Protein AF-A0A2W4IX63-F1 (afdb_monomer_lite)

Foldseek 3Di:
DVLVVVLVCLLVVLLVLLLQLFLLAAQDLLLVLLVQLLCCCQPPVDQFGDDDPVQVLPQWFAFPVRTIGGLAFNVLSVVLNVVLNVCVVVPLVVVQVVLPHAAQQHCPDVCSLVCNLVVHGDPDRRVGSSRSSSLSRVLSNLLSLLLSLLLLLLVLQFPDSCLSVVLSVLLSQLACSRLSSNHSALLSNLLSLLSQLLSLLDREDDHDLVSLLVSLLSLLVSCSSPVLSCLLVVLSLQVSQDYPNDGHNVSSVSNPNSVCVSLVVCLVVCCNTHVGSPDSSDPPRFWDFAQLPQLLCLDDPALAAHCCQLRVLLVVLVVLLVVVCVVRVSLSVSLCSSLVSQSSVLSRTQCSSVPQDGHRSSCSSSVSSSSSSSSNVVNVCFQPPLPVVVVSVVSSVVSSLSSLLSSQFDLSSLLVVLVVVVVVVVHDCPVHPVLRRDNVNHSSVCSQPHQTSRPSCNVPGGSVVVSVVVVVVVVVVVLPCSVVRRHDDPPPDDDPCLSCLLVVLLVLLLVLQVLLLLADAAPVQDCCQAQVPPLLVVQQVSLVCLQVDDDPLDQQSLLSNVSSVQCNNPHNRSSSLLVVLSNLLSNLLSLQLLLCVLLVDHSVLSSLLSLLLSLFQLCLCCRNHSSNSLLSQLSSLQSQLSNCVSVVVNVSNLVSLLNSCSSPLLLLLCLVLQLLSVVLVDPNVVSCVSSVSSNVSNVVSNVVSCVSDVVCVVVPPFAFQVRDLVQLVLQLLLVLVVLLVCSPVSPQFAFADDDHRAGPPHVSSVVSVVVVVVLVVVLVPDDPSVSSSVVSLVSQLNRSSCSQCGNPGGPGNDGSSSCSRNCSSVSSVVSVVLVVVCVVPPPVVSVVVSVVSSVVSSVSNVVSSVCSNYQQSVLVVCCVVVVLDLVSLQSNLVRCLVVLVLVSSLVSLVVSCVSPPDLVSQLSNQLSVCSNLVQDPVCSVVLSNCSSVDPDNLVSLLVSLVVCVVVVVLVSSVVSLVPHDPLALSSLLSVLVSCVSVVNLVVSLVSLVVSCVSPVQPLVSLLVNLVSCVVVVVLVVLLPSDQRPHPALQSLQSSLQSNLVSCVVVVNLVSSLVSNPDDHDPLNNLSSLLSNLLSCVSVVVNVVSVVSLVPDPDPDPPPVVSVVSVVVVD

Structure (mmCIF, N/CA/C/O backbone):
data_AF-A0A2W4IX63-F1
#
_entry.id   AF-A0A2W4IX63-F1
#
loop_
_atom_site.group_PDB
_atom_site.id
_atom_site.type_symbol
_atom_site.label_atom_id
_atom_site.label_alt_id
_atom_site.label_comp_id
_atom_site.label_asym_id
_atom_site.label_entity_id
_atom_site.label_seq_id
_atom_site.pdbx_PDB_ins_code
_atom_site.Cartn_x
_atom_site.Cartn_y
_atom_site.Cartn_z
_atom_site.occupancy
_atom_site.B_iso_or_equiv
_atom_site.auth_seq_id
_atom_site.auth_comp_id
_atom_site.auth_asym_id
_atom_site.auth_atom_id
_atom_site.pdbx_PDB_model_num
ATOM 1 N N . MET A 1 1 ? -19.484 -26.956 31.403 1.00 45.75 1 MET A N 1
ATOM 2 C CA . MET A 1 1 ? -19.937 -27.132 29.999 1.00 45.75 1 MET A CA 1
ATOM 3 C C . MET A 1 1 ? -19.616 -25.932 29.104 1.00 45.75 1 MET A C 1
ATOM 5 O O . MET A 1 1 ? -19.000 -26.148 28.070 1.00 45.75 1 MET A O 1
ATOM 9 N N . VAL A 1 2 ? -19.978 -24.692 29.469 1.00 53.38 2 VAL A N 1
ATOM 10 C CA . VAL A 1 2 ? -19.727 -23.490 28.632 1.00 53.38 2 VAL A CA 1
ATOM 11 C C . VAL A 1 2 ? -18.233 -23.222 28.406 1.00 53.38 2 VAL A C 1
ATOM 13 O O . VAL A 1 2 ? -17.819 -23.045 27.265 1.00 53.38 2 VAL A O 1
ATOM 16 N N . GLU A 1 3 ? -17.414 -23.295 29.461 1.00 64.50 3 GLU A N 1
ATOM 17 C CA . GLU A 1 3 ? -15.950 -23.164 29.355 1.00 64.50 3 GLU A CA 1
ATOM 18 C C . GLU A 1 3 ? -15.350 -24.218 28.410 1.00 64.50 3 GLU A C 1
ATOM 20 O O . GLU A 1 3 ? -14.598 -23.877 27.505 1.00 64.50 3 GLU A O 1
ATOM 25 N N . GLY A 1 4 ? -15.779 -25.481 28.535 1.00 74.56 4 GLY A N 1
ATOM 26 C CA . GLY A 1 4 ? -15.344 -26.568 27.651 1.00 74.56 4 GLY A CA 1
ATOM 27 C C . GLY A 1 4 ? -15.703 -26.335 26.180 1.00 74.56 4 GLY A C 1
ATOM 28 O O . GLY A 1 4 ? -14.882 -26.602 25.308 1.00 74.56 4 GLY A O 1
ATOM 29 N N . ARG A 1 5 ? -16.883 -25.762 25.891 1.00 76.75 5 ARG A N 1
ATOM 30 C CA . ARG A 1 5 ? -17.242 -25.365 24.520 1.00 76.75 5 ARG A CA 1
ATOM 31 C C . ARG A 1 5 ? -16.311 -24.269 24.005 1.00 76.75 5 ARG A C 1
ATOM 33 O O . ARG A 1 5 ? -15.819 -24.386 22.894 1.00 76.75 5 ARG A O 1
ATOM 40 N N . ARG A 1 6 ? -16.041 -23.219 24.787 1.00 81.62 6 ARG A N 1
ATOM 41 C CA . ARG A 1 6 ? -15.161 -22.105 24.379 1.00 81.62 6 ARG A CA 1
ATOM 42 C C . ARG A 1 6 ? -13.723 -22.546 24.136 1.00 81.62 6 ARG A C 1
ATOM 44 O O . ARG A 1 6 ? -13.140 -22.138 23.141 1.00 81.62 6 ARG A O 1
ATOM 51 N N . THR A 1 7 ? -13.184 -23.410 24.992 1.00 86.88 7 THR A N 1
ATOM 52 C CA . THR A 1 7 ? -11.872 -24.032 24.779 1.00 86.88 7 THR A CA 1
ATOM 53 C C . THR A 1 7 ? -11.828 -24.793 23.454 1.00 86.88 7 THR A C 1
ATOM 55 O O . THR A 1 7 ? -10.864 -24.650 22.712 1.00 86.88 7 THR A O 1
ATOM 58 N N . LEU A 1 8 ? -12.886 -25.543 23.126 1.00 86.06 8 LEU A N 1
ATOM 59 C CA . LEU A 1 8 ? -12.991 -26.267 21.859 1.00 86.06 8 LEU A CA 1
ATOM 60 C C . LEU A 1 8 ? -13.084 -25.313 20.653 1.00 86.06 8 LEU A C 1
ATOM 62 O O . LEU A 1 8 ? -12.418 -25.537 19.649 1.00 86.06 8 LEU A O 1
ATOM 66 N N . TRP A 1 9 ? -13.855 -24.226 20.765 1.00 84.75 9 TRP A N 1
ATOM 67 C CA . TRP A 1 9 ? -13.930 -23.179 19.736 1.00 84.75 9 TRP A CA 1
ATOM 68 C C . TRP A 1 9 ? -12.586 -22.491 19.504 1.00 84.75 9 TRP A C 1
ATOM 70 O O . TRP A 1 9 ? -12.232 -22.235 18.361 1.00 84.75 9 TRP A O 1
ATOM 80 N N . LEU A 1 10 ? -11.840 -22.195 20.570 1.00 88.44 10 LEU A N 1
ATOM 81 C CA . LEU A 1 10 ? -10.508 -21.602 20.464 1.00 88.44 10 LEU A CA 1
ATOM 82 C C . LEU A 1 10 ? -9.518 -22.572 19.827 1.00 88.44 10 LEU A C 1
ATOM 84 O O . LEU A 1 10 ? -8.763 -22.158 18.960 1.00 88.44 10 LEU A O 1
ATOM 88 N N . PHE A 1 11 ? -9.566 -23.854 20.195 1.00 92.56 11 PHE A N 1
ATOM 89 C CA . PHE A 1 11 ? -8.754 -24.881 19.552 1.00 92.56 11 PHE A CA 1
ATOM 90 C C . PHE A 1 11 ? -9.029 -24.950 18.044 1.00 92.56 11 PHE A C 1
ATOM 92 O O . PHE A 1 11 ? -8.119 -24.726 17.256 1.00 92.56 11 PHE A O 1
ATOM 99 N N . TRP A 1 12 ? -10.278 -25.196 17.631 1.00 89.81 12 TRP A N 1
ATOM 100 C CA . TRP A 1 12 ? -10.607 -25.338 16.208 1.00 89.81 12 TRP A CA 1
ATOM 101 C C . TRP A 1 12 ? -10.450 -24.035 15.429 1.00 89.81 12 TRP A C 1
ATOM 103 O O . TRP A 1 12 ? -9.977 -24.056 14.299 1.00 89.81 12 TRP A O 1
ATOM 113 N N . GLY A 1 13 ? -10.811 -22.900 16.032 1.00 84.06 13 GLY A N 1
ATOM 114 C CA . GLY A 1 13 ? -10.660 -21.585 15.417 1.00 84.06 13 GLY A CA 1
ATOM 115 C C . GLY A 1 13 ? -9.194 -21.228 15.185 1.00 84.06 13 GLY A C 1
ATOM 116 O O . GLY A 1 13 ? -8.836 -20.828 14.081 1.00 84.06 13 GLY A O 1
ATOM 117 N N . SER A 1 14 ? -8.333 -21.416 16.190 1.00 91.56 14 SER A N 1
ATOM 118 C CA . SER A 1 14 ? -6.894 -21.189 16.035 1.00 91.56 14 SER A CA 1
ATOM 119 C C . SER A 1 14 ? -6.255 -22.205 15.098 1.00 91.56 14 SER A C 1
ATOM 121 O O . SER A 1 14 ? -5.458 -21.800 14.264 1.00 91.56 14 SER A O 1
ATOM 123 N N . LEU A 1 15 ? -6.636 -23.485 15.167 1.00 93.19 15 LEU A N 1
ATOM 124 C CA . LEU A 1 15 ? -6.131 -24.510 14.253 1.00 93.19 15 LEU A CA 1
ATOM 125 C C . LEU A 1 15 ? -6.457 -24.165 12.798 1.00 93.19 15 LEU A C 1
ATOM 127 O O . LEU A 1 15 ? -5.566 -24.192 11.959 1.00 93.19 15 LEU A O 1
ATOM 131 N N . ALA A 1 16 ? -7.702 -23.784 12.504 1.00 87.44 16 ALA A N 1
ATOM 132 C CA . ALA A 1 16 ? -8.096 -23.380 11.159 1.00 87.44 16 ALA A CA 1
ATOM 133 C C . ALA A 1 16 ? -7.263 -22.191 10.664 1.00 87.44 16 ALA A C 1
ATOM 135 O O . ALA A 1 16 ? -6.731 -22.243 9.562 1.00 87.44 16 ALA A O 1
ATOM 136 N N . VAL A 1 17 ? -7.093 -21.150 11.489 1.00 89.25 17 VAL A N 1
ATOM 137 C CA . VAL A 1 17 ? -6.258 -19.993 11.128 1.00 89.25 17 VAL A CA 1
ATOM 138 C C . VAL A 1 17 ? -4.807 -20.413 10.891 1.00 89.25 17 VAL A C 1
ATOM 140 O O . VAL A 1 17 ? -4.246 -20.057 9.863 1.00 89.25 17 VAL A O 1
ATOM 143 N N . PHE A 1 18 ? -4.211 -21.195 11.792 1.00 93.19 18 PHE A N 1
ATOM 144 C CA . PHE A 1 18 ? -2.816 -21.624 11.681 1.00 93.19 18 PHE A CA 1
ATOM 145 C C . PHE A 1 18 ? -2.568 -22.487 10.443 1.00 93.19 18 PHE A C 1
ATOM 147 O O . PHE A 1 18 ? -1.582 -22.262 9.751 1.00 93.19 18 PHE A O 1
ATOM 154 N N . LEU A 1 19 ? -3.472 -23.417 10.124 1.00 88.62 19 LEU A N 1
ATOM 155 C CA . LEU A 1 19 ? -3.365 -24.247 8.923 1.00 88.62 19 LEU A CA 1
ATOM 156 C C . LEU A 1 19 ? -3.579 -23.432 7.642 1.00 88.62 19 LEU A C 1
ATOM 158 O O . LEU A 1 19 ? -2.858 -23.638 6.671 1.00 88.62 19 LEU A O 1
ATOM 162 N N . LEU A 1 20 ? -4.526 -22.488 7.627 1.00 85.50 20 LEU A N 1
ATOM 163 C CA . LEU A 1 20 ? -4.767 -21.634 6.457 1.00 85.50 20 LEU A CA 1
ATOM 164 C C . LEU A 1 20 ? -3.564 -20.755 6.110 1.00 85.50 20 LEU A C 1
ATOM 166 O O . LEU A 1 20 ? -3.369 -20.404 4.949 1.00 85.50 20 LEU A O 1
ATOM 170 N N . THR A 1 21 ? -2.772 -20.397 7.117 1.00 87.62 21 THR A N 1
ATOM 171 C CA . THR A 1 21 ? -1.672 -19.452 6.972 1.00 87.62 21 THR A CA 1
ATOM 172 C C . THR A 1 21 ? -0.286 -20.087 7.124 1.00 87.62 21 THR A C 1
ATOM 174 O O . THR A 1 21 ? 0.683 -19.368 7.339 1.00 87.62 21 THR A O 1
ATOM 177 N N . ALA A 1 22 ? -0.168 -21.414 7.073 1.00 87.62 22 ALA A N 1
ATOM 178 C CA . ALA A 1 22 ? 1.118 -22.097 7.200 1.00 87.62 22 ALA A CA 1
ATOM 179 C C . ALA A 1 22 ? 1.898 -22.106 5.875 1.00 87.62 22 ALA A C 1
ATOM 181 O O . ALA A 1 22 ? 1.321 -22.281 4.799 1.00 87.62 22 ALA A O 1
ATOM 182 N N . HIS A 1 23 ? 3.227 -21.997 5.966 1.00 86.25 23 HIS A N 1
ATOM 183 C CA . HIS A 1 23 ? 4.146 -22.092 4.823 1.00 86.25 23 HIS A CA 1
ATOM 184 C C . HIS A 1 23 ? 4.197 -23.489 4.199 1.00 86.25 23 HIS A C 1
ATOM 186 O O . HIS A 1 23 ? 4.538 -23.606 3.031 1.00 86.25 23 HIS A O 1
ATOM 192 N N . ALA A 1 24 ? 3.854 -24.535 4.962 1.00 86.38 24 ALA A N 1
ATOM 193 C CA . ALA A 1 24 ? 3.829 -25.933 4.518 1.00 86.38 24 ALA A CA 1
ATOM 194 C C . ALA A 1 24 ? 5.127 -26.387 3.814 1.00 86.38 24 ALA A C 1
ATOM 196 O O . ALA A 1 24 ? 5.091 -26.949 2.725 1.00 86.38 24 ALA A O 1
ATOM 197 N N . ALA A 1 25 ? 6.282 -26.126 4.434 1.00 89.38 25 ALA A N 1
ATOM 198 C CA . ALA A 1 25 ? 7.596 -26.614 4.010 1.00 89.38 25 ALA A CA 1
ATOM 199 C C . ALA A 1 25 ? 8.588 -26.555 5.184 1.00 89.38 25 ALA A C 1
ATOM 201 O O . ALA A 1 25 ? 8.400 -25.776 6.124 1.00 89.38 25 ALA A O 1
ATOM 202 N N . VAL A 1 26 ? 9.663 -27.345 5.125 1.00 91.06 26 VAL A N 1
ATOM 203 C CA . VAL A 1 26 ? 10.771 -27.257 6.088 1.00 91.06 26 VAL A CA 1
ATOM 204 C C . VAL A 1 26 ? 11.798 -26.242 5.578 1.00 91.06 26 VAL A C 1
ATOM 206 O O . VAL A 1 26 ? 12.346 -26.373 4.484 1.00 91.06 26 VAL A O 1
ATOM 209 N N . ARG A 1 27 ? 12.022 -25.184 6.367 1.00 88.12 27 ARG A N 1
ATOM 210 C CA . ARG A 1 27 ? 12.777 -23.980 5.962 1.00 88.12 27 ARG A CA 1
ATOM 211 C C . ARG A 1 27 ? 14.037 -23.719 6.786 1.00 88.12 27 ARG A C 1
ATOM 213 O O . ARG A 1 27 ? 14.725 -22.731 6.551 1.00 88.12 27 ARG A O 1
ATOM 220 N N . SER A 1 28 ? 14.325 -24.557 7.778 1.00 87.38 28 SER A N 1
ATOM 221 C CA . SER A 1 28 ? 15.439 -24.366 8.708 1.00 87.38 28 SER A CA 1
ATOM 222 C C . SER A 1 28 ? 16.185 -25.681 8.949 1.00 87.38 28 SER A C 1
ATOM 224 O O . SER A 1 28 ? 15.563 -26.746 8.901 1.00 87.38 28 SER A O 1
ATOM 226 N N . PRO A 1 29 ? 17.494 -25.618 9.249 1.00 84.00 29 PRO A N 1
ATOM 227 C CA . PRO A 1 29 ? 18.301 -26.817 9.439 1.00 84.00 29 PRO A CA 1
ATOM 228 C C . PRO A 1 29 ? 17.867 -27.572 10.704 1.00 84.00 29 PRO A C 1
ATOM 230 O O . PRO A 1 29 ? 17.757 -28.792 10.690 1.00 84.00 29 PRO A O 1
ATOM 233 N N . ASP A 1 30 ? 17.511 -26.853 11.777 1.00 86.88 30 ASP A N 1
ATOM 234 C CA . ASP A 1 30 ? 16.996 -27.452 13.015 1.00 86.88 30 ASP A CA 1
ATOM 235 C C . ASP A 1 30 ? 15.725 -28.285 12.765 1.00 86.88 30 ASP A C 1
ATOM 237 O O . ASP A 1 30 ? 15.564 -29.369 13.321 1.00 86.88 30 ASP A O 1
ATOM 241 N N . ALA A 1 31 ? 14.805 -27.769 11.940 1.00 90.69 31 ALA A N 1
ATOM 242 C CA . ALA A 1 31 ? 13.567 -28.462 11.598 1.00 90.69 31 ALA A CA 1
ATOM 243 C C . ALA A 1 31 ? 13.825 -29.689 10.714 1.00 90.69 31 ALA A C 1
ATOM 245 O O . ALA A 1 31 ? 13.153 -30.703 10.881 1.00 90.69 31 ALA A O 1
ATOM 246 N N . GLU A 1 32 ? 14.805 -29.609 9.815 1.00 90.88 32 GLU A N 1
ATOM 247 C CA . GLU A 1 32 ? 15.204 -30.731 8.969 1.00 90.88 32 GLU A CA 1
ATOM 248 C C . GLU A 1 32 ? 15.750 -31.891 9.805 1.00 90.88 32 GLU A C 1
ATOM 250 O O . GLU A 1 32 ? 15.278 -33.015 9.687 1.00 90.88 32 GLU A O 1
ATOM 255 N N . ILE A 1 33 ? 16.657 -31.617 10.742 1.00 90.31 33 ILE A N 1
ATOM 256 C CA . ILE A 1 33 ? 17.242 -32.647 11.615 1.00 90.31 33 ILE A CA 1
ATOM 257 C C . ILE A 1 33 ? 16.171 -33.301 12.499 1.00 90.31 33 ILE A C 1
ATOM 259 O O . ILE A 1 33 ? 16.182 -34.514 12.714 1.00 90.31 33 ILE A O 1
ATOM 263 N N . LEU A 1 34 ? 15.212 -32.513 12.996 1.00 92.31 34 LEU A N 1
ATOM 264 C CA . LEU A 1 34 ? 14.066 -33.037 13.743 1.00 92.31 34 LEU A CA 1
ATOM 265 C C . LEU A 1 34 ? 13.161 -33.924 12.878 1.00 92.31 34 LEU A C 1
ATOM 267 O O . LEU A 1 34 ? 12.628 -34.915 13.392 1.00 92.31 34 LEU A O 1
ATOM 271 N N . PHE A 1 35 ? 12.976 -33.567 11.602 1.00 93.69 35 PHE A N 1
ATOM 272 C CA . PHE A 1 35 ? 12.222 -34.357 10.629 1.00 93.69 35 PHE A CA 1
ATOM 273 C C . PHE A 1 35 ? 12.948 -35.665 10.306 1.00 93.69 35 PHE A C 1
ATOM 275 O O . PHE A 1 35 ? 12.336 -36.720 10.410 1.00 93.69 35 PHE A O 1
ATOM 282 N N . GLU A 1 36 ? 14.250 -35.630 10.033 1.00 91.94 36 GLU A N 1
ATOM 283 C CA . GLU A 1 36 ? 15.058 -36.827 9.772 1.00 91.94 36 GLU A CA 1
ATOM 284 C C . GLU A 1 36 ? 15.081 -37.777 10.978 1.00 91.94 36 GLU A C 1
ATOM 286 O O . GLU A 1 36 ? 14.938 -38.990 10.834 1.00 91.94 36 GLU A O 1
ATOM 291 N N . ALA A 1 37 ? 15.150 -37.242 12.201 1.00 92.38 37 ALA A N 1
ATOM 292 C CA . ALA A 1 37 ? 15.000 -38.043 13.416 1.00 92.38 37 ALA A CA 1
ATOM 293 C C . ALA A 1 37 ? 13.582 -38.631 13.566 1.00 92.38 37 ALA A C 1
ATOM 295 O O . ALA A 1 37 ? 13.419 -39.739 14.079 1.00 92.38 37 ALA A O 1
ATOM 296 N N . CYS A 1 38 ? 12.547 -37.899 13.136 1.00 94.62 38 CYS A N 1
ATOM 297 C CA . CYS A 1 38 ? 11.169 -38.395 13.091 1.00 94.62 38 CYS A CA 1
ATOM 298 C C . CYS A 1 38 ? 11.029 -39.537 12.071 1.00 94.62 38 CYS A C 1
ATOM 300 O O . CYS A 1 38 ? 10.437 -40.568 12.395 1.00 94.62 38 CYS A O 1
ATOM 302 N N . ASP A 1 39 ? 11.622 -39.391 10.884 1.00 93.50 39 ASP A N 1
ATOM 303 C CA . ASP A 1 39 ? 11.599 -40.394 9.821 1.00 93.50 39 ASP A CA 1
ATOM 304 C C . ASP A 1 39 ? 12.390 -41.647 10.197 1.00 93.50 39 ASP A C 1
ATOM 306 O O . ASP A 1 39 ? 11.882 -42.758 10.064 1.00 93.50 39 ASP A O 1
ATOM 310 N N . ALA A 1 40 ? 13.583 -41.496 10.774 1.00 93.06 40 ALA A N 1
ATOM 311 C CA . ALA A 1 40 ? 14.377 -42.612 11.289 1.00 93.06 40 ALA A CA 1
ATOM 312 C C . ALA A 1 40 ? 13.602 -43.447 12.323 1.00 93.06 40 ALA A C 1
ATOM 314 O O . ALA A 1 40 ? 13.651 -44.683 12.306 1.00 93.06 40 ALA A O 1
ATOM 315 N N . LEU A 1 41 ? 12.844 -42.783 13.199 1.00 94.06 41 LEU A N 1
ATOM 316 C CA . LEU A 1 41 ? 12.029 -43.459 14.200 1.00 94.06 41 LEU A CA 1
ATOM 317 C C . LEU A 1 41 ? 10.809 -44.147 13.572 1.00 94.06 41 LEU A C 1
ATOM 319 O O . LEU A 1 41 ? 10.500 -45.276 13.948 1.00 94.06 41 LEU A O 1
ATOM 323 N N . ALA A 1 42 ? 10.136 -43.495 12.620 1.00 92.56 42 ALA A N 1
ATOM 324 C CA . ALA A 1 42 ? 8.951 -44.030 11.951 1.00 92.56 42 ALA A CA 1
ATOM 325 C C . ALA A 1 42 ? 9.272 -45.213 11.020 1.00 92.56 42 ALA A C 1
ATOM 327 O O . ALA A 1 42 ? 8.545 -46.204 11.017 1.00 92.56 42 ALA A O 1
ATOM 328 N N . SER A 1 43 ? 10.362 -45.124 10.255 1.00 90.62 43 SER A N 1
ATOM 329 C CA . SER A 1 43 ? 10.733 -46.106 9.227 1.00 90.62 43 SER A CA 1
ATOM 330 C C . SER A 1 43 ? 11.617 -47.239 9.755 1.00 90.62 43 SER A C 1
ATOM 332 O O . SER A 1 43 ? 11.453 -48.389 9.349 1.00 90.62 43 SER A O 1
ATOM 334 N N . ARG A 1 44 ? 12.551 -46.938 10.670 1.00 91.81 44 ARG A N 1
ATOM 335 C CA . ARG A 1 44 ? 13.586 -47.882 11.135 1.00 91.81 44 ARG A CA 1
ATOM 336 C C . ARG A 1 44 ? 13.543 -48.166 12.640 1.00 91.81 44 ARG A C 1
ATOM 338 O O . ARG A 1 44 ? 14.292 -49.020 13.109 1.00 91.81 44 ARG A O 1
ATOM 345 N N . GLY A 1 45 ? 12.708 -47.466 13.413 1.00 92.38 45 GLY A N 1
ATOM 346 C CA . GLY A 1 45 ? 12.618 -47.654 14.866 1.00 92.38 45 GLY A CA 1
ATOM 347 C C . GLY A 1 45 ? 13.892 -47.261 15.626 1.00 92.38 45 GLY A C 1
ATOM 348 O O . GLY A 1 45 ? 14.164 -47.815 16.690 1.00 92.38 45 GLY A O 1
ATOM 349 N N . THR A 1 46 ? 14.692 -46.336 15.086 1.00 92.19 46 THR A N 1
ATOM 350 C CA . THR A 1 46 ? 15.970 -45.893 15.668 1.00 92.19 46 THR A CA 1
ATOM 351 C C . THR A 1 46 ? 16.065 -44.370 15.723 1.00 92.19 46 THR A C 1
ATOM 353 O O . THR A 1 46 ? 15.453 -43.677 14.918 1.00 92.19 46 THR A O 1
ATOM 356 N N . PHE A 1 47 ? 16.862 -43.846 16.659 1.00 90.44 47 PHE A N 1
ATOM 357 C CA . PHE A 1 47 ? 17.206 -42.418 16.734 1.00 90.44 47 PHE A CA 1
ATOM 358 C C . PHE A 1 47 ? 18.420 -42.040 15.868 1.00 90.44 47 PHE A C 1
ATOM 360 O O . PHE A 1 47 ? 18.724 -40.856 15.741 1.00 90.44 47 PHE A O 1
ATOM 367 N N . ALA A 1 48 ? 19.125 -43.028 15.306 1.00 91.00 48 ALA A N 1
ATOM 368 C CA . ALA A 1 48 ? 20.293 -42.791 14.464 1.00 91.00 48 ALA A CA 1
ATOM 369 C C . ALA A 1 48 ? 19.890 -42.278 13.072 1.00 91.00 48 ALA A C 1
ATOM 371 O O . ALA A 1 48 ? 19.030 -42.861 12.399 1.00 91.00 48 ALA A O 1
ATOM 372 N N . LEU A 1 49 ? 20.559 -41.209 12.649 1.00 89.19 49 LEU A N 1
ATOM 373 C CA . LEU A 1 49 ? 20.409 -40.569 11.345 1.00 89.19 49 LEU A CA 1
ATOM 374 C C . LEU A 1 49 ? 21.309 -41.260 10.307 1.00 89.19 49 LEU A C 1
ATOM 376 O O . LEU A 1 49 ? 22.311 -41.884 10.664 1.00 89.19 49 LEU A O 1
ATOM 380 N N . GLU A 1 50 ? 20.957 -41.164 9.023 1.00 79.56 50 GLU A N 1
ATOM 381 C CA . GLU A 1 50 ? 21.843 -41.615 7.941 1.00 79.56 50 GLU A CA 1
ATOM 382 C C . GLU A 1 50 ? 23.001 -40.618 7.738 1.00 79.56 50 GLU A C 1
ATOM 384 O O . GLU A 1 50 ? 22.834 -39.427 8.008 1.00 79.56 50 GLU A O 1
ATOM 389 N N . PRO A 1 51 ? 24.197 -41.076 7.317 1.00 58.62 51 PRO A N 1
ATOM 390 C CA . PRO A 1 51 ? 25.348 -40.202 7.128 1.00 58.62 51 PRO A CA 1
ATOM 391 C C . PRO A 1 51 ? 25.100 -39.256 5.951 1.00 58.62 51 PRO A C 1
ATOM 393 O O . PRO A 1 51 ? 25.137 -39.669 4.795 1.00 58.62 51 PRO A O 1
ATOM 396 N N . VAL A 1 52 ? 24.875 -37.974 6.240 1.00 56.94 52 VAL A N 1
ATOM 397 C CA . VAL A 1 52 ? 24.751 -36.940 5.209 1.00 56.94 52 VAL A CA 1
ATOM 398 C C . VAL A 1 52 ? 25.964 -36.017 5.301 1.00 56.94 52 VAL A C 1
ATOM 400 O O . VAL A 1 52 ? 26.042 -35.150 6.168 1.00 56.94 52 VAL A O 1
ATOM 403 N N . SER A 1 53 ? 26.921 -36.197 4.389 1.00 46.12 53 SER A N 1
ATOM 404 C CA . SER A 1 53 ? 28.168 -35.415 4.315 1.00 46.12 53 SER A CA 1
ATOM 405 C C . SER A 1 53 ? 27.949 -33.907 4.120 1.00 46.12 53 SER A C 1
ATOM 407 O O . SER A 1 53 ? 28.863 -33.122 4.340 1.00 46.12 53 SER A O 1
ATOM 409 N N . ALA A 1 54 ? 26.741 -33.481 3.737 1.00 54.44 54 ALA A N 1
ATOM 410 C CA . ALA A 1 54 ? 26.373 -32.074 3.568 1.00 54.44 54 ALA A CA 1
ATOM 411 C C . ALA A 1 54 ? 26.108 -31.316 4.893 1.00 54.44 54 ALA A C 1
ATOM 413 O O . ALA A 1 54 ? 25.825 -30.121 4.850 1.00 54.44 54 ALA A O 1
ATOM 414 N N . TRP A 1 55 ? 26.179 -31.987 6.055 1.00 56.72 55 TRP A N 1
ATOM 415 C CA . TRP A 1 55 ? 25.699 -31.455 7.343 1.00 56.72 55 TRP A CA 1
ATOM 416 C C . TRP A 1 55 ? 26.714 -31.497 8.491 1.00 56.72 55 TRP A C 1
ATOM 418 O O . TRP A 1 55 ? 26.336 -31.273 9.645 1.00 56.72 55 TRP A O 1
ATOM 428 N N . GLU A 1 56 ? 27.994 -31.769 8.220 1.00 52.97 56 GLU A N 1
ATOM 429 C CA . GLU A 1 56 ? 29.032 -31.686 9.256 1.00 52.97 56 GLU A CA 1
ATOM 430 C C . GLU A 1 56 ? 28.999 -30.301 9.939 1.00 52.97 56 GLU A C 1
ATOM 432 O O . GLU A 1 56 ? 29.079 -29.264 9.285 1.00 52.97 56 GLU A O 1
ATOM 437 N N . GLY A 1 57 ? 28.809 -30.286 11.266 1.00 56.78 57 GLY A N 1
ATOM 438 C CA . GLY A 1 57 ? 28.684 -29.064 12.077 1.00 56.78 57 GLY A CA 1
ATOM 439 C C . GLY A 1 57 ? 27.262 -28.499 12.251 1.00 56.78 57 GLY A C 1
ATOM 440 O O . GLY A 1 57 ? 27.075 -27.546 13.008 1.00 56.78 57 GLY A O 1
ATOM 441 N N . HIS A 1 58 ? 26.232 -29.079 11.627 1.00 67.56 58 HIS A N 1
ATOM 442 C CA . HIS A 1 58 ? 24.847 -28.602 11.716 1.00 67.56 58 HIS A CA 1
ATOM 443 C C . HIS A 1 58 ? 23.988 -29.483 12.635 1.00 67.56 58 HIS A C 1
ATOM 445 O O . HIS A 1 58 ? 23.342 -30.413 12.178 1.00 67.56 58 HIS A O 1
ATOM 451 N N . GLY A 1 59 ? 23.936 -29.187 13.940 1.00 79.50 59 GLY A N 1
ATOM 452 C CA . GLY A 1 59 ? 22.889 -29.714 14.840 1.00 79.50 59 GLY A CA 1
ATOM 453 C C . GLY A 1 59 ? 22.895 -31.233 15.112 1.00 79.50 59 GLY A C 1
ATOM 454 O O . GLY A 1 59 ? 21.917 -31.764 15.648 1.00 79.50 59 GLY A O 1
ATOM 455 N N . VAL A 1 60 ? 23.980 -31.928 14.772 1.00 86.69 60 VAL A N 1
ATOM 456 C CA . VAL A 1 60 ? 24.164 -33.375 14.961 1.00 86.69 60 VAL A CA 1
ATOM 457 C C . VAL A 1 60 ? 25.454 -33.674 15.727 1.00 86.69 60 VAL A C 1
ATOM 459 O O . VAL A 1 60 ? 26.377 -32.862 15.732 1.00 86.69 60 VAL A O 1
ATOM 462 N N . GLU A 1 61 ? 25.513 -34.832 16.385 1.00 86.94 61 GLU A N 1
ATOM 463 C CA . GLU A 1 61 ? 26.705 -35.314 17.093 1.00 86.94 61 GLU A CA 1
ATOM 464 C C . GLU A 1 61 ? 26.828 -36.840 16.997 1.00 86.94 61 GLU A C 1
ATOM 466 O O . GLU A 1 61 ? 25.830 -37.560 16.899 1.00 86.94 61 GLU A O 1
ATOM 471 N N . THR A 1 62 ? 28.060 -37.338 17.034 1.00 88.00 62 THR A N 1
ATOM 472 C CA . THR A 1 62 ? 28.371 -38.766 16.989 1.00 88.00 62 THR A CA 1
ATOM 473 C C . THR A 1 62 ? 28.174 -39.397 18.367 1.00 88.00 62 THR A C 1
ATOM 475 O O . THR A 1 62 ? 28.690 -38.923 19.379 1.00 88.00 62 THR A O 1
ATOM 478 N N . GLY A 1 63 ? 27.398 -40.476 18.417 1.00 88.88 63 GLY A N 1
ATOM 479 C CA . GLY A 1 63 ? 27.205 -41.285 19.612 1.00 88.88 63 GLY A CA 1
ATOM 480 C C . GLY A 1 63 ? 28.364 -42.254 19.850 1.00 88.88 63 GLY A C 1
ATOM 481 O O . GLY A 1 63 ? 29.215 -42.490 18.993 1.00 88.88 63 GLY A O 1
ATOM 482 N N . ARG A 1 64 ? 28.368 -42.890 21.023 1.00 90.19 64 ARG A N 1
ATOM 483 C CA . ARG A 1 64 ? 29.388 -43.878 21.427 1.00 90.19 64 ARG A CA 1
ATOM 484 C C . ARG A 1 64 ? 29.446 -45.133 20.546 1.00 90.19 64 ARG A C 1
ATOM 486 O O . ARG A 1 64 ? 30.406 -45.889 20.625 1.00 90.19 64 ARG A O 1
ATOM 493 N N . ASP A 1 65 ? 28.402 -45.384 19.763 1.00 90.00 65 ASP A N 1
ATOM 494 C CA . ASP A 1 65 ? 28.295 -46.485 18.802 1.00 90.00 65 ASP A CA 1
ATOM 495 C C . ASP A 1 65 ? 28.789 -46.102 17.392 1.00 90.00 65 ASP A C 1
ATOM 497 O O . ASP A 1 65 ? 28.664 -46.898 16.462 1.00 90.00 65 ASP A O 1
ATOM 501 N N . GLY A 1 66 ? 29.335 -44.891 17.226 1.00 87.44 66 GLY A N 1
ATOM 502 C CA . GLY A 1 66 ? 29.846 -44.374 15.957 1.00 87.44 66 GLY A CA 1
ATOM 503 C C . GLY A 1 66 ? 28.765 -43.889 14.988 1.00 87.44 66 GLY A C 1
ATOM 504 O O . GLY A 1 66 ? 29.091 -43.541 13.856 1.00 87.44 66 GLY A O 1
ATOM 505 N N . ARG A 1 67 ? 27.488 -43.870 15.395 1.00 89.06 67 ARG A N 1
ATOM 506 C CA . ARG A 1 67 ? 26.376 -43.359 14.578 1.00 89.06 67 ARG A CA 1
ATOM 507 C C . ARG A 1 67 ? 26.078 -41.899 14.901 1.00 89.06 67 ARG A C 1
ATOM 509 O O . ARG A 1 67 ? 26.383 -41.420 15.989 1.00 89.06 67 ARG A O 1
ATOM 516 N N . THR A 1 68 ? 25.442 -41.198 13.971 1.00 88.62 68 THR A N 1
ATOM 517 C CA . THR A 1 68 ? 25.093 -39.780 14.117 1.00 88.62 68 THR A CA 1
ATOM 518 C C . THR A 1 68 ? 23.690 -39.613 14.701 1.00 88.62 68 THR A C 1
ATOM 520 O O . THR A 1 68 ? 22.745 -40.269 14.262 1.00 88.62 68 THR A O 1
ATOM 523 N N . TYR A 1 69 ? 23.541 -38.711 15.671 1.00 90.00 69 TYR A N 1
ATOM 524 C CA . TYR A 1 69 ? 22.284 -38.424 16.363 1.00 90.00 69 TYR A CA 1
ATOM 525 C C . TYR A 1 69 ? 21.973 -36.926 16.371 1.00 90.00 69 TYR A C 1
ATOM 527 O O . TYR A 1 69 ? 22.867 -36.080 16.373 1.00 90.00 69 TYR A O 1
ATOM 535 N N . SER A 1 70 ? 20.682 -36.596 16.435 1.00 89.44 70 SER A N 1
ATOM 536 C CA . SER A 1 70 ? 20.216 -35.226 16.668 1.00 89.44 70 SER A CA 1
ATOM 537 C C . SER A 1 70 ? 20.597 -34.750 18.074 1.00 89.44 70 SER A C 1
ATOM 539 O O . SER A 1 70 ? 20.312 -35.430 19.062 1.00 89.44 70 SER A O 1
ATOM 541 N N . ILE A 1 71 ? 21.142 -33.534 18.181 1.00 87.50 71 ILE A N 1
ATOM 542 C CA . ILE A 1 71 ? 21.396 -32.880 19.480 1.00 87.50 71 ILE A CA 1
ATOM 543 C C . ILE A 1 71 ? 20.128 -32.211 20.041 1.00 87.50 71 ILE A C 1
ATOM 545 O O . ILE A 1 71 ? 20.086 -31.754 21.192 1.00 87.50 71 ILE A O 1
ATOM 549 N N . PHE A 1 72 ? 19.081 -32.071 19.223 1.00 89.00 72 PHE A N 1
ATOM 550 C CA . PHE A 1 72 ? 17.786 -31.546 19.647 1.00 89.00 72 PHE A CA 1
ATOM 551 C C . PHE A 1 72 ? 17.025 -32.559 20.500 1.00 89.00 72 PHE A C 1
ATOM 553 O O . PHE A 1 72 ? 17.287 -33.759 20.476 1.00 89.00 72 PHE A O 1
ATOM 560 N N . GLY A 1 73 ? 16.080 -32.049 21.286 1.00 88.62 73 GLY A N 1
ATOM 561 C CA . GLY A 1 73 ? 15.313 -32.872 22.205 1.00 88.62 73 GLY A CA 1
ATOM 562 C C . GLY A 1 73 ? 14.464 -33.926 21.467 1.00 88.62 73 GLY A C 1
ATOM 563 O O . GLY A 1 73 ? 13.777 -33.580 20.502 1.00 88.62 73 GLY A O 1
ATOM 564 N N . PRO A 1 74 ? 14.457 -35.197 21.912 1.00 93.56 74 PRO A N 1
ATOM 565 C CA . PRO A 1 74 ? 13.866 -36.296 21.144 1.00 93.56 74 PRO A CA 1
ATOM 566 C C . PRO A 1 74 ? 12.332 -36.278 21.115 1.00 93.56 74 PRO A C 1
ATOM 568 O O . PRO A 1 74 ? 11.722 -36.968 20.300 1.00 93.56 74 PRO A O 1
ATOM 571 N N . LEU A 1 75 ? 11.668 -35.513 21.992 1.00 96.00 75 LEU A N 1
ATOM 572 C CA . LEU A 1 75 ? 10.211 -35.598 22.140 1.00 96.00 75 LEU A CA 1
ATOM 573 C C . LEU A 1 75 ? 9.445 -35.094 20.915 1.00 96.00 75 LEU A C 1
ATOM 575 O O . LEU A 1 75 ? 8.360 -35.601 20.642 1.00 96.00 75 LEU A O 1
ATOM 579 N N . VAL A 1 76 ? 9.992 -34.127 20.174 1.00 94.88 76 VAL A N 1
ATOM 580 C CA . VAL A 1 76 ? 9.367 -33.648 18.930 1.00 94.88 76 VAL A CA 1
ATOM 581 C C . VAL A 1 76 ? 9.322 -34.777 17.903 1.00 94.88 76 VAL A C 1
ATOM 583 O O . VAL A 1 76 ? 8.253 -35.071 17.375 1.00 94.88 76 VAL A O 1
ATOM 586 N N . SER A 1 77 ? 10.443 -35.470 17.691 1.00 94.12 77 SER A N 1
ATOM 587 C CA . SER A 1 77 ? 10.542 -36.594 16.756 1.00 94.12 77 SER A CA 1
ATOM 588 C C . SER A 1 77 ? 9.696 -37.791 17.199 1.00 94.12 77 SER A C 1
ATOM 590 O O . SER A 1 77 ? 8.976 -38.360 16.384 1.00 94.12 77 SER A O 1
ATOM 592 N N . ILE A 1 78 ? 9.673 -38.105 18.503 1.00 95.50 78 ILE A N 1
ATOM 593 C CA . ILE A 1 78 ? 8.795 -39.145 19.073 1.00 95.50 78 ILE A CA 1
ATOM 594 C C . ILE A 1 78 ? 7.316 -38.824 18.823 1.00 95.50 78 ILE A C 1
ATOM 596 O O . ILE A 1 78 ? 6.549 -39.700 18.430 1.00 95.50 78 ILE A O 1
ATOM 600 N N . ALA A 1 79 ? 6.900 -37.577 19.051 1.00 95.12 79 ALA A N 1
ATOM 601 C CA . ALA A 1 79 ? 5.516 -37.158 18.845 1.00 95.12 79 ALA A CA 1
ATOM 602 C C . ALA A 1 79 ? 5.142 -37.055 17.355 1.00 95.12 79 ALA A C 1
ATOM 604 O O . ALA A 1 79 ? 3.972 -37.210 17.009 1.00 95.12 79 ALA A O 1
ATOM 605 N N . CYS A 1 80 ? 6.119 -36.789 16.486 1.00 95.62 80 CYS A N 1
ATOM 606 C CA . CYS A 1 80 ? 5.948 -36.692 15.041 1.00 95.62 80 CYS A CA 1
ATOM 607 C C . CYS A 1 80 ? 5.857 -38.064 14.356 1.00 95.62 80 CYS A C 1
ATOM 609 O O . CYS A 1 80 ? 5.084 -38.199 13.413 1.00 95.62 80 CYS A O 1
ATOM 611 N N . ALA A 1 81 ? 6.583 -39.088 14.820 1.00 95.06 81 ALA A N 1
ATOM 612 C CA . ALA A 1 81 ? 6.677 -40.370 14.111 1.00 95.06 81 ALA A CA 1
ATOM 613 C C . ALA A 1 81 ? 5.310 -41.022 13.788 1.00 95.06 81 ALA A C 1
ATOM 615 O O . ALA A 1 81 ? 5.115 -41.443 12.647 1.00 95.06 81 ALA A O 1
ATOM 616 N N . PRO A 1 82 ? 4.309 -41.035 14.698 1.00 94.88 82 PRO A N 1
ATOM 617 C CA . PRO A 1 82 ? 2.968 -41.525 14.365 1.00 94.88 82 PRO A CA 1
ATOM 618 C C . PRO A 1 82 ? 2.247 -40.683 13.303 1.00 94.88 82 PRO A C 1
ATOM 620 O O . PRO A 1 82 ? 1.476 -41.221 12.511 1.00 94.88 82 PRO A O 1
ATOM 623 N N . LEU A 1 83 ? 2.475 -39.364 13.287 1.00 94.38 83 LEU A N 1
ATOM 624 C CA . LEU A 1 83 ? 1.910 -38.467 12.277 1.00 94.38 83 LEU A CA 1
ATOM 625 C C . LEU A 1 83 ? 2.541 -38.730 10.908 1.00 94.38 83 LEU A C 1
ATOM 627 O O . LEU A 1 83 ? 1.816 -38.783 9.921 1.00 94.38 83 LEU A O 1
ATOM 631 N N . LEU A 1 84 ? 3.859 -38.927 10.846 1.00 95.19 84 LEU A N 1
ATOM 632 C CA . LEU A 1 84 ? 4.550 -39.243 9.598 1.00 95.19 84 LEU A CA 1
ATOM 633 C C . LEU A 1 84 ? 4.099 -40.596 9.033 1.00 95.19 84 LEU A C 1
ATOM 635 O O . LEU A 1 84 ? 3.746 -40.671 7.862 1.00 95.19 84 LEU A O 1
ATOM 639 N N . ALA A 1 85 ? 3.975 -41.624 9.879 1.00 93.00 85 ALA A N 1
ATOM 640 C CA . ALA A 1 85 ? 3.428 -42.918 9.469 1.00 93.00 85 ALA A CA 1
ATOM 641 C C . ALA A 1 85 ? 1.992 -42.804 8.915 1.00 93.00 85 ALA A C 1
ATOM 643 O O . ALA A 1 85 ? 1.642 -43.471 7.943 1.00 93.00 85 ALA A O 1
ATOM 644 N N . LEU A 1 86 ? 1.159 -41.935 9.502 1.00 93.12 86 LEU A N 1
ATOM 645 C CA . LEU A 1 86 ? -0.181 -41.643 8.986 1.00 93.12 86 LEU A CA 1
ATOM 646 C C . LEU A 1 86 ? -0.136 -40.900 7.640 1.00 93.12 86 LEU A C 1
ATOM 648 O O . LEU A 1 86 ? -0.920 -41.219 6.750 1.00 93.12 86 LEU A O 1
ATOM 652 N N . ILE A 1 87 ? 0.762 -39.923 7.489 1.00 94.00 87 ILE A N 1
ATOM 653 C CA . ILE A 1 87 ? 0.970 -39.185 6.234 1.00 94.00 87 ILE A CA 1
ATOM 654 C C . ILE A 1 87 ? 1.371 -40.150 5.113 1.00 94.00 87 ILE A C 1
ATOM 656 O O . ILE A 1 87 ? 0.775 -40.113 4.036 1.00 94.00 87 ILE A O 1
ATOM 660 N N . ASP A 1 88 ? 2.320 -41.045 5.383 1.00 93.81 88 ASP A N 1
ATOM 661 C CA . ASP A 1 88 ? 2.783 -42.040 4.418 1.00 93.81 88 ASP A CA 1
ATOM 662 C C . ASP A 1 88 ? 1.663 -43.030 4.052 1.00 93.81 88 ASP A C 1
ATOM 664 O O . ASP A 1 88 ? 1.496 -43.363 2.880 1.00 93.81 88 ASP A O 1
ATOM 668 N N . ALA A 1 89 ? 0.825 -43.428 5.019 1.00 92.50 89 ALA A N 1
ATOM 669 C CA . ALA A 1 89 ? -0.320 -44.309 4.780 1.00 92.50 89 ALA A CA 1
ATOM 670 C C . ALA A 1 89 ? -1.430 -43.678 3.915 1.00 92.50 89 ALA A C 1
ATOM 672 O O . ALA A 1 89 ? -2.124 -44.393 3.195 1.00 92.50 89 ALA A O 1
ATOM 673 N N . ILE A 1 90 ? -1.621 -42.356 3.989 1.00 89.50 90 ILE A N 1
ATOM 674 C CA . ILE A 1 90 ? -2.624 -41.625 3.191 1.00 89.50 90 ILE A CA 1
ATOM 675 C C . ILE A 1 90 ? -2.104 -41.323 1.774 1.00 89.50 90 ILE A C 1
ATOM 677 O O . ILE A 1 90 ? -2.900 -41.118 0.860 1.00 89.50 90 ILE A O 1
ATOM 681 N N . GLY A 1 91 ? -0.783 -41.326 1.577 1.00 93.31 91 GLY A N 1
ATOM 682 C CA . GLY A 1 91 ? -0.146 -40.943 0.322 1.00 93.31 91 GLY A CA 1
ATOM 683 C C . GLY A 1 91 ? 0.049 -39.422 0.249 1.00 93.31 91 GLY A C 1
ATOM 684 O O . GLY A 1 91 ? -0.871 -38.703 -0.148 1.00 93.31 91 GLY A O 1
ATOM 685 N N . PRO A 1 92 ? 1.240 -38.892 0.585 1.00 93.31 92 PRO A N 1
ATOM 686 C CA . PRO A 1 92 ? 1.460 -37.447 0.699 1.00 93.31 92 PRO A CA 1
ATOM 687 C C . PRO A 1 92 ? 1.240 -36.696 -0.624 1.00 93.31 92 PRO A C 1
ATOM 689 O O . PRO A 1 92 ? 0.742 -35.573 -0.615 1.00 93.31 92 PRO A O 1
ATOM 692 N N . LEU A 1 93 ? 1.547 -37.320 -1.766 1.00 93.56 93 LEU A N 1
ATOM 693 C CA . LEU A 1 93 ? 1.344 -36.722 -3.091 1.00 93.56 93 LEU A CA 1
ATOM 694 C C . LEU A 1 93 ? -0.140 -36.558 -3.450 1.00 93.56 93 LEU A C 1
ATOM 696 O O . LEU A 1 93 ? -0.507 -35.533 -4.020 1.00 93.56 93 LEU A O 1
ATOM 700 N N . ALA A 1 94 ? -0.998 -37.501 -3.046 1.00 89.69 94 ALA A N 1
ATOM 701 C CA . ALA A 1 94 ? -2.436 -37.441 -3.315 1.00 89.69 94 ALA A CA 1
ATOM 702 C C . ALA A 1 94 ? -3.097 -36.222 -2.646 1.00 89.69 94 ALA A C 1
ATOM 704 O O . ALA A 1 94 ? -4.045 -35.645 -3.176 1.00 89.69 94 ALA A O 1
ATOM 705 N N . VAL A 1 95 ? -2.567 -35.783 -1.498 1.00 88.19 95 VAL A N 1
ATOM 706 C CA . VAL A 1 95 ? -3.035 -34.569 -0.814 1.00 88.19 95 VAL A CA 1
ATOM 707 C C . VAL A 1 95 ? -2.765 -33.325 -1.663 1.00 88.19 95 VAL A C 1
ATOM 709 O O . VAL A 1 95 ? -3.646 -32.483 -1.816 1.00 88.19 95 VAL A O 1
ATOM 712 N N . PHE A 1 96 ? -1.568 -33.205 -2.239 1.00 88.38 96 PHE A N 1
ATOM 713 C CA . PHE A 1 96 ? -1.195 -32.057 -3.071 1.00 88.38 96 PHE A CA 1
ATOM 714 C C . PHE A 1 96 ? -1.876 -32.075 -4.444 1.00 88.38 96 PHE A C 1
ATOM 716 O O . PHE A 1 96 ? -2.290 -31.025 -4.938 1.00 88.38 96 PHE A O 1
ATOM 723 N N . GLU A 1 97 ? -2.095 -33.262 -5.009 1.00 86.31 97 GLU A N 1
ATOM 724 C CA . GLU A 1 97 ? -2.921 -33.443 -6.204 1.00 86.31 97 GLU A CA 1
ATOM 725 C C . GLU A 1 97 ? -4.356 -32.941 -5.967 1.00 86.31 97 GLU A C 1
ATOM 727 O O . GLU A 1 97 ? -4.859 -32.119 -6.734 1.00 86.31 97 GLU A O 1
ATOM 732 N N . ALA A 1 98 ? -4.977 -33.318 -4.843 1.00 84.31 98 ALA A N 1
ATOM 733 C CA . ALA A 1 98 ? -6.308 -32.840 -4.460 1.00 84.31 98 ALA A CA 1
ATOM 734 C C . ALA A 1 98 ? -6.367 -31.321 -4.197 1.00 84.31 98 ALA A C 1
ATOM 736 O O . ALA A 1 98 ? -7.411 -30.697 -4.389 1.00 84.31 98 ALA A O 1
ATOM 737 N N . LEU A 1 99 ? -5.256 -30.712 -3.771 1.00 80.56 99 LEU A N 1
ATOM 738 C CA . LEU A 1 99 ? -5.125 -29.264 -3.566 1.00 80.56 99 LEU A CA 1
ATOM 739 C C . LEU A 1 99 ? -4.786 -28.492 -4.857 1.00 80.56 99 LEU A C 1
ATOM 741 O O . LEU A 1 99 ? -4.699 -27.261 -4.828 1.00 80.56 99 LEU A O 1
ATOM 745 N N . GLY A 1 100 ? -4.612 -29.185 -5.987 1.00 78.06 100 GLY A N 1
ATOM 746 C CA . GLY A 1 100 ? -4.452 -28.575 -7.307 1.00 78.06 100 GLY A CA 1
ATOM 747 C C . GLY A 1 100 ? -3.062 -27.998 -7.588 1.00 78.06 100 GLY A C 1
ATOM 748 O O . GLY A 1 100 ? -2.958 -27.007 -8.308 1.00 78.06 100 GLY A O 1
ATOM 749 N N . GLY A 1 101 ? -1.988 -28.553 -7.010 1.00 80.00 101 GLY A N 1
ATOM 750 C CA . GLY A 1 101 ? -0.616 -28.230 -7.434 1.00 80.00 101 GLY A CA 1
ATOM 751 C C . GLY A 1 101 ? 0.478 -28.858 -6.564 1.00 80.00 101 GLY A C 1
ATOM 752 O O . GLY A 1 101 ? 0.172 -29.388 -5.500 1.00 80.00 101 GLY A O 1
ATOM 753 N N . PRO A 1 102 ? 1.759 -28.775 -6.965 1.00 89.94 102 PRO A N 1
ATOM 754 C CA . PRO A 1 102 ? 2.860 -29.414 -6.240 1.00 89.94 102 PRO A CA 1
ATOM 755 C C . PRO A 1 102 ? 3.054 -28.811 -4.835 1.00 89.94 102 PRO A C 1
ATOM 757 O O . PRO A 1 102 ? 2.566 -27.701 -4.584 1.00 89.94 102 PRO A O 1
ATOM 760 N N . PRO A 1 103 ? 3.730 -29.515 -3.904 1.00 91.31 103 PRO A N 1
ATOM 761 C CA . PRO A 1 103 ? 4.181 -28.946 -2.631 1.00 91.31 103 PRO A CA 1
ATOM 762 C C . PRO A 1 103 ? 5.205 -27.821 -2.844 1.00 91.31 103 PRO A C 1
ATOM 764 O O . PRO A 1 103 ? 5.853 -27.744 -3.887 1.00 91.31 103 PRO A O 1
ATOM 767 N N . TRP A 1 104 ? 5.387 -26.960 -1.838 1.00 88.94 104 TRP A N 1
ATOM 768 C CA . TRP A 1 104 ? 6.475 -25.977 -1.861 1.00 88.94 104 TRP A CA 1
ATOM 769 C C . TRP A 1 104 ? 7.854 -26.645 -1.707 1.00 88.94 104 TRP A C 1
ATOM 771 O O . TRP A 1 104 ? 7.981 -27.619 -0.952 1.00 88.94 104 TRP A O 1
ATOM 781 N N . PRO A 1 105 ? 8.916 -26.096 -2.333 1.00 90.75 105 PRO A N 1
ATOM 782 C CA . PRO A 1 105 ? 10.272 -26.551 -2.086 1.00 90.75 105 PRO A CA 1
ATOM 783 C C . PRO A 1 105 ? 10.673 -26.367 -0.611 1.00 90.75 105 PRO A C 1
ATOM 785 O O . PRO A 1 105 ? 10.493 -25.291 -0.039 1.00 90.75 105 PRO A O 1
ATOM 788 N N . SER A 1 106 ? 11.198 -27.422 0.017 1.00 91.62 106 SER A N 1
ATOM 789 C CA . SER A 1 106 ? 11.816 -27.365 1.345 1.00 91.62 106 SER A CA 1
ATOM 790 C C . SER A 1 106 ? 13.306 -27.105 1.143 1.00 91.62 106 SER A C 1
ATOM 792 O O . SER A 1 106 ? 13.912 -27.708 0.266 1.00 91.62 106 SER A O 1
ATOM 794 N N . HIS A 1 107 ? 13.896 -26.202 1.926 1.00 88.81 107 HIS A N 1
ATOM 795 C CA . HIS A 1 107 ? 15.226 -25.642 1.627 1.00 88.81 107 HIS A CA 1
ATOM 796 C C . HIS A 1 107 ? 16.371 -26.649 1.730 1.00 88.81 107 HIS A C 1
ATOM 798 O O . HIS A 1 107 ? 17.434 -26.444 1.158 1.00 88.81 107 HIS A O 1
ATOM 804 N N . TYR A 1 108 ? 16.162 -27.704 2.503 1.00 85.38 108 TYR A N 1
ATOM 805 C CA . TYR A 1 108 ? 17.214 -28.614 2.931 1.00 85.38 108 TYR A CA 1
ATOM 806 C C . TYR A 1 108 ? 17.103 -30.008 2.304 1.00 85.38 108 TYR A C 1
ATOM 808 O O . TYR A 1 108 ? 17.706 -30.967 2.773 1.00 85.38 108 TYR A O 1
ATOM 816 N N . VAL A 1 109 ? 16.355 -30.086 1.207 1.00 84.00 109 VAL A N 1
ATOM 817 C CA . VAL A 1 109 ? 16.359 -31.196 0.252 1.00 84.00 109 VAL A CA 1
ATOM 818 C C . VAL A 1 109 ? 17.303 -30.805 -0.901 1.00 84.00 109 VAL A C 1
ATOM 820 O O . VAL A 1 109 ? 17.433 -29.601 -1.150 1.00 84.00 109 VAL A O 1
ATOM 823 N N . PRO A 1 110 ? 17.981 -31.746 -1.595 1.00 83.31 110 PRO A N 1
ATOM 824 C CA . PRO A 1 110 ? 18.804 -31.420 -2.766 1.00 83.31 110 PRO A CA 1
ATOM 825 C C . PRO A 1 110 ? 18.092 -30.464 -3.735 1.00 83.31 110 PRO A C 1
ATOM 827 O O . PRO A 1 110 ? 16.919 -30.658 -4.036 1.00 83.31 110 PRO A O 1
ATOM 830 N N . ASP A 1 111 ? 18.784 -29.394 -4.140 1.00 81.69 111 ASP A N 1
ATOM 831 C CA . ASP A 1 111 ? 18.297 -28.282 -4.982 1.00 81.69 111 ASP A CA 1
ATOM 832 C C . ASP A 1 111 ? 17.107 -27.462 -4.437 1.00 81.69 111 ASP A C 1
ATOM 834 O O . ASP A 1 111 ? 16.779 -26.405 -4.978 1.00 81.69 111 ASP A O 1
ATOM 838 N N . GLY A 1 112 ? 16.501 -27.863 -3.317 1.00 86.50 112 GLY A N 1
ATOM 839 C CA . GLY A 1 112 ? 15.257 -27.286 -2.808 1.00 86.50 112 GLY A CA 1
ATOM 840 C C . GLY A 1 112 ? 15.344 -25.818 -2.380 1.00 86.50 112 GLY A C 1
ATOM 841 O O . GLY A 1 112 ? 14.362 -25.085 -2.512 1.00 86.50 112 GLY A O 1
ATOM 842 N N . LEU A 1 113 ? 16.500 -25.350 -1.888 1.00 86.88 113 LEU A N 1
ATOM 843 C CA . LEU A 1 113 ? 16.715 -23.922 -1.605 1.00 86.88 113 LEU A CA 1
ATOM 844 C C . LEU A 1 113 ? 16.738 -23.090 -2.891 1.00 86.88 113 LEU A C 1
ATOM 846 O O . LEU A 1 113 ? 16.082 -22.054 -2.944 1.00 86.88 113 LEU A O 1
ATOM 850 N N . PHE A 1 114 ? 17.479 -23.532 -3.907 1.00 85.06 114 PHE A N 1
ATOM 851 C CA . PHE A 1 114 ? 17.595 -22.803 -5.171 1.00 85.06 114 PHE A CA 1
ATOM 852 C C . PHE A 1 114 ? 16.253 -22.789 -5.905 1.00 85.06 114 PHE A C 1
ATOM 854 O O . PHE A 1 114 ? 15.760 -21.716 -6.223 1.00 85.06 114 PHE A O 1
ATOM 861 N N . GLN A 1 115 ? 15.557 -23.929 -5.964 1.00 87.75 115 GLN A N 1
ATOM 862 C CA . GLN A 1 115 ? 14.178 -24.007 -6.465 1.00 87.75 115 GLN A CA 1
ATOM 863 C C . GLN A 1 115 ? 13.233 -23.039 -5.729 1.00 87.75 115 GLN A C 1
ATOM 865 O O . GLN A 1 115 ? 12.424 -22.354 -6.351 1.00 87.75 115 GLN A O 1
ATOM 870 N N . ALA A 1 116 ? 13.345 -22.921 -4.397 1.00 85.44 116 ALA A N 1
ATOM 871 C CA . ALA A 1 116 ? 12.548 -21.961 -3.628 1.00 85.44 116 ALA A CA 1
ATOM 872 C C . ALA A 1 116 ? 12.863 -20.493 -3.972 1.00 85.44 116 ALA A C 1
ATOM 874 O O . ALA A 1 116 ? 11.952 -19.658 -3.933 1.00 85.44 116 ALA A O 1
ATOM 875 N N . LEU A 1 117 ? 14.129 -20.171 -4.252 1.00 84.69 117 LEU A N 1
ATOM 876 C CA . LEU A 1 117 ? 14.588 -18.828 -4.618 1.00 84.69 117 LEU A CA 1
ATOM 877 C C . LEU A 1 117 ? 14.163 -18.467 -6.047 1.00 84.69 117 LEU A C 1
ATOM 879 O O . LEU A 1 117 ? 13.583 -17.400 -6.255 1.00 84.69 117 LEU A O 1
ATOM 883 N N . ASP A 1 118 ? 14.338 -19.397 -6.981 1.00 82.88 118 ASP A N 1
ATOM 884 C CA . ASP A 1 118 ? 13.997 -19.239 -8.398 1.00 82.88 118 ASP A CA 1
ATOM 885 C C . ASP A 1 118 ? 12.478 -19.314 -8.646 1.00 82.88 118 ASP A C 1
ATOM 887 O O . ASP A 1 118 ? 11.976 -18.875 -9.679 1.00 82.88 118 ASP A O 1
ATOM 891 N N . GLY A 1 119 ? 11.711 -19.801 -7.663 1.00 81.38 119 GLY A N 1
ATOM 892 C CA . GLY A 1 119 ? 10.260 -19.963 -7.773 1.00 81.38 119 GLY A CA 1
ATOM 893 C C . GLY A 1 119 ? 9.852 -21.179 -8.606 1.00 81.38 119 GLY A C 1
ATOM 894 O O . GLY A 1 119 ? 8.722 -21.240 -9.093 1.00 81.38 119 GLY A O 1
ATOM 895 N N . GLU A 1 120 ? 10.755 -22.144 -8.757 1.00 83.25 120 GLU A N 1
ATOM 896 C CA . GLU A 1 120 ? 10.536 -23.375 -9.503 1.00 83.25 120 GLU A CA 1
ATOM 897 C C . GLU A 1 120 ? 9.867 -24.453 -8.627 1.00 83.25 120 GLU A C 1
ATOM 899 O O . GLU A 1 120 ? 10.111 -24.534 -7.415 1.00 83.25 120 GLU A O 1
ATOM 904 N N . PRO A 1 121 ? 8.992 -25.299 -9.202 1.00 84.69 121 PRO A N 1
ATOM 905 C CA . PRO A 1 121 ? 8.445 -26.444 -8.484 1.00 84.69 121 PRO A CA 1
ATOM 906 C C . PRO A 1 121 ? 9.544 -27.485 -8.190 1.00 84.69 121 PRO A C 1
ATOM 908 O O . PRO A 1 121 ? 10.503 -27.591 -8.955 1.00 84.69 121 PRO A O 1
ATOM 911 N N . PRO A 1 122 ? 9.400 -28.301 -7.127 1.00 87.56 122 PRO A N 1
ATOM 912 C CA . PRO A 1 122 ? 10.364 -29.357 -6.837 1.00 87.56 122 PRO A CA 1
ATOM 913 C C . PRO A 1 122 ? 10.462 -30.376 -7.975 1.00 87.56 122 PRO A C 1
ATOM 915 O O . PRO A 1 122 ? 9.439 -30.808 -8.512 1.00 87.56 122 PRO A O 1
ATOM 918 N N . THR A 1 123 ? 11.682 -30.802 -8.295 1.00 84.94 123 THR A N 1
ATOM 919 C CA . THR A 1 123 ? 11.954 -31.861 -9.282 1.00 84.94 123 THR A CA 1
ATOM 920 C C . THR A 1 123 ? 11.556 -33.247 -8.768 1.00 84.94 123 THR A C 1
ATOM 922 O O . THR A 1 123 ? 10.944 -34.019 -9.504 1.00 84.94 123 THR A O 1
ATOM 925 N N . ASP A 1 124 ? 11.837 -33.546 -7.495 1.00 89.88 124 ASP A N 1
ATOM 926 C CA . ASP A 1 124 ? 11.323 -34.719 -6.781 1.00 89.88 124 ASP A CA 1
ATOM 927 C C . ASP A 1 124 ? 10.247 -34.292 -5.772 1.00 89.88 124 ASP A C 1
ATOM 929 O O . ASP A 1 124 ? 10.509 -33.588 -4.800 1.00 89.88 124 ASP A O 1
ATOM 933 N N . LEU A 1 125 ? 9.000 -34.703 -5.995 1.00 93.25 125 LEU A N 1
ATOM 934 C CA . LEU A 1 125 ? 7.863 -34.214 -5.213 1.00 93.25 125 LEU A CA 1
ATOM 935 C C . LEU A 1 125 ? 7.736 -34.892 -3.842 1.00 93.25 125 LEU A C 1
ATOM 937 O O . LEU A 1 125 ? 7.202 -34.289 -2.907 1.00 93.25 125 LEU A O 1
ATOM 941 N N . LEU A 1 126 ? 8.174 -36.147 -3.702 1.00 93.44 126 LEU A N 1
ATOM 942 C CA . LEU A 1 126 ? 7.854 -36.961 -2.525 1.00 93.44 126 LEU A CA 1
ATOM 943 C C . LEU A 1 126 ? 8.553 -36.468 -1.241 1.00 93.44 126 LEU A C 1
ATOM 945 O O . LEU A 1 126 ? 7.855 -36.273 -0.236 1.00 93.44 126 LEU A O 1
ATOM 949 N N . PRO A 1 127 ? 9.875 -36.195 -1.230 1.00 92.19 127 PRO A N 1
ATOM 950 C CA . PRO A 1 127 ? 10.564 -35.694 -0.038 1.00 92.19 127 PRO A CA 1
ATOM 951 C C . PRO A 1 127 ? 10.006 -34.349 0.438 1.00 92.19 127 PRO A C 1
ATOM 953 O O . PRO A 1 127 ? 9.905 -34.100 1.644 1.00 92.19 127 PRO A O 1
ATOM 956 N N . HIS A 1 128 ? 9.601 -33.507 -0.513 1.00 93.88 128 HIS A N 1
ATOM 957 C CA . HIS A 1 128 ? 8.997 -32.204 -0.271 1.00 93.88 128 HIS A CA 1
ATOM 958 C C . HIS A 1 128 ? 7.587 -32.328 0.303 1.00 93.88 128 HIS A C 1
ATOM 960 O O . HIS A 1 128 ? 7.267 -31.658 1.282 1.00 93.88 128 HIS A O 1
ATOM 966 N N . ALA A 1 129 ? 6.760 -33.223 -0.244 1.00 94.19 129 ALA A N 1
ATOM 967 C CA . ALA A 1 129 ? 5.398 -33.447 0.226 1.00 94.19 129 ALA A CA 1
ATOM 968 C C . ALA A 1 129 ? 5.352 -33.962 1.676 1.00 94.19 129 ALA A C 1
ATOM 970 O O . ALA A 1 129 ? 4.550 -33.473 2.477 1.00 94.19 129 ALA A O 1
ATOM 971 N N . ARG A 1 130 ? 6.238 -34.900 2.047 1.00 94.81 130 ARG A N 1
ATOM 972 C CA . ARG A 1 130 ? 6.331 -35.422 3.427 1.00 94.81 130 ARG A CA 1
ATOM 973 C C . ARG A 1 130 ? 6.679 -34.308 4.423 1.00 94.81 130 ARG A C 1
ATOM 975 O O . ARG A 1 130 ? 5.962 -34.109 5.406 1.00 94.81 130 ARG A O 1
ATOM 982 N N . ARG A 1 131 ? 7.728 -33.526 4.131 1.00 93.75 131 ARG A N 1
ATOM 983 C CA . ARG A 1 131 ? 8.170 -32.373 4.943 1.00 93.75 131 ARG A CA 1
ATOM 984 C C . ARG A 1 131 ? 7.097 -31.299 5.052 1.00 93.75 131 ARG A C 1
ATOM 986 O O . ARG A 1 131 ? 6.835 -30.791 6.142 1.00 93.75 131 ARG A O 1
ATOM 993 N N . ALA A 1 132 ? 6.450 -30.988 3.932 1.00 92.56 132 ALA A N 1
ATOM 994 C CA . ALA A 1 132 ? 5.380 -30.012 3.861 1.00 92.56 132 ALA A CA 1
ATOM 995 C C . ALA A 1 132 ? 4.228 -30.372 4.802 1.00 92.56 132 ALA A C 1
ATOM 997 O O . ALA A 1 132 ? 3.851 -29.548 5.630 1.00 92.56 132 ALA A O 1
ATOM 998 N N . LEU A 1 133 ? 3.713 -31.605 4.746 1.00 93.25 133 LEU A N 1
ATOM 999 C CA . LEU A 1 133 ? 2.583 -32.035 5.578 1.00 93.25 133 LEU A CA 1
ATOM 1000 C C . LEU A 1 133 ? 2.926 -32.091 7.071 1.00 93.25 133 LEU A C 1
ATOM 1002 O O . LEU A 1 133 ? 2.110 -31.680 7.899 1.00 93.25 133 LEU A O 1
ATOM 1006 N N . VAL A 1 134 ? 4.136 -32.530 7.429 1.00 93.56 134 VAL A N 1
ATOM 1007 C CA . VAL A 1 134 ? 4.593 -32.516 8.827 1.00 93.56 134 VAL A CA 1
ATOM 1008 C C . VAL A 1 134 ? 4.687 -31.083 9.360 1.00 93.56 134 VAL A C 1
ATOM 1010 O O . VAL A 1 134 ? 4.099 -30.782 10.404 1.00 93.56 134 VAL A O 1
ATOM 1013 N N . ALA A 1 135 ? 5.362 -30.187 8.631 1.00 90.44 135 ALA A N 1
ATOM 1014 C CA . ALA A 1 135 ? 5.499 -28.780 9.011 1.00 90.44 135 ALA A CA 1
ATOM 1015 C C . ALA A 1 135 ? 4.146 -28.053 9.058 1.00 90.44 135 ALA A C 1
ATOM 1017 O O . ALA A 1 135 ? 3.939 -27.171 9.890 1.00 90.44 135 ALA A O 1
ATOM 1018 N N . TRP A 1 136 ? 3.210 -28.450 8.196 1.00 88.00 136 TRP A N 1
ATOM 1019 C CA . TRP A 1 136 ? 1.875 -27.874 8.127 1.00 88.00 136 TRP A CA 1
ATOM 1020 C C . TRP A 1 136 ? 1.003 -28.282 9.321 1.00 88.00 136 TRP A C 1
ATOM 1022 O O . TRP A 1 136 ? 0.346 -27.435 9.923 1.00 88.00 136 TRP A O 1
ATOM 1032 N N . ILE A 1 137 ? 0.996 -29.565 9.693 1.00 92.44 137 ILE A N 1
ATOM 1033 C CA . ILE A 1 137 ? 0.023 -30.103 10.655 1.00 92.44 137 ILE A CA 1
ATOM 1034 C C . ILE A 1 137 ? 0.540 -30.043 12.096 1.00 92.44 137 ILE A C 1
ATOM 1036 O O . ILE A 1 137 ? -0.198 -29.629 12.995 1.00 92.44 137 ILE A O 1
ATOM 1040 N N . PHE A 1 138 ? 1.784 -30.465 12.340 1.00 95.88 138 PHE A N 1
ATOM 1041 C CA . PHE A 1 138 ? 2.256 -30.776 13.692 1.00 95.88 138 PHE A CA 1
ATOM 1042 C C . PHE A 1 138 ? 2.175 -29.567 14.632 1.00 95.88 138 PHE A C 1
ATOM 1044 O O . PHE A 1 138 ? 1.451 -29.593 15.634 1.00 95.88 138 PHE A O 1
ATOM 1051 N N . ASN A 1 139 ? 2.856 -28.471 14.288 1.00 95.12 139 ASN A N 1
ATOM 1052 C CA . ASN A 1 139 ? 2.855 -27.279 15.131 1.00 95.12 139 ASN A CA 1
ATOM 1053 C C . ASN A 1 139 ? 1.555 -26.473 15.038 1.00 95.12 139 ASN A C 1
ATOM 1055 O O . ASN A 1 139 ? 1.214 -25.790 16.003 1.00 95.12 139 ASN A O 1
ATOM 1059 N N . GLY A 1 140 ? 0.765 -26.630 13.970 1.00 94.75 140 GLY A N 1
ATOM 1060 C CA . GLY A 1 140 ? -0.604 -26.117 13.912 1.00 94.75 140 GLY A CA 1
ATOM 1061 C C . GLY A 1 140 ? -1.459 -26.679 15.053 1.00 94.75 140 GLY A C 1
ATOM 1062 O O . GLY A 1 140 ? -2.088 -25.924 15.801 1.00 94.75 140 GLY A O 1
ATOM 1063 N N . VAL A 1 141 ? -1.412 -28.000 15.257 1.00 96.44 141 VAL A N 1
ATOM 1064 C CA . VAL A 1 141 ? -2.124 -28.687 16.349 1.00 96.44 141 VAL A CA 1
ATOM 1065 C C . VAL A 1 141 ? -1.528 -28.345 17.714 1.00 96.44 141 VAL A C 1
ATOM 1067 O O . VAL A 1 141 ? -2.271 -27.995 18.635 1.00 96.44 141 VAL A O 1
ATOM 1070 N N . VAL A 1 142 ? -0.201 -28.401 17.859 1.00 97.44 142 VAL A N 1
ATOM 1071 C CA . VAL A 1 142 ? 0.489 -28.104 19.127 1.00 97.44 142 VAL A CA 1
ATOM 1072 C C . VAL A 1 142 ? 0.202 -26.674 19.595 1.00 97.44 142 VAL A C 1
ATOM 1074 O O . VAL A 1 142 ? -0.180 -26.470 20.751 1.00 97.44 142 VAL A O 1
ATOM 1077 N N . SER A 1 143 ? 0.313 -25.684 18.708 1.00 97.31 143 SER A N 1
ATOM 1078 C CA . SER A 1 143 ? 0.029 -24.284 19.030 1.00 97.31 143 SER A CA 1
ATOM 1079 C C . SER A 1 143 ? -1.455 -24.056 19.321 1.00 97.31 143 SER A C 1
ATOM 1081 O O . SER A 1 143 ? -1.783 -23.339 20.266 1.00 97.31 143 SER A O 1
ATOM 1083 N N . ALA A 1 144 ? -2.378 -24.698 18.594 1.00 96.88 144 ALA A N 1
ATOM 1084 C CA . ALA A 1 144 ? -3.811 -24.607 18.890 1.00 96.88 144 ALA A CA 1
ATOM 1085 C C . ALA A 1 144 ? -4.160 -25.196 20.271 1.00 96.88 144 ALA A C 1
ATOM 1087 O O . ALA A 1 144 ? -4.955 -24.616 21.021 1.00 96.88 144 ALA A O 1
ATOM 1088 N N . LEU A 1 145 ? -3.527 -26.311 20.659 1.00 97.62 145 LEU A N 1
ATOM 1089 C CA . LEU A 1 145 ? -3.627 -26.856 22.017 1.00 97.62 145 LEU A CA 1
ATOM 1090 C C . LEU A 1 145 ? -3.044 -25.888 23.052 1.00 97.62 145 LEU A C 1
ATOM 1092 O O . LEU A 1 145 ? -3.637 -25.706 24.119 1.00 97.62 145 LEU A O 1
ATOM 1096 N N . ALA A 1 146 ? -1.925 -25.227 22.743 1.00 97.88 146 ALA A N 1
ATOM 1097 C CA . ALA A 1 146 ? -1.313 -24.248 23.635 1.00 97.88 146 ALA A CA 1
ATOM 1098 C C . ALA A 1 146 ? -2.245 -23.049 23.860 1.00 97.88 146 ALA A C 1
ATOM 1100 O O . ALA A 1 146 ? -2.426 -22.630 25.001 1.00 97.88 146 ALA A O 1
ATOM 1101 N N . VAL A 1 147 ? -2.919 -22.555 22.815 1.00 97.62 147 VAL A N 1
ATOM 1102 C CA . VAL A 1 147 ? -3.946 -21.502 22.915 1.00 97.62 147 VAL A CA 1
ATOM 1103 C C . VAL A 1 147 ? -5.116 -21.949 23.797 1.00 97.62 147 VAL A C 1
ATOM 1105 O O . VAL A 1 147 ? -5.547 -21.217 24.693 1.00 97.62 147 VAL A O 1
ATOM 1108 N N . ALA A 1 148 ? -5.607 -23.173 23.597 1.00 95.81 148 ALA A N 1
ATOM 1109 C CA . ALA A 1 148 ? -6.691 -23.738 24.393 1.00 95.81 148 ALA A CA 1
ATOM 1110 C C . ALA A 1 148 ? -6.315 -23.876 25.884 1.00 95.81 148 ALA A C 1
ATOM 1112 O O . ALA A 1 148 ? -7.118 -23.542 26.762 1.00 95.81 148 ALA A O 1
ATOM 1113 N N . LEU A 1 149 ? -5.091 -24.324 26.190 1.00 95.38 149 LEU A N 1
ATOM 1114 C CA . LEU A 1 149 ? -4.580 -24.398 27.564 1.00 95.38 149 LEU A CA 1
ATOM 1115 C C . LEU A 1 149 ? -4.321 -23.015 28.164 1.00 95.38 149 LEU A C 1
ATOM 1117 O O . LEU A 1 149 ? -4.662 -22.791 29.328 1.00 95.38 149 LEU A O 1
ATOM 1121 N N . PHE A 1 150 ? -3.795 -22.074 27.377 1.00 96.69 150 PHE A N 1
ATOM 1122 C CA . PHE A 1 150 ? -3.599 -20.691 27.800 1.00 96.69 150 PHE A CA 1
ATOM 1123 C C . PHE A 1 150 ? -4.923 -20.068 28.245 1.00 96.69 150 PHE A C 1
ATOM 1125 O O . PHE A 1 150 ? -4.979 -19.491 29.328 1.00 96.69 150 PHE A O 1
ATOM 1132 N N . PHE A 1 151 ? -6.014 -20.265 27.493 1.00 95.12 151 PHE A N 1
ATOM 1133 C CA . PHE A 1 151 ? -7.345 -19.798 27.898 1.00 95.12 151 PHE A CA 1
ATOM 1134 C C . PHE A 1 151 ? -7.772 -20.362 29.251 1.00 95.12 151 PHE A C 1
ATOM 1136 O O . PHE A 1 151 ? -8.235 -19.617 30.113 1.00 95.12 151 PHE A O 1
ATOM 1143 N N . ARG A 1 152 ? -7.592 -21.670 29.468 1.00 92.75 152 ARG A N 1
ATOM 1144 C CA . ARG A 1 152 ? -7.958 -22.326 30.734 1.00 92.75 152 ARG A CA 1
ATOM 1145 C C . ARG A 1 152 ? -7.149 -21.796 31.915 1.00 92.75 152 ARG A C 1
ATOM 1147 O O . ARG A 1 152 ? -7.677 -21.692 33.020 1.00 92.75 152 ARG A O 1
ATOM 1154 N N . VAL A 1 153 ? -5.886 -21.437 31.694 1.00 92.44 153 VAL A N 1
ATOM 1155 C CA . VAL A 1 153 ? -5.050 -20.781 32.708 1.00 92.44 153 VAL A CA 1
ATOM 1156 C C . VAL A 1 153 ? -5.518 -19.336 32.920 1.00 92.44 153 VAL A C 1
ATOM 1158 O O . VAL A 1 153 ? -5.753 -18.934 34.057 1.00 92.44 153 VAL A O 1
ATOM 1161 N N . ALA A 1 154 ? -5.745 -18.576 31.847 1.00 93.12 154 ALA A N 1
ATOM 1162 C CA . ALA A 1 154 ? -6.206 -17.189 31.884 1.00 93.12 154 ALA A CA 1
ATOM 1163 C C . ALA A 1 154 ? -7.568 -17.034 32.582 1.00 93.12 154 ALA A C 1
ATOM 1165 O O . ALA A 1 154 ? -7.753 -16.113 33.376 1.00 93.12 154 ALA A O 1
ATOM 1166 N N . ARG A 1 155 ? -8.518 -17.957 32.369 1.00 90.56 155 ARG A N 1
ATOM 1167 C CA . ARG A 1 155 ? -9.836 -17.944 33.032 1.00 90.56 155 ARG A CA 1
ATOM 1168 C C . ARG A 1 155 ? -9.752 -17.932 34.555 1.00 90.56 155 ARG A C 1
ATOM 1170 O O . ARG A 1 155 ? -10.646 -17.388 35.191 1.00 90.56 155 ARG A O 1
ATOM 1177 N N . ARG A 1 156 ? -8.669 -18.452 35.134 1.00 87.62 156 ARG A N 1
ATOM 1178 C CA . ARG A 1 156 ? -8.447 -18.480 36.588 1.00 87.62 156 ARG A CA 1
ATOM 1179 C C . ARG A 1 156 ? -8.055 -17.117 37.164 1.00 87.62 156 ARG A C 1
ATOM 1181 O O . ARG A 1 156 ? -8.112 -16.938 38.375 1.00 87.62 156 ARG A O 1
ATOM 1188 N N . PHE A 1 157 ? -7.673 -16.163 36.314 1.00 88.62 157 PHE A N 1
ATOM 1189 C CA . PHE A 1 157 ? -7.242 -14.821 36.710 1.00 88.62 157 PHE A CA 1
ATOM 1190 C C . PHE A 1 157 ? -8.252 -13.712 36.387 1.00 88.62 157 PHE A C 1
ATOM 1192 O O . PHE A 1 157 ? -7.981 -12.558 36.720 1.00 88.62 157 PHE A O 1
ATOM 1199 N N . ALA A 1 158 ? -9.385 -14.037 35.755 1.00 88.06 158 ALA A N 1
ATOM 1200 C CA . ALA A 1 158 ? -10.390 -13.060 35.333 1.00 88.06 158 ALA A CA 1
ATOM 1201 C C . ALA A 1 158 ? -11.793 -13.403 35.838 1.00 88.06 158 ALA A C 1
ATOM 1203 O O . ALA A 1 158 ? -12.298 -14.503 35.585 1.00 88.06 158 ALA A O 1
ATOM 1204 N N . ALA A 1 159 ? -12.458 -12.426 36.455 1.00 85.31 159 ALA A N 1
ATOM 1205 C CA . ALA A 1 159 ? -13.880 -12.518 36.759 1.00 85.31 159 ALA A CA 1
ATOM 1206 C C . ALA A 1 159 ? -14.718 -12.448 35.469 1.00 85.31 159 ALA A C 1
ATOM 1208 O O . ALA A 1 159 ? -15.602 -13.281 35.259 1.00 85.31 159 ALA A O 1
ATOM 1209 N N . ASP A 1 160 ? -14.396 -11.513 34.571 1.00 84.31 160 ASP A N 1
ATOM 1210 C CA . ASP A 1 160 ? -15.010 -11.368 33.253 1.00 84.31 160 ASP A CA 1
ATOM 1211 C C . ASP A 1 160 ? -14.311 -12.272 32.222 1.00 84.31 160 ASP A C 1
ATOM 1213 O O . ASP A 1 160 ? -13.121 -12.151 31.920 1.00 84.31 160 ASP A O 1
ATOM 1217 N N . GLU A 1 161 ? -15.077 -13.182 31.620 1.00 85.75 161 GLU A N 1
ATOM 1218 C CA . GLU A 1 161 ? -14.600 -14.065 30.551 1.00 85.75 161 GLU A CA 1
ATOM 1219 C C . GLU A 1 161 ? -14.012 -13.294 29.366 1.00 85.75 161 GLU A C 1
ATOM 1221 O O . GLU A 1 161 ? -13.064 -13.767 28.734 1.00 85.75 161 GLU A O 1
ATOM 1226 N N . ARG A 1 162 ? -14.512 -12.083 29.094 1.00 84.94 162 ARG A N 1
ATOM 1227 C CA . ARG A 1 162 ? -14.034 -11.243 27.991 1.00 84.94 162 ARG A CA 1
ATOM 1228 C C . ARG A 1 162 ? -12.558 -10.893 28.142 1.00 84.94 162 ARG A C 1
ATOM 1230 O O . ARG A 1 162 ? -11.865 -10.834 27.129 1.00 84.94 162 ARG A O 1
ATOM 1237 N N . ALA A 1 163 ? -12.065 -10.690 29.366 1.00 89.50 163 ALA A N 1
ATOM 1238 C CA . ALA A 1 163 ? -10.658 -10.367 29.606 1.00 89.50 163 ALA A CA 1
ATOM 1239 C C . ALA A 1 163 ? -9.748 -11.544 29.233 1.00 89.50 163 ALA A C 1
ATOM 1241 O O . ALA A 1 163 ? -8.816 -11.391 28.445 1.00 89.50 163 ALA A O 1
ATOM 1242 N N . ALA A 1 164 ? -10.070 -12.736 29.739 1.00 91.56 164 ALA A N 1
ATOM 1243 C CA . ALA A 1 164 ? -9.330 -13.959 29.440 1.00 91.56 164 ALA A CA 1
ATOM 1244 C C . ALA A 1 164 ? -9.389 -14.317 27.948 1.00 91.56 164 ALA A C 1
ATOM 1246 O O . ALA A 1 164 ? -8.365 -14.668 27.363 1.00 91.56 164 ALA A O 1
ATOM 1247 N N . LEU A 1 165 ? -10.562 -14.184 27.319 1.00 90.88 165 LEU A N 1
ATOM 1248 C CA . LEU A 1 165 ? -10.728 -14.432 25.889 1.00 90.88 165 LEU A CA 1
ATOM 1249 C C . LEU A 1 165 ? -9.889 -13.456 25.054 1.00 90.88 165 LEU A C 1
ATOM 1251 O O . LEU A 1 165 ? -9.164 -13.889 24.165 1.00 90.88 165 LEU A O 1
ATOM 1255 N N . SER A 1 166 ? -9.929 -12.160 25.378 1.00 90.69 166 SER A N 1
ATOM 1256 C CA . SER A 1 166 ? -9.187 -11.127 24.641 1.00 90.69 166 SER A CA 1
ATOM 1257 C C . SER A 1 166 ? -7.678 -11.354 24.708 1.00 90.69 166 SER A C 1
ATOM 1259 O O . SER A 1 166 ? -7.012 -11.342 23.678 1.00 90.69 166 SER A O 1
ATOM 1261 N N . VAL A 1 167 ? -7.131 -11.623 25.899 1.00 95.50 167 VAL A N 1
ATOM 1262 C CA . VAL A 1 167 ? -5.691 -11.895 26.052 1.00 95.50 167 VAL A CA 1
ATOM 1263 C C . VAL A 1 167 ? -5.297 -13.226 25.403 1.00 95.50 167 VAL A C 1
ATOM 1265 O O . VAL A 1 167 ? -4.194 -13.344 24.882 1.00 95.50 167 VAL A O 1
ATOM 1268 N N . THR A 1 168 ? -6.195 -14.214 25.363 1.00 96.62 168 THR A N 1
ATOM 1269 C CA . THR A 1 168 ? -5.944 -15.473 24.642 1.00 96.62 168 THR A CA 1
ATOM 1270 C C . THR A 1 168 ? -5.867 -15.259 23.133 1.00 96.62 168 THR A C 1
ATOM 1272 O O . THR A 1 168 ? -4.975 -15.801 22.493 1.00 96.62 168 THR A O 1
ATOM 1275 N N . VAL A 1 169 ? -6.763 -14.452 22.557 1.00 93.69 169 VAL A N 1
ATOM 1276 C CA . VAL A 1 169 ? -6.699 -14.100 21.128 1.00 93.69 169 VAL A CA 1
ATOM 1277 C C . VAL A 1 169 ? -5.406 -13.341 20.821 1.00 93.69 169 VAL A C 1
ATOM 1279 O O . VAL A 1 169 ? -4.766 -13.614 19.811 1.00 93.69 169 VAL A O 1
ATOM 1282 N N . VAL A 1 170 ? -4.974 -12.451 21.720 1.00 95.06 170 VAL A N 1
ATOM 1283 C CA . VAL A 1 170 ? -3.668 -11.780 21.626 1.00 95.06 170 VAL A CA 1
ATOM 1284 C C . VAL A 1 170 ? -2.519 -12.786 21.664 1.00 95.06 170 VAL A C 1
ATOM 1286 O O . VAL A 1 170 ? -1.637 -12.719 20.817 1.00 95.06 170 VAL A O 1
ATOM 1289 N N . PHE A 1 171 ? -2.530 -13.743 22.594 1.00 97.06 171 PHE A N 1
ATOM 1290 C CA . PHE A 1 171 ? -1.530 -14.811 22.633 1.00 97.06 171 PHE A CA 1
ATOM 1291 C C . PHE A 1 171 ? -1.507 -15.601 21.317 1.00 97.06 171 PHE A C 1
ATOM 1293 O O . PHE A 1 171 ? -0.434 -15.826 20.766 1.00 97.06 171 PHE A O 1
ATOM 1300 N N . ALA A 1 172 ? -2.677 -15.949 20.778 1.00 95.56 172 ALA A N 1
ATOM 1301 C CA . ALA A 1 172 ? -2.797 -16.739 19.561 1.00 95.56 172 ALA A CA 1
ATOM 1302 C C . ALA A 1 172 ? -2.327 -16.002 18.298 1.00 95.56 172 ALA A C 1
ATOM 1304 O O . ALA A 1 172 ? -1.628 -16.610 17.503 1.00 95.56 172 ALA A O 1
ATOM 1305 N N . LEU A 1 173 ? -2.715 -14.733 18.107 1.00 94.31 173 LEU A N 1
ATOM 1306 C CA . LEU A 1 173 ? -2.598 -14.027 16.817 1.00 94.31 173 LEU A CA 1
ATOM 1307 C C . LEU A 1 173 ? -1.721 -12.769 16.852 1.00 94.31 173 LEU A C 1
ATOM 1309 O O . LEU A 1 173 ? -1.426 -12.189 15.815 1.00 94.31 173 LEU A O 1
ATOM 1313 N N . ALA A 1 174 ? -1.319 -12.301 18.030 1.00 94.06 174 ALA A N 1
ATOM 1314 C CA . ALA A 1 174 ? -0.511 -11.092 18.189 1.00 94.06 174 ALA A CA 1
ATOM 1315 C C . ALA A 1 174 ? 0.839 -11.377 18.867 1.00 94.06 174 ALA A C 1
ATOM 1317 O O . ALA A 1 174 ? 1.500 -10.449 19.336 1.00 94.06 174 ALA A O 1
ATOM 1318 N N . THR A 1 175 ? 1.258 -12.647 18.899 1.00 95.25 175 THR A N 1
ATOM 1319 C CA . THR A 1 175 ? 2.592 -13.087 19.330 1.00 95.25 175 THR A CA 1
ATOM 1320 C C . THR A 1 175 ? 3.178 -14.128 18.370 1.00 95.25 175 THR A C 1
ATOM 1322 O O . THR A 1 175 ? 2.432 -14.659 17.542 1.00 95.25 175 THR A O 1
ATOM 1325 N N . PRO A 1 176 ? 4.467 -14.499 18.520 1.00 94.50 176 PRO A N 1
ATOM 1326 C CA . PRO A 1 176 ? 5.117 -15.481 17.660 1.00 94.50 176 PRO A CA 1
ATOM 1327 C C . PRO A 1 176 ? 4.482 -16.876 17.710 1.00 94.50 176 PRO A C 1
ATOM 1329 O O . PRO A 1 176 ? 4.784 -17.698 16.860 1.00 94.50 176 PRO A O 1
ATOM 1332 N N . THR A 1 177 ? 3.551 -17.151 18.631 1.00 95.00 177 THR A N 1
ATOM 1333 C CA . THR A 1 177 ? 2.728 -18.375 18.598 1.00 95.00 177 THR A CA 1
ATOM 1334 C C . THR A 1 177 ? 2.127 -18.633 17.211 1.00 95.00 177 THR A C 1
ATOM 1336 O O . THR A 1 177 ? 2.060 -19.786 16.795 1.00 95.00 177 THR A O 1
ATOM 1339 N N . TRP A 1 178 ? 1.745 -17.577 16.480 1.00 93.94 178 TRP A N 1
ATOM 1340 C CA . TRP A 1 178 ? 1.173 -17.698 15.139 1.00 93.94 178 TRP A CA 1
ATOM 1341 C C . TRP A 1 178 ? 2.195 -18.086 14.059 1.00 93.94 178 TRP A C 1
ATOM 1343 O O . TRP A 1 178 ? 2.043 -19.177 13.511 1.00 93.94 178 TRP A O 1
ATOM 1353 N N . PRO A 1 179 ? 3.247 -17.295 13.754 1.00 92.31 179 PRO A N 1
ATOM 1354 C CA . PRO A 1 179 ? 4.222 -17.686 12.732 1.00 92.31 179 PRO A CA 1
ATOM 1355 C C . PRO A 1 179 ? 4.906 -19.017 13.049 1.00 92.31 179 PRO A C 1
ATOM 1357 O O . PRO A 1 179 ? 5.171 -19.798 12.143 1.00 92.31 179 PRO A O 1
ATOM 1360 N N . TYR A 1 180 ? 5.118 -19.342 14.327 1.00 93.25 180 TYR A N 1
ATOM 1361 C CA . TYR A 1 180 ? 5.727 -20.616 14.712 1.00 93.25 180 TYR A CA 1
ATOM 1362 C C . TYR A 1 180 ? 4.789 -21.817 14.567 1.00 93.25 180 TYR A C 1
ATOM 1364 O O . TYR A 1 180 ? 5.281 -22.941 14.462 1.00 93.25 180 TYR A O 1
ATOM 1372 N N . ALA A 1 181 ? 3.469 -21.612 14.502 1.00 93.19 181 ALA A N 1
ATOM 1373 C CA . ALA A 1 181 ? 2.524 -22.687 14.210 1.00 93.19 181 ALA A CA 1
ATOM 1374 C C . ALA A 1 181 ? 2.726 -23.283 12.803 1.00 93.19 181 ALA A C 1
ATOM 1376 O O . ALA A 1 181 ? 2.413 -24.451 12.611 1.00 93.19 181 ALA A O 1
ATOM 1377 N N . GLY A 1 182 ? 3.281 -22.512 11.856 1.00 87.94 182 GLY A N 1
ATOM 1378 C CA . GLY A 1 182 ? 3.618 -22.970 10.501 1.00 87.94 182 GLY A CA 1
ATOM 1379 C C . GLY A 1 182 ? 5.056 -23.475 10.324 1.00 87.94 182 GLY A C 1
ATOM 1380 O O . GLY A 1 182 ? 5.477 -23.713 9.197 1.00 87.94 182 GLY A O 1
ATOM 1381 N N . THR A 1 183 ? 5.824 -23.603 11.412 1.00 90.69 183 THR A N 1
ATOM 1382 C CA . THR A 1 183 ? 7.208 -24.121 11.400 1.00 90.69 183 THR A CA 1
ATOM 1383 C C . THR A 1 183 ? 7.263 -25.537 11.959 1.00 90.69 183 THR A C 1
ATOM 1385 O O . THR A 1 183 ? 6.318 -25.970 12.605 1.00 90.69 183 THR A O 1
ATOM 1388 N N . PHE A 1 184 ? 8.395 -26.233 11.841 1.00 92.94 184 PHE A N 1
ATOM 1389 C CA . PHE A 1 184 ? 8.628 -27.513 12.528 1.00 92.94 184 PHE A CA 1
ATOM 1390 C C . PHE A 1 184 ? 9.678 -27.407 13.653 1.00 92.94 184 PHE A C 1
ATOM 1392 O O . PHE A 1 184 ? 10.473 -28.304 13.908 1.00 92.94 184 PHE A O 1
ATOM 1399 N N . PHE A 1 185 ? 9.691 -26.261 14.337 1.00 92.56 185 PHE A N 1
ATOM 1400 C CA . PHE A 1 185 ? 10.558 -26.016 15.485 1.00 92.56 185 PHE A CA 1
ATOM 1401 C C . PHE A 1 185 ? 10.063 -26.688 16.778 1.00 92.56 185 PHE A C 1
ATOM 1403 O O . PHE A 1 185 ? 8.887 -27.028 16.912 1.00 92.56 185 PHE A O 1
ATOM 1410 N N . ALA A 1 186 ? 10.958 -26.836 17.760 1.00 93.94 186 ALA A N 1
ATOM 1411 C CA . ALA A 1 186 ? 10.690 -27.527 19.023 1.00 93.94 186 ALA A CA 1
ATOM 1412 C C . ALA A 1 186 ? 10.045 -26.644 20.111 1.00 93.94 186 ALA A C 1
ATOM 1414 O O . ALA A 1 186 ? 9.405 -27.134 21.049 1.00 93.94 186 ALA A O 1
ATOM 1415 N N . GLU A 1 187 ? 10.203 -25.326 20.010 1.00 95.12 187 GLU A N 1
ATOM 1416 C CA . GLU A 1 187 ? 9.731 -24.360 20.997 1.00 95.12 187 GLU A CA 1
ATOM 1417 C C . GLU A 1 187 ? 8.205 -24.361 21.200 1.00 95.12 187 GLU A C 1
ATOM 1419 O O . GLU A 1 187 ? 7.794 -24.228 22.359 1.00 95.12 187 GLU A O 1
ATOM 1424 N N . PRO A 1 188 ? 7.346 -24.537 20.172 1.00 96.31 188 PRO A N 1
ATOM 1425 C CA . PRO A 1 188 ? 5.901 -24.673 20.365 1.00 96.31 188 PRO A CA 1
ATOM 1426 C C . PRO A 1 188 ? 5.521 -25.837 21.288 1.00 96.31 188 PRO A C 1
ATOM 1428 O O . PRO A 1 188 ? 4.740 -25.641 22.223 1.00 96.31 188 PRO A O 1
ATOM 1431 N N . LEU A 1 189 ? 6.125 -27.020 21.109 1.00 97.50 189 LEU A N 1
ATOM 1432 C CA . LEU A 1 189 ? 5.847 -28.189 21.952 1.00 97.50 189 LEU A CA 1
ATOM 1433 C C . LEU A 1 189 ? 6.336 -27.979 23.388 1.00 97.50 189 LEU A C 1
ATOM 1435 O O . LEU A 1 189 ? 5.603 -28.257 24.339 1.00 97.50 189 LEU A O 1
ATOM 1439 N N . ALA A 1 190 ? 7.530 -27.410 23.564 1.00 97.00 190 ALA A N 1
ATOM 1440 C CA . ALA A 1 190 ? 8.023 -27.038 24.889 1.00 97.00 190 ALA A CA 1
ATOM 1441 C C . ALA A 1 190 ? 7.088 -26.023 25.579 1.00 97.00 190 ALA A C 1
ATOM 1443 O O . ALA A 1 190 ? 6.791 -26.154 26.767 1.00 97.00 190 ALA A O 1
ATOM 1444 N N . THR A 1 191 ? 6.564 -25.047 24.830 1.00 97.06 191 THR A N 1
ATOM 1445 C CA . THR A 1 191 ? 5.616 -24.038 25.335 1.00 97.06 191 THR A CA 1
ATOM 1446 C C . THR A 1 191 ? 4.282 -24.668 25.742 1.00 97.06 191 THR A C 1
ATOM 1448 O O . THR A 1 191 ? 3.754 -24.349 26.811 1.00 97.06 191 THR A O 1
ATOM 1451 N N . LEU A 1 192 ? 3.758 -25.603 24.941 1.00 97.88 192 LEU A N 1
ATOM 1452 C CA . LEU A 1 192 ? 2.563 -26.382 25.270 1.00 97.88 192 LEU A CA 1
ATOM 1453 C C . LEU A 1 192 ? 2.743 -27.146 26.589 1.00 97.88 192 LEU A C 1
ATOM 1455 O O . LEU A 1 192 ? 1.859 -27.107 27.445 1.00 97.88 192 LEU A O 1
ATOM 1459 N N . LEU A 1 193 ? 3.886 -27.811 26.773 1.00 97.69 193 LEU A N 1
ATOM 1460 C CA . LEU A 1 193 ? 4.184 -28.611 27.965 1.00 97.69 193 LEU A CA 1
ATOM 1461 C C . LEU A 1 193 ? 4.385 -27.743 29.215 1.00 97.69 193 LEU A C 1
ATOM 1463 O O . LEU A 1 193 ? 3.885 -28.087 30.287 1.00 97.69 193 LEU A O 1
ATOM 1467 N N . VAL A 1 194 ? 5.020 -26.575 29.076 1.00 95.88 194 VAL A N 1
ATOM 1468 C CA . VAL A 1 194 ? 5.095 -25.561 30.142 1.00 95.88 194 VAL A CA 1
ATOM 1469 C C . VAL A 1 194 ? 3.693 -25.098 30.556 1.00 95.88 194 VAL A C 1
ATOM 1471 O O . VAL A 1 194 ? 3.374 -25.071 31.748 1.00 95.88 194 VAL A O 1
ATOM 1474 N N . LEU A 1 195 ? 2.817 -24.794 29.594 1.00 95.44 195 LEU A N 1
ATOM 1475 C CA . LEU A 1 195 ? 1.426 -24.424 29.873 1.00 95.44 195 LEU A CA 1
ATOM 1476 C C . LEU A 1 195 ? 0.632 -25.571 30.505 1.00 95.44 195 LEU A C 1
ATOM 1478 O O . LEU A 1 195 ? -0.148 -25.333 31.429 1.00 95.44 195 LEU A O 1
ATOM 1482 N N . ALA A 1 196 ? 0.847 -26.808 30.056 1.00 95.50 196 ALA A N 1
ATOM 1483 C CA . ALA A 1 196 ? 0.229 -27.996 30.632 1.00 95.50 196 ALA A CA 1
ATOM 1484 C C . ALA A 1 196 ? 0.661 -28.203 32.090 1.00 95.50 196 ALA A C 1
ATOM 1486 O O . ALA A 1 196 ? -0.190 -28.467 32.939 1.00 95.50 196 ALA A O 1
ATOM 1487 N N . ALA A 1 197 ? 1.944 -28.010 32.412 1.00 94.50 197 ALA A N 1
ATOM 1488 C CA . ALA A 1 197 ? 2.426 -28.048 33.789 1.00 94.50 197 ALA A CA 1
ATOM 1489 C C . ALA A 1 197 ? 1.700 -27.005 34.662 1.00 94.50 197 ALA A C 1
ATOM 1491 O O . ALA A 1 197 ? 1.126 -27.358 35.695 1.00 94.50 197 ALA A O 1
ATOM 1492 N N . ILE A 1 198 ? 1.628 -25.746 34.213 1.00 92.06 198 ILE A N 1
ATOM 1493 C CA . ILE A 1 198 ? 0.954 -24.655 34.942 1.00 92.06 198 ILE A CA 1
ATOM 1494 C C . ILE A 1 198 ? -0.552 -24.928 35.109 1.00 92.06 198 ILE A C 1
ATOM 1496 O O . ILE A 1 198 ? -1.115 -24.732 36.190 1.00 92.06 198 ILE A O 1
ATOM 1500 N N . GLU A 1 199 ? -1.227 -25.413 34.063 1.00 90.69 199 GLU A N 1
ATOM 1501 C CA . GLU A 1 199 ? -2.655 -25.742 34.108 1.00 90.69 199 GLU A CA 1
ATOM 1502 C C . GLU A 1 199 ? -2.940 -26.829 35.154 1.00 90.69 199 GLU A C 1
ATOM 1504 O O . GLU A 1 199 ? -3.864 -26.683 35.971 1.00 90.69 199 GLU A O 1
ATOM 1509 N N . ARG A 1 200 ? -2.108 -27.879 35.188 1.00 89.44 200 ARG A N 1
ATOM 1510 C CA . ARG A 1 200 ? -2.270 -29.041 36.075 1.00 89.44 200 ARG A CA 1
ATOM 1511 C C . ARG A 1 200 ? -1.935 -28.760 37.534 1.00 89.44 200 ARG A C 1
ATOM 1513 O O . ARG A 1 200 ? -2.552 -29.383 38.398 1.00 89.44 200 ARG A O 1
ATOM 1520 N N . MET A 1 201 ? -1.071 -27.783 37.822 1.00 86.81 201 MET A N 1
ATOM 1521 C CA . MET A 1 201 ? -0.805 -27.320 39.193 1.00 86.81 201 MET A CA 1
ATOM 1522 C C . MET A 1 201 ? -2.041 -26.741 39.901 1.00 86.81 201 MET A C 1
ATOM 1524 O O . MET A 1 201 ? -2.059 -26.673 41.129 1.00 86.81 201 MET A O 1
ATOM 1528 N N . GLY A 1 202 ? -3.092 -26.366 39.161 1.00 68.50 202 GLY A N 1
ATOM 1529 C CA . GLY A 1 202 ? -4.377 -26.012 39.772 1.00 68.50 202 GLY A CA 1
ATOM 1530 C C . GLY A 1 202 ? -4.426 -24.626 40.426 1.00 68.50 202 GLY A C 1
ATOM 1531 O O . GLY A 1 202 ? -4.993 -24.489 41.501 1.00 68.50 202 GLY A O 1
ATOM 1532 N N . LEU A 1 203 ? -3.859 -23.590 39.798 1.00 65.00 203 LEU A N 1
ATOM 1533 C CA . LEU A 1 203 ? -4.091 -22.188 40.190 1.00 65.00 203 LEU A CA 1
ATOM 1534 C C . LEU A 1 203 ? -5.600 -21.913 40.438 1.00 65.00 203 LEU A C 1
ATOM 1536 O O . LEU A 1 203 ? -6.414 -22.373 39.639 1.00 65.00 203 LEU A O 1
ATOM 1540 N N . PRO A 1 204 ? -5.968 -21.034 41.384 1.00 53.22 204 PRO A N 1
ATOM 1541 C CA . PRO A 1 204 ? -6.296 -21.297 42.801 1.00 53.22 204 PRO A CA 1
ATOM 1542 C C . PRO A 1 204 ? -7.239 -22.497 43.095 1.00 53.22 204 PRO A C 1
ATOM 1544 O O . PRO A 1 204 ? -8.318 -22.603 42.516 1.00 53.22 204 PRO A O 1
ATOM 1547 N N . GLY A 1 205 ? -6.849 -23.340 44.067 1.00 51.78 205 GLY A N 1
ATOM 1548 C CA . GLY A 1 205 ? -7.579 -24.506 44.607 1.00 51.78 205 GLY A CA 1
ATOM 1549 C C . GLY A 1 205 ? -6.639 -25.687 44.938 1.00 51.78 205 GLY A C 1
ATOM 1550 O O . GLY A 1 205 ? -5.509 -25.746 44.448 1.00 51.78 205 GLY A O 1
ATOM 1551 N N . ALA A 1 206 ? -7.056 -26.642 45.779 1.00 55.16 206 ALA A N 1
ATOM 1552 C CA . ALA A 1 206 ? -6.244 -27.824 46.107 1.00 55.16 206 ALA A CA 1
ATOM 1553 C C . ALA A 1 206 ? -6.169 -28.809 44.918 1.00 55.16 206 ALA A C 1
ATOM 1555 O O . ALA A 1 206 ? -7.164 -29.428 44.531 1.00 55.16 206 ALA A O 1
ATOM 1556 N N . ALA A 1 207 ? -4.984 -28.983 44.323 1.00 63.62 207 ALA A N 1
ATOM 1557 C CA . ALA A 1 207 ? -4.756 -30.002 43.299 1.00 63.62 207 ALA A CA 1
ATOM 1558 C C . ALA A 1 207 ? -4.522 -31.378 43.953 1.00 63.62 207 ALA A C 1
ATOM 1560 O O . ALA A 1 207 ? -3.745 -31.498 44.897 1.00 63.62 207 ALA A O 1
ATOM 1561 N N . ARG A 1 208 ? -5.166 -32.439 43.439 1.00 72.19 208 ARG A N 1
ATOM 1562 C CA . ARG A 1 208 ? -4.895 -33.828 43.867 1.00 72.19 208 ARG A CA 1
ATOM 1563 C C . ARG A 1 208 ? -3.425 -34.185 43.601 1.00 72.19 208 ARG A C 1
ATOM 1565 O O . ARG A 1 208 ? -2.901 -33.792 42.561 1.00 72.19 208 ARG A O 1
ATOM 1572 N N . GLY A 1 209 ? -2.806 -34.997 44.464 1.00 80.94 209 GLY A N 1
ATOM 1573 C CA . GLY A 1 209 ? -1.388 -35.383 44.353 1.00 80.94 209 GLY A CA 1
ATOM 1574 C C . GLY A 1 209 ? -0.982 -35.888 42.961 1.00 80.94 209 GLY A C 1
ATOM 1575 O O . GLY A 1 209 ? -0.001 -35.414 42.399 1.00 80.94 209 GLY A O 1
ATOM 1576 N N . LEU A 1 210 ? -1.809 -36.729 42.328 1.00 85.75 210 LEU A N 1
ATOM 1577 C CA . LEU A 1 210 ? -1.559 -37.204 40.961 1.00 85.75 210 LEU A CA 1
ATOM 1578 C C . LEU A 1 210 ? -1.472 -36.067 39.925 1.00 85.75 210 LEU A C 1
ATOM 1580 O O . LEU A 1 210 ? -0.637 -36.119 39.031 1.00 85.75 210 LEU A O 1
ATOM 1584 N N . ARG A 1 211 ? -2.295 -35.012 40.037 1.00 88.06 211 ARG A N 1
ATOM 1585 C CA . ARG A 1 211 ? -2.239 -33.868 39.105 1.00 88.06 211 ARG A CA 1
ATOM 1586 C C . ARG A 1 211 ? -0.939 -33.081 39.250 1.00 88.06 211 ARG A C 1
ATOM 1588 O O . ARG A 1 211 ? -0.422 -32.608 38.246 1.00 88.06 211 ARG A O 1
ATOM 1595 N N . LEU A 1 212 ? -0.420 -32.959 40.473 1.00 89.44 212 LEU A N 1
ATOM 1596 C CA . LEU A 1 212 ? 0.857 -32.295 40.742 1.00 89.44 212 LEU A CA 1
ATOM 1597 C C . LEU A 1 212 ? 2.039 -33.118 40.222 1.00 89.44 212 LEU A C 1
ATOM 1599 O O . LEU A 1 212 ? 2.923 -32.548 39.592 1.00 89.44 212 LEU A O 1
ATOM 1603 N N . ALA A 1 213 ? 2.018 -34.441 40.399 1.00 92.62 213 ALA A N 1
ATOM 1604 C CA . ALA A 1 213 ? 3.030 -35.323 39.817 1.00 92.62 213 ALA A CA 1
ATOM 1605 C C . ALA A 1 213 ? 3.007 -35.265 38.279 1.00 92.62 213 ALA A C 1
ATOM 1607 O O . ALA A 1 213 ? 4.045 -35.099 37.647 1.00 92.62 213 ALA A O 1
ATOM 1608 N N . VAL A 1 214 ? 1.821 -35.288 37.660 1.00 94.44 214 VAL A N 1
ATOM 1609 C CA . VAL A 1 214 ? 1.671 -35.113 36.203 1.00 94.44 214 VAL A CA 1
ATOM 1610 C C . VAL A 1 214 ? 2.147 -33.729 35.742 1.00 94.44 214 VAL A C 1
ATOM 1612 O O . VAL A 1 214 ? 2.769 -33.619 34.689 1.00 94.44 214 VAL A O 1
ATOM 1615 N N . ALA A 1 215 ? 1.911 -32.671 36.525 1.00 94.19 215 ALA A N 1
ATOM 1616 C CA . ALA A 1 215 ? 2.458 -31.346 36.232 1.00 94.19 215 ALA A CA 1
ATOM 1617 C C . ALA A 1 215 ? 3.996 -31.348 36.244 1.00 94.19 215 ALA A C 1
ATOM 1619 O O . ALA A 1 215 ? 4.612 -30.740 35.371 1.00 94.19 215 ALA A O 1
ATOM 1620 N N . GLY A 1 216 ? 4.602 -32.052 37.207 1.00 95.81 216 GLY A N 1
ATOM 1621 C CA . GLY A 1 216 ? 6.046 -32.270 37.277 1.00 95.81 216 GLY A CA 1
ATOM 1622 C C . GLY A 1 216 ? 6.574 -32.994 36.049 1.00 95.81 216 GLY A C 1
ATOM 1623 O O . GLY A 1 216 ? 7.531 -32.539 35.429 1.00 95.81 216 GLY A O 1
ATOM 1624 N N . LEU A 1 217 ? 5.891 -34.067 35.645 1.00 96.69 217 LEU A N 1
ATOM 1625 C CA . LEU A 1 217 ? 6.237 -34.828 34.448 1.00 96.69 217 LEU A CA 1
ATOM 1626 C C . LEU A 1 217 ? 6.183 -33.958 33.187 1.00 96.69 217 LEU A C 1
ATOM 1628 O O . LEU A 1 217 ? 7.129 -33.983 32.409 1.00 96.69 217 LEU A O 1
ATOM 1632 N N . PHE A 1 218 ? 5.141 -33.137 33.001 1.00 96.81 218 PHE A N 1
ATOM 1633 C CA . PHE A 1 218 ? 5.081 -32.203 31.869 1.00 96.81 218 PHE A CA 1
ATOM 1634 C C . PHE A 1 218 ? 6.219 -31.177 31.886 1.00 96.81 218 PHE A C 1
ATOM 1636 O O . PHE A 1 218 ? 6.770 -30.877 30.831 1.00 96.81 218 PHE A O 1
ATOM 1643 N N . ALA A 1 219 ? 6.611 -30.672 33.060 1.00 96.00 219 ALA A N 1
ATOM 1644 C CA . ALA A 1 219 ? 7.757 -29.772 33.176 1.00 96.00 219 ALA A CA 1
ATOM 1645 C C . ALA A 1 219 ? 9.085 -30.464 32.807 1.00 96.00 219 ALA A C 1
ATOM 1647 O O . ALA A 1 219 ? 9.923 -29.854 32.149 1.00 96.00 219 ALA A O 1
ATOM 1648 N N . GLY A 1 220 ? 9.257 -31.741 33.167 1.00 96.50 220 GLY A N 1
ATOM 1649 C CA . GLY A 1 220 ? 10.408 -32.545 32.743 1.00 96.50 220 GLY A CA 1
ATOM 1650 C C . GLY A 1 220 ? 10.394 -32.858 31.242 1.00 96.50 220 GLY A C 1
ATOM 1651 O O . GLY A 1 220 ? 11.397 -32.661 30.564 1.00 96.50 220 GLY A O 1
ATOM 1652 N N . LEU A 1 221 ? 9.244 -33.258 30.691 1.00 97.25 221 LEU A N 1
ATOM 1653 C CA . LEU A 1 221 ? 9.060 -33.505 29.255 1.00 97.25 221 LEU A CA 1
ATOM 1654 C C . LEU A 1 221 ? 9.241 -32.236 28.411 1.00 97.25 221 LEU A C 1
ATOM 1656 O O . LEU A 1 221 ? 9.673 -32.323 27.266 1.00 97.25 221 LEU A O 1
ATOM 1660 N N . ALA A 1 222 ? 8.979 -31.045 28.956 1.00 97.00 222 ALA A N 1
ATOM 1661 C CA . ALA A 1 222 ? 9.290 -29.799 28.258 1.00 97.00 222 ALA A CA 1
ATOM 1662 C C . ALA A 1 222 ? 10.790 -29.697 27.920 1.00 97.00 222 ALA A C 1
ATOM 1664 O O . ALA A 1 222 ? 11.130 -29.214 26.841 1.00 97.00 222 ALA A O 1
ATOM 1665 N N . ALA A 1 223 ? 11.676 -30.209 28.788 1.00 95.25 223 ALA A N 1
ATOM 1666 C CA . ALA A 1 223 ? 13.114 -30.284 28.522 1.00 95.25 223 ALA A CA 1
ATOM 1667 C C . ALA A 1 223 ? 13.465 -31.323 27.443 1.00 95.25 223 ALA A C 1
ATOM 1669 O O . ALA A 1 223 ? 14.435 -31.129 26.716 1.00 95.25 223 ALA A O 1
ATOM 1670 N N . TRP A 1 224 ? 12.651 -32.374 27.281 1.00 95.12 224 TRP A N 1
ATOM 1671 C CA . TRP A 1 224 ? 12.790 -33.306 26.158 1.00 95.12 224 TRP A CA 1
ATOM 1672 C C . TRP A 1 224 ? 12.357 -32.705 24.827 1.00 95.12 224 TRP A C 1
ATOM 1674 O O . TRP A 1 224 ? 12.828 -33.156 23.793 1.00 95.12 224 TRP A O 1
ATOM 1684 N N . ALA A 1 225 ? 11.413 -31.762 24.819 1.00 95.12 225 ALA A N 1
ATOM 1685 C CA . ALA A 1 225 ? 11.081 -31.034 23.599 1.00 95.12 225 ALA A CA 1
ATOM 1686 C C . ALA A 1 225 ? 12.207 -30.047 23.277 1.00 95.12 225 ALA A C 1
ATOM 1688 O O . ALA A 1 225 ? 12.740 -30.042 22.175 1.00 95.12 225 ALA A O 1
ATOM 1689 N N . HIS A 1 226 ? 12.616 -29.244 24.261 1.00 93.25 226 HIS A N 1
ATOM 1690 C CA . HIS A 1 226 ? 13.710 -28.298 24.099 1.00 93.25 226 HIS A CA 1
ATOM 1691 C C . HIS A 1 226 ? 14.473 -28.117 25.415 1.00 93.25 226 HIS A C 1
ATOM 1693 O O . HIS A 1 226 ? 13.911 -27.621 26.392 1.00 93.25 226 HIS A O 1
ATOM 1699 N N . ILE A 1 227 ? 15.775 -28.425 25.426 1.00 90.56 227 ILE A N 1
ATOM 1700 C CA . ILE A 1 227 ? 16.588 -28.510 26.654 1.00 90.56 227 ILE A CA 1
ATOM 1701 C C . ILE A 1 227 ? 16.517 -27.253 27.535 1.00 90.56 227 ILE A C 1
ATOM 1703 O O . ILE A 1 227 ? 16.431 -27.349 28.756 1.00 90.56 227 ILE A O 1
ATOM 1707 N N . THR A 1 228 ? 16.448 -26.056 26.939 1.00 91.25 228 THR A N 1
ATOM 1708 C CA . THR A 1 228 ? 16.358 -24.786 27.693 1.00 91.25 228 THR A CA 1
ATOM 1709 C C . THR A 1 228 ? 15.061 -24.614 28.493 1.00 91.25 228 THR A C 1
ATOM 1711 O O . THR A 1 228 ? 14.977 -23.707 29.321 1.00 91.25 228 THR A O 1
ATOM 1714 N N . ALA A 1 229 ? 14.052 -25.472 28.316 1.00 93.94 229 ALA A N 1
ATOM 1715 C CA . ALA A 1 229 ? 12.883 -25.497 29.193 1.00 93.94 229 ALA A CA 1
ATOM 1716 C C . ALA A 1 229 ? 13.244 -25.903 30.636 1.00 93.94 229 ALA A C 1
ATOM 1718 O O . ALA A 1 229 ? 12.526 -25.537 31.567 1.00 93.94 229 ALA A O 1
ATOM 1719 N N . VAL A 1 230 ? 14.394 -26.562 30.851 1.00 92.94 230 VAL A N 1
ATOM 1720 C CA . VAL A 1 230 ? 14.916 -26.875 32.193 1.00 92.94 230 VAL A CA 1
ATOM 1721 C C . VAL A 1 230 ? 15.116 -25.622 33.055 1.00 92.94 230 VAL A C 1
ATOM 1723 O O . VAL A 1 230 ? 15.040 -25.698 34.277 1.00 92.94 230 VAL A O 1
ATOM 1726 N N . LEU A 1 231 ? 15.272 -24.439 32.446 1.00 94.31 231 LEU A N 1
ATOM 1727 C CA . LEU A 1 231 ? 15.401 -23.163 33.161 1.00 94.31 231 LEU A CA 1
ATOM 1728 C C . LEU A 1 231 ? 14.154 -22.804 33.992 1.00 94.31 231 LEU A C 1
ATOM 1730 O O . LEU A 1 231 ? 14.241 -21.987 34.905 1.00 94.31 231 LEU A O 1
ATOM 1734 N N . PHE A 1 232 ? 13.000 -23.424 33.719 1.00 92.88 232 PHE A N 1
ATOM 1735 C CA . PHE A 1 232 ? 11.790 -23.285 34.536 1.00 92.88 232 PHE A CA 1
ATOM 1736 C C . PHE A 1 232 ? 11.759 -24.230 35.748 1.00 92.88 232 PHE A C 1
ATOM 1738 O O . PHE A 1 232 ? 11.026 -23.975 36.710 1.00 92.88 232 PHE A O 1
ATOM 1745 N N . ALA A 1 233 ? 12.557 -25.302 35.732 1.00 89.88 233 ALA A N 1
ATOM 1746 C CA . ALA A 1 233 ? 12.548 -26.354 36.746 1.00 89.88 233 ALA A CA 1
ATOM 1747 C C . ALA A 1 233 ? 12.821 -25.853 38.177 1.00 89.88 233 ALA A C 1
ATOM 1749 O O . ALA A 1 233 ? 12.140 -26.332 39.080 1.00 89.88 233 ALA A O 1
ATOM 1750 N N . PRO A 1 234 ? 13.707 -24.864 38.430 1.00 91.44 234 PRO A N 1
ATOM 1751 C CA . PRO A 1 234 ? 13.902 -24.333 39.780 1.00 91.44 234 PRO A CA 1
ATOM 1752 C C . PRO A 1 234 ? 12.680 -23.587 40.326 1.00 91.44 234 PRO A C 1
ATOM 1754 O O . PRO A 1 234 ? 12.499 -23.511 41.533 1.00 91.44 234 PRO A O 1
ATOM 1757 N N . PHE A 1 235 ? 11.829 -23.037 39.458 1.00 93.12 235 PHE A N 1
ATOM 1758 C CA . PHE A 1 235 ? 10.738 -22.130 39.827 1.00 93.12 235 PHE A CA 1
ATOM 1759 C C . PHE A 1 235 ? 9.403 -22.851 40.030 1.00 93.12 235 PHE A C 1
ATOM 1761 O O . PHE A 1 235 ? 8.585 -22.466 40.868 1.00 93.12 235 PHE A O 1
ATOM 1768 N N . PHE A 1 236 ? 9.167 -23.915 39.267 1.00 91.31 236 PHE A N 1
ATOM 1769 C CA . PHE A 1 236 ? 7.884 -24.616 39.243 1.00 91.31 236 PHE A CA 1
ATOM 1770 C C . PHE A 1 236 ? 7.552 -25.407 40.522 1.00 91.31 236 PHE A C 1
ATOM 1772 O O . PHE A 1 236 ? 6.375 -25.432 40.879 1.00 91.31 236 PHE A O 1
ATOM 1779 N N . PRO A 1 237 ? 8.512 -25.965 41.286 1.00 90.44 237 PRO A N 1
ATOM 1780 C CA . PRO A 1 237 ? 8.240 -26.516 42.613 1.00 90.44 237 PRO A CA 1
ATOM 1781 C C . PRO A 1 237 ? 7.704 -25.463 43.592 1.00 90.44 237 PRO A C 1
ATOM 1783 O O . PRO A 1 237 ? 6.768 -25.750 44.341 1.00 90.44 237 PRO A O 1
ATOM 1786 N N . PHE A 1 238 ? 8.228 -24.229 43.547 1.00 89.81 238 PHE A N 1
ATOM 1787 C CA . PHE A 1 238 ? 7.702 -23.112 44.344 1.00 89.81 238 PHE A CA 1
ATOM 1788 C C . PHE A 1 238 ? 6.314 -22.680 43.869 1.00 89.81 238 PHE A C 1
ATOM 1790 O O . PHE A 1 238 ? 5.479 -22.302 44.681 1.00 89.81 238 PHE A O 1
ATOM 1797 N N . LEU A 1 239 ? 6.037 -22.756 42.566 1.00 87.81 239 LEU A N 1
ATOM 1798 C CA . LEU A 1 239 ? 4.692 -22.508 42.046 1.00 87.81 239 LEU A CA 1
ATOM 1799 C C . LEU A 1 239 ? 3.705 -23.586 42.511 1.00 87.81 239 LEU A C 1
ATOM 1801 O O . LEU A 1 239 ? 2.600 -23.274 42.949 1.00 87.81 239 LEU A O 1
ATOM 1805 N N . ALA A 1 240 ? 4.120 -24.851 42.462 1.00 87.44 240 ALA A N 1
ATOM 1806 C CA . ALA A 1 240 ? 3.316 -26.003 42.850 1.00 87.44 240 ALA A CA 1
ATOM 1807 C C . ALA A 1 240 ? 3.011 -26.041 44.356 1.00 87.44 240 ALA A C 1
ATOM 1809 O O . ALA A 1 240 ? 1.983 -26.603 44.752 1.00 87.44 240 ALA A O 1
ATOM 1810 N N . SER A 1 241 ? 3.874 -25.447 45.188 1.00 87.50 241 SER A N 1
ATOM 1811 C CA . SER A 1 241 ? 3.668 -25.331 46.633 1.00 87.50 241 SER A CA 1
ATOM 1812 C C . SER A 1 241 ? 2.688 -24.230 47.034 1.00 87.50 241 SER A C 1
ATOM 1814 O O . SER A 1 241 ? 2.257 -24.222 48.187 1.00 87.50 241 SER A O 1
ATOM 1816 N N . LEU A 1 242 ? 2.298 -23.329 46.124 1.00 83.38 242 LEU A N 1
ATOM 1817 C CA . LEU A 1 242 ? 1.289 -22.311 46.411 1.00 83.38 242 LEU A CA 1
ATOM 1818 C C . LEU A 1 242 ? -0.117 -22.928 46.431 1.00 83.38 242 LEU A C 1
ATOM 1820 O O . LEU A 1 242 ? -0.623 -23.426 45.426 1.00 83.38 242 LEU A O 1
ATOM 1824 N N . GLU A 1 243 ? -0.781 -22.841 47.581 1.00 79.69 243 GLU A N 1
ATOM 1825 C CA . GLU A 1 243 ? -2.179 -23.228 47.769 1.00 79.69 243 GLU A CA 1
ATOM 1826 C C . GLU A 1 243 ? -2.928 -22.118 48.498 1.00 79.69 243 GLU A C 1
ATOM 1828 O O . GLU A 1 243 ? -2.584 -21.791 49.630 1.00 79.69 243 GLU A O 1
ATOM 1833 N N . GLU A 1 244 ? -3.929 -21.515 47.847 1.00 70.88 244 GLU A N 1
ATOM 1834 C CA . GLU A 1 244 ? -4.724 -20.413 48.424 1.00 70.88 244 GLU A CA 1
ATOM 1835 C C . GLU A 1 244 ? -3.854 -19.268 48.991 1.00 70.88 244 GLU A C 1
ATOM 1837 O O . GLU A 1 244 ? -4.181 -18.633 49.989 1.00 70.88 244 GLU A O 1
ATOM 1842 N N . GLY A 1 245 ? -2.696 -19.017 48.367 1.00 66.44 245 GLY A N 1
ATOM 1843 C CA . GLY A 1 245 ? -1.736 -18.002 48.813 1.00 66.44 245 GLY A CA 1
ATOM 1844 C C . GLY A 1 245 ? -0.821 -18.428 49.970 1.00 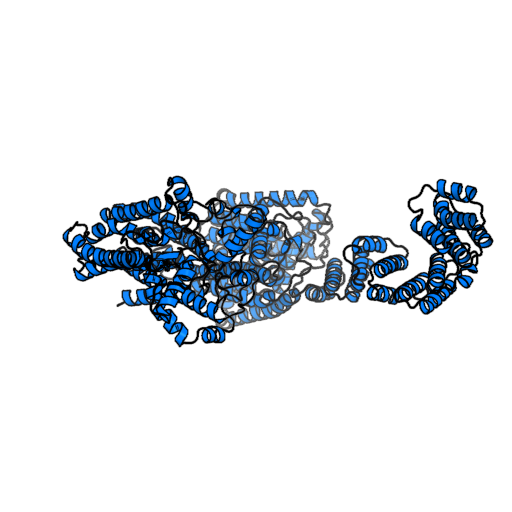66.44 245 GLY A C 1
ATOM 1845 O O . GLY A 1 245 ? 0.002 -17.625 50.403 1.00 66.44 245 GLY A O 1
ATOM 1846 N N . ARG A 1 246 ? -0.911 -19.674 50.451 1.00 72.06 246 ARG A N 1
ATOM 1847 C CA . ARG A 1 246 ? -0.024 -20.258 51.470 1.00 72.06 246 ARG A CA 1
ATOM 1848 C C . ARG A 1 246 ? 0.995 -21.205 50.837 1.00 72.06 246 ARG A C 1
ATOM 1850 O O . ARG A 1 246 ? 0.693 -21.897 49.870 1.00 72.06 246 ARG A O 1
ATOM 1857 N N . PHE A 1 247 ? 2.194 -21.257 51.407 1.00 81.00 247 PHE A N 1
ATOM 1858 C CA . PHE A 1 247 ? 3.268 -22.146 50.962 1.00 81.00 247 PHE A CA 1
ATOM 1859 C C . PHE A 1 247 ? 3.147 -23.526 51.627 1.00 81.00 247 PHE A C 1
ATOM 1861 O O . PHE A 1 247 ? 3.115 -23.619 52.853 1.00 81.00 247 PHE A O 1
ATOM 1868 N N . ARG A 1 248 ? 3.088 -24.603 50.834 1.00 84.81 248 ARG A N 1
ATOM 1869 C CA . ARG A 1 248 ? 3.007 -25.997 51.304 1.00 84.81 248 ARG A CA 1
ATOM 1870 C C . ARG A 1 248 ? 4.116 -26.863 50.684 1.00 84.81 248 ARG A C 1
ATOM 1872 O O . ARG A 1 248 ? 3.960 -27.323 49.551 1.00 84.81 248 ARG A O 1
ATOM 1879 N N . PRO A 1 249 ? 5.215 -27.149 51.407 1.00 84.44 249 PRO A N 1
ATOM 1880 C CA . PRO A 1 249 ? 6.389 -27.819 50.835 1.00 84.44 249 PRO A CA 1
ATOM 1881 C C . PRO A 1 249 ? 6.116 -29.258 50.369 1.00 84.44 249 PRO A C 1
ATOM 1883 O O . PRO A 1 249 ? 6.680 -29.692 49.370 1.00 84.44 249 PRO A O 1
ATOM 1886 N N . ALA A 1 250 ? 5.189 -29.983 51.004 1.00 86.44 250 ALA A N 1
ATOM 1887 C CA . ALA A 1 250 ? 4.833 -31.347 50.599 1.00 86.44 250 ALA A CA 1
ATOM 1888 C C . ALA A 1 250 ? 4.340 -31.440 49.138 1.00 86.44 250 ALA A C 1
ATOM 1890 O O . ALA A 1 250 ? 4.597 -32.426 48.452 1.00 86.44 250 ALA A O 1
ATOM 1891 N N . ARG A 1 251 ? 3.685 -30.392 48.621 1.00 88.75 251 ARG A N 1
ATOM 1892 C CA . ARG A 1 251 ? 3.248 -30.330 47.216 1.00 88.75 251 ARG A CA 1
ATOM 1893 C C . ARG A 1 251 ? 4.421 -30.185 46.248 1.00 88.75 251 ARG A C 1
ATOM 1895 O O . ARG A 1 251 ? 4.363 -30.745 45.156 1.00 88.75 251 ARG A O 1
ATOM 1902 N N . ALA A 1 252 ? 5.477 -29.478 46.654 1.00 89.44 252 ALA A N 1
ATOM 1903 C CA . ALA A 1 252 ? 6.703 -29.370 45.869 1.00 89.44 252 ALA A CA 1
ATOM 1904 C C . ALA A 1 252 ? 7.398 -30.729 45.734 1.00 89.44 252 ALA A C 1
ATOM 1906 O O . ALA A 1 252 ? 7.906 -31.026 44.662 1.00 89.44 252 ALA A O 1
ATOM 1907 N N . LEU A 1 253 ? 7.354 -31.578 46.770 1.00 90.25 253 LEU A N 1
ATOM 1908 C CA . LEU A 1 253 ? 7.889 -32.943 46.703 1.00 90.25 253 LEU A CA 1
ATOM 1909 C C . LEU A 1 253 ? 7.112 -33.805 45.699 1.00 90.25 253 LEU A C 1
ATOM 1911 O O . LEU A 1 253 ? 7.724 -34.445 44.853 1.00 90.25 253 LEU A O 1
ATOM 1915 N N . VAL A 1 254 ? 5.774 -33.769 45.730 1.00 91.50 254 VAL A N 1
ATOM 1916 C CA . VAL A 1 254 ? 4.929 -34.521 44.778 1.00 91.50 254 VAL A CA 1
ATOM 1917 C C . VAL A 1 254 ? 5.106 -34.030 43.339 1.00 91.50 254 VAL A C 1
ATOM 1919 O O . VAL A 1 254 ? 5.121 -34.824 42.407 1.00 91.50 254 VAL A O 1
ATOM 1922 N N . PHE A 1 255 ? 5.251 -32.721 43.138 1.00 93.38 255 PHE A N 1
ATOM 1923 C CA . PHE A 1 255 ? 5.635 -32.179 41.836 1.00 93.38 255 PHE A CA 1
ATOM 1924 C C . PHE A 1 255 ? 7.046 -32.642 41.436 1.00 93.38 255 PHE A C 1
ATOM 1926 O O . PHE A 1 255 ? 7.277 -33.062 40.303 1.00 93.38 255 PHE A O 1
ATOM 1933 N N . GLY A 1 256 ? 7.976 -32.606 42.390 1.00 94.06 256 GLY A N 1
ATOM 1934 C CA . GLY A 1 256 ? 9.368 -32.999 42.228 1.00 94.06 256 GLY A CA 1
ATOM 1935 C C . GLY A 1 256 ? 9.543 -34.449 41.789 1.00 94.06 256 GLY A C 1
ATOM 1936 O O . GLY A 1 256 ? 10.408 -34.702 40.961 1.00 94.06 256 GLY A O 1
ATOM 1937 N N . THR A 1 257 ? 8.706 -35.389 42.247 1.00 93.69 257 THR A N 1
ATOM 1938 C CA . THR A 1 257 ? 8.785 -36.791 41.792 1.00 93.69 257 THR A CA 1
ATOM 1939 C C . THR A 1 257 ? 8.485 -36.929 40.301 1.00 93.69 257 THR A C 1
ATOM 1941 O O . THR A 1 257 ? 9.211 -37.617 39.588 1.00 93.69 257 THR A O 1
ATOM 1944 N N . GLY A 1 258 ? 7.460 -36.233 39.801 1.00 95.62 258 GLY A N 1
ATOM 1945 C CA . GLY A 1 258 ? 7.151 -36.204 38.372 1.00 95.62 258 GLY A CA 1
ATOM 1946 C C . GLY A 1 258 ? 8.233 -35.508 37.548 1.00 95.62 258 GLY A C 1
ATOM 1947 O O . GLY A 1 258 ? 8.607 -35.996 36.483 1.00 95.62 258 GLY A O 1
ATOM 1948 N N . LEU A 1 259 ? 8.768 -34.393 38.055 1.00 96.62 259 LEU A N 1
ATOM 1949 C CA . LEU A 1 259 ? 9.871 -33.672 37.415 1.00 96.62 259 LEU A CA 1
ATOM 1950 C C . LEU A 1 259 ? 11.131 -34.541 37.326 1.00 96.62 259 LEU A C 1
ATOM 1952 O O . LEU A 1 259 ? 11.746 -34.608 36.265 1.00 96.62 259 LEU A O 1
ATOM 1956 N N . ALA A 1 260 ? 11.483 -35.232 38.411 1.00 95.88 260 ALA A N 1
ATOM 1957 C CA . ALA A 1 260 ? 12.616 -36.147 38.461 1.00 95.88 260 ALA A CA 1
ATOM 1958 C C . ALA A 1 260 ? 12.438 -37.327 37.499 1.00 95.88 260 ALA A C 1
ATOM 1960 O O . ALA A 1 260 ? 13.396 -37.701 36.835 1.00 95.88 260 ALA A O 1
ATOM 1961 N N . LEU A 1 261 ? 11.221 -37.869 37.360 1.00 96.19 261 LEU A N 1
ATOM 1962 C CA . LEU A 1 261 ? 10.930 -38.910 36.371 1.00 96.19 261 LEU A CA 1
ATOM 1963 C C . LEU A 1 261 ? 11.155 -38.406 34.938 1.00 96.19 261 LEU A C 1
ATOM 1965 O O . LEU A 1 261 ? 11.812 -39.074 34.143 1.00 96.19 261 LEU A O 1
ATOM 1969 N N . GLY A 1 262 ? 10.646 -37.212 34.619 1.00 95.50 262 GLY A N 1
ATOM 1970 C CA . GLY A 1 262 ? 10.842 -36.600 33.305 1.00 95.50 262 GLY A CA 1
ATOM 1971 C C . GLY A 1 262 ? 12.317 -36.319 33.008 1.00 95.50 262 GLY A C 1
ATOM 1972 O O . GLY A 1 262 ? 12.833 -36.772 31.992 1.00 95.50 262 GLY A O 1
ATOM 1973 N N . LEU A 1 263 ? 13.026 -35.618 33.897 1.00 95.56 263 LEU A N 1
ATOM 1974 C CA . LEU A 1 263 ? 14.448 -35.300 33.703 1.00 95.56 263 LEU A CA 1
ATOM 1975 C C . LEU A 1 263 ? 15.341 -36.546 33.740 1.00 95.56 263 LEU A C 1
ATOM 1977 O O . LEU A 1 263 ? 16.283 -36.639 32.962 1.00 95.56 263 LEU A O 1
ATOM 1981 N N . GLY A 1 264 ? 15.026 -37.520 34.594 1.00 95.94 264 GLY A N 1
ATOM 1982 C CA . GLY A 1 264 ? 15.754 -38.783 34.694 1.00 95.94 264 GLY A CA 1
ATOM 1983 C C . GLY A 1 264 ? 15.672 -39.606 33.412 1.00 95.94 264 GLY A C 1
ATOM 1984 O O . GLY A 1 264 ? 16.669 -40.184 32.994 1.00 95.94 264 GLY A O 1
ATOM 1985 N N . GLY A 1 265 ? 14.523 -39.606 32.732 1.00 95.56 265 GLY A N 1
ATOM 1986 C CA . GLY A 1 265 ? 14.416 -40.252 31.428 1.00 95.56 265 GLY A CA 1
ATOM 1987 C C . GLY A 1 265 ? 15.228 -39.543 30.330 1.00 95.56 265 GLY A C 1
ATOM 1988 O O . GLY A 1 265 ? 15.802 -40.220 29.482 1.00 95.56 265 GLY A O 1
ATOM 1989 N N . LEU A 1 266 ? 15.345 -38.207 30.372 1.00 94.75 266 LEU A N 1
ATOM 1990 C CA . LEU A 1 266 ? 16.213 -37.465 29.443 1.00 94.75 266 LEU A CA 1
ATOM 1991 C C . LEU A 1 266 ? 17.691 -37.765 29.709 1.00 94.75 266 LEU A C 1
ATOM 1993 O O . LEU A 1 266 ? 18.449 -38.018 28.781 1.00 94.75 266 LEU A O 1
ATOM 1997 N N . ALA A 1 267 ? 18.079 -37.783 30.984 1.00 95.06 267 ALA A N 1
ATOM 1998 C CA . ALA A 1 267 ? 19.421 -38.150 31.417 1.00 95.06 267 ALA A CA 1
ATOM 1999 C C . ALA A 1 267 ? 19.779 -39.584 30.995 1.00 95.06 267 ALA A C 1
ATOM 2001 O O . ALA A 1 267 ? 20.888 -39.833 30.532 1.00 95.06 267 ALA A O 1
ATOM 2002 N N . LEU A 1 268 ? 18.830 -40.522 31.090 1.00 95.44 268 LEU A N 1
ATOM 2003 C CA . LEU A 1 268 ? 19.013 -41.880 30.584 1.00 95.44 268 LEU A CA 1
ATOM 2004 C C . LEU A 1 268 ? 19.203 -41.889 29.062 1.00 95.44 268 LEU A C 1
ATOM 2006 O O . LEU A 1 268 ? 20.109 -42.560 28.579 1.00 95.44 268 LEU A O 1
ATOM 2010 N N . TYR A 1 269 ? 18.394 -41.135 28.314 1.00 93.88 269 TYR A N 1
ATOM 2011 C CA . TYR A 1 269 ? 18.549 -40.998 26.863 1.00 93.88 269 TYR A CA 1
ATOM 2012 C C . TYR A 1 269 ? 19.948 -40.476 26.489 1.00 93.88 269 TYR A C 1
ATOM 2014 O O . TYR A 1 269 ? 20.635 -41.103 25.686 1.00 93.88 269 TYR A O 1
ATOM 2022 N N . HIS A 1 270 ? 20.422 -39.408 27.136 1.00 93.44 270 HIS A N 1
ATOM 2023 C CA . HIS A 1 270 ? 21.770 -38.871 26.917 1.00 93.44 270 HIS A CA 1
ATOM 2024 C C . HIS A 1 270 ? 22.876 -39.870 27.277 1.00 93.44 270 HIS A C 1
ATOM 2026 O O . HIS A 1 270 ? 23.798 -40.081 26.492 1.00 93.44 270 HIS A O 1
ATOM 2032 N N . TYR A 1 271 ? 22.749 -40.554 28.416 1.00 94.31 271 TYR A N 1
ATOM 2033 C CA . TYR A 1 271 ? 23.707 -41.576 28.831 1.00 94.31 271 TYR A CA 1
ATOM 2034 C C . TYR A 1 271 ? 23.798 -42.729 27.822 1.00 94.31 271 TYR A C 1
ATOM 2036 O O . TYR A 1 271 ? 24.886 -43.232 27.540 1.00 94.31 271 TYR A O 1
ATOM 2044 N N . LEU A 1 272 ? 22.667 -43.146 27.246 1.00 92.75 272 LEU A N 1
ATOM 2045 C CA . LEU A 1 272 ? 22.641 -44.211 26.244 1.00 92.75 272 LEU A CA 1
ATOM 2046 C C . LEU A 1 272 ? 23.340 -43.815 24.937 1.00 92.75 272 LEU A C 1
ATOM 2048 O O . LEU A 1 272 ? 23.927 -44.695 24.301 1.00 92.75 272 LEU A O 1
ATOM 2052 N N . LEU A 1 273 ? 23.300 -42.535 24.559 1.00 91.50 273 LEU A N 1
ATOM 2053 C CA . LEU A 1 273 ? 23.917 -42.029 23.331 1.00 91.50 273 LEU A CA 1
ATOM 2054 C C . LEU A 1 273 ? 25.393 -41.659 23.511 1.00 91.50 273 LEU A C 1
ATOM 2056 O O . LEU A 1 273 ? 26.228 -42.101 22.726 1.00 91.50 273 LEU A O 1
ATOM 2060 N N . TRP A 1 274 ? 25.727 -40.897 24.554 1.00 91.19 274 TRP A N 1
ATOM 2061 C CA . TRP A 1 274 ? 27.056 -40.294 24.733 1.00 91.19 274 TRP A CA 1
ATOM 2062 C C . TRP A 1 274 ? 27.829 -40.817 25.948 1.00 91.19 274 TRP A C 1
ATOM 2064 O O . TRP A 1 274 ? 28.990 -40.473 26.133 1.00 91.19 274 TRP A O 1
ATOM 2074 N N . GLY A 1 275 ? 27.228 -41.674 26.778 1.00 90.56 275 GLY A N 1
ATOM 2075 C CA . GLY A 1 275 ? 27.888 -42.239 27.962 1.00 90.56 275 GLY A CA 1
ATOM 2076 C C . GLY A 1 275 ? 27.923 -41.319 29.188 1.00 90.56 275 GLY A C 1
ATOM 2077 O O . GLY A 1 275 ? 28.369 -41.760 30.245 1.00 90.56 275 GLY A O 1
ATOM 2078 N N . ASP A 1 276 ? 27.399 -40.095 29.086 1.00 90.25 276 ASP A N 1
ATOM 2079 C CA . ASP A 1 276 ? 27.245 -39.142 30.192 1.00 90.25 276 ASP A CA 1
ATOM 2080 C C . ASP A 1 276 ? 25.788 -38.627 30.237 1.00 90.25 276 ASP A C 1
ATOM 2082 O O . ASP A 1 276 ? 25.284 -38.144 29.220 1.00 90.25 276 ASP A O 1
ATOM 2086 N N . PRO A 1 277 ? 25.074 -38.721 31.380 1.00 91.25 277 PRO A N 1
ATOM 2087 C CA . PRO A 1 277 ? 23.711 -38.196 31.512 1.00 91.25 277 PRO A CA 1
ATOM 2088 C C . PRO A 1 277 ? 23.583 -36.670 31.339 1.00 91.25 277 PRO A C 1
ATOM 2090 O O . PRO A 1 277 ? 22.471 -36.171 31.136 1.00 91.25 277 PRO A O 1
ATOM 2093 N N . PHE A 1 278 ? 24.683 -35.923 31.449 1.00 89.31 278 PHE A N 1
ATOM 2094 C CA . PHE A 1 278 ? 24.731 -34.467 31.315 1.00 89.31 278 PHE A CA 1
ATOM 2095 C C . PHE A 1 278 ? 25.297 -33.991 29.973 1.00 89.31 278 PHE A C 1
ATOM 2097 O O . PHE A 1 278 ? 25.160 -32.805 29.663 1.00 89.31 278 PHE A O 1
ATOM 2104 N N . GLU A 1 279 ? 25.874 -34.881 29.162 1.00 87.69 279 GLU A N 1
ATOM 2105 C CA . GLU A 1 279 ? 26.263 -34.546 27.792 1.00 87.69 279 GLU A CA 1
ATOM 2106 C C . GLU A 1 279 ? 25.007 -34.400 26.924 1.00 87.69 279 GLU A C 1
ATOM 2108 O O . GLU A 1 279 ? 24.084 -35.207 26.982 1.00 87.69 279 GLU A O 1
ATOM 2113 N N . THR A 1 280 ? 24.943 -33.332 26.133 1.00 83.38 280 THR A N 1
ATOM 2114 C CA . THR A 1 280 ? 23.768 -32.984 25.314 1.00 83.38 280 THR A CA 1
ATOM 2115 C C . THR A 1 280 ? 24.071 -32.985 23.814 1.00 83.38 280 THR A C 1
ATOM 2117 O O . THR A 1 280 ? 23.244 -32.510 23.032 1.00 83.38 280 THR A O 1
ATOM 2120 N N . GLY A 1 281 ? 25.270 -33.431 23.427 1.00 79.19 281 GLY A N 1
ATOM 2121 C CA . GLY A 1 281 ? 25.808 -33.377 22.069 1.00 79.19 281 GLY A CA 1
ATOM 2122 C C . GLY A 1 281 ? 26.179 -31.962 21.607 1.00 79.19 281 GLY A C 1
ATOM 2123 O O . GLY A 1 281 ? 26.425 -31.735 20.431 1.00 79.19 281 GLY A O 1
ATOM 2124 N N . ARG A 1 282 ? 26.169 -30.969 22.509 1.00 77.38 282 ARG A N 1
ATOM 2125 C CA . ARG A 1 282 ? 26.358 -29.541 22.173 1.00 77.38 282 ARG A CA 1
ATOM 2126 C C . ARG A 1 282 ? 27.773 -29.020 22.431 1.00 77.38 282 ARG A C 1
ATOM 2128 O O . ARG A 1 282 ? 28.030 -27.859 22.125 1.00 77.38 282 ARG A O 1
ATOM 2135 N N . TYR A 1 283 ? 28.656 -29.830 23.016 1.00 65.75 283 TYR A N 1
ATOM 2136 C CA . TYR A 1 283 ? 29.958 -29.388 23.533 1.00 65.75 283 TYR A CA 1
ATOM 2137 C C . TYR A 1 283 ? 30.935 -28.921 22.438 1.00 65.75 283 TYR A C 1
ATOM 2139 O O . TYR A 1 283 ? 31.717 -27.999 22.652 1.00 65.75 283 TYR A O 1
ATOM 2147 N N . SER A 1 284 ? 30.863 -29.538 21.261 1.00 58.53 284 SER A N 1
ATOM 2148 C CA . SER A 1 284 ? 31.734 -29.325 20.095 1.00 58.53 284 SER A CA 1
ATOM 2149 C C . SER A 1 284 ? 31.210 -28.262 19.113 1.00 58.53 284 SER A C 1
ATOM 2151 O O . SER A 1 284 ? 32.007 -27.628 18.428 1.00 58.53 284 SER A O 1
ATOM 2153 N N . ASN A 1 285 ? 29.886 -28.042 19.062 1.00 57.06 285 ASN A N 1
ATOM 2154 C CA . ASN A 1 285 ? 29.212 -27.458 17.889 1.00 57.06 285 ASN A CA 1
ATOM 2155 C C . ASN A 1 285 ? 28.232 -26.296 18.184 1.00 57.06 285 ASN A C 1
ATOM 2157 O O . ASN A 1 285 ? 27.546 -25.843 17.271 1.00 57.06 285 ASN A O 1
ATOM 2161 N N . TYR A 1 286 ? 28.110 -25.795 19.426 1.00 66.06 286 TYR A N 1
ATOM 2162 C CA . TYR A 1 286 ? 27.128 -24.746 19.777 1.00 66.06 286 TYR A CA 1
ATOM 2163 C C . TYR A 1 286 ? 27.678 -23.650 20.711 1.00 66.06 286 TYR A C 1
ATOM 2165 O O . TYR A 1 286 ? 28.640 -23.850 21.445 1.00 66.06 286 TYR A O 1
ATOM 2173 N N . GLY A 1 287 ? 27.049 -22.467 20.672 1.00 71.19 287 GLY A N 1
ATOM 2174 C CA . GLY A 1 287 ? 27.578 -21.206 21.210 1.00 71.19 287 GLY A CA 1
ATOM 2175 C C . GLY A 1 287 ? 28.145 -21.230 22.642 1.00 71.19 287 GLY A C 1
ATOM 2176 O O . GLY A 1 287 ? 27.594 -21.838 23.558 1.00 71.19 287 GLY A O 1
ATOM 2177 N N . ARG A 1 288 ? 29.224 -20.466 22.850 1.00 83.81 288 ARG A N 1
ATOM 2178 C CA . ARG A 1 288 ? 29.867 -20.185 24.149 1.00 83.81 288 ARG A CA 1
ATOM 2179 C C . ARG A 1 288 ? 29.158 -19.089 24.950 1.00 83.81 288 ARG A C 1
ATOM 2181 O O . ARG A 1 288 ? 28.448 -18.262 24.369 1.00 83.81 288 ARG A O 1
ATOM 2188 N N . PHE A 1 289 ? 29.414 -19.032 26.259 1.00 89.31 289 PHE A N 1
ATOM 2189 C CA . PHE A 1 289 ? 28.934 -17.946 27.117 1.00 89.31 289 PHE A CA 1
ATOM 2190 C C . PHE A 1 289 ? 29.711 -16.639 26.896 1.00 89.31 289 PHE A C 1
ATOM 2192 O O . PHE A 1 289 ? 30.932 -16.639 26.754 1.00 89.31 289 PHE A O 1
ATOM 2199 N N . VAL A 1 290 ? 28.987 -15.521 26.891 1.00 90.50 290 VAL A N 1
ATOM 2200 C CA . VAL A 1 290 ? 29.472 -14.150 26.692 1.00 90.50 290 VAL A CA 1
ATOM 2201 C C . VAL A 1 290 ? 28.768 -13.187 27.666 1.00 90.50 290 VAL A C 1
ATOM 2203 O O . VAL A 1 290 ? 27.714 -13.526 28.218 1.00 90.50 290 VAL A O 1
ATOM 2206 N N . PRO A 1 291 ? 29.307 -11.976 27.907 1.00 93.31 291 PRO A N 1
ATOM 2207 C CA . PRO A 1 291 ? 28.612 -10.961 28.695 1.00 93.31 291 PRO A CA 1
ATOM 2208 C C . PRO A 1 291 ? 27.208 -10.647 28.135 1.00 93.31 291 PRO A C 1
ATOM 2210 O O . PRO A 1 291 ? 27.058 -10.479 26.924 1.00 93.31 291 PRO A O 1
ATOM 2213 N N . PRO A 1 292 ? 26.175 -10.504 28.988 1.00 94.88 292 PRO A N 1
ATOM 2214 C CA . PRO A 1 292 ? 24.775 -10.483 28.549 1.00 94.88 292 PRO A CA 1
ATOM 2215 C C . PRO A 1 292 ? 24.344 -9.201 27.828 1.00 94.88 292 PRO A C 1
ATOM 2217 O O . PRO A 1 292 ? 23.262 -9.165 27.253 1.00 94.88 292 PRO A O 1
ATOM 2220 N N . TRP A 1 293 ? 25.128 -8.121 27.872 1.00 93.81 293 TRP A N 1
ATOM 2221 C CA . TRP A 1 293 ? 24.684 -6.789 27.436 1.00 93.81 293 TRP A CA 1
ATOM 2222 C C . TRP A 1 293 ? 24.274 -6.743 25.962 1.00 93.81 293 TRP A C 1
ATOM 2224 O O . TRP A 1 293 ? 23.221 -6.197 25.630 1.00 93.81 293 TRP A O 1
ATOM 2234 N N . ARG A 1 294 ? 25.076 -7.369 25.092 1.00 91.38 294 ARG A N 1
ATOM 2235 C CA . ARG A 1 294 ? 24.806 -7.431 23.651 1.00 91.38 294 ARG A CA 1
ATOM 2236 C C . ARG A 1 294 ? 23.567 -8.275 23.355 1.00 91.38 294 ARG A C 1
ATOM 2238 O O . ARG A 1 294 ? 22.679 -7.812 22.646 1.00 91.38 294 ARG A O 1
ATOM 2245 N N . GLY A 1 295 ? 23.444 -9.441 23.992 1.00 93.06 295 GLY A N 1
ATOM 2246 C CA . GLY A 1 295 ? 22.262 -10.294 23.871 1.00 93.06 295 GLY A CA 1
ATOM 2247 C C . GLY A 1 295 ? 20.991 -9.674 24.464 1.00 93.06 295 GLY A C 1
ATOM 2248 O O . GLY A 1 295 ? 19.910 -9.884 23.927 1.00 93.06 295 GLY A O 1
ATOM 2249 N N . LEU A 1 296 ? 21.082 -8.860 25.522 1.00 95.56 296 LEU A N 1
ATOM 2250 C CA . LEU A 1 296 ? 19.934 -8.143 26.093 1.00 95.56 296 LEU A CA 1
ATOM 2251 C C . LEU A 1 296 ? 19.399 -7.087 25.125 1.00 95.56 296 LEU A C 1
ATOM 2253 O O . LEU A 1 296 ? 18.191 -7.027 24.894 1.00 95.56 296 LEU A O 1
ATOM 2257 N N . TYR A 1 297 ? 20.286 -6.284 24.533 1.00 94.19 297 TYR A N 1
ATOM 2258 C CA . TYR A 1 297 ? 19.904 -5.354 23.470 1.00 94.19 297 TYR A CA 1
ATOM 2259 C C . TYR A 1 297 ? 19.309 -6.111 22.274 1.00 94.19 297 TYR A C 1
ATOM 2261 O O . TYR A 1 297 ? 18.205 -5.797 21.821 1.00 94.19 297 TYR A O 1
ATOM 2269 N N . GLY A 1 298 ? 19.994 -7.174 21.849 1.00 92.50 298 GLY A N 1
ATOM 2270 C CA . GLY A 1 298 ? 19.570 -8.102 20.810 1.00 92.50 298 GLY A CA 1
ATOM 2271 C C . GLY A 1 298 ? 18.141 -8.620 20.991 1.00 92.50 298 GLY A C 1
ATOM 2272 O O . GLY A 1 298 ? 17.283 -8.448 20.128 1.00 92.50 298 GLY A O 1
ATOM 2273 N N . LEU A 1 299 ? 17.854 -9.217 22.143 1.00 94.38 299 LEU A N 1
ATOM 2274 C CA . LEU A 1 299 ? 16.580 -9.872 22.433 1.00 94.38 299 LEU A CA 1
ATOM 2275 C C . LEU A 1 299 ? 15.441 -8.908 22.758 1.00 94.38 299 LEU A C 1
ATOM 2277 O O . LEU A 1 299 ? 14.285 -9.293 22.605 1.00 94.38 299 LEU A O 1
ATOM 2281 N N . LEU A 1 300 ? 15.716 -7.688 23.227 1.00 94.81 300 LEU A N 1
ATOM 2282 C CA . LEU A 1 300 ? 14.666 -6.745 23.631 1.00 94.81 300 LEU A CA 1
ATOM 2283 C C . LEU A 1 300 ? 14.357 -5.698 22.558 1.00 94.81 300 LEU A C 1
ATOM 2285 O O . LEU A 1 300 ? 13.182 -5.391 22.344 1.00 94.81 300 LEU A O 1
ATOM 2289 N N . LEU A 1 301 ? 15.386 -5.163 21.894 1.00 93.31 301 LEU A N 1
ATOM 2290 C CA . LEU A 1 301 ? 15.292 -3.925 21.113 1.00 93.31 301 LEU A CA 1
ATOM 2291 C C . LEU A 1 301 ? 15.815 -4.025 19.675 1.00 93.31 301 LEU A C 1
ATOM 2293 O O . LEU A 1 301 ? 15.535 -3.116 18.900 1.00 93.31 301 LEU A O 1
ATOM 2297 N N . SER A 1 302 ? 16.548 -5.081 19.304 1.00 91.50 302 SER A N 1
ATOM 2298 C CA . SER A 1 302 ? 17.128 -5.162 17.955 1.00 91.50 302 SER A CA 1
ATOM 2299 C C . SER A 1 302 ? 16.073 -5.175 16.841 1.00 91.50 302 SER A C 1
ATOM 2301 O O . SER A 1 302 ? 14.977 -5.723 17.020 1.00 91.50 302 SER A O 1
ATOM 2303 N N . PRO A 1 303 ? 16.408 -4.633 15.661 1.00 88.56 303 PRO A N 1
ATOM 2304 C CA . PRO A 1 303 ? 15.495 -4.616 14.529 1.00 88.56 303 PRO A CA 1
ATOM 2305 C C . PRO A 1 303 ? 15.236 -6.001 13.927 1.00 88.56 303 PRO A C 1
ATOM 2307 O O . PRO A 1 303 ? 14.137 -6.240 13.434 1.00 88.56 303 PRO A O 1
ATOM 2310 N N . GLY A 1 304 ? 16.195 -6.933 14.008 1.00 85.38 304 GLY A N 1
ATOM 2311 C CA . GLY A 1 304 ? 16.055 -8.282 13.454 1.00 85.38 304 GLY A CA 1
ATOM 2312 C C . GLY A 1 304 ? 15.456 -9.321 14.408 1.00 85.38 304 GLY A C 1
ATOM 2313 O O . GLY A 1 304 ? 14.908 -10.321 13.947 1.00 85.38 304 GLY A O 1
ATOM 2314 N N . LYS A 1 305 ? 15.567 -9.128 15.735 1.00 90.31 305 LYS A N 1
ATOM 2315 C CA . LYS A 1 305 ? 15.159 -10.132 16.746 1.00 90.31 305 LYS A CA 1
ATOM 2316 C C . LYS A 1 305 ? 14.471 -9.563 17.993 1.00 90.31 305 LYS A C 1
ATOM 2318 O O . LYS A 1 305 ? 14.034 -10.339 18.838 1.00 90.31 305 LYS A O 1
ATOM 2323 N N . GLY A 1 306 ? 14.368 -8.245 18.152 1.00 92.75 306 GLY A N 1
ATOM 2324 C CA . GLY A 1 306 ? 13.936 -7.610 19.399 1.00 92.75 306 GLY A CA 1
ATOM 2325 C C . GLY A 1 306 ? 12.473 -7.873 19.765 1.00 92.75 306 GLY A C 1
ATOM 2326 O O . GLY A 1 306 ? 11.563 -7.626 18.970 1.00 92.75 306 GLY A O 1
ATOM 2327 N N . LEU A 1 307 ? 12.233 -8.308 21.004 1.00 94.88 307 LEU A N 1
ATOM 2328 C CA . LEU A 1 307 ? 10.919 -8.654 21.545 1.00 94.88 307 LEU A CA 1
ATOM 2329 C C . LEU A 1 307 ? 9.898 -7.529 21.402 1.00 94.88 307 LEU A C 1
ATOM 2331 O O . LEU A 1 307 ? 8.769 -7.804 21.014 1.00 94.88 307 LEU A O 1
ATOM 2335 N N . PHE A 1 308 ? 10.256 -6.279 21.698 1.00 93.69 308 PHE A N 1
ATOM 2336 C CA . PHE A 1 308 ? 9.273 -5.192 21.695 1.00 93.69 308 PHE A CA 1
ATOM 2337 C C . PHE A 1 308 ? 8.929 -4.678 20.297 1.00 93.69 308 PHE A C 1
ATOM 2339 O O . PHE A 1 308 ? 7.830 -4.164 20.104 1.00 93.69 308 PHE A O 1
ATOM 2346 N N . LEU A 1 309 ? 9.823 -4.856 19.322 1.00 90.88 309 LEU A N 1
ATOM 2347 C CA . LEU A 1 309 ? 9.536 -4.530 17.925 1.00 90.88 309 LEU A CA 1
ATOM 2348 C C . LEU A 1 309 ? 8.700 -5.632 17.263 1.00 90.88 309 LEU A C 1
ATOM 2350 O O . LEU A 1 309 ? 7.740 -5.348 16.554 1.00 90.88 309 LEU A O 1
ATOM 2354 N N . HIS A 1 310 ? 9.037 -6.891 17.547 1.00 92.88 310 HIS A N 1
ATOM 2355 C CA . HIS A 1 310 ? 8.371 -8.052 16.961 1.00 92.88 310 HIS A CA 1
ATOM 2356 C C . HIS A 1 310 ? 7.051 -8.376 17.662 1.00 92.88 310 HIS A C 1
ATOM 2358 O O . HIS A 1 310 ? 6.127 -8.888 17.043 1.00 92.88 310 HIS A O 1
ATOM 2364 N N . VAL A 1 311 ? 6.945 -8.080 18.956 1.00 94.88 311 VAL A N 1
ATOM 2365 C CA . VAL A 1 311 ? 5.773 -8.358 19.793 1.00 94.88 311 VAL A CA 1
ATOM 2366 C C . VAL A 1 311 ? 5.419 -7.106 20.607 1.00 94.88 311 VAL A C 1
ATOM 2368 O O . VAL A 1 311 ? 5.555 -7.114 21.830 1.00 94.88 311 VAL A O 1
ATOM 2371 N N . PRO A 1 312 ? 4.949 -6.006 19.984 1.00 95.06 312 PRO A N 1
ATOM 2372 C CA . PRO A 1 312 ? 4.611 -4.763 20.688 1.00 95.06 312 PRO A CA 1
ATOM 2373 C C . PRO A 1 312 ? 3.719 -4.942 21.924 1.00 95.06 312 PRO A C 1
ATOM 2375 O O . PRO A 1 312 ? 3.875 -4.233 22.920 1.00 95.06 312 PRO A O 1
ATOM 2378 N N . VAL A 1 313 ? 2.815 -5.930 21.921 1.00 94.44 313 VAL A N 1
ATOM 2379 C CA . VAL A 1 313 ? 1.945 -6.219 23.075 1.00 94.44 313 VAL A CA 1
ATOM 2380 C C . VAL A 1 313 ? 2.705 -6.721 24.314 1.00 94.44 313 VAL A C 1
ATOM 2382 O O . VAL A 1 313 ? 2.207 -6.590 25.435 1.00 94.44 313 VAL A O 1
ATOM 2385 N N . ALA A 1 314 ? 3.940 -7.204 24.157 1.00 94.81 314 ALA A N 1
ATOM 2386 C CA . ALA A 1 314 ? 4.835 -7.555 25.258 1.00 94.81 314 ALA A CA 1
ATOM 2387 C C . ALA A 1 314 ? 5.136 -6.355 26.177 1.00 94.81 314 ALA A C 1
ATOM 2389 O O . ALA A 1 314 ? 5.283 -6.545 27.385 1.00 94.81 314 ALA A O 1
ATOM 2390 N N . LEU A 1 315 ? 5.147 -5.121 25.647 1.00 94.88 315 LEU A N 1
ATOM 2391 C CA . LEU A 1 315 ? 5.281 -3.898 26.454 1.00 94.88 315 LEU A CA 1
ATOM 2392 C C . LEU A 1 315 ? 4.115 -3.747 27.435 1.00 94.88 315 LEU A C 1
ATOM 2394 O O . LEU A 1 315 ? 4.318 -3.409 28.602 1.00 94.88 315 LEU A O 1
ATOM 2398 N N . LEU A 1 316 ? 2.890 -4.039 26.984 1.00 93.12 316 LEU A N 1
ATOM 2399 C CA . LEU A 1 316 ? 1.725 -4.026 27.864 1.00 93.12 316 LEU A CA 1
ATOM 2400 C C . LEU A 1 316 ? 1.789 -5.160 28.889 1.00 93.12 316 LEU A C 1
ATOM 2402 O O . LEU A 1 316 ? 1.378 -4.951 30.028 1.00 93.12 316 LEU A O 1
ATOM 2406 N N . GLY A 1 317 ? 2.311 -6.333 28.516 1.00 93.12 317 GLY A N 1
ATOM 2407 C CA . GLY A 1 317 ? 2.558 -7.440 29.447 1.00 93.12 317 GLY A CA 1
ATOM 2408 C C . GLY A 1 317 ? 3.501 -7.043 30.582 1.00 93.12 317 GLY A C 1
ATOM 2409 O O . GLY A 1 317 ? 3.153 -7.178 31.757 1.00 93.12 317 GLY A O 1
ATOM 2410 N N . ALA A 1 318 ? 4.646 -6.447 30.235 1.00 93.69 318 ALA A N 1
ATOM 2411 C CA . ALA A 1 318 ? 5.605 -5.912 31.199 1.00 93.69 318 ALA A CA 1
ATOM 2412 C C . ALA A 1 318 ? 4.989 -4.807 32.077 1.00 93.69 318 ALA A C 1
ATOM 2414 O O . ALA A 1 318 ? 5.170 -4.803 33.293 1.00 93.69 318 ALA A O 1
ATOM 2415 N N . TRP A 1 319 ? 4.192 -3.908 31.491 1.00 93.44 319 TRP A N 1
ATOM 2416 C CA . TRP A 1 319 ? 3.491 -2.856 32.232 1.00 93.44 319 TRP A CA 1
ATOM 2417 C C . TRP A 1 319 ? 2.449 -3.414 33.214 1.00 93.44 319 TRP A C 1
ATOM 2419 O O . TRP A 1 319 ? 2.365 -2.992 34.370 1.00 93.44 319 TRP A O 1
ATOM 2429 N N . ALA A 1 320 ? 1.647 -4.385 32.772 1.00 94.31 320 ALA A N 1
ATOM 2430 C CA . ALA A 1 320 ? 0.630 -5.034 33.595 1.00 94.31 320 ALA A CA 1
ATOM 2431 C C . ALA A 1 320 ? 1.235 -5.851 34.748 1.00 94.31 320 ALA A C 1
ATOM 2433 O O . ALA A 1 320 ? 0.563 -6.092 35.756 1.00 94.31 320 ALA A O 1
ATOM 2434 N N . PHE A 1 321 ? 2.517 -6.212 34.645 1.00 92.75 321 PHE A N 1
ATOM 2435 C CA . PHE A 1 321 ? 3.240 -6.967 35.661 1.00 92.75 321 PHE A CA 1
ATOM 2436 C C . PHE A 1 321 ? 3.256 -6.278 37.031 1.00 92.75 321 PHE A C 1
ATOM 2438 O O . PHE A 1 321 ? 3.137 -6.955 38.050 1.00 92.75 321 PHE A O 1
ATOM 2445 N N . GLY A 1 322 ? 3.324 -4.942 37.089 1.00 90.62 322 GLY A N 1
ATOM 2446 C CA . GLY A 1 322 ? 3.301 -4.210 38.363 1.00 90.62 322 GLY A CA 1
ATOM 2447 C C . GLY A 1 322 ? 1.997 -4.407 39.147 1.00 90.62 322 GLY A C 1
ATOM 2448 O O . GLY A 1 322 ? 2.002 -4.578 40.368 1.00 90.62 322 GLY A O 1
ATOM 2449 N N . GLU A 1 323 ? 0.862 -4.452 38.448 1.00 90.31 323 GLU A N 1
ATOM 2450 C CA . GLU A 1 323 ? -0.440 -4.716 39.065 1.00 90.31 323 GLU A CA 1
ATOM 2451 C C . GLU A 1 323 ? -0.605 -6.196 39.428 1.00 90.31 323 GLU A C 1
ATOM 2453 O O . GLU A 1 323 ? -1.094 -6.518 40.515 1.00 90.31 323 GLU A O 1
ATOM 2458 N N . PHE A 1 324 ? -0.123 -7.091 38.564 1.00 93.19 324 PHE A N 1
ATOM 2459 C CA . PHE A 1 324 ? -0.086 -8.524 38.838 1.00 93.19 324 PHE A CA 1
ATOM 2460 C C . PHE A 1 324 ? 0.749 -8.850 40.082 1.00 93.19 324 PHE A C 1
ATOM 2462 O O . PHE A 1 324 ? 0.290 -9.597 40.942 1.00 93.19 324 PHE A O 1
ATOM 2469 N N . TRP A 1 325 ? 1.920 -8.228 40.239 1.00 92.69 325 TRP A N 1
ATOM 2470 C CA . TRP A 1 325 ? 2.772 -8.360 41.423 1.00 92.69 325 TRP A CA 1
ATOM 2471 C C . TRP A 1 325 ? 2.051 -7.940 42.703 1.00 92.69 325 TRP A C 1
ATOM 2473 O O . TRP A 1 325 ? 2.167 -8.591 43.740 1.00 92.69 325 TRP A O 1
ATOM 2483 N N . ARG A 1 326 ? 1.270 -6.858 42.645 1.00 91.38 326 ARG A N 1
ATOM 2484 C CA . ARG A 1 326 ? 0.502 -6.378 43.797 1.00 91.38 326 ARG A CA 1
ATOM 2485 C C . ARG A 1 326 ? -0.631 -7.338 44.177 1.00 91.38 326 ARG A C 1
ATOM 2487 O O . ARG A 1 326 ? -0.888 -7.509 45.364 1.00 91.38 326 ARG A O 1
ATOM 2494 N N . LYS A 1 327 ? -1.294 -7.961 43.194 1.00 89.31 327 LYS A N 1
ATOM 2495 C CA . LYS A 1 327 ? -2.437 -8.875 43.404 1.00 89.31 327 LYS A CA 1
ATOM 2496 C C . LYS A 1 327 ? -2.005 -10.309 43.744 1.00 89.31 327 LYS A C 1
ATOM 2498 O O . LYS A 1 327 ? -2.649 -10.962 44.556 1.00 89.31 327 LYS A O 1
ATOM 2503 N N . TYR A 1 328 ? -0.902 -10.782 43.165 1.00 89.31 328 TYR A N 1
ATOM 2504 C CA . TYR A 1 328 ? -0.424 -12.166 43.245 1.00 89.31 328 TYR A CA 1
ATOM 2505 C C . TYR A 1 328 ? 1.078 -12.235 43.561 1.00 89.31 328 TYR A C 1
ATOM 2507 O O . TYR A 1 328 ? 1.838 -12.885 42.850 1.00 89.31 328 TYR A O 1
ATOM 2515 N N . ARG A 1 329 ? 1.524 -11.575 44.636 1.00 89.81 329 ARG A N 1
ATOM 2516 C CA . ARG A 1 329 ? 2.949 -11.329 44.945 1.00 89.81 329 ARG A CA 1
ATOM 2517 C C . ARG A 1 329 ? 3.876 -12.544 44.822 1.00 89.81 329 ARG A C 1
ATOM 2519 O O . ARG A 1 329 ? 4.891 -12.449 44.140 1.00 89.81 329 ARG A O 1
ATOM 2526 N N . ALA A 1 330 ? 3.539 -13.677 45.442 1.00 87.94 330 ALA A N 1
ATOM 2527 C CA . ALA A 1 330 ? 4.379 -14.880 45.389 1.00 87.94 330 ALA A CA 1
ATOM 2528 C C . ALA A 1 330 ? 4.509 -15.438 43.960 1.00 87.94 330 ALA A C 1
ATOM 2530 O O . ALA A 1 330 ? 5.603 -15.759 43.506 1.00 87.94 330 ALA A O 1
ATOM 2531 N N . MET A 1 331 ? 3.399 -15.490 43.222 1.00 89.19 331 MET A N 1
ATOM 2532 C CA . MET A 1 331 ? 3.393 -15.956 41.837 1.00 89.19 331 MET A CA 1
ATOM 2533 C C . MET A 1 331 ? 4.060 -14.956 40.887 1.00 89.19 331 MET A C 1
ATOM 2535 O O . MET A 1 331 ? 4.788 -15.368 39.992 1.00 89.19 331 MET A O 1
ATOM 2539 N N . GLY A 1 332 ? 3.887 -13.653 41.121 1.00 91.50 332 GLY A N 1
ATOM 2540 C CA . GLY A 1 332 ? 4.612 -12.594 40.423 1.00 91.50 332 GLY A CA 1
ATOM 2541 C C . GLY A 1 332 ? 6.127 -12.719 40.596 1.00 91.50 332 GLY A C 1
ATOM 2542 O O . GLY A 1 332 ? 6.848 -12.615 39.610 1.00 91.50 332 GLY A O 1
ATOM 2543 N N . ALA A 1 333 ? 6.607 -13.026 41.807 1.00 92.19 333 ALA A N 1
ATOM 2544 C CA . ALA A 1 333 ? 8.026 -13.281 42.072 1.00 92.19 333 ALA A CA 1
ATOM 2545 C C . ALA A 1 333 ? 8.557 -14.497 41.306 1.00 92.19 333 ALA A C 1
ATOM 2547 O O . ALA A 1 333 ? 9.608 -14.413 40.676 1.00 92.19 333 ALA A O 1
ATOM 2548 N N . ILE A 1 334 ? 7.802 -15.597 41.299 1.00 92.00 334 ILE A N 1
ATOM 2549 C CA . ILE A 1 334 ? 8.167 -16.811 40.562 1.00 92.00 334 ILE A CA 1
ATOM 2550 C C . ILE A 1 334 ? 8.197 -16.550 39.049 1.00 92.00 334 ILE A C 1
ATOM 2552 O O . ILE A 1 334 ? 9.158 -16.930 38.385 1.00 92.00 334 ILE A O 1
ATOM 2556 N N . PHE A 1 335 ? 7.180 -15.878 38.498 1.00 94.00 335 PHE A N 1
ATOM 2557 C CA . PHE A 1 335 ? 7.112 -15.570 37.065 1.00 94.00 335 PHE A CA 1
ATOM 2558 C C . PHE A 1 335 ? 8.228 -14.613 36.643 1.00 94.00 335 PHE A C 1
ATOM 2560 O O . PHE A 1 335 ? 8.877 -14.852 35.628 1.00 94.00 335 PHE A O 1
ATOM 2567 N N . ALA A 1 336 ? 8.489 -13.566 37.432 1.00 94.69 336 ALA A N 1
ATOM 2568 C CA . ALA A 1 336 ? 9.577 -12.628 37.170 1.00 94.69 336 ALA A CA 1
ATOM 2569 C C . ALA A 1 336 ? 10.937 -13.325 37.226 1.00 94.69 336 ALA A C 1
ATOM 2571 O O . ALA A 1 336 ? 11.747 -13.133 36.327 1.00 94.69 336 ALA A O 1
ATOM 2572 N N . GLY A 1 337 ? 11.167 -14.164 38.242 1.00 95.69 337 GLY A N 1
ATOM 2573 C CA . GLY A 1 337 ? 12.399 -14.938 38.378 1.00 95.69 337 GLY A CA 1
ATOM 2574 C C . GLY A 1 337 ? 12.622 -15.876 37.194 1.00 95.69 337 GLY A C 1
ATOM 2575 O O . GLY A 1 337 ? 13.696 -15.862 36.601 1.00 95.69 337 GLY A O 1
ATOM 2576 N N . ALA A 1 338 ? 11.587 -16.617 36.791 1.00 95.25 338 ALA A N 1
ATOM 2577 C CA . ALA A 1 338 ? 11.646 -17.513 35.641 1.00 95.25 338 ALA A CA 1
ATOM 2578 C C . ALA A 1 338 ? 11.938 -16.771 34.324 1.00 95.25 338 ALA A C 1
ATOM 2580 O O . ALA A 1 338 ? 12.787 -17.202 33.543 1.00 95.25 338 ALA A O 1
ATOM 2581 N N . LEU A 1 339 ? 11.266 -15.639 34.083 1.00 95.75 339 LEU A N 1
ATOM 2582 C CA . LEU A 1 339 ? 11.490 -14.807 32.897 1.00 95.75 339 LEU A CA 1
ATOM 2583 C C . LEU A 1 339 ? 12.886 -14.176 32.895 1.00 95.75 339 LEU A C 1
ATOM 2585 O O . LEU A 1 339 ? 13.543 -14.178 31.858 1.00 95.75 339 LEU A O 1
ATOM 2589 N N . LEU A 1 340 ? 13.347 -13.669 34.042 1.00 95.88 340 LEU A N 1
ATOM 2590 C CA . LEU A 1 340 ? 14.648 -13.018 34.174 1.00 95.88 340 LEU A CA 1
ATOM 2591 C C . LEU A 1 340 ? 15.793 -14.015 34.001 1.00 95.88 340 LEU A C 1
ATOM 2593 O O . LEU A 1 340 ? 16.705 -13.745 33.226 1.00 95.88 340 LEU A O 1
ATOM 2597 N N . VAL A 1 341 ? 15.732 -15.175 34.665 1.00 96.19 341 VAL A N 1
ATOM 2598 C CA . VAL A 1 341 ? 16.749 -16.226 34.505 1.00 96.19 341 VAL A CA 1
ATOM 2599 C C . VAL A 1 341 ? 16.809 -16.685 33.060 1.00 96.19 341 VAL A C 1
ATOM 2601 O O . VAL A 1 341 ? 17.900 -16.781 32.508 1.00 96.19 341 VAL A O 1
ATOM 2604 N N . ARG A 1 342 ? 15.658 -16.896 32.411 1.00 95.06 342 ARG A N 1
ATOM 2605 C CA . ARG A 1 342 ? 15.638 -17.251 30.993 1.00 95.06 342 ARG A CA 1
ATOM 2606 C C . ARG A 1 342 ? 16.249 -16.155 30.123 1.00 95.06 342 ARG A C 1
ATOM 2608 O O . ARG A 1 342 ? 17.098 -16.457 29.293 1.00 95.06 342 ARG A O 1
ATOM 2615 N N . LEU A 1 343 ? 15.831 -14.903 30.301 1.00 96.19 343 LEU A N 1
ATOM 2616 C CA . LEU A 1 343 ? 16.317 -13.781 29.501 1.00 96.19 343 LEU A CA 1
ATOM 2617 C C . LEU A 1 343 ? 17.832 -13.613 29.643 1.00 96.19 343 LEU A C 1
ATOM 2619 O O . LEU A 1 343 ? 18.520 -13.537 28.632 1.00 96.19 343 LEU A O 1
ATOM 2623 N N . VAL A 1 344 ? 18.346 -13.601 30.875 1.00 96.50 344 VAL A N 1
ATOM 2624 C CA . VAL A 1 344 ? 19.782 -13.448 31.147 1.00 96.50 344 VAL A CA 1
ATOM 2625 C C . VAL A 1 344 ? 20.560 -14.649 30.623 1.00 96.50 344 VAL A C 1
ATOM 2627 O O . VAL A 1 344 ? 21.564 -14.457 29.951 1.00 96.50 344 VAL A O 1
ATOM 2630 N N . PHE A 1 345 ? 20.078 -15.875 30.848 1.00 95.38 345 PHE A N 1
ATOM 2631 C CA . PHE A 1 345 ? 20.746 -17.077 30.352 1.00 95.38 345 PHE A CA 1
ATOM 2632 C C . PHE A 1 345 ? 20.879 -17.068 28.826 1.00 95.38 345 PHE A C 1
ATOM 2634 O O . PHE A 1 345 ? 21.962 -17.326 28.314 1.00 95.38 345 PHE A O 1
ATOM 2641 N N . ILE A 1 346 ? 19.803 -16.747 28.097 1.00 94.44 346 ILE A N 1
ATOM 2642 C CA . ILE A 1 346 ? 19.839 -16.696 26.629 1.00 94.44 346 ILE A CA 1
ATOM 2643 C C . ILE A 1 346 ? 20.675 -15.507 26.140 1.00 94.44 346 ILE A C 1
ATOM 2645 O O . ILE A 1 346 ? 21.461 -15.670 25.214 1.00 94.44 346 ILE A O 1
ATOM 2649 N N . ALA A 1 347 ? 20.565 -14.338 26.780 1.00 95.56 347 ALA A N 1
ATOM 2650 C CA . ALA A 1 347 ? 21.371 -13.163 26.446 1.00 95.56 347 ALA A CA 1
ATOM 2651 C C . ALA A 1 347 ? 22.875 -13.378 26.678 1.00 95.56 347 ALA A C 1
ATOM 2653 O O . ALA A 1 347 ? 23.694 -12.751 26.013 1.00 95.56 347 ALA A O 1
ATOM 2654 N N . SER A 1 348 ? 23.237 -14.258 27.613 1.00 94.50 348 SER A N 1
ATOM 2655 C CA . SER A 1 348 ? 24.616 -14.647 27.896 1.00 94.50 348 SER A CA 1
ATOM 2656 C C . SER A 1 348 ? 25.179 -15.677 26.921 1.00 94.50 348 SER A C 1
ATOM 2658 O O . SER A 1 348 ? 26.295 -16.134 27.133 1.00 94.50 348 SER A O 1
ATOM 2660 N N . ARG A 1 349 ? 24.465 -16.075 25.866 1.00 90.19 349 ARG A N 1
ATOM 2661 C CA . ARG A 1 349 ? 25.005 -16.979 24.845 1.00 90.19 349 ARG A CA 1
ATOM 2662 C C . ARG A 1 349 ? 25.455 -16.208 23.607 1.00 90.19 349 ARG A C 1
ATOM 2664 O O . ARG A 1 349 ? 24.810 -15.247 23.203 1.00 90.19 349 ARG A O 1
ATOM 2671 N N . SER A 1 350 ? 26.543 -16.647 22.981 1.00 86.94 350 SER A N 1
ATOM 2672 C CA . SER A 1 350 ? 27.015 -16.089 21.699 1.00 86.94 350 SER A CA 1
ATOM 2673 C C . SER A 1 350 ? 26.001 -16.267 20.565 1.00 86.94 350 SER A C 1
ATOM 2675 O O . SER A 1 350 ? 25.906 -15.410 19.699 1.00 86.94 350 SER A O 1
ATOM 2677 N N . ASP A 1 351 ? 25.175 -17.311 20.625 1.00 86.44 351 ASP A N 1
ATOM 2678 C CA . ASP A 1 351 ? 24.096 -17.611 19.681 1.00 86.44 351 ASP A CA 1
ATOM 2679 C C . ASP A 1 351 ? 22.715 -17.119 20.170 1.00 86.44 351 ASP A C 1
ATOM 2681 O O . ASP A 1 351 ? 21.679 -17.702 19.837 1.00 86.44 351 ASP A O 1
ATOM 2685 N N . TRP A 1 352 ? 22.667 -16.037 20.964 1.00 90.25 352 TRP A N 1
ATOM 2686 C CA . TRP A 1 352 ? 21.427 -15.477 21.537 1.00 90.25 352 TRP A CA 1
ATOM 2687 C C . TRP A 1 352 ? 20.328 -15.209 20.492 1.00 90.25 352 TRP A C 1
ATOM 2689 O O . TRP A 1 352 ? 19.139 -15.277 20.807 1.00 90.25 352 TRP A O 1
ATOM 2699 N N . HIS A 1 353 ? 20.714 -14.916 19.246 1.00 87.88 353 HIS A N 1
ATOM 2700 C CA . HIS A 1 353 ? 19.819 -14.620 18.123 1.00 87.88 353 HIS A CA 1
ATOM 2701 C C . HIS A 1 353 ? 19.043 -15.851 17.618 1.00 87.88 353 HIS A C 1
ATOM 2703 O O . HIS A 1 353 ? 18.070 -15.706 16.872 1.00 87.88 353 HIS A O 1
ATOM 2709 N N . GLY A 1 354 ? 19.449 -17.062 18.020 1.00 84.94 354 GLY A N 1
ATOM 2710 C CA . GLY A 1 354 ? 18.730 -18.304 17.743 1.00 84.94 354 GLY A CA 1
ATOM 2711 C C . GLY A 1 354 ? 18.714 -18.732 16.272 1.00 84.94 354 GLY A C 1
ATOM 2712 O O . GLY A 1 354 ? 17.812 -19.474 15.893 1.00 84.94 354 GLY A O 1
ATOM 2713 N N . GLY A 1 355 ? 19.667 -18.273 15.453 1.00 81.88 355 GLY A N 1
ATOM 2714 C CA . GLY A 1 355 ? 19.829 -18.673 14.043 1.00 81.88 355 GLY A CA 1
ATOM 2715 C C . GLY A 1 355 ? 18.755 -18.150 13.074 1.00 81.88 355 GLY A C 1
ATOM 2716 O O . GLY A 1 355 ? 18.151 -17.098 13.312 1.00 81.88 355 GLY A O 1
ATOM 2717 N N . PHE A 1 356 ? 18.519 -18.888 11.979 1.00 80.38 356 PHE A N 1
ATOM 2718 C CA . PHE A 1 356 ? 17.493 -18.609 10.961 1.00 80.38 356 PHE A CA 1
ATOM 2719 C C . PHE A 1 356 ? 16.093 -18.794 11.551 1.00 80.38 356 PHE A C 1
ATOM 2721 O O . PHE A 1 356 ? 15.549 -19.894 11.568 1.00 80.38 356 PHE A O 1
ATOM 2728 N N . CYS A 1 357 ? 15.517 -17.727 12.097 1.00 86.31 357 CYS A N 1
ATOM 2729 C CA . CYS A 1 357 ? 14.177 -17.750 12.674 1.00 86.31 357 CYS A CA 1
ATOM 2730 C C . CYS A 1 357 ? 13.585 -16.343 12.784 1.00 86.31 357 CYS A C 1
ATOM 2732 O O . CYS A 1 357 ? 14.302 -15.340 12.757 1.00 86.31 357 CYS A O 1
ATOM 2734 N N . VAL A 1 358 ? 12.269 -16.283 12.963 1.00 83.94 358 VAL A N 1
ATOM 2735 C CA . VAL A 1 358 ? 11.509 -15.040 13.108 1.00 83.94 358 VAL A CA 1
ATOM 2736 C C . VAL A 1 358 ? 11.528 -14.546 14.555 1.00 83.94 358 VAL A C 1
ATOM 2738 O O . VAL A 1 358 ? 11.092 -15.263 15.459 1.00 83.94 358 VAL A O 1
ATOM 2741 N N . GLY A 1 359 ? 11.955 -13.302 14.783 1.00 87.75 359 GLY A N 1
ATOM 2742 C CA . GLY A 1 359 ? 11.941 -12.681 16.111 1.00 87.75 359 GLY A CA 1
ATOM 2743 C C . GLY A 1 359 ? 12.745 -13.456 17.172 1.00 87.75 359 GLY A C 1
ATOM 2744 O O . GLY A 1 359 ? 13.600 -14.280 16.836 1.00 87.75 359 GLY A O 1
ATOM 2745 N N . PRO A 1 360 ? 12.490 -13.225 18.473 1.00 90.31 360 PRO A N 1
ATOM 2746 C CA . PRO A 1 360 ? 13.256 -13.850 19.550 1.00 90.31 360 PRO A CA 1
ATOM 2747 C C . PRO A 1 360 ? 12.726 -15.257 19.872 1.00 90.31 360 PRO A C 1
ATOM 2749 O O . PRO A 1 360 ? 12.133 -15.478 20.932 1.00 90.31 360 PRO A O 1
ATOM 2752 N N . ARG A 1 361 ? 12.949 -16.223 18.966 1.00 91.00 361 ARG A N 1
ATOM 2753 C CA . ARG A 1 361 ? 12.528 -17.640 19.075 1.00 91.00 361 ARG A CA 1
ATOM 2754 C C . ARG A 1 361 ? 12.661 -18.215 20.483 1.00 91.00 361 ARG A C 1
ATOM 2756 O O . ARG A 1 361 ? 11.723 -18.775 21.050 1.00 91.00 361 ARG A O 1
ATOM 2763 N N . LEU A 1 362 ? 13.839 -18.023 21.070 1.00 90.50 362 LEU A N 1
ATOM 2764 C CA . LEU A 1 362 ? 14.224 -18.605 22.350 1.00 90.50 362 LEU A CA 1
ATOM 2765 C C . LEU A 1 362 ? 13.442 -18.019 23.538 1.00 90.50 362 LEU A C 1
ATOM 2767 O O . LEU A 1 362 ? 13.489 -18.583 24.630 1.00 90.50 362 LEU A O 1
ATOM 2771 N N . LEU A 1 363 ? 12.677 -16.939 23.363 1.00 93.75 363 LEU A N 1
ATOM 2772 C CA . LEU A 1 363 ? 11.786 -16.388 24.388 1.00 93.75 363 LEU A CA 1
ATOM 2773 C C . LEU A 1 363 ? 10.340 -16.903 24.289 1.00 93.75 363 LEU A C 1
ATOM 2775 O O . LEU A 1 363 ? 9.558 -16.640 25.204 1.00 93.75 363 LEU A O 1
ATOM 2779 N N . LEU A 1 364 ? 9.984 -17.682 23.257 1.00 93.50 364 LEU A N 1
ATOM 2780 C CA . LEU A 1 364 ? 8.612 -18.162 23.026 1.00 93.50 364 LEU A CA 1
ATOM 2781 C C . LEU A 1 364 ? 8.018 -18.884 24.248 1.00 93.50 364 LEU A C 1
ATOM 2783 O O . LEU A 1 364 ? 6.901 -18.584 24.662 1.00 93.50 364 LEU A O 1
ATOM 2787 N N . GLN A 1 365 ? 8.801 -19.749 24.899 1.00 93.38 365 GLN A N 1
ATOM 2788 C CA . GLN A 1 365 ? 8.368 -20.510 26.083 1.00 93.38 365 GLN A CA 1
ATOM 2789 C C . GLN A 1 365 ? 8.042 -19.614 27.294 1.00 93.38 365 GLN A C 1
ATOM 2791 O O . GLN A 1 365 ? 7.282 -20.010 28.175 1.00 93.38 365 GLN A O 1
ATOM 2796 N N . GLY A 1 366 ? 8.611 -18.404 27.354 1.00 94.25 366 GLY A N 1
ATOM 2797 C CA . GLY A 1 366 ? 8.310 -17.405 28.383 1.00 94.25 366 GLY A CA 1
ATOM 2798 C C . GLY A 1 366 ? 7.102 -16.524 28.048 1.00 94.25 366 GLY A C 1
ATOM 2799 O O . GLY A 1 366 ? 6.540 -15.896 28.946 1.00 94.25 366 GLY A O 1
ATOM 2800 N N . MET A 1 367 ? 6.660 -16.495 26.787 1.00 95.25 367 MET A N 1
ATOM 2801 C CA . MET A 1 367 ? 5.576 -15.622 26.325 1.00 95.25 367 MET A CA 1
ATOM 2802 C C . MET A 1 367 ? 4.279 -15.775 27.140 1.00 95.25 367 MET A C 1
ATOM 2804 O O . MET A 1 367 ? 3.696 -14.751 27.511 1.00 95.25 367 MET A O 1
ATOM 2808 N N . PRO A 1 368 ? 3.837 -16.994 27.523 1.00 95.38 368 PRO A N 1
ATOM 2809 C CA . PRO A 1 368 ? 2.655 -17.133 28.366 1.00 95.38 368 PRO A CA 1
ATOM 2810 C C . PRO A 1 368 ? 2.784 -16.427 29.724 1.00 95.38 368 PRO A C 1
ATOM 2812 O O . PRO A 1 368 ? 1.849 -15.757 30.159 1.00 95.38 368 PRO A O 1
ATOM 2815 N N . LEU A 1 369 ? 3.945 -16.524 30.381 1.00 94.88 369 LEU A N 1
ATOM 2816 C CA . LEU A 1 369 ? 4.192 -15.903 31.690 1.00 94.88 369 LEU A CA 1
ATOM 2817 C C . LEU A 1 369 ? 4.233 -14.371 31.592 1.00 94.88 369 LEU A C 1
ATOM 2819 O O . LEU A 1 369 ? 3.848 -13.693 32.543 1.00 94.88 369 LEU A O 1
ATOM 2823 N N . LEU A 1 370 ? 4.665 -13.834 30.447 1.00 95.75 370 LEU A N 1
ATOM 2824 C CA . LEU A 1 370 ? 4.682 -12.396 30.178 1.00 95.75 370 LEU A CA 1
ATOM 2825 C C . LEU A 1 370 ? 3.279 -11.830 29.905 1.00 95.75 370 LEU A C 1
ATOM 2827 O O . LEU A 1 370 ? 2.991 -10.698 30.293 1.00 95.75 370 LEU A O 1
ATOM 2831 N N . LEU A 1 371 ? 2.398 -12.604 29.259 1.00 96.19 371 LEU A N 1
ATOM 2832 C CA . LEU A 1 371 ? 1.054 -12.148 28.885 1.00 96.19 371 LEU A CA 1
ATOM 2833 C C . LEU A 1 371 ? -0.030 -12.421 29.930 1.00 96.19 371 LEU A C 1
ATOM 2835 O O . LEU A 1 371 ? -0.986 -11.654 30.005 1.00 96.19 371 LEU A O 1
ATOM 2839 N N . LEU A 1 372 ? 0.089 -13.462 30.760 1.00 94.94 372 LEU A N 1
ATOM 2840 C CA . LEU A 1 372 ? -0.890 -13.744 31.823 1.00 94.94 372 LEU A CA 1
ATOM 2841 C C . LEU A 1 372 ? -1.190 -12.536 32.744 1.00 94.94 372 LEU A C 1
ATOM 2843 O O . LEU A 1 372 ? -2.363 -12.331 33.061 1.00 94.94 372 LEU A O 1
ATOM 2847 N N . PRO A 1 373 ? -0.212 -11.687 33.123 1.00 95.94 373 PRO A N 1
ATOM 2848 C CA . PRO A 1 373 ? -0.451 -10.435 33.849 1.00 95.94 373 PRO A CA 1
ATOM 2849 C C . PRO A 1 373 ? -1.463 -9.473 33.208 1.00 95.94 373 PRO A C 1
ATOM 2851 O O . PRO A 1 373 ? -2.138 -8.735 33.930 1.00 95.94 373 PRO A O 1
ATOM 2854 N N . LEU A 1 374 ? -1.625 -9.494 31.879 1.00 95.38 374 LEU A N 1
ATOM 2855 C CA . LEU A 1 374 ? -2.616 -8.667 31.178 1.00 95.38 374 LEU A CA 1
ATOM 2856 C C . LEU A 1 374 ? -4.049 -9.046 31.528 1.00 95.38 374 LEU A C 1
ATOM 2858 O O . LEU A 1 374 ? -4.933 -8.197 31.454 1.00 95.38 374 LEU A O 1
ATOM 2862 N N . VAL A 1 375 ? -4.290 -10.303 31.899 1.00 94.69 375 VAL A N 1
ATOM 2863 C CA . VAL A 1 375 ? -5.633 -10.823 32.157 1.00 94.69 375 VAL A CA 1
ATOM 2864 C C . VAL A 1 375 ? -6.312 -10.068 33.305 1.00 94.69 375 VAL A C 1
ATOM 2866 O O . VAL A 1 375 ? -7.326 -9.421 33.042 1.00 94.69 375 VAL A O 1
ATOM 2869 N N . PRO A 1 376 ? -5.773 -10.049 34.543 1.00 94.00 376 PRO A N 1
ATOM 2870 C CA . PRO A 1 376 ? -6.379 -9.279 35.627 1.00 94.00 376 PRO A CA 1
ATOM 2871 C C . PRO A 1 376 ? -6.311 -7.766 35.381 1.00 94.00 376 PRO A C 1
ATOM 2873 O O . PRO A 1 376 ? -7.223 -7.045 35.777 1.00 94.00 376 PRO A O 1
ATOM 2876 N N . TRP A 1 377 ? -5.274 -7.270 34.694 1.00 94.94 377 TRP A N 1
ATOM 2877 C CA . TRP A 1 377 ? -5.169 -5.848 34.348 1.00 94.94 377 TRP A CA 1
ATOM 2878 C C . TRP A 1 377 ? -6.323 -5.391 33.446 1.00 94.94 377 TRP A C 1
ATOM 2880 O O . TRP A 1 377 ? -6.895 -4.315 33.658 1.00 94.94 377 TRP A O 1
ATOM 2890 N N . LEU A 1 378 ? -6.678 -6.203 32.448 1.00 92.19 378 LEU A N 1
ATOM 2891 C CA . LEU A 1 378 ? -7.777 -5.931 31.531 1.00 92.19 378 LEU A CA 1
ATOM 2892 C C . LEU A 1 378 ? -9.132 -6.159 32.215 1.00 92.19 378 LEU A C 1
ATOM 2894 O O . LEU A 1 378 ? -10.022 -5.324 32.063 1.00 92.19 378 LEU A O 1
ATOM 2898 N N . ASP A 1 379 ? -9.259 -7.220 33.017 1.00 91.38 379 ASP A N 1
ATOM 2899 C CA . ASP A 1 379 ? -10.448 -7.547 33.821 1.00 91.38 379 ASP A CA 1
ATOM 2900 C C . ASP A 1 379 ? -10.892 -6.361 34.693 1.00 91.38 379 ASP A C 1
ATOM 2902 O O . ASP A 1 379 ? -12.046 -5.935 34.648 1.00 91.38 379 ASP A O 1
ATOM 2906 N N . ASP A 1 380 ? -9.948 -5.715 35.385 1.00 90.19 380 ASP A N 1
ATOM 2907 C CA . ASP A 1 380 ? -10.234 -4.565 36.250 1.00 90.19 380 ASP A CA 1
ATOM 2908 C C . ASP A 1 380 ? -10.629 -3.284 35.474 1.00 90.19 380 ASP A C 1
ATOM 2910 O O . ASP A 1 380 ? -11.135 -2.318 36.065 1.00 90.19 380 ASP A O 1
ATOM 2914 N N . ARG A 1 381 ? -10.429 -3.253 34.146 1.00 90.06 381 ARG A N 1
ATOM 2915 C CA . ARG A 1 381 ? -10.631 -2.075 33.276 1.00 90.06 381 ARG A CA 1
ATOM 2916 C C . ARG A 1 381 ? -11.794 -2.213 32.300 1.00 90.06 381 ARG A C 1
ATOM 2918 O O . ARG A 1 381 ? -12.359 -1.176 31.924 1.00 90.06 381 ARG A O 1
ATOM 2925 N N . ILE A 1 382 ? -12.173 -3.428 31.908 1.00 80.25 382 ILE A N 1
ATOM 2926 C CA . ILE A 1 382 ? -13.321 -3.669 31.026 1.00 80.25 382 ILE A CA 1
ATOM 2927 C C . ILE A 1 382 ? -14.576 -3.019 31.629 1.00 80.25 382 ILE A C 1
ATOM 2929 O O . ILE A 1 382 ? -14.883 -3.141 32.813 1.00 80.25 382 ILE A O 1
ATOM 2933 N N . GLY A 1 383 ? -15.265 -2.205 30.821 1.00 72.75 383 GLY A N 1
ATOM 2934 C CA . GLY A 1 383 ? -16.457 -1.451 31.230 1.00 72.75 383 GLY A CA 1
ATOM 2935 C C . GLY A 1 383 ? -16.222 -0.294 32.216 1.00 72.75 383 GLY A C 1
ATOM 2936 O O . GLY A 1 383 ? -17.161 0.448 32.502 1.00 72.75 383 GLY A O 1
ATOM 2937 N N . ARG A 1 384 ? -15.002 -0.099 32.738 1.00 77.75 384 ARG A N 1
ATOM 2938 C CA . ARG A 1 384 ? -14.672 0.956 33.719 1.00 77.75 384 ARG A CA 1
ATOM 2939 C C . ARG A 1 384 ? -13.734 2.029 33.164 1.00 77.75 384 ARG A C 1
ATOM 2941 O O . ARG A 1 384 ? -13.882 3.197 33.509 1.00 77.75 384 ARG A O 1
ATOM 2948 N N . ARG A 1 385 ? -12.770 1.657 32.315 1.00 81.38 385 ARG A N 1
ATOM 2949 C CA . ARG A 1 385 ? -11.752 2.564 31.751 1.00 81.38 385 ARG A CA 1
ATOM 2950 C C . ARG A 1 385 ? -11.627 2.382 30.229 1.00 81.38 385 ARG A C 1
ATOM 2952 O O . ARG A 1 385 ? -10.653 1.786 29.769 1.00 81.38 385 ARG A O 1
ATOM 2959 N N . PRO A 1 386 ? -12.559 2.932 29.427 1.00 72.62 386 PRO A N 1
ATOM 2960 C CA . PRO A 1 386 ? -12.628 2.671 27.984 1.00 72.62 386 PRO A CA 1
ATOM 2961 C C . PRO A 1 386 ? -11.374 3.120 27.221 1.00 72.62 386 PRO A C 1
ATOM 2963 O O . PRO A 1 386 ? -10.963 2.454 26.280 1.00 72.62 386 PRO A O 1
ATOM 2966 N N . ARG A 1 387 ? -10.701 4.194 27.661 1.00 73.81 387 ARG A N 1
ATOM 2967 C CA . ARG A 1 387 ? -9.432 4.640 27.054 1.00 73.81 387 ARG A CA 1
ATOM 2968 C C . ARG A 1 387 ? -8.304 3.616 27.206 1.00 73.81 387 ARG A C 1
ATOM 2970 O O . ARG A 1 387 ? -7.538 3.424 26.274 1.00 73.81 387 ARG A O 1
ATOM 2977 N N . ALA A 1 388 ? -8.210 2.954 28.361 1.00 76.69 388 ALA A N 1
ATOM 2978 C CA . ALA A 1 388 ? -7.181 1.941 28.601 1.00 76.69 388 ALA A CA 1
ATOM 2979 C C . ALA A 1 388 ? -7.455 0.662 27.796 1.00 76.69 388 ALA A C 1
ATOM 2981 O O . ALA A 1 388 ? -6.531 0.057 27.266 1.00 76.69 388 ALA A O 1
ATOM 2982 N N . VAL A 1 389 ? -8.732 0.295 27.656 1.00 79.69 389 VAL A N 1
ATOM 2983 C CA . VAL A 1 389 ? -9.166 -0.822 26.804 1.00 79.69 389 VAL A CA 1
ATOM 2984 C C . VAL A 1 389 ? -8.898 -0.521 25.326 1.00 79.69 389 VAL A C 1
ATOM 2986 O O . VAL A 1 389 ? -8.411 -1.389 24.609 1.00 79.69 389 VAL A O 1
ATOM 2989 N N . LEU A 1 390 ? -9.145 0.714 24.878 1.00 74.81 390 LEU A N 1
ATOM 2990 C CA . LEU A 1 390 ? -8.824 1.142 23.516 1.00 74.81 390 LEU A CA 1
ATOM 2991 C C . LEU A 1 390 ? -7.311 1.130 23.259 1.00 74.81 390 LEU A C 1
ATOM 2993 O O . LEU A 1 390 ? -6.889 0.681 22.201 1.00 74.81 390 LEU A O 1
ATOM 2997 N N . ALA A 1 391 ? -6.497 1.561 24.228 1.00 76.62 391 ALA A N 1
ATOM 2998 C CA . ALA A 1 391 ? -5.040 1.477 24.129 1.00 76.62 391 ALA A CA 1
ATOM 2999 C C . ALA A 1 391 ? -4.559 0.018 24.038 1.00 76.62 391 ALA A C 1
ATOM 3001 O O . ALA A 1 391 ? -3.736 -0.298 23.185 1.00 76.62 391 ALA A O 1
ATOM 3002 N N . PHE A 1 392 ? -5.119 -0.883 24.853 1.00 87.75 392 PHE A N 1
ATOM 3003 C CA . PHE A 1 392 ? -4.859 -2.321 24.747 1.00 87.75 392 PHE A CA 1
ATOM 3004 C C . PHE A 1 392 ? -5.223 -2.867 23.363 1.00 87.75 392 PHE A C 1
ATOM 3006 O O . PHE A 1 392 ? -4.411 -3.557 22.750 1.00 87.75 392 PHE A O 1
ATOM 3013 N N . ALA A 1 393 ? -6.411 -2.528 22.852 1.00 81.50 393 ALA A N 1
ATOM 3014 C CA . ALA A 1 393 ? -6.859 -2.957 21.531 1.00 81.50 393 ALA A CA 1
ATOM 3015 C C . ALA A 1 393 ? -5.944 -2.423 20.418 1.00 81.50 393 ALA A C 1
ATOM 3017 O O . ALA A 1 393 ? -5.568 -3.180 19.532 1.00 81.50 393 ALA A O 1
ATOM 3018 N N . PHE A 1 394 ? -5.537 -1.153 20.495 1.00 82.38 394 PHE A N 1
ATOM 3019 C CA . PHE A 1 394 ? -4.632 -0.534 19.528 1.00 82.38 394 PHE A CA 1
ATOM 3020 C C . PHE A 1 394 ? -3.263 -1.221 19.500 1.00 82.38 394 PHE A C 1
ATOM 3022 O O . PHE A 1 394 ? -2.827 -1.659 18.442 1.00 82.38 394 PHE A O 1
ATOM 3029 N N . VAL A 1 395 ? -2.607 -1.392 20.652 1.00 84.19 395 VAL A N 1
ATOM 3030 C CA . VAL A 1 395 ? -1.291 -2.056 20.709 1.00 84.19 395 VAL A CA 1
ATOM 3031 C C . VAL A 1 395 ? -1.391 -3.523 20.284 1.00 84.19 395 VAL A C 1
ATOM 3033 O O . VAL A 1 395 ? -0.508 -4.027 19.594 1.00 84.19 395 VAL A O 1
ATOM 3036 N N . SER A 1 396 ? -2.484 -4.204 20.644 1.00 88.12 396 SER A N 1
ATOM 3037 C CA . SER A 1 396 ? -2.747 -5.575 20.190 1.00 88.12 396 SER A CA 1
ATOM 3038 C C . SER A 1 396 ? -2.910 -5.649 18.673 1.00 88.12 396 SER A C 1
ATOM 3040 O O . SER A 1 396 ? -2.397 -6.581 18.064 1.00 88.12 396 SER A O 1
ATOM 3042 N N . LEU A 1 397 ? -3.572 -4.663 18.058 1.00 83.62 397 LEU A N 1
ATOM 3043 C CA . LEU A 1 397 ? -3.740 -4.576 16.607 1.00 83.62 397 LEU A CA 1
ATOM 3044 C C . LEU A 1 397 ? -2.410 -4.301 15.892 1.00 83.62 397 LEU A C 1
ATOM 3046 O O . LEU A 1 397 ? -2.136 -4.925 14.873 1.00 83.62 397 LEU A O 1
ATOM 3050 N N . VAL A 1 398 ? -1.561 -3.427 16.442 1.00 83.62 398 VAL A N 1
ATOM 3051 C CA . VAL A 1 398 ? -0.200 -3.209 15.917 1.00 83.62 398 VAL A CA 1
ATOM 3052 C C . VAL A 1 398 ? 0.605 -4.509 15.985 1.00 83.62 398 VAL A C 1
ATOM 3054 O O . VAL A 1 398 ? 1.201 -4.920 14.995 1.00 83.62 398 VAL A O 1
ATOM 3057 N N . SER A 1 399 ? 0.564 -5.203 17.126 1.00 91.25 399 SER A N 1
ATOM 3058 C CA . SER A 1 399 ? 1.261 -6.480 17.315 1.00 91.25 399 SER A CA 1
ATOM 3059 C C . SER A 1 399 ? 0.729 -7.578 16.386 1.00 91.25 399 SER A C 1
ATOM 3061 O O . SER A 1 399 ? 1.517 -8.318 15.808 1.00 91.25 399 SER A O 1
ATOM 3063 N N . PHE A 1 400 ? -0.588 -7.644 16.172 1.00 90.81 400 PHE A N 1
ATOM 3064 C CA . PHE A 1 400 ? -1.214 -8.501 15.160 1.00 90.81 400 PHE A CA 1
ATOM 3065 C C . PHE A 1 400 ? -0.700 -8.183 13.753 1.00 90.81 400 PHE A C 1
ATOM 3067 O O . PHE A 1 400 ? -0.335 -9.097 13.025 1.00 90.81 400 PHE A O 1
ATOM 3074 N N . GLY A 1 401 ? -0.620 -6.900 13.382 1.00 83.81 401 GLY A N 1
ATOM 3075 C CA . GLY A 1 401 ? -0.109 -6.480 12.077 1.00 83.81 401 GLY A CA 1
ATOM 3076 C C . GLY A 1 401 ? 1.325 -6.952 11.829 1.00 83.81 401 GLY A C 1
ATOM 3077 O O . GLY A 1 401 ? 1.622 -7.415 10.733 1.00 83.81 401 GLY A O 1
ATOM 3078 N N . VAL A 1 402 ? 2.176 -6.909 12.858 1.00 89.31 402 VAL A N 1
ATOM 3079 C CA . VAL A 1 402 ? 3.548 -7.440 12.807 1.00 89.31 402 VAL A CA 1
ATOM 3080 C C . VAL A 1 402 ? 3.554 -8.963 12.629 1.00 89.31 402 VAL A C 1
ATOM 3082 O O . VAL A 1 402 ? 4.265 -9.471 11.766 1.00 89.31 402 VAL A O 1
ATOM 3085 N N . GLN A 1 403 ? 2.739 -9.705 13.390 1.00 91.62 403 GLN A N 1
ATOM 3086 C CA . GLN A 1 403 ? 2.646 -11.165 13.231 1.00 91.62 403 GLN A CA 1
ATOM 3087 C C . GLN A 1 403 ? 2.084 -11.576 11.870 1.00 91.62 403 GLN A C 1
ATOM 3089 O O . GLN A 1 403 ? 2.559 -12.547 11.290 1.00 91.62 403 GLN A O 1
ATOM 3094 N N . TRP A 1 404 ? 1.118 -10.823 11.336 1.00 87.81 404 TRP A N 1
ATOM 3095 C CA . TRP A 1 404 ? 0.579 -11.074 10.004 1.00 87.81 404 TRP A CA 1
ATOM 3096 C C . TRP A 1 404 ? 1.661 -10.984 8.937 1.00 87.81 404 TRP A C 1
ATOM 3098 O O . TRP A 1 404 ? 1.694 -11.841 8.068 1.00 87.81 404 TRP A O 1
ATOM 3108 N N . LEU A 1 405 ? 2.564 -10.000 8.998 1.00 86.81 405 LEU A N 1
ATOM 3109 C CA . LEU A 1 405 ? 3.659 -9.896 8.026 1.00 86.81 405 LEU A CA 1
ATOM 3110 C C . LEU A 1 405 ? 4.558 -11.138 8.044 1.00 86.81 405 LEU A C 1
ATOM 3112 O O . LEU A 1 405 ? 4.896 -11.658 6.987 1.00 86.81 405 LEU A O 1
ATOM 3116 N N . PHE A 1 406 ? 4.885 -11.656 9.231 1.00 88.88 406 PHE A N 1
ATOM 3117 C CA . PHE A 1 406 ? 5.688 -12.878 9.364 1.00 88.88 406 PHE A CA 1
ATOM 3118 C C . PHE A 1 406 ? 5.003 -14.138 8.843 1.00 88.88 406 PHE A C 1
ATOM 3120 O O . PHE A 1 406 ? 5.676 -15.081 8.439 1.00 88.88 406 PHE A O 1
ATOM 3127 N N . VAL A 1 407 ? 3.678 -14.167 8.904 1.00 89.31 407 VAL A N 1
ATOM 3128 C CA . VAL A 1 407 ? 2.869 -15.300 8.467 1.00 89.31 407 VAL A CA 1
ATOM 3129 C C . VAL A 1 407 ? 2.558 -15.208 6.972 1.00 89.31 407 VAL A C 1
ATOM 3131 O O . VAL A 1 407 ? 2.615 -16.211 6.276 1.00 89.31 407 VAL A O 1
ATOM 3134 N N . ALA A 1 408 ? 2.229 -14.017 6.474 1.00 85.75 408 ALA A N 1
ATOM 3135 C CA . ALA A 1 408 ? 1.841 -13.781 5.089 1.00 85.75 408 ALA A CA 1
ATOM 3136 C C . ALA A 1 408 ? 3.039 -13.764 4.132 1.00 85.75 408 ALA A C 1
ATOM 3138 O O . ALA A 1 408 ? 2.879 -14.153 2.978 1.00 85.75 408 ALA A O 1
ATOM 3139 N N . GLY A 1 409 ? 4.213 -13.312 4.584 1.00 87.31 409 GLY A N 1
ATOM 3140 C CA . GLY A 1 409 ? 5.457 -13.369 3.813 1.00 87.31 409 GLY A CA 1
ATOM 3141 C C . GLY A 1 409 ? 6.229 -14.672 4.022 1.00 87.31 409 GLY A C 1
ATOM 3142 O O . GLY A 1 409 ? 5.890 -15.469 4.896 1.00 87.31 409 GLY A O 1
ATOM 3143 N N . GLU A 1 410 ? 7.285 -14.883 3.238 1.00 87.19 410 GLU A N 1
ATOM 3144 C CA . GLU A 1 410 ? 8.251 -15.979 3.407 1.00 87.19 410 GLU A CA 1
ATOM 3145 C C . GLU A 1 410 ? 9.536 -15.442 4.091 1.00 87.19 410 GLU A C 1
ATOM 3147 O O . GLU A 1 410 ? 10.453 -14.951 3.424 1.00 87.19 410 GLU A O 1
ATOM 3152 N N . PRO A 1 411 ? 9.618 -15.461 5.438 1.00 87.75 411 PRO A N 1
ATOM 3153 C CA . PRO A 1 411 ? 10.737 -14.858 6.162 1.00 87.75 411 PRO A CA 1
ATOM 3154 C C . PRO A 1 411 ? 12.063 -15.598 5.982 1.00 87.75 411 PRO A C 1
ATOM 3156 O O . PRO A 1 411 ? 13.115 -14.981 6.124 1.00 87.75 411 PRO A O 1
ATOM 3159 N N . PHE A 1 412 ? 12.047 -16.904 5.715 1.00 87.44 412 PHE A N 1
ATOM 3160 C CA . PHE A 1 412 ? 13.268 -17.702 5.612 1.00 87.44 412 PHE A CA 1
ATOM 3161 C C . PHE A 1 412 ? 13.951 -17.485 4.266 1.00 87.44 412 PHE A C 1
ATOM 3163 O O . PHE A 1 412 ? 15.167 -17.331 4.219 1.00 87.44 412 PHE A O 1
ATOM 3170 N N . ARG A 1 413 ? 13.174 -17.402 3.188 1.00 86.38 413 ARG A N 1
ATOM 3171 C CA . ARG A 1 413 ? 13.627 -17.041 1.852 1.00 86.38 413 ARG A CA 1
ATOM 3172 C C . ARG A 1 413 ? 14.248 -15.649 1.849 1.00 86.38 413 ARG A C 1
ATOM 3174 O O . ARG A 1 413 ? 15.377 -15.519 1.401 1.00 86.38 413 ARG A O 1
ATOM 3181 N N . ILE A 1 414 ? 13.591 -14.655 2.447 1.00 85.62 414 ILE A N 1
ATOM 3182 C CA . ILE A 1 414 ? 14.156 -13.300 2.568 1.00 85.62 414 ILE A CA 1
ATOM 3183 C C . ILE A 1 414 ? 15.483 -13.321 3.336 1.00 85.62 414 ILE A C 1
ATOM 3185 O O . ILE A 1 414 ? 16.444 -12.666 2.947 1.00 85.62 414 ILE A O 1
ATOM 3189 N N . LEU A 1 415 ? 15.569 -14.090 4.428 1.00 85.19 415 LEU A N 1
ATOM 3190 C CA . LEU A 1 415 ? 16.826 -14.249 5.164 1.00 85.19 415 LEU A CA 1
ATOM 3191 C C . LEU A 1 415 ? 17.932 -14.890 4.304 1.00 85.19 415 LEU A C 1
ATOM 3193 O O . LEU A 1 415 ? 19.101 -14.558 4.492 1.00 85.19 415 LEU A O 1
ATOM 3197 N N . HIS A 1 416 ? 17.586 -15.790 3.378 1.00 84.38 416 HIS A N 1
ATOM 3198 C CA . HIS A 1 416 ? 18.531 -16.356 2.413 1.00 84.38 416 HIS A CA 1
ATOM 3199 C C . HIS A 1 416 ? 18.935 -15.354 1.324 1.00 84.38 416 HIS A C 1
ATOM 3201 O O . HIS A 1 416 ? 20.125 -15.252 1.047 1.00 84.38 416 HIS A O 1
ATOM 3207 N N . GLU A 1 417 ? 18.000 -14.588 0.763 1.00 83.75 417 GLU A N 1
ATOM 3208 C CA . GLU A 1 417 ? 18.281 -13.538 -0.231 1.00 83.75 417 GLU A CA 1
ATOM 3209 C C . GLU A 1 417 ? 19.233 -12.483 0.352 1.00 83.75 417 GLU A C 1
ATOM 3211 O O . GLU A 1 417 ? 20.333 -12.287 -0.158 1.00 83.75 417 GLU A O 1
ATOM 3216 N N . LEU A 1 418 ? 18.902 -11.931 1.525 1.00 80.12 418 LEU A N 1
ATOM 3217 C CA . LEU A 1 418 ? 19.755 -10.963 2.227 1.00 80.12 418 LEU A CA 1
ATOM 3218 C C . LEU A 1 418 ? 21.139 -11.529 2.570 1.00 80.12 418 LEU A C 1
ATOM 3220 O O . LEU A 1 418 ? 22.132 -10.799 2.591 1.00 80.12 418 LEU A O 1
ATOM 3224 N N . ARG A 1 419 ? 21.221 -12.834 2.860 1.00 75.81 419 ARG A N 1
ATOM 3225 C CA . ARG A 1 419 ? 22.498 -13.526 3.060 1.00 75.81 419 ARG A CA 1
ATOM 3226 C C . ARG A 1 419 ? 23.309 -13.565 1.773 1.00 75.81 419 ARG A C 1
ATOM 3228 O O . ARG A 1 419 ? 24.506 -13.302 1.835 1.00 75.81 419 ARG A O 1
ATOM 3235 N N . LEU A 1 420 ? 22.698 -13.969 0.663 1.00 75.62 420 LEU A N 1
ATOM 3236 C CA . LEU A 1 420 ? 23.377 -14.105 -0.623 1.00 75.62 420 LEU A CA 1
ATOM 3237 C C . LEU A 1 420 ? 23.890 -12.746 -1.102 1.00 75.62 420 LEU A C 1
ATOM 3239 O O . LEU A 1 420 ? 25.056 -12.652 -1.474 1.00 75.62 420 LEU A O 1
ATOM 3243 N N . ASP A 1 421 ? 23.090 -11.690 -0.958 1.00 72.62 421 ASP A N 1
ATOM 3244 C CA . ASP A 1 421 ? 23.491 -10.316 -1.277 1.00 72.62 421 ASP A CA 1
ATOM 3245 C C . ASP A 1 421 ? 24.691 -9.860 -0.442 1.00 72.62 421 ASP A C 1
ATOM 3247 O O . ASP A 1 421 ? 25.665 -9.300 -0.949 1.00 72.62 421 ASP A O 1
ATOM 3251 N N . ALA A 1 422 ? 24.662 -10.129 0.863 1.00 65.56 422 ALA A N 1
ATOM 3252 C CA . ALA A 1 422 ? 25.753 -9.742 1.743 1.00 65.56 422 ALA A CA 1
ATOM 3253 C C . ALA A 1 422 ? 27.021 -10.597 1.534 1.00 65.56 422 ALA A C 1
ATOM 3255 O O . ALA A 1 422 ? 28.125 -10.065 1.664 1.00 65.56 422 ALA A O 1
ATOM 3256 N N . LEU A 1 423 ? 26.890 -11.870 1.135 1.00 63.78 423 LEU A N 1
ATOM 3257 C CA . LEU A 1 423 ? 28.014 -12.700 0.682 1.00 63.78 423 LEU A CA 1
ATOM 3258 C C . LEU A 1 423 ? 28.600 -12.193 -0.644 1.00 63.78 423 LEU A C 1
ATOM 3260 O O . LEU A 1 423 ? 29.821 -12.113 -0.762 1.00 63.78 423 LEU A O 1
ATOM 3264 N N . ALA A 1 424 ? 27.760 -11.791 -1.604 1.00 65.50 424 ALA A N 1
ATOM 3265 C CA . ALA A 1 424 ? 28.191 -11.166 -2.858 1.00 65.50 424 ALA A CA 1
ATOM 3266 C C . ALA A 1 424 ? 28.937 -9.840 -2.614 1.00 65.50 424 ALA A C 1
ATOM 3268 O O . ALA A 1 424 ? 29.855 -9.488 -3.351 1.00 65.50 424 ALA A O 1
ATOM 3269 N N . ALA A 1 425 ? 28.601 -9.140 -1.528 1.00 60.53 425 ALA A N 1
ATOM 3270 C CA . ALA A 1 425 ? 29.308 -7.958 -1.041 1.00 60.53 425 ALA A CA 1
ATOM 3271 C C . ALA A 1 425 ? 30.515 -8.270 -0.122 1.00 60.53 425 ALA A C 1
ATOM 3273 O O . ALA A 1 425 ? 31.019 -7.362 0.543 1.00 60.53 425 ALA A O 1
ATOM 3274 N N . PHE A 1 426 ? 30.967 -9.530 -0.050 1.00 60.53 426 PHE A N 1
ATOM 3275 C CA . PHE A 1 426 ? 32.085 -10.012 0.779 1.00 60.53 426 PHE A CA 1
ATOM 3276 C C . PHE A 1 426 ? 31.962 -9.709 2.286 1.00 60.53 426 PHE A C 1
ATOM 3278 O O . PHE A 1 426 ? 32.965 -9.543 2.983 1.00 60.53 426 PHE A O 1
ATOM 3285 N N . ARG A 1 427 ? 30.738 -9.647 2.827 1.00 57.91 427 ARG A N 1
ATOM 3286 C CA . ARG A 1 427 ? 30.494 -9.524 4.274 1.00 57.91 427 ARG A CA 1
ATOM 3287 C C . ARG A 1 427 ? 30.299 -10.909 4.890 1.00 57.91 427 ARG A C 1
ATOM 3289 O O . ARG A 1 427 ? 29.595 -11.747 4.336 1.00 57.91 427 ARG A O 1
ATOM 3296 N N . ALA A 1 428 ? 30.887 -11.156 6.060 1.00 53.31 428 ALA A N 1
ATOM 3297 C CA . ALA A 1 428 ? 30.634 -12.378 6.824 1.00 53.31 428 ALA A CA 1
ATOM 3298 C C . ALA A 1 428 ? 29.300 -12.245 7.584 1.00 53.31 428 ALA A C 1
ATOM 3300 O O . ALA A 1 428 ? 29.187 -11.443 8.507 1.00 53.31 428 ALA A O 1
ATOM 3301 N N . VAL A 1 429 ? 28.271 -12.996 7.176 1.00 54.88 429 VAL A N 1
ATOM 3302 C CA . VAL A 1 429 ? 26.874 -12.762 7.616 1.00 54.88 429 VAL A CA 1
ATOM 3303 C C . VAL A 1 429 ? 26.440 -13.640 8.800 1.00 54.88 429 VAL A C 1
ATOM 3305 O O . VAL A 1 429 ? 25.455 -13.325 9.461 1.00 54.88 429 VAL A O 1
ATOM 3308 N N . PHE A 1 430 ? 27.166 -14.723 9.109 1.00 54.06 430 PHE A N 1
ATOM 3309 C CA . PHE A 1 430 ? 26.759 -15.688 10.151 1.00 54.06 430 PHE A CA 1
ATOM 3310 C C . PHE A 1 430 ? 27.786 -15.949 11.247 1.00 54.06 430 PHE A C 1
ATOM 3312 O O . PHE A 1 430 ? 27.427 -16.558 12.252 1.00 54.06 430 PHE A O 1
ATOM 3319 N N . ASP A 1 431 ? 29.006 -15.433 11.110 1.00 52.19 431 ASP A N 1
ATOM 3320 C CA . ASP A 1 431 ? 30.006 -15.539 12.176 1.00 52.19 431 ASP A CA 1
ATOM 3321 C C . ASP A 1 431 ? 29.785 -14.496 13.284 1.00 52.19 431 ASP A C 1
ATOM 3323 O O . ASP A 1 431 ? 30.294 -14.662 14.390 1.00 52.19 431 ASP A O 1
ATOM 3327 N N . ASN A 1 432 ? 28.979 -13.453 13.020 1.00 63.03 432 ASN A N 1
ATOM 3328 C CA . ASN A 1 432 ? 28.666 -12.380 13.962 1.00 63.03 432 ASN A CA 1
ATOM 3329 C C . ASN A 1 432 ? 27.165 -12.039 13.971 1.00 63.03 432 ASN A C 1
ATOM 3331 O O . ASN A 1 432 ? 26.488 -12.013 12.947 1.00 63.03 432 ASN A O 1
ATOM 3335 N N . ASP A 1 433 ? 26.647 -11.692 15.147 1.00 76.94 433 ASP A N 1
ATOM 3336 C CA . ASP A 1 433 ? 25.257 -11.288 15.395 1.00 76.94 433 ASP A CA 1
ATOM 3337 C C . ASP A 1 433 ? 24.881 -9.900 14.823 1.00 76.94 433 ASP A C 1
ATOM 3339 O O . ASP A 1 433 ? 23.733 -9.470 14.953 1.00 76.94 433 ASP A O 1
ATOM 3343 N N . GLU A 1 434 ? 25.822 -9.213 14.164 1.00 78.50 434 GLU A N 1
ATOM 3344 C CA . GLU A 1 434 ? 25.660 -7.880 13.562 1.00 78.50 434 GLU A CA 1
ATOM 3345 C C . GLU A 1 434 ? 24.523 -7.815 12.541 1.00 78.50 434 GLU A C 1
ATOM 3347 O O . GLU A 1 434 ? 23.770 -6.842 12.534 1.00 78.50 434 GLU A O 1
ATOM 3352 N N . PHE A 1 435 ? 24.323 -8.884 11.764 1.00 80.75 435 PHE A N 1
ATOM 3353 C CA . PHE A 1 435 ? 23.231 -8.988 10.794 1.00 80.75 435 PHE A CA 1
ATOM 3354 C C . PHE A 1 435 ? 21.845 -8.746 11.419 1.00 80.75 435 PHE A C 1
ATOM 3356 O O . PHE A 1 435 ? 20.951 -8.210 10.771 1.00 80.75 435 PHE A O 1
ATOM 3363 N N . TYR A 1 436 ? 21.650 -9.113 12.689 1.00 85.12 436 TYR A N 1
ATOM 3364 C CA . TYR A 1 436 ? 20.367 -8.946 13.382 1.00 85.12 436 TYR A CA 1
ATOM 3365 C C . TYR A 1 436 ? 20.226 -7.597 14.094 1.00 85.12 436 TYR A C 1
ATOM 3367 O O . TYR A 1 436 ? 19.132 -7.255 14.559 1.00 85.12 436 TYR A O 1
ATOM 3375 N N . LEU A 1 437 ? 21.327 -6.855 14.225 1.00 85.94 437 LEU A N 1
ATOM 3376 C CA . LEU A 1 437 ? 21.366 -5.550 14.880 1.00 85.94 437 LEU A CA 1
ATOM 3377 C C . LEU A 1 437 ? 21.149 -4.395 13.891 1.00 85.94 437 LEU A C 1
ATOM 3379 O O . LEU A 1 437 ? 20.795 -3.302 14.330 1.00 85.94 437 LEU A O 1
ATOM 3383 N N . ASP A 1 438 ? 21.310 -4.635 12.589 1.00 82.19 438 ASP A N 1
ATOM 3384 C CA . ASP A 1 438 ? 21.109 -3.647 11.527 1.00 82.19 438 ASP A CA 1
ATOM 3385 C C . ASP A 1 438 ? 19.641 -3.601 11.048 1.00 82.19 438 ASP A C 1
ATOM 3387 O O . ASP A 1 438 ? 18.969 -4.618 10.868 1.00 82.19 438 ASP A O 1
ATOM 3391 N N . PHE A 1 439 ? 19.116 -2.386 10.869 1.00 80.62 439 PHE A N 1
ATOM 3392 C CA . PHE A 1 439 ? 17.773 -2.148 10.340 1.00 80.62 439 PHE A CA 1
ATOM 3393 C C . PHE A 1 439 ? 17.682 -2.433 8.838 1.00 80.62 439 PHE A C 1
ATOM 3395 O O . PHE A 1 439 ? 16.610 -2.817 8.373 1.00 80.62 439 PHE A O 1
ATOM 3402 N N . ALA A 1 440 ? 18.773 -2.260 8.084 1.00 75.19 440 ALA A N 1
ATOM 3403 C CA . ALA A 1 440 ? 18.792 -2.492 6.640 1.00 75.19 440 ALA A CA 1
ATOM 3404 C C . ALA A 1 440 ? 18.578 -3.972 6.286 1.00 75.19 440 ALA A C 1
ATOM 3406 O O . ALA A 1 440 ? 18.000 -4.289 5.251 1.00 75.19 440 ALA A O 1
ATOM 3407 N N . THR A 1 441 ? 18.984 -4.878 7.173 1.00 75.88 441 THR A N 1
ATOM 3408 C CA . THR A 1 441 ? 18.866 -6.337 7.028 1.00 75.88 441 THR A CA 1
ATOM 3409 C C . THR A 1 441 ? 17.710 -6.924 7.843 1.00 75.88 441 THR A C 1
ATOM 3411 O O . THR A 1 441 ? 17.555 -8.143 7.930 1.00 75.88 441 THR A O 1
ATOM 3414 N N . ALA A 1 442 ? 16.873 -6.083 8.458 1.00 82.94 442 ALA A N 1
ATOM 3415 C CA . ALA A 1 442 ? 15.773 -6.538 9.296 1.00 82.94 442 ALA A CA 1
ATOM 3416 C C . ALA A 1 442 ? 14.648 -7.159 8.448 1.00 82.94 442 ALA A C 1
ATOM 3418 O O . ALA A 1 442 ? 14.072 -6.457 7.614 1.00 82.94 442 ALA A O 1
ATOM 3419 N N . PRO A 1 443 ? 14.224 -8.416 8.698 1.00 81.00 443 PRO A N 1
ATOM 3420 C CA . PRO A 1 443 ? 13.182 -9.065 7.897 1.00 81.00 443 PRO A CA 1
ATOM 3421 C C . PRO A 1 443 ? 11.875 -8.271 7.816 1.00 81.00 443 PRO A C 1
ATOM 3423 O O . PRO A 1 443 ? 11.206 -8.291 6.790 1.00 81.00 443 PRO A O 1
ATOM 3426 N N . LEU A 1 444 ? 11.518 -7.520 8.866 1.00 83.06 444 LEU A N 1
ATOM 3427 C CA . LEU A 1 444 ? 10.320 -6.671 8.881 1.00 83.06 444 LEU A CA 1
ATOM 3428 C C . LEU A 1 444 ? 10.321 -5.563 7.820 1.00 83.06 444 LEU A C 1
ATOM 3430 O O . LEU A 1 444 ? 9.242 -5.133 7.420 1.00 83.06 444 LEU A O 1
ATOM 3434 N N . ALA A 1 445 ? 11.493 -5.109 7.369 1.00 82.06 445 ALA A N 1
ATOM 3435 C CA . ALA A 1 445 ? 11.605 -4.114 6.306 1.00 82.06 445 ALA A CA 1
ATOM 3436 C C . ALA A 1 445 ? 11.331 -4.711 4.913 1.00 82.06 445 ALA A C 1
ATOM 3438 O O . ALA A 1 445 ? 10.888 -3.995 4.019 1.00 82.06 445 ALA A O 1
ATOM 3439 N N . HIS A 1 446 ? 11.546 -6.021 4.757 1.00 82.62 446 HIS A N 1
ATOM 3440 C CA . HIS A 1 446 ? 11.531 -6.730 3.473 1.00 82.62 446 HIS A CA 1
ATOM 3441 C C . HIS A 1 446 ? 10.283 -7.606 3.283 1.00 82.62 446 HIS A C 1
ATOM 3443 O O . HIS A 1 446 ? 9.767 -7.731 2.178 1.00 82.62 446 HIS A O 1
ATOM 3449 N N . LEU A 1 447 ? 9.729 -8.157 4.368 1.00 81.81 447 LEU A N 1
ATOM 3450 C CA . LEU A 1 447 ? 8.545 -9.033 4.370 1.00 81.81 447 LEU A CA 1
ATOM 3451 C C . LEU A 1 447 ? 7.298 -8.494 3.659 1.00 81.81 447 LEU A C 1
ATOM 3453 O O . LEU A 1 447 ? 6.612 -9.295 3.026 1.00 81.81 447 LEU A O 1
ATOM 3457 N N . PRO A 1 448 ? 6.963 -7.190 3.727 1.00 77.31 448 PRO A N 1
ATOM 3458 C CA . PRO A 1 448 ? 5.836 -6.653 2.966 1.00 77.31 448 PRO A CA 1
ATOM 3459 C C . PRO A 1 448 ? 5.989 -6.828 1.445 1.00 77.31 448 PRO A C 1
ATOM 3461 O O . PRO A 1 448 ? 4.991 -6.868 0.731 1.00 77.31 448 PRO A O 1
ATOM 3464 N N . PHE A 1 449 ? 7.226 -6.934 0.962 1.00 72.75 449 PHE A N 1
ATOM 3465 C CA . PHE A 1 449 ? 7.583 -6.902 -0.457 1.00 72.75 449 PHE A CA 1
ATOM 3466 C C . PHE A 1 449 ? 8.093 -8.236 -0.992 1.00 72.75 449 PHE A C 1
ATOM 3468 O O . PHE A 1 449 ? 8.196 -8.411 -2.201 1.00 72.75 449 PHE A O 1
ATOM 3475 N N . GLY A 1 450 ? 8.417 -9.164 -0.094 1.00 74.38 450 GLY A N 1
ATOM 3476 C CA . GLY A 1 450 ? 8.860 -10.499 -0.452 1.00 74.38 450 GLY A CA 1
ATOM 3477 C C . GLY A 1 450 ? 7.722 -11.415 -0.920 1.00 74.38 450 GLY A C 1
ATOM 3478 O O . GLY A 1 450 ? 6.556 -11.015 -0.989 1.00 74.38 450 GLY A O 1
ATOM 3479 N N . PRO A 1 451 ? 8.044 -12.677 -1.223 1.00 81.31 451 PRO A N 1
ATOM 3480 C CA . PRO A 1 451 ? 7.074 -13.652 -1.704 1.00 81.31 451 PRO A CA 1
ATOM 3481 C C . PRO A 1 451 ? 6.041 -14.020 -0.634 1.00 81.31 451 PRO A C 1
ATOM 3483 O O . PRO A 1 451 ? 6.308 -13.976 0.572 1.00 81.31 451 PRO A O 1
ATOM 3486 N N . VAL A 1 452 ? 4.849 -14.418 -1.090 1.00 84.38 452 VAL A N 1
ATOM 3487 C CA . VAL A 1 452 ? 3.789 -14.935 -0.218 1.00 84.38 452 VAL A CA 1
ATOM 3488 C C . VAL A 1 452 ? 4.197 -16.289 0.347 1.00 84.38 452 VAL A C 1
ATOM 3490 O O . VAL A 1 452 ? 4.498 -17.222 -0.390 1.00 84.38 452 VAL A O 1
ATOM 3493 N N . GLY A 1 453 ? 4.192 -16.384 1.674 1.00 82.81 453 GLY A N 1
ATOM 3494 C CA . GLY A 1 453 ? 4.599 -17.581 2.402 1.00 82.81 453 GLY A CA 1
ATOM 3495 C C . GLY A 1 453 ? 3.557 -18.706 2.407 1.00 82.81 453 GLY A C 1
ATOM 3496 O O . GLY A 1 453 ? 3.915 -19.848 2.114 1.00 82.81 453 GLY A O 1
ATOM 3497 N N . PRO A 1 454 ? 2.278 -18.441 2.745 1.00 86.56 454 PRO A N 1
ATOM 3498 C CA . PRO A 1 454 ? 1.301 -19.506 2.941 1.00 86.56 454 PRO A CA 1
ATOM 3499 C C . PRO A 1 454 ? 0.965 -20.285 1.668 1.00 86.56 454 PRO A C 1
ATOM 3501 O O . PRO A 1 454 ? 0.590 -19.700 0.652 1.00 86.56 454 PRO A O 1
ATOM 3504 N N . TYR A 1 455 ? 0.986 -21.618 1.753 1.00 84.56 455 TYR A N 1
ATOM 3505 C CA . TYR A 1 455 ? 0.713 -22.501 0.611 1.00 84.56 455 TYR A CA 1
ATOM 3506 C C . TYR A 1 455 ? -0.671 -22.287 -0.005 1.00 84.56 455 TYR A C 1
ATOM 3508 O O . TYR A 1 455 ? -0.800 -22.115 -1.215 1.00 84.56 455 TYR A O 1
ATOM 3516 N N . LEU A 1 456 ? -1.716 -22.220 0.824 1.00 81.81 456 LEU A N 1
ATOM 3517 C CA . LEU A 1 456 ? -3.091 -22.030 0.346 1.00 81.81 456 LEU A CA 1
ATOM 3518 C C . LEU A 1 456 ? -3.349 -20.635 -0.238 1.00 81.81 456 LEU A C 1
ATOM 3520 O O . LEU A 1 456 ? -4.378 -20.420 -0.874 1.00 81.81 456 LEU A O 1
ATOM 3524 N N . LEU A 1 457 ? -2.422 -19.696 -0.038 1.00 77.38 457 LEU A N 1
ATOM 3525 C CA . LEU A 1 457 ? -2.497 -18.332 -0.555 1.00 77.38 457 LEU A CA 1
ATOM 3526 C C . LEU A 1 457 ? -1.422 -18.059 -1.617 1.00 77.38 457 LEU A C 1
ATOM 3528 O O . LEU A 1 457 ? -1.236 -16.906 -1.993 1.00 77.38 457 LEU A O 1
ATOM 3532 N N . ARG A 1 458 ? -0.762 -19.099 -2.149 1.00 74.31 458 ARG A N 1
ATOM 3533 C CA . ARG A 1 458 ? 0.324 -18.993 -3.145 1.00 74.31 458 ARG A CA 1
ATOM 3534 C C . ARG A 1 458 ? -0.029 -18.216 -4.414 1.00 74.31 458 ARG A C 1
ATOM 3536 O O . ARG A 1 458 ? 0.852 -17.687 -5.073 1.00 74.31 458 ARG A O 1
ATOM 3543 N N . ASN A 1 459 ? -1.318 -18.134 -4.747 1.00 70.94 459 ASN A N 1
ATOM 3544 C CA . ASN A 1 459 ? -1.808 -17.403 -5.919 1.00 70.94 459 ASN A CA 1
ATOM 3545 C C . ASN A 1 459 ? -1.951 -15.892 -5.669 1.00 70.94 459 ASN A C 1
ATOM 3547 O O . ASN A 1 459 ? -2.323 -15.146 -6.575 1.00 70.94 459 ASN A O 1
ATOM 3551 N N . VAL A 1 460 ? -1.711 -15.423 -4.442 1.00 68.00 460 VAL A N 1
ATOM 3552 C CA . VAL A 1 460 ? -1.761 -13.999 -4.118 1.00 68.00 460 VAL A CA 1
ATOM 3553 C C . VAL A 1 460 ? -0.417 -13.357 -4.441 1.00 68.00 460 VAL A C 1
ATOM 3555 O O . VAL A 1 460 ? 0.632 -13.878 -4.085 1.00 68.00 460 VAL A O 1
ATOM 3558 N N . ARG A 1 461 ? -0.451 -12.206 -5.123 1.00 63.84 461 ARG A N 1
ATOM 3559 C CA . ARG A 1 461 ? 0.755 -11.556 -5.661 1.00 63.84 461 ARG A CA 1
ATOM 3560 C C . ARG A 1 461 ? 1.658 -10.911 -4.603 1.00 63.84 461 ARG A C 1
ATOM 3562 O O . ARG A 1 461 ? 2.833 -10.727 -4.881 1.00 63.84 461 ARG A O 1
ATOM 3569 N N . SER A 1 462 ? 1.140 -10.546 -3.423 1.00 64.25 462 SER A N 1
ATOM 3570 C CA . SER A 1 462 ? 1.967 -9.979 -2.346 1.00 64.25 462 SER A CA 1
ATOM 3571 C C . SER A 1 462 ? 1.421 -10.255 -0.929 1.00 64.25 462 SER A C 1
ATOM 3573 O O . SER A 1 462 ? 0.201 -10.278 -0.721 1.00 64.25 462 SER A O 1
ATOM 3575 N N . PRO A 1 463 ? 2.292 -10.408 0.091 1.00 66.44 463 PRO A N 1
ATOM 3576 C CA . PRO A 1 463 ? 1.904 -10.508 1.509 1.00 66.44 463 PRO A CA 1
ATOM 3577 C C . PRO A 1 463 ? 1.124 -9.289 2.007 1.00 66.44 463 PRO A C 1
ATOM 3579 O O . PRO A 1 463 ? 0.330 -9.339 2.948 1.00 66.44 463 PRO A O 1
ATOM 3582 N N . LEU A 1 464 ? 1.364 -8.169 1.347 1.00 62.38 464 LEU A N 1
ATOM 3583 C CA . LEU A 1 464 ? 0.850 -6.857 1.659 1.00 62.38 464 LEU A CA 1
ATOM 3584 C C . LEU A 1 464 ? -0.574 -6.643 1.114 1.00 62.38 464 LEU A C 1
ATOM 3586 O O . LEU A 1 464 ? -1.387 -6.025 1.798 1.00 62.38 464 LEU A O 1
ATOM 3590 N N . LEU A 1 465 ? -0.933 -7.271 -0.016 1.00 61.81 465 LEU A N 1
ATOM 3591 C CA . LEU A 1 465 ? -2.324 -7.474 -0.460 1.00 61.81 465 LEU A CA 1
ATOM 3592 C C . LEU A 1 465 ? -3.137 -8.249 0.581 1.00 61.81 465 LEU A C 1
ATOM 3594 O O . LEU A 1 465 ? -4.242 -7.843 0.949 1.00 61.81 465 LEU A O 1
ATOM 3598 N N . LEU A 1 466 ? -2.564 -9.337 1.098 1.00 63.12 466 LEU A N 1
ATOM 3599 C CA . LEU A 1 466 ? -3.161 -10.129 2.172 1.00 63.12 466 LEU A CA 1
ATOM 3600 C C . LEU A 1 466 ? -3.312 -9.308 3.458 1.00 63.12 466 LEU A C 1
ATOM 3602 O O . LEU A 1 466 ? -4.345 -9.394 4.121 1.00 63.12 466 LEU A O 1
ATOM 3606 N N . TRP A 1 467 ? -2.317 -8.480 3.794 1.00 61.47 467 TRP A N 1
ATOM 3607 C CA . TRP A 1 467 ? -2.363 -7.584 4.955 1.00 61.47 467 TRP A CA 1
ATOM 3608 C C . TRP A 1 467 ? -3.415 -6.491 4.788 1.00 61.47 467 TRP A C 1
ATOM 3610 O O . TRP A 1 467 ? -4.206 -6.278 5.699 1.00 61.47 467 TRP A O 1
ATOM 3620 N N . ALA A 1 468 ? -3.499 -5.844 3.624 1.00 54.97 468 ALA A N 1
ATOM 3621 C CA . ALA A 1 468 ? -4.502 -4.824 3.337 1.00 54.97 468 ALA A CA 1
ATOM 3622 C C . ALA A 1 468 ? -5.921 -5.409 3.379 1.00 54.97 468 ALA A C 1
ATOM 3624 O O . ALA A 1 468 ? -6.800 -4.819 4.004 1.00 54.97 468 ALA A O 1
ATOM 3625 N N . PHE A 1 469 ? -6.139 -6.600 2.811 1.00 53.12 469 PHE A N 1
ATOM 3626 C CA . PHE A 1 469 ? -7.418 -7.309 2.897 1.00 53.12 469 PHE A CA 1
ATOM 3627 C C . PHE A 1 469 ? -7.742 -7.737 4.334 1.00 53.12 469 PHE A C 1
ATOM 3629 O O . PHE A 1 469 ? -8.875 -7.573 4.787 1.00 53.12 469 PHE A O 1
ATOM 3636 N N . GLY A 1 470 ? -6.752 -8.234 5.078 1.00 49.28 470 GLY A N 1
ATOM 3637 C CA . GLY A 1 470 ? -6.876 -8.623 6.481 1.00 49.28 470 GLY A CA 1
ATOM 3638 C C . GLY A 1 470 ? -7.179 -7.436 7.394 1.00 49.28 470 GLY A C 1
ATOM 3639 O O . GLY A 1 470 ? -8.107 -7.505 8.188 1.00 49.28 470 GLY A O 1
ATOM 3640 N N . VAL A 1 471 ? -6.471 -6.316 7.246 1.00 49.22 471 VAL A N 1
ATOM 3641 C CA . VAL A 1 471 ? -6.701 -5.067 7.984 1.00 49.22 471 VAL A CA 1
ATOM 3642 C C . VAL A 1 471 ? -8.024 -4.439 7.582 1.00 49.22 471 VAL A C 1
ATOM 3644 O O . VAL A 1 471 ? -8.765 -4.024 8.461 1.00 49.22 471 VAL A O 1
ATOM 3647 N N . PHE A 1 472 ? -8.383 -4.419 6.299 1.00 44.84 472 PHE A N 1
ATOM 3648 C CA . PHE A 1 472 ? -9.695 -3.960 5.847 1.00 44.84 472 PHE A CA 1
ATOM 3649 C C . PHE A 1 472 ? -10.816 -4.818 6.442 1.00 44.84 472 PHE A C 1
ATOM 3651 O O . PHE A 1 472 ? -11.763 -4.277 7.007 1.00 44.84 472 PHE A O 1
ATOM 3658 N N . SER A 1 473 ? -10.664 -6.145 6.426 1.00 40.97 473 SER A N 1
ATOM 3659 C CA . SER A 1 473 ? -11.597 -7.098 7.038 1.00 40.97 473 SER A CA 1
ATOM 3660 C C . SER A 1 473 ? -11.660 -6.941 8.555 1.00 40.97 473 SER A C 1
ATOM 3662 O O . SER A 1 473 ? -12.742 -6.942 9.129 1.00 40.97 473 SER A O 1
ATOM 3664 N N . VAL A 1 474 ? -10.525 -6.739 9.224 1.00 43.31 474 VAL A N 1
ATOM 3665 C CA . VAL A 1 474 ? -10.442 -6.511 10.670 1.00 43.31 474 VAL A CA 1
ATOM 3666 C C . VAL A 1 474 ? -10.998 -5.140 11.037 1.00 43.31 474 VAL A C 1
ATOM 3668 O O . VAL A 1 474 ? -11.686 -5.050 12.037 1.00 43.31 474 VAL A O 1
ATOM 3671 N N . LEU A 1 475 ? -10.806 -4.086 10.246 1.00 45.66 475 LEU A N 1
ATOM 3672 C CA . LEU A 1 475 ? -11.418 -2.768 10.452 1.00 45.66 475 LEU A CA 1
ATOM 3673 C C . LEU A 1 475 ? -12.932 -2.805 10.197 1.00 45.66 475 LEU A C 1
ATOM 3675 O O . LEU A 1 475 ? -13.688 -2.213 10.966 1.00 45.66 475 LEU A O 1
ATOM 3679 N N . LEU A 1 476 ? -13.388 -3.565 9.196 1.00 40.88 476 LEU A N 1
ATOM 3680 C CA . LEU A 1 476 ? -14.800 -3.902 8.970 1.00 40.88 476 LEU A CA 1
ATOM 3681 C C . LEU A 1 476 ? -15.390 -4.648 10.173 1.00 40.88 476 LEU A C 1
ATOM 3683 O O . LEU A 1 476 ? -16.453 -4.282 10.678 1.00 40.88 476 LEU A O 1
ATOM 3687 N N . LEU A 1 477 ? -14.669 -5.649 10.681 1.00 36.78 477 LEU A N 1
ATOM 3688 C CA . LEU A 1 477 ? -15.064 -6.455 11.834 1.00 36.78 477 LEU A CA 1
ATOM 3689 C C . LEU A 1 477 ? -14.945 -5.692 13.158 1.00 36.78 477 LEU A C 1
ATOM 3691 O O . LEU A 1 477 ? -15.743 -5.960 14.046 1.00 36.78 477 LEU A O 1
ATOM 3695 N N . LEU A 1 478 ? -14.015 -4.735 13.289 1.00 39.62 478 LEU A N 1
ATOM 3696 C CA . LEU A 1 478 ? -13.808 -3.821 14.426 1.00 39.62 478 LEU A CA 1
ATOM 3697 C C . LEU A 1 478 ? -14.764 -2.615 14.386 1.00 39.62 478 LEU A C 1
ATOM 3699 O O . LEU A 1 478 ? -15.024 -1.995 15.421 1.00 39.62 478 LEU A O 1
ATOM 3703 N N . GLY A 1 479 ? -15.381 -2.319 13.241 1.00 39.50 479 GLY A N 1
ATOM 3704 C CA . GLY A 1 479 ? -16.545 -1.434 13.165 1.00 39.50 479 GLY A CA 1
ATOM 3705 C C . GLY A 1 479 ? -17.712 -1.937 14.027 1.00 39.50 479 GLY A C 1
ATOM 3706 O O . GLY A 1 479 ? -18.530 -1.147 14.505 1.00 39.50 479 GLY A O 1
ATOM 3707 N N . PHE A 1 480 ? -17.745 -3.243 14.312 1.00 39.59 480 PHE A N 1
ATOM 3708 C CA . PHE A 1 480 ? -18.766 -3.905 15.120 1.00 39.59 480 PHE A CA 1
ATOM 3709 C C . PHE A 1 480 ? -18.577 -3.800 16.661 1.00 39.59 480 PHE A C 1
ATOM 3711 O O . PHE A 1 480 ? -19.577 -3.574 17.348 1.00 39.59 480 PHE A O 1
ATOM 3718 N N . PRO A 1 481 ? -17.366 -3.886 17.272 1.00 36.88 481 PRO A N 1
ATOM 3719 C CA . PRO A 1 481 ? -17.183 -3.968 18.716 1.00 36.88 481 PRO A CA 1
ATOM 3720 C C . PRO A 1 481 ? -16.600 -2.689 19.335 1.00 36.88 481 PRO A C 1
ATOM 3722 O O . PRO A 1 481 ? -16.654 -2.561 20.555 1.00 36.88 481 PRO A O 1
ATOM 3725 N N . VAL A 1 482 ? -16.107 -1.704 18.568 1.00 37.78 482 VAL A N 1
ATOM 3726 C CA . VAL A 1 482 ? -15.594 -0.437 19.143 1.00 37.78 482 VAL A CA 1
ATOM 3727 C C . VAL A 1 482 ? -16.682 0.282 19.955 1.00 37.78 482 VAL A C 1
ATOM 3729 O O . VAL A 1 482 ? -16.403 0.873 20.995 1.00 37.78 482 VAL A O 1
ATOM 3732 N N . LYS A 1 483 ? -17.958 0.128 19.582 1.00 38.94 483 LYS A N 1
ATOM 3733 C CA . LYS A 1 483 ? -19.098 0.641 20.360 1.00 38.94 483 LYS A CA 1
ATOM 3734 C C . LYS A 1 483 ? -19.438 -0.210 21.596 1.00 38.94 483 LYS A C 1
ATOM 3736 O O . LYS A 1 483 ? -19.958 0.331 22.565 1.00 38.94 483 LYS A O 1
ATOM 3741 N N . ALA A 1 484 ? -19.123 -1.508 21.581 1.00 35.22 484 ALA A N 1
ATOM 3742 C CA . ALA A 1 484 ? -19.303 -2.426 22.711 1.00 35.22 484 ALA A CA 1
ATOM 3743 C C . ALA A 1 484 ? -18.163 -2.327 23.748 1.00 35.22 484 ALA A C 1
ATOM 3745 O O . ALA A 1 484 ? -18.375 -2.594 24.929 1.00 35.22 484 ALA A O 1
ATOM 3746 N N . LEU A 1 485 ? -16.966 -1.911 23.317 1.00 34.00 485 LEU A N 1
ATOM 3747 C CA . LEU A 1 485 ? -15.777 -1.726 24.158 1.00 34.00 485 LEU A CA 1
ATOM 3748 C C . LEU A 1 485 ? -15.693 -0.326 24.800 1.00 34.00 485 LEU A C 1
ATOM 3750 O O . LEU A 1 485 ? -15.051 -0.177 25.839 1.00 34.00 485 LEU A O 1
ATOM 3754 N N . LEU A 1 486 ? -16.350 0.695 24.229 1.00 38.53 486 LEU A N 1
ATOM 3755 C CA . LEU A 1 486 ? -16.214 2.093 24.668 1.00 38.53 486 LEU A CA 1
ATOM 3756 C C . LEU A 1 486 ? -17.227 2.597 25.711 1.00 38.53 486 LEU A C 1
ATOM 3758 O O . LEU A 1 486 ? -17.090 3.739 26.152 1.00 38.53 486 LEU A O 1
ATOM 3762 N N . GLY A 1 487 ? -18.183 1.801 26.196 1.00 31.48 487 GLY A N 1
ATOM 3763 C CA . GLY A 1 487 ? -18.988 2.269 27.327 1.00 31.48 487 GLY A CA 1
ATOM 3764 C C . GLY A 1 487 ? -20.124 1.366 27.775 1.00 31.48 487 GLY A C 1
ATOM 3765 O O . GLY A 1 487 ? -20.841 0.786 26.968 1.00 31.48 487 GLY A O 1
ATOM 3766 N N . LYS A 1 488 ? -20.301 1.318 29.101 1.00 34.81 488 LYS A N 1
ATOM 3767 C CA . LYS A 1 488 ? -21.544 0.928 29.768 1.00 34.81 488 LYS A CA 1
ATOM 3768 C C . LYS A 1 488 ? -22.717 1.670 29.130 1.00 34.81 488 LYS A C 1
ATOM 3770 O O . LYS A 1 488 ? -22.707 2.897 29.064 1.00 34.81 488 LYS A O 1
ATOM 3775 N N . GLY A 1 489 ? -23.711 0.906 28.712 1.00 33.38 489 GLY A N 1
ATOM 3776 C CA . GLY A 1 489 ? -24.923 1.411 28.100 1.00 33.38 489 GLY A CA 1
ATOM 3777 C C . GLY A 1 489 ? -25.213 0.644 26.825 1.00 33.38 489 GLY A C 1
ATOM 3778 O O . GLY A 1 489 ? -24.752 1.004 25.743 1.00 33.38 489 GLY A O 1
ATOM 3779 N N . GLU A 1 490 ? -26.097 -0.347 26.924 1.00 31.81 490 GLU A N 1
ATOM 3780 C CA . GLU A 1 490 ? -27.202 -0.331 25.973 1.00 31.81 490 GLU A CA 1
ATOM 3781 C C . GLU A 1 490 ? -27.672 1.124 25.920 1.00 31.81 490 GLU A C 1
ATOM 3783 O O . GLU A 1 490 ? -28.114 1.647 26.934 1.00 31.81 490 GLU A O 1
ATOM 3788 N N . VAL A 1 491 ? -27.459 1.831 24.809 1.00 36.25 491 VAL A N 1
ATOM 3789 C CA . VAL A 1 491 ? -28.243 3.039 24.562 1.00 36.25 491 VAL A CA 1
ATOM 3790 C C . VAL A 1 491 ? -29.639 2.490 24.306 1.00 36.25 491 VAL A C 1
ATOM 3792 O O . VAL A 1 491 ? -29.839 1.899 23.235 1.00 36.25 491 VAL A O 1
ATOM 3795 N N . PRO A 1 492 ? -30.578 2.581 25.262 1.00 33.22 492 PRO A N 1
ATOM 3796 C CA . PRO A 1 492 ? -31.927 2.122 25.013 1.00 33.22 492 PRO A CA 1
ATOM 3797 C C . PRO A 1 492 ? -32.459 3.031 23.902 1.00 33.22 492 PRO A C 1
ATOM 3799 O O . PRO A 1 492 ? -32.418 4.255 24.023 1.00 33.22 492 PRO A O 1
ATOM 3802 N N . GLY A 1 493 ? -32.875 2.444 22.779 1.00 42.31 493 GLY A N 1
ATOM 3803 C CA . GLY A 1 493 ? -33.608 3.178 21.745 1.00 42.31 493 GLY A CA 1
ATOM 3804 C C . GLY A 1 493 ? -32.861 3.607 20.478 1.00 42.31 493 GLY A C 1
ATOM 3805 O O . GLY A 1 493 ? -33.448 4.364 19.717 1.00 42.31 493 GLY A O 1
ATOM 3806 N N . VAL A 1 494 ? -31.642 3.127 20.174 1.00 43.53 494 VAL A N 1
ATOM 3807 C CA . VAL A 1 494 ? -31.099 3.237 18.794 1.00 43.53 494 VAL A CA 1
ATOM 3808 C C . VAL A 1 494 ? -31.359 1.924 18.042 1.00 43.53 494 VAL A C 1
ATOM 3810 O O . VAL A 1 494 ? -30.675 0.934 18.336 1.00 43.53 494 VAL A O 1
ATOM 3813 N N . PRO A 1 495 ? -32.314 1.877 17.091 1.00 54.03 495 PRO A N 1
ATOM 3814 C CA . PRO A 1 495 ? -32.680 0.657 16.374 1.00 54.03 495 PRO A CA 1
ATOM 3815 C C . PRO A 1 495 ? -31.476 0.026 15.663 1.00 54.03 495 PRO A C 1
ATOM 3817 O O . PRO A 1 495 ? -30.631 0.733 15.115 1.00 54.03 495 PRO A O 1
ATOM 3820 N N . TRP A 1 496 ? -31.414 -1.308 15.596 1.00 50.09 496 TRP A N 1
ATOM 3821 C CA . TRP A 1 496 ? -30.372 -2.047 14.859 1.00 50.09 496 TRP A CA 1
ATOM 3822 C C . TRP A 1 496 ? -30.229 -1.577 13.398 1.00 50.09 496 TRP A C 1
ATOM 3824 O O . TRP A 1 496 ? -29.124 -1.531 12.862 1.00 50.09 496 TRP A O 1
ATOM 3834 N N . ARG A 1 497 ? -31.334 -1.116 12.799 1.00 53.47 497 ARG A N 1
ATOM 3835 C CA . ARG A 1 497 ? -31.398 -0.521 11.456 1.00 53.47 497 ARG A CA 1
ATOM 3836 C C . ARG A 1 497 ? -30.486 0.702 11.293 1.00 53.47 497 ARG A C 1
ATOM 3838 O O . ARG A 1 497 ? -29.872 0.862 10.247 1.00 53.47 497 ARG A O 1
ATOM 3845 N N . GLU A 1 498 ? -30.324 1.527 12.330 1.00 58.50 498 GLU A N 1
ATOM 3846 C CA . GLU A 1 498 ? -29.417 2.686 12.294 1.00 58.50 498 GLU A CA 1
ATOM 3847 C C . GLU A 1 498 ? -27.935 2.295 12.381 1.00 58.50 498 GLU A C 1
ATOM 3849 O O . GLU A 1 498 ? -27.069 3.087 12.017 1.00 58.50 498 GLU A O 1
ATOM 3854 N N . ARG A 1 499 ? -27.626 1.080 12.854 1.00 61.16 499 ARG A N 1
ATOM 3855 C CA . ARG A 1 499 ? -26.252 0.555 12.902 1.00 61.16 499 ARG A CA 1
ATOM 3856 C C . ARG A 1 499 ? -25.829 -0.070 11.572 1.00 61.16 499 ARG A C 1
ATOM 3858 O O . ARG A 1 499 ? -24.653 -0.007 11.242 1.00 61.16 499 ARG A O 1
ATOM 3865 N N . LEU A 1 500 ? -26.777 -0.623 10.810 1.00 70.88 500 LEU A N 1
ATOM 3866 C CA . LEU A 1 500 ? -26.531 -1.177 9.473 1.00 70.88 500 LEU A CA 1
ATOM 3867 C C . LEU A 1 500 ? -26.528 -0.129 8.358 1.00 70.88 500 LEU A C 1
ATOM 3869 O O . LEU A 1 500 ? -25.939 -0.376 7.314 1.00 70.88 500 LEU A O 1
ATOM 3873 N N . ALA A 1 501 ? -27.151 1.035 8.557 1.00 74.12 501 ALA A N 1
ATOM 3874 C CA . ALA A 1 501 ? -27.289 2.045 7.508 1.00 74.12 501 ALA A CA 1
ATOM 3875 C C . ALA A 1 501 ? -25.955 2.483 6.850 1.00 74.12 501 ALA A C 1
ATOM 3877 O O . ALA A 1 501 ? -25.915 2.509 5.622 1.00 74.12 501 ALA A O 1
ATOM 3878 N N . PRO A 1 502 ? -24.853 2.755 7.586 1.00 77.38 502 PRO A N 1
ATOM 3879 C CA . PRO A 1 502 ? -23.564 3.069 6.960 1.00 77.38 502 PRO A CA 1
ATOM 3880 C C . PRO A 1 502 ? -23.006 1.904 6.135 1.00 77.38 502 PRO A C 1
ATOM 3882 O O . PRO A 1 502 ? -22.483 2.117 5.050 1.00 77.38 502 PRO A O 1
ATOM 3885 N N . PHE A 1 503 ? -23.162 0.668 6.618 1.00 75.25 503 PHE A N 1
ATOM 3886 C CA . PHE A 1 503 ? -22.711 -0.525 5.900 1.00 75.25 503 PHE A CA 1
ATOM 3887 C C . PHE A 1 503 ? -23.495 -0.728 4.599 1.00 75.25 503 PHE A C 1
ATOM 3889 O O . PHE A 1 503 ? -22.902 -0.965 3.553 1.00 75.25 503 PHE A O 1
ATOM 3896 N N . LEU A 1 504 ? -24.820 -0.562 4.645 1.00 79.81 504 LEU A N 1
ATOM 3897 C CA . LEU A 1 504 ? -25.667 -0.638 3.456 1.00 79.81 504 LEU A CA 1
ATOM 3898 C C . LEU A 1 504 ? -25.334 0.465 2.445 1.00 79.81 504 LEU A C 1
ATOM 3900 O O . LEU A 1 504 ? -25.331 0.190 1.253 1.00 79.81 504 LEU A O 1
ATOM 3904 N N . LEU A 1 505 ? -25.018 1.684 2.899 1.00 85.31 505 LEU A N 1
ATOM 3905 C CA . LEU A 1 505 ? -24.558 2.760 2.014 1.00 85.31 505 LEU A CA 1
ATOM 3906 C C . LEU A 1 505 ? -23.205 2.441 1.392 1.00 85.31 505 LEU A C 1
ATOM 3908 O O . LEU A 1 505 ? -23.056 2.633 0.191 1.00 85.31 505 LEU A O 1
ATOM 3912 N N . ALA A 1 506 ? -22.249 1.935 2.175 1.00 82.31 506 ALA A N 1
ATOM 3913 C CA . ALA A 1 506 ? -20.943 1.540 1.659 1.00 82.31 506 ALA A CA 1
ATOM 3914 C C . ALA A 1 506 ? -21.099 0.457 0.586 1.00 82.31 506 ALA A C 1
ATOM 3916 O O . ALA A 1 506 ? -20.559 0.603 -0.503 1.00 82.31 506 ALA A O 1
ATOM 3917 N N . LEU A 1 507 ? -21.902 -0.577 0.863 1.00 81.06 507 LEU A N 1
ATOM 3918 C CA . LEU A 1 507 ? -22.157 -1.668 -0.073 1.00 81.06 507 LEU A CA 1
ATOM 3919 C C . LEU A 1 507 ? -22.907 -1.193 -1.322 1.00 81.06 507 LEU A C 1
ATOM 3921 O O . LEU A 1 507 ? -22.518 -1.551 -2.424 1.00 81.06 507 LEU A O 1
ATOM 3925 N N . ALA A 1 508 ? -23.947 -0.370 -1.167 1.00 85.50 508 ALA A N 1
ATOM 3926 C CA . ALA A 1 508 ? -24.692 0.183 -2.296 1.00 85.50 508 ALA A CA 1
ATOM 3927 C C . ALA A 1 508 ? -23.815 1.099 -3.158 1.00 85.50 508 ALA A C 1
ATOM 3929 O O . ALA A 1 508 ? -23.870 1.024 -4.378 1.00 85.50 508 ALA A O 1
ATOM 3930 N N . THR A 1 509 ? -22.973 1.926 -2.536 1.00 90.44 509 THR A N 1
ATOM 3931 C CA . THR A 1 509 ? -22.027 2.787 -3.261 1.00 90.44 509 THR A CA 1
ATOM 3932 C C . THR A 1 509 ? -20.983 1.955 -3.983 1.00 90.44 509 THR A C 1
ATOM 3934 O O . THR A 1 509 ? -20.761 2.166 -5.165 1.00 90.44 509 THR A O 1
ATOM 3937 N N . ALA A 1 510 ? -20.384 0.973 -3.308 1.00 83.50 510 ALA A N 1
ATOM 3938 C CA . ALA A 1 510 ? -19.429 0.074 -3.939 1.00 83.50 510 ALA A CA 1
ATOM 3939 C C . ALA A 1 510 ? -20.069 -0.668 -5.120 1.00 83.50 510 ALA A C 1
ATOM 3941 O O . ALA A 1 510 ? -19.474 -0.701 -6.186 1.00 83.50 510 ALA A O 1
ATOM 3942 N N . ALA A 1 511 ? -21.302 -1.168 -4.961 1.00 86.00 511 ALA A N 1
ATOM 3943 C CA . ALA A 1 511 ? -22.067 -1.826 -6.020 1.00 86.00 511 ALA A CA 1
ATOM 3944 C C . ALA A 1 511 ? -22.341 -0.903 -7.220 1.00 86.00 511 ALA A C 1
ATOM 3946 O O . ALA A 1 511 ? -22.242 -1.349 -8.359 1.00 86.00 511 ALA A O 1
ATOM 3947 N N . LEU A 1 512 ? -22.656 0.376 -6.974 1.00 90.25 512 LEU A N 1
ATOM 3948 C CA . LEU A 1 512 ? -22.863 1.368 -8.033 1.00 90.25 512 LEU A CA 1
ATOM 3949 C C . LEU A 1 512 ? -21.599 1.588 -8.872 1.00 90.25 512 LEU A C 1
ATOM 3951 O O . LEU A 1 512 ? -21.735 1.789 -10.071 1.00 90.25 512 LEU A O 1
ATOM 3955 N N . TYR A 1 513 ? -20.409 1.518 -8.265 1.00 92.56 513 TYR A N 1
ATOM 3956 C CA . TYR A 1 513 ? -19.116 1.781 -8.915 1.00 92.56 513 TYR A CA 1
ATOM 3957 C C . TYR A 1 513 ? -18.279 0.519 -9.187 1.00 92.56 513 TYR A C 1
ATOM 3959 O O . TYR A 1 513 ? -17.067 0.600 -9.366 1.00 92.56 513 TYR A O 1
ATOM 3967 N N . VAL A 1 514 ? -18.898 -0.668 -9.216 1.00 88.12 514 VAL A N 1
ATOM 3968 C CA . VAL A 1 514 ? -18.198 -1.906 -9.611 1.00 88.12 514 VAL A CA 1
ATOM 3969 C C . VAL A 1 514 ? -17.606 -1.817 -11.023 1.00 88.12 514 VAL A C 1
ATOM 3971 O O . VAL A 1 514 ? -16.466 -2.254 -11.174 1.00 88.12 514 VAL A O 1
ATOM 3974 N N . PRO A 1 515 ? -18.298 -1.264 -12.045 1.00 91.75 515 PRO A N 1
ATOM 3975 C CA . PRO A 1 515 ? -17.732 -1.156 -13.391 1.00 91.75 515 PRO A CA 1
ATOM 3976 C C . PRO A 1 515 ? -16.395 -0.414 -13.431 1.00 91.75 515 PRO A C 1
ATOM 3978 O O . PRO A 1 515 ? -15.486 -0.873 -14.111 1.00 91.75 515 PRO A O 1
ATOM 3981 N N . THR A 1 516 ? -16.238 0.647 -12.629 1.00 92.12 516 THR A N 1
ATOM 3982 C CA . THR A 1 516 ? -14.978 1.394 -12.488 1.00 92.12 516 THR A CA 1
ATOM 3983 C C . THR A 1 516 ? -13.777 0.508 -12.145 1.00 92.12 516 THR A C 1
ATOM 3985 O O . THR A 1 516 ? -12.657 0.827 -12.520 1.00 92.12 516 THR A O 1
ATOM 3988 N N . LEU A 1 517 ? -13.971 -0.614 -11.445 1.00 88.25 517 LEU A N 1
ATOM 3989 C CA . LEU A 1 517 ? -12.869 -1.515 -11.090 1.00 88.25 517 LEU A CA 1
ATOM 3990 C C . LEU A 1 517 ? -12.246 -2.207 -12.312 1.00 88.25 517 LEU A C 1
ATOM 3992 O O . LEU A 1 517 ? -11.104 -2.649 -12.232 1.00 88.25 517 LEU A O 1
ATOM 3996 N N . GLY A 1 518 ? -12.994 -2.330 -13.412 1.00 85.06 518 GLY A N 1
ATOM 3997 C CA . GLY A 1 518 ? -12.519 -2.911 -14.668 1.00 85.06 518 GLY A CA 1
ATOM 3998 C C . GLY A 1 518 ? -11.880 -1.904 -15.625 1.00 85.06 518 GLY A C 1
ATOM 3999 O O . GLY A 1 518 ? -11.503 -2.306 -16.722 1.00 85.06 518 GLY A O 1
ATOM 4000 N N . ASN A 1 519 ? -11.794 -0.629 -15.241 1.00 92.56 519 ASN A N 1
ATOM 4001 C CA . ASN A 1 519 ? -11.213 0.419 -16.069 1.00 92.56 519 ASN A CA 1
ATOM 4002 C C . ASN A 1 519 ? -9.676 0.387 -16.016 1.00 92.56 519 ASN A C 1
ATOM 4004 O O . ASN A 1 519 ? -9.085 -0.017 -15.009 1.00 92.56 519 ASN A O 1
ATOM 4008 N N . ASP A 1 520 ? -9.046 0.815 -17.108 1.00 91.88 520 ASP A N 1
ATOM 4009 C CA . ASP A 1 520 ? -7.609 1.068 -17.193 1.00 91.88 520 ASP A CA 1
ATOM 4010 C C . ASP A 1 520 ? -7.299 2.551 -16.917 1.00 91.88 520 ASP A C 1
ATOM 4012 O O . ASP A 1 520 ? -8.200 3.391 -16.832 1.00 91.88 520 ASP A O 1
ATOM 4016 N N . PHE A 1 521 ? -6.017 2.894 -16.793 1.00 91.69 521 PHE A N 1
ATOM 4017 C CA . PHE A 1 521 ? -5.609 4.294 -16.742 1.00 91.69 521 PHE A CA 1
ATOM 4018 C C . PHE A 1 521 ? -5.962 5.013 -18.045 1.00 91.69 521 PHE A C 1
ATOM 4020 O O . PHE A 1 521 ? -5.791 4.495 -19.152 1.00 91.69 521 PHE A O 1
ATOM 4027 N N . ILE A 1 522 ? -6.407 6.257 -17.909 1.00 92.75 522 ILE A N 1
ATOM 4028 C CA . ILE A 1 522 ? -6.649 7.143 -19.044 1.00 92.75 522 ILE A CA 1
ATOM 4029 C C . ILE A 1 522 ? -5.496 8.134 -19.193 1.00 92.75 522 ILE A C 1
ATOM 4031 O O . ILE A 1 522 ? -4.766 8.402 -18.253 1.00 92.75 522 ILE A O 1
ATOM 4035 N N . ASN A 1 523 ? -5.339 8.761 -20.351 1.00 89.25 523 ASN A N 1
ATOM 4036 C CA . ASN A 1 523 ? -4.286 9.749 -20.611 1.00 89.25 523 ASN A CA 1
ATOM 4037 C C . ASN A 1 523 ? -4.463 11.096 -19.867 1.00 89.25 523 ASN A C 1
ATOM 4039 O O . ASN A 1 523 ? -3.682 12.016 -20.093 1.00 89.25 523 ASN A O 1
ATOM 4043 N N . LEU A 1 524 ? -5.453 11.211 -18.967 1.00 86.06 524 LEU A N 1
ATOM 4044 C CA . LEU A 1 524 ? -5.487 12.227 -17.899 1.00 86.06 524 LEU A CA 1
ATOM 4045 C C . LEU A 1 524 ? -4.735 11.788 -16.632 1.00 86.06 524 LEU A C 1
ATOM 4047 O O . LEU A 1 524 ? -4.442 12.615 -15.767 1.00 86.06 524 LEU A O 1
ATOM 4051 N N . ASP A 1 525 ? -4.480 10.491 -16.476 1.00 86.31 525 ASP A N 1
ATOM 4052 C CA . ASP A 1 525 ? -3.665 9.916 -15.413 1.00 86.31 525 ASP A CA 1
ATOM 4053 C C . ASP A 1 525 ? -2.198 10.083 -15.790 1.00 86.31 525 ASP A C 1
ATOM 4055 O O . ASP A 1 525 ? -1.580 9.186 -16.361 1.00 86.31 525 ASP A O 1
ATOM 4059 N N . ASP A 1 526 ? -1.650 11.261 -15.488 1.00 78.00 526 ASP A N 1
ATOM 4060 C CA . ASP A 1 526 ? -0.230 11.533 -15.694 1.00 78.00 526 ASP A CA 1
ATOM 4061 C C . ASP A 1 526 ? 0.598 10.424 -15.013 1.00 78.00 526 ASP A C 1
ATOM 4063 O O . ASP A 1 526 ? 0.476 10.240 -13.791 1.00 78.00 526 ASP A O 1
ATOM 4067 N N . PRO A 1 527 ? 1.422 9.676 -15.776 1.00 70.00 527 PRO A N 1
ATOM 4068 C CA . PRO A 1 527 ? 2.237 8.601 -15.237 1.00 70.00 527 PRO A CA 1
ATOM 4069 C C . PRO A 1 527 ? 3.051 9.056 -14.032 1.00 70.00 527 PRO A C 1
ATOM 4071 O O . PRO A 1 527 ? 3.024 8.393 -13.004 1.00 70.00 527 PRO A O 1
ATOM 4074 N N . TRP A 1 528 ? 3.663 10.237 -14.077 1.00 71.06 528 TRP A N 1
ATOM 4075 C CA . TRP A 1 528 ? 4.519 10.756 -13.004 1.00 71.06 528 TRP A CA 1
ATOM 4076 C C . TRP A 1 528 ? 3.723 11.272 -11.798 1.00 71.06 528 TRP A C 1
ATOM 4078 O O . TRP A 1 528 ? 4.238 11.379 -10.685 1.00 71.06 528 TRP A O 1
ATOM 4088 N N . TYR A 1 529 ? 2.430 11.536 -11.979 1.00 76.62 529 TYR A N 1
ATOM 4089 C CA . TYR A 1 529 ? 1.528 11.925 -10.899 1.00 76.62 529 TYR A CA 1
ATOM 4090 C C . TYR A 1 529 ? 0.856 10.716 -10.225 1.00 76.62 529 TYR A C 1
ATOM 4092 O O . TYR A 1 529 ? 0.668 10.730 -9.004 1.00 76.62 529 TYR A O 1
ATOM 4100 N N . VAL A 1 530 ? 0.496 9.681 -11.000 1.00 80.56 530 VAL A N 1
ATOM 4101 C CA . VAL A 1 530 ? -0.398 8.588 -10.570 1.00 80.56 530 VAL A CA 1
ATOM 4102 C C . VAL A 1 530 ? 0.290 7.242 -10.377 1.00 80.56 530 VAL A C 1
ATOM 4104 O O . VAL A 1 530 ? 0.057 6.637 -9.338 1.00 80.56 530 VAL A O 1
ATOM 4107 N N . HIS A 1 531 ? 1.079 6.741 -11.334 1.00 71.69 531 HIS A N 1
ATOM 4108 C CA . HIS A 1 531 ? 1.599 5.357 -11.321 1.00 71.69 531 HIS A CA 1
ATOM 4109 C C . HIS A 1 531 ? 3.121 5.242 -11.559 1.00 71.69 531 HIS A C 1
ATOM 4111 O O . HIS A 1 531 ? 3.654 4.154 -11.718 1.00 71.69 531 HIS A O 1
ATOM 4117 N N . GLY A 1 532 ? 3.829 6.362 -11.536 1.00 67.88 532 GLY A N 1
ATOM 4118 C CA . GLY A 1 532 ? 5.278 6.519 -11.673 1.00 67.88 532 GLY A CA 1
ATOM 4119 C C . GLY A 1 532 ? 5.763 7.689 -10.818 1.00 67.88 532 GLY A C 1
ATOM 4120 O O . GLY A 1 532 ? 6.644 8.447 -11.214 1.00 67.88 532 GLY A O 1
ATOM 4121 N N . SER A 1 533 ? 5.125 7.881 -9.660 1.00 74.38 533 SER A N 1
ATOM 4122 C CA . SER A 1 533 ? 5.421 9.010 -8.782 1.00 74.38 533 SER A CA 1
ATOM 4123 C C . SER A 1 533 ? 6.824 8.883 -8.187 1.00 74.38 533 SER A C 1
ATOM 4125 O O . SER A 1 533 ? 7.143 7.815 -7.660 1.00 74.38 533 SER A O 1
ATOM 4127 N N . PRO A 1 534 ? 7.634 9.961 -8.159 1.00 77.75 534 PRO A N 1
ATOM 4128 C CA . PRO A 1 534 ? 8.959 9.929 -7.532 1.00 77.75 534 PRO A CA 1
ATOM 4129 C C . PRO A 1 534 ? 8.890 9.622 -6.029 1.00 77.75 534 PRO A C 1
ATOM 4131 O O . PRO A 1 534 ? 9.851 9.155 -5.433 1.00 77.75 534 PRO A O 1
ATOM 4134 N N . PHE A 1 535 ? 7.734 9.830 -5.393 1.00 83.19 535 PHE A N 1
ATOM 4135 C CA . PHE A 1 535 ? 7.530 9.395 -4.015 1.00 83.19 535 PHE A CA 1
ATOM 4136 C C . PHE A 1 535 ? 7.379 7.874 -3.924 1.00 83.19 535 PHE A C 1
ATOM 4138 O O . PHE A 1 535 ? 7.895 7.259 -2.999 1.00 83.19 535 PHE A O 1
ATOM 4145 N N . ALA A 1 536 ? 6.689 7.248 -4.878 1.00 76.94 536 ALA A N 1
ATOM 4146 C CA . ALA A 1 536 ? 6.478 5.804 -4.885 1.00 76.94 536 ALA A CA 1
ATOM 4147 C C . ALA A 1 536 ? 7.774 5.020 -5.138 1.00 76.94 536 ALA A C 1
ATOM 4149 O O . ALA A 1 536 ? 7.955 3.955 -4.549 1.00 76.94 536 ALA A O 1
ATOM 4150 N N . THR A 1 537 ? 8.704 5.564 -5.930 1.00 78.19 537 THR A N 1
ATOM 4151 C CA . THR A 1 537 ? 10.030 4.958 -6.151 1.00 78.19 537 THR A CA 1
ATOM 4152 C C . THR A 1 537 ? 10.875 4.891 -4.874 1.00 78.19 537 THR A C 1
ATOM 4154 O O . THR A 1 537 ? 11.713 4.007 -4.741 1.00 78.19 537 THR A O 1
ATOM 4157 N N . GLU A 1 538 ? 10.600 5.755 -3.893 1.00 78.25 538 GLU A N 1
ATOM 4158 C CA . GLU A 1 538 ? 11.240 5.771 -2.567 1.00 78.25 538 GLU A CA 1
ATOM 4159 C C . GLU A 1 538 ? 10.544 4.838 -1.545 1.00 78.25 538 GLU A C 1
ATOM 4161 O O . GLU A 1 538 ? 10.846 4.846 -0.342 1.00 78.25 538 GLU A O 1
ATOM 4166 N N . GLY A 1 539 ? 9.563 4.044 -1.993 1.00 76.50 539 GLY A N 1
ATOM 4167 C CA . GLY A 1 539 ? 8.790 3.114 -1.171 1.00 76.50 539 GLY A CA 1
ATOM 4168 C C . GLY A 1 539 ? 8.102 3.797 0.016 1.00 76.50 539 GLY A C 1
ATOM 4169 O O . GLY A 1 539 ? 7.526 4.879 -0.092 1.00 76.50 539 GLY A O 1
ATOM 4170 N N . TRP A 1 540 ? 8.178 3.193 1.208 1.00 76.00 540 TRP A N 1
ATOM 4171 C CA . TRP A 1 540 ? 7.532 3.744 2.410 1.00 76.00 540 TRP A CA 1
ATOM 4172 C C . TRP A 1 540 ? 8.077 5.111 2.847 1.00 76.00 540 TRP A C 1
ATOM 4174 O O . TRP A 1 540 ? 7.336 5.889 3.453 1.00 76.00 540 TRP A O 1
ATOM 4184 N N . ARG A 1 541 ? 9.346 5.433 2.540 1.00 77.62 541 ARG A N 1
ATOM 4185 C CA . ARG A 1 541 ? 9.911 6.770 2.812 1.00 77.62 541 ARG A CA 1
ATOM 4186 C C . ARG A 1 541 ? 9.201 7.839 1.990 1.00 77.62 541 ARG A C 1
ATOM 4188 O O . ARG A 1 541 ? 8.975 8.937 2.498 1.00 77.62 541 ARG A O 1
ATOM 4195 N N . GLY A 1 542 ? 8.743 7.465 0.798 1.00 79.00 542 GLY A N 1
ATOM 4196 C CA . GLY A 1 542 ? 7.880 8.254 -0.068 1.00 79.00 542 GLY A CA 1
ATOM 4197 C C . GLY A 1 542 ? 6.659 8.855 0.616 1.00 79.00 542 GLY A C 1
ATOM 4198 O O . GLY A 1 542 ? 6.243 9.952 0.263 1.00 79.00 542 GLY A O 1
ATOM 4199 N N . ILE A 1 543 ? 6.094 8.185 1.632 1.00 82.31 543 ILE A N 1
ATOM 4200 C CA . ILE A 1 543 ? 4.958 8.727 2.392 1.00 82.31 543 ILE A CA 1
ATOM 4201 C C . ILE A 1 543 ? 5.374 9.997 3.120 1.00 82.31 543 ILE A C 1
ATOM 4203 O O . ILE A 1 543 ? 4.631 10.967 3.098 1.00 82.31 543 ILE A O 1
ATOM 4207 N N . LEU A 1 544 ? 6.534 9.994 3.781 1.00 81.25 544 LEU A N 1
ATOM 4208 C CA . LEU A 1 544 ? 7.028 11.172 4.489 1.00 81.25 544 LEU A CA 1
ATOM 4209 C C . LEU A 1 544 ? 7.473 12.244 3.495 1.00 81.25 544 LEU A C 1
ATOM 4211 O O . LEU A 1 544 ? 7.105 13.401 3.679 1.00 81.25 544 LEU A O 1
ATOM 4215 N N . LEU A 1 545 ? 8.189 11.860 2.432 1.00 82.31 545 LEU A N 1
ATOM 4216 C CA . LEU A 1 545 ? 8.639 12.784 1.384 1.00 82.31 545 LEU A CA 1
ATOM 4217 C C . LEU A 1 545 ? 7.469 13.531 0.743 1.00 82.31 545 LEU A C 1
ATOM 4219 O O . LEU A 1 545 ? 7.549 14.745 0.593 1.00 82.31 545 LEU A O 1
ATOM 4223 N N . ALA A 1 546 ? 6.338 12.856 0.513 1.00 85.44 546 ALA A N 1
ATOM 4224 C CA . ALA A 1 546 ? 5.133 13.493 -0.005 1.00 85.44 546 ALA A CA 1
ATOM 4225 C C . ALA A 1 546 ? 4.677 14.699 0.836 1.00 85.44 546 ALA A C 1
ATOM 4227 O O . ALA A 1 546 ? 4.105 15.621 0.271 1.00 85.44 546 ALA A O 1
ATOM 4228 N N . PHE A 1 547 ? 4.927 14.728 2.158 1.00 85.31 547 PHE A N 1
ATOM 4229 C CA . PHE A 1 547 ? 4.594 15.865 3.033 1.00 85.31 547 PHE A CA 1
ATOM 4230 C C . PHE A 1 547 ? 5.641 16.985 3.042 1.00 85.31 547 PHE A C 1
ATOM 4232 O O . PHE A 1 547 ? 5.299 18.100 3.442 1.00 85.31 547 PHE A O 1
ATOM 4239 N N . PHE A 1 548 ? 6.880 16.726 2.629 1.00 82.69 548 PHE A N 1
ATOM 4240 C CA . PHE A 1 548 ? 7.975 17.703 2.683 1.00 82.69 548 PHE A CA 1
ATOM 4241 C C . PHE A 1 548 ? 8.395 18.235 1.310 1.00 82.69 548 PHE A C 1
ATOM 4243 O O . PHE A 1 548 ? 8.994 19.306 1.244 1.00 82.69 548 PHE A O 1
ATOM 4250 N N . GLU A 1 549 ? 8.041 17.539 0.234 1.00 78.94 549 GLU A N 1
ATOM 4251 C CA . GLU A 1 549 ? 8.379 17.891 -1.142 1.00 78.94 549 GLU A CA 1
ATOM 4252 C C . GLU A 1 549 ? 7.117 18.156 -1.978 1.00 78.94 549 GLU A C 1
ATOM 4254 O O . GLU A 1 549 ? 6.012 17.718 -1.653 1.00 78.94 549 GLU A O 1
ATOM 4259 N N . SER A 1 550 ? 7.276 18.903 -3.070 1.00 73.25 550 SER A N 1
ATOM 4260 C CA . SER A 1 550 ? 6.232 19.157 -4.067 1.00 73.25 550 SER A CA 1
ATOM 4261 C C . SER A 1 550 ? 6.650 18.575 -5.411 1.00 73.25 550 SER A C 1
ATOM 4263 O O . SER A 1 550 ? 7.824 18.647 -5.766 1.00 73.25 550 SER A O 1
ATOM 4265 N N . HIS A 1 551 ? 5.696 18.057 -6.184 1.00 69.25 551 HIS A N 1
ATOM 4266 C CA . HIS A 1 551 ? 5.948 17.516 -7.519 1.00 69.25 551 HIS A CA 1
ATOM 4267 C C . HIS A 1 551 ? 4.997 18.158 -8.536 1.00 69.25 551 HIS A C 1
ATOM 4269 O O . HIS A 1 551 ? 3.813 18.315 -8.239 1.00 69.25 551 HIS A O 1
ATOM 4275 N N . LEU A 1 552 ? 5.520 18.540 -9.709 1.00 64.94 552 LEU A N 1
ATOM 4276 C CA . LEU A 1 552 ? 4.763 19.159 -10.813 1.00 64.94 552 LEU A CA 1
ATOM 4277 C C . LEU A 1 552 ? 3.884 20.345 -10.361 1.00 64.94 552 LEU A C 1
ATOM 4279 O O . LEU A 1 552 ? 2.692 20.396 -10.653 1.00 64.94 552 LEU A O 1
ATOM 4283 N N . ASP A 1 553 ? 4.459 21.251 -9.560 1.00 60.41 553 ASP A N 1
ATOM 4284 C CA . ASP A 1 553 ? 3.809 22.476 -9.054 1.00 60.41 553 ASP A CA 1
ATOM 4285 C C . ASP A 1 553 ? 2.476 22.253 -8.304 1.00 60.41 553 ASP A C 1
ATOM 4287 O O . ASP A 1 553 ? 1.655 23.162 -8.126 1.00 60.41 553 ASP A O 1
ATOM 4291 N N . ALA A 1 554 ? 2.276 21.031 -7.799 1.00 66.00 554 ALA A N 1
ATOM 4292 C CA . ALA A 1 554 ? 1.102 20.589 -7.068 1.00 66.00 554 ALA A CA 1
ATOM 4293 C C . ALA A 1 554 ? 1.490 20.017 -5.692 1.00 66.00 554 ALA A C 1
ATOM 4295 O O . ALA A 1 554 ? 2.234 19.045 -5.578 1.00 66.00 554 ALA A O 1
ATOM 4296 N N . TYR A 1 555 ? 0.942 20.594 -4.616 1.00 82.81 555 TYR A N 1
ATOM 4297 C CA . TYR A 1 555 ? 1.151 20.104 -3.248 1.00 82.81 555 TYR A CA 1
ATOM 4298 C C . TYR A 1 555 ? -0.117 19.454 -2.693 1.00 82.81 555 TYR A C 1
ATOM 4300 O O . TYR A 1 555 ? -0.979 20.109 -2.101 1.00 82.81 555 TYR A O 1
ATOM 4308 N N . TYR A 1 556 ? -0.218 18.140 -2.905 1.00 87.50 556 TYR A N 1
ATOM 4309 C CA . TYR A 1 556 ? -1.305 17.285 -2.416 1.00 87.50 556 TYR A CA 1
ATOM 4310 C C . TYR A 1 556 ? -0.748 16.096 -1.615 1.00 87.50 556 TYR A C 1
ATOM 4312 O O . TYR A 1 556 ? -0.920 14.942 -2.017 1.00 87.50 556 TYR A O 1
ATOM 4320 N N . PRO A 1 557 ? -0.054 16.349 -0.492 1.00 89.62 557 PRO A N 1
ATOM 4321 C CA . PRO A 1 557 ? 0.738 15.345 0.219 1.00 89.62 557 PRO A CA 1
ATOM 4322 C C . PRO A 1 557 ? -0.073 14.132 0.680 1.00 89.62 557 PRO A C 1
ATOM 4324 O O . PRO A 1 557 ? 0.424 13.014 0.647 1.00 89.62 557 PRO A O 1
ATOM 4327 N N . VAL A 1 558 ? -1.343 14.312 1.065 1.00 90.81 558 VAL A N 1
ATOM 4328 C CA . VAL A 1 558 ? -2.202 13.178 1.455 1.00 90.81 558 VAL A CA 1
ATOM 4329 C C . VAL A 1 558 ? -2.562 12.324 0.242 1.00 90.81 558 VAL A C 1
ATOM 4331 O O . VAL A 1 558 ? -2.567 11.102 0.340 1.00 90.81 558 VAL A O 1
ATOM 4334 N N . THR A 1 559 ? -2.834 12.949 -0.902 1.00 91.25 559 THR A N 1
ATOM 4335 C CA . THR A 1 559 ? -3.146 12.240 -2.150 1.00 91.25 559 THR A CA 1
ATOM 4336 C C . THR A 1 559 ? -1.931 11.458 -2.636 1.00 91.25 559 THR A C 1
ATOM 4338 O O . THR A 1 559 ? -2.048 10.264 -2.895 1.00 91.25 559 THR A O 1
ATOM 4341 N N . HIS A 1 560 ? -0.754 12.090 -2.661 1.00 89.81 560 HIS A N 1
ATOM 4342 C CA . HIS A 1 560 ? 0.495 11.413 -3.006 1.00 89.81 560 HIS A CA 1
ATOM 4343 C C . HIS A 1 560 ? 0.859 10.331 -2.001 1.00 89.81 560 HIS A C 1
ATOM 4345 O O . HIS A 1 560 ? 1.230 9.251 -2.423 1.00 89.81 560 HIS A O 1
ATOM 4351 N N . ALA A 1 561 ? 0.664 10.539 -0.698 1.00 89.88 561 ALA A N 1
ATOM 4352 C CA . ALA A 1 561 ? 0.855 9.478 0.284 1.00 89.88 561 ALA A CA 1
ATOM 4353 C C . ALA A 1 561 ? -0.055 8.271 0.006 1.00 89.88 561 ALA A C 1
ATOM 4355 O O . ALA A 1 561 ? 0.398 7.138 0.134 1.00 89.88 561 ALA A O 1
ATOM 4356 N N . ILE A 1 562 ? -1.312 8.484 -0.404 1.00 89.81 562 ILE A N 1
ATOM 4357 C CA . ILE A 1 562 ? -2.199 7.376 -0.786 1.00 89.81 562 ILE A CA 1
ATOM 4358 C C . ILE A 1 562 ? -1.708 6.710 -2.077 1.00 89.81 562 ILE A C 1
ATOM 4360 O O . ILE A 1 562 ? -1.652 5.486 -2.103 1.00 89.81 562 ILE A O 1
ATOM 4364 N N . TYR A 1 563 ? -1.305 7.459 -3.109 1.00 87.75 563 TYR A N 1
ATOM 4365 C CA . TYR A 1 563 ? -0.721 6.865 -4.319 1.00 87.75 563 TYR A CA 1
ATOM 4366 C C . TYR A 1 563 ? 0.557 6.085 -4.020 1.00 87.75 563 TYR A C 1
ATOM 4368 O O . TYR A 1 563 ? 0.663 4.943 -4.443 1.00 87.75 563 TYR A O 1
ATOM 4376 N N . THR A 1 564 ? 1.476 6.640 -3.229 1.00 87.50 564 THR A N 1
ATOM 4377 C CA . THR A 1 564 ? 2.684 5.962 -2.753 1.00 87.50 564 THR A CA 1
ATOM 4378 C C . THR A 1 564 ? 2.311 4.668 -2.060 1.00 87.50 564 THR A C 1
ATOM 4380 O O . THR A 1 564 ? 2.892 3.642 -2.377 1.00 87.50 564 THR A O 1
ATOM 4383 N N . VAL A 1 565 ? 1.317 4.678 -1.165 1.00 81.75 565 VAL A N 1
ATOM 4384 C CA . VAL A 1 565 ? 0.817 3.454 -0.531 1.00 81.75 565 VAL A CA 1
ATOM 4385 C C . VAL A 1 565 ? 0.317 2.482 -1.603 1.00 81.75 565 VAL A C 1
ATOM 4387 O O . VAL A 1 565 ? 0.829 1.378 -1.681 1.00 81.75 565 VAL A O 1
ATOM 4390 N N . VAL A 1 566 ? -0.618 2.871 -2.471 1.00 81.31 566 VAL A N 1
ATOM 4391 C CA . VAL A 1 566 ? -1.191 1.986 -3.505 1.00 81.31 566 VAL A CA 1
ATOM 4392 C C . VAL A 1 566 ? -0.112 1.407 -4.425 1.00 81.31 566 VAL A C 1
ATOM 4394 O O . VAL A 1 566 ? -0.090 0.197 -4.621 1.00 81.31 566 VAL A O 1
ATOM 4397 N N . GLN A 1 567 ? 0.815 2.224 -4.919 1.00 81.50 567 GLN A N 1
ATOM 4398 C CA . GLN A 1 567 ? 1.920 1.797 -5.779 1.00 81.50 567 GLN A CA 1
ATOM 4399 C C . GLN A 1 567 ? 2.924 0.909 -5.034 1.00 81.50 567 GLN A C 1
ATOM 4401 O O . GLN A 1 567 ? 3.367 -0.101 -5.568 1.00 81.50 567 GLN A O 1
ATOM 4406 N N . THR A 1 568 ? 3.223 1.219 -3.772 1.00 76.19 568 THR A N 1
ATOM 4407 C CA . THR A 1 568 ? 4.099 0.399 -2.917 1.00 76.19 568 THR A CA 1
ATOM 4408 C C . THR A 1 568 ? 3.459 -0.962 -2.600 1.00 76.19 568 THR A C 1
ATOM 4410 O O . THR A 1 568 ? 4.161 -1.964 -2.503 1.00 76.19 568 THR A O 1
ATOM 4413 N N . LEU A 1 569 ? 2.127 -1.025 -2.448 1.00 62.66 569 LEU A N 1
ATOM 4414 C CA . LEU A 1 569 ? 1.386 -2.263 -2.160 1.00 62.66 569 LEU A CA 1
ATOM 4415 C C . LEU A 1 569 ? 1.114 -3.110 -3.427 1.00 62.66 569 LEU A C 1
ATOM 4417 O O . LEU A 1 569 ? 1.110 -4.343 -3.350 1.00 62.66 569 LEU A O 1
ATOM 4421 N N . PHE A 1 570 ? 0.801 -2.461 -4.556 1.00 74.44 570 PHE A N 1
ATOM 4422 C CA . PHE A 1 570 ? 0.150 -3.073 -5.727 1.00 74.44 570 PHE A CA 1
ATOM 4423 C C . PHE A 1 570 ? 0.811 -2.742 -7.075 1.00 74.44 570 PHE A C 1
ATOM 4425 O O . PHE A 1 570 ? 0.293 -3.151 -8.118 1.00 74.44 570 PHE A O 1
ATOM 4432 N N . GLY A 1 571 ? 1.922 -2.002 -7.073 1.00 79.12 571 GLY A N 1
ATOM 4433 C CA . GLY A 1 571 ? 2.575 -1.506 -8.281 1.00 79.12 571 GLY A CA 1
ATOM 4434 C C . GLY A 1 571 ? 1.672 -0.574 -9.090 1.00 79.12 571 GLY A C 1
ATOM 4435 O O . GLY A 1 571 ? 0.801 0.120 -8.562 1.00 79.12 571 GLY A O 1
ATOM 4436 N N . THR A 1 572 ? 1.828 -0.603 -10.407 1.00 81.94 572 THR A N 1
ATOM 4437 C CA . THR A 1 572 ? 1.054 0.203 -11.362 1.00 81.94 572 THR A CA 1
ATOM 4438 C C . THR A 1 572 ? -0.293 -0.434 -11.721 1.00 81.94 572 THR A C 1
ATOM 4440 O O . THR A 1 572 ? -0.756 -0.354 -12.849 1.00 81.94 572 THR A O 1
ATOM 4443 N N . SER A 1 573 ? -0.953 -1.112 -10.779 1.00 84.56 573 SER A N 1
ATOM 4444 C CA . SER A 1 573 ? -2.241 -1.768 -11.037 1.00 84.56 573 SER A CA 1
ATOM 4445 C C . SER A 1 573 ? -3.392 -0.755 -11.095 1.00 84.56 573 SER A C 1
ATOM 4447 O O . SER A 1 573 ? -3.757 -0.190 -10.059 1.00 84.56 573 SER A O 1
ATOM 4449 N N . ALA A 1 574 ? -4.008 -0.559 -12.268 1.00 86.94 574 ALA A N 1
ATOM 4450 C CA . ALA A 1 574 ? -5.191 0.298 -12.438 1.00 86.94 574 ALA A CA 1
ATOM 4451 C C . ALA A 1 574 ? -6.355 -0.142 -11.529 1.00 86.94 574 ALA A C 1
ATOM 4453 O O . ALA A 1 574 ? -6.896 0.664 -10.768 1.00 86.94 574 ALA A O 1
ATOM 4454 N N . LEU A 1 575 ? -6.640 -1.452 -11.484 1.00 87.94 575 LEU A N 1
ATOM 4455 C CA . LEU A 1 575 ? -7.636 -2.053 -10.586 1.00 87.94 575 LEU A CA 1
ATOM 4456 C C . LEU A 1 575 ? -7.428 -1.626 -9.127 1.00 87.94 575 LEU A C 1
ATOM 4458 O O . LEU A 1 575 ? -8.387 -1.302 -8.429 1.00 87.94 575 LEU A O 1
ATOM 4462 N N . ALA A 1 576 ? -6.182 -1.636 -8.645 1.00 82.81 576 ALA A N 1
ATOM 4463 C CA . ALA A 1 576 ? -5.889 -1.288 -7.260 1.00 82.81 576 ALA A CA 1
ATOM 4464 C C . ALA A 1 576 ? -6.152 0.196 -6.972 1.00 82.81 576 ALA A C 1
ATOM 4466 O O . ALA A 1 576 ? -6.731 0.532 -5.936 1.00 82.81 576 ALA A O 1
ATOM 4467 N N . HIS A 1 577 ? -5.778 1.073 -7.903 1.00 87.69 577 HIS A N 1
ATOM 4468 C CA . HIS A 1 577 ? -6.035 2.503 -7.792 1.00 87.69 577 HIS A CA 1
ATOM 4469 C C . HIS A 1 577 ? -7.540 2.801 -7.778 1.00 87.69 577 HIS A C 1
ATOM 4471 O O . HIS A 1 577 ? -8.020 3.482 -6.865 1.00 87.69 577 HIS A O 1
ATOM 4477 N N . HIS A 1 578 ? -8.302 2.205 -8.700 1.00 88.88 578 HIS A N 1
ATOM 4478 C CA . HIS A 1 578 ? -9.761 2.311 -8.721 1.00 88.88 578 HIS A CA 1
ATOM 4479 C C . HIS A 1 578 ? -10.402 1.742 -7.450 1.00 88.88 578 HIS A C 1
ATOM 4481 O O . HIS A 1 578 ? -11.263 2.388 -6.854 1.00 88.88 578 HIS A O 1
ATOM 4487 N N . ALA A 1 579 ? -9.963 0.575 -6.969 1.00 85.06 579 ALA A N 1
ATOM 4488 C CA . ALA A 1 579 ? -10.509 -0.040 -5.760 1.00 85.06 579 ALA A CA 1
ATOM 4489 C C . ALA A 1 579 ? -10.312 0.836 -4.515 1.00 85.06 579 ALA A C 1
ATOM 4491 O O . ALA A 1 579 ? -11.242 0.998 -3.719 1.00 85.06 579 ALA A O 1
ATOM 4492 N N . VAL A 1 580 ? -9.128 1.440 -4.349 1.00 86.88 580 VAL A N 1
ATOM 4493 C CA . VAL A 1 580 ? -8.865 2.371 -3.243 1.00 86.88 580 VAL A CA 1
ATOM 4494 C C . VAL A 1 580 ? -9.707 3.636 -3.375 1.00 86.88 580 VAL A C 1
ATOM 4496 O O . VAL A 1 580 ? -10.311 4.067 -2.390 1.00 86.88 580 VAL A O 1
ATOM 4499 N N . GLN A 1 581 ? -9.813 4.204 -4.576 1.00 92.25 581 GLN A N 1
ATOM 4500 C CA . GLN A 1 581 ? -10.620 5.397 -4.824 1.00 92.25 581 GLN A CA 1
ATOM 4501 C C . GLN A 1 581 ? -12.112 5.156 -4.538 1.00 92.25 581 GLN A C 1
ATOM 4503 O O . GLN A 1 581 ? -12.723 5.912 -3.775 1.00 92.25 581 GLN A O 1
ATOM 4508 N N . VAL A 1 582 ? -12.679 4.064 -5.064 1.00 91.88 582 VAL A N 1
ATOM 4509 C CA . VAL A 1 582 ? -14.063 3.632 -4.808 1.00 91.88 582 VAL A CA 1
ATOM 4510 C C . VAL A 1 582 ? -14.275 3.352 -3.320 1.00 91.88 582 VAL A C 1
ATOM 4512 O O . VAL A 1 582 ? -15.276 3.785 -2.750 1.00 91.88 582 VAL A O 1
ATOM 4515 N N . GLY A 1 583 ? -13.325 2.688 -2.655 1.00 86.25 583 GLY A N 1
ATOM 4516 C CA . GLY A 1 583 ? -13.391 2.399 -1.221 1.00 86.25 583 GLY A CA 1
ATOM 4517 C C . GLY A 1 583 ? -13.408 3.660 -0.351 1.00 86.25 583 GLY A C 1
ATOM 45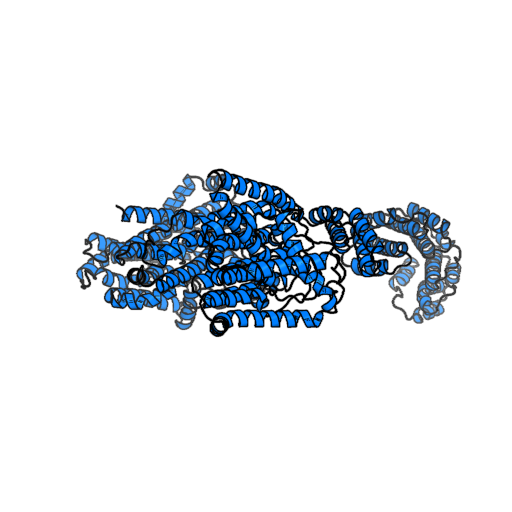18 O O . GLY A 1 583 ? -14.242 3.780 0.551 1.00 86.25 583 GLY A O 1
ATOM 4519 N N . ILE A 1 584 ? -12.536 4.630 -0.644 1.00 89.88 584 ILE A N 1
ATOM 4520 C CA . ILE A 1 584 ? -12.492 5.930 0.042 1.00 89.88 584 ILE A CA 1
ATOM 4521 C C . ILE A 1 584 ? -13.798 6.698 -0.184 1.00 89.88 584 ILE A C 1
ATOM 4523 O O . ILE A 1 584 ? -14.380 7.225 0.771 1.00 89.88 584 ILE A O 1
ATOM 4527 N N . PHE A 1 585 ? -14.297 6.722 -1.422 1.00 94.62 585 PHE A N 1
ATOM 4528 C CA . PHE A 1 585 ? -15.562 7.370 -1.752 1.00 94.62 585 PHE A CA 1
ATOM 4529 C C . PHE A 1 585 ? -16.743 6.721 -1.014 1.00 94.62 585 PHE A C 1
ATOM 4531 O O . PHE A 1 585 ? -17.507 7.415 -0.338 1.00 94.62 585 PHE A O 1
ATOM 4538 N N . ALA A 1 586 ? -16.854 5.389 -1.052 1.00 90.69 586 ALA A N 1
ATOM 4539 C CA . ALA A 1 586 ? -17.894 4.627 -0.366 1.00 90.69 586 ALA A CA 1
ATOM 4540 C C . ALA A 1 586 ? -17.857 4.826 1.158 1.00 90.69 586 ALA A C 1
ATOM 4542 O O . ALA A 1 586 ? -18.910 4.971 1.785 1.00 90.69 586 ALA A O 1
ATOM 4543 N N . ALA A 1 587 ? -16.666 4.909 1.761 1.00 86.00 587 ALA A N 1
ATOM 4544 C CA . ALA A 1 587 ? -16.511 5.245 3.175 1.00 86.00 587 ALA A CA 1
ATOM 4545 C C . ALA A 1 587 ? -17.013 6.667 3.483 1.00 86.00 587 ALA A C 1
ATOM 4547 O O . ALA A 1 587 ? -17.717 6.878 4.476 1.00 86.00 587 ALA A O 1
ATOM 4548 N N . GLY A 1 588 ? -16.709 7.636 2.613 1.00 91.06 588 GLY A N 1
ATOM 4549 C CA . GLY A 1 588 ? -17.218 9.003 2.721 1.00 91.06 588 GLY A CA 1
ATOM 4550 C C . GLY A 1 588 ? -18.747 9.053 2.650 1.00 91.06 588 GLY A C 1
ATOM 4551 O O . GLY A 1 588 ? -19.385 9.647 3.521 1.00 91.06 588 GLY A O 1
ATOM 4552 N N . VAL A 1 589 ? -19.353 8.361 1.679 1.00 94.88 589 VAL A N 1
ATOM 4553 C CA . VAL A 1 589 ? -20.816 8.274 1.510 1.00 94.88 589 VAL A CA 1
ATOM 4554 C C . VAL A 1 589 ? -21.475 7.599 2.714 1.00 94.88 589 VAL A C 1
ATOM 4556 O O . VAL A 1 589 ? -22.471 8.100 3.239 1.00 94.88 589 VAL A O 1
ATOM 4559 N N . ALA A 1 590 ? -20.896 6.506 3.214 1.00 90.06 590 ALA A N 1
ATOM 4560 C CA . ALA A 1 590 ? -21.396 5.788 4.384 1.00 90.06 590 ALA A CA 1
ATOM 4561 C C . ALA A 1 590 ? -21.434 6.650 5.655 1.00 90.06 590 ALA A C 1
ATOM 4563 O O . ALA A 1 590 ? -22.339 6.511 6.484 1.00 90.06 590 ALA A O 1
ATOM 4564 N N . LEU A 1 591 ? -20.461 7.553 5.809 1.00 89.81 591 LEU A N 1
ATOM 4565 C CA . LEU A 1 591 ? -20.329 8.439 6.966 1.00 89.81 591 LEU A CA 1
ATOM 4566 C C . LEU A 1 591 ? -20.998 9.807 6.768 1.00 89.81 591 LEU A C 1
ATOM 4568 O O . LEU A 1 591 ? -21.223 10.523 7.750 1.00 89.81 591 LEU A O 1
ATOM 4572 N N . LEU A 1 592 ? -21.393 10.165 5.545 1.00 95.00 592 LEU A N 1
ATOM 4573 C CA . LEU A 1 592 ? -22.051 11.435 5.242 1.00 95.00 592 LEU A CA 1
ATOM 4574 C C . LEU A 1 592 ? -23.307 11.696 6.103 1.00 95.00 592 LEU A C 1
ATOM 4576 O O . LEU A 1 592 ? -23.425 12.804 6.635 1.00 95.00 592 LEU A O 1
ATOM 4580 N N . PRO A 1 593 ? -24.208 10.724 6.379 1.00 93.50 593 PRO A N 1
ATOM 4581 C CA . PRO A 1 593 ? -25.341 10.948 7.283 1.00 93.50 593 PRO A CA 1
ATOM 4582 C C . PRO A 1 593 ? -24.930 11.361 8.705 1.00 93.50 593 PRO A C 1
ATOM 4584 O O . PRO A 1 593 ? -25.669 12.079 9.383 1.00 93.50 593 PRO A O 1
ATOM 4587 N N . TRP A 1 594 ? -23.763 10.912 9.180 1.00 91.88 594 TRP A N 1
ATOM 4588 C CA . TRP A 1 594 ? -23.219 11.318 10.476 1.00 91.88 594 TRP A CA 1
ATOM 4589 C C . TRP A 1 594 ? -22.682 12.753 10.444 1.00 91.88 594 TRP A C 1
ATOM 4591 O O . TRP A 1 594 ? -22.946 13.504 11.383 1.00 91.88 594 TRP A O 1
ATOM 4601 N N . ALA A 1 595 ? -22.026 13.164 9.358 1.00 92.94 595 ALA A N 1
ATOM 4602 C CA . ALA A 1 595 ? -21.596 14.549 9.161 1.00 92.94 595 ALA A CA 1
ATOM 4603 C C . ALA A 1 595 ? -22.783 15.519 9.035 1.00 92.94 595 ALA A C 1
ATOM 4605 O O . ALA A 1 595 ? -22.817 16.550 9.707 1.00 92.94 595 ALA A O 1
ATOM 4606 N N . LEU A 1 596 ? -23.806 15.162 8.252 1.00 95.50 596 LEU A N 1
ATOM 4607 C CA . LEU A 1 596 ? -25.014 15.976 8.058 1.00 95.50 596 LEU A CA 1
ATOM 4608 C C . LEU A 1 596 ? -25.796 16.204 9.364 1.00 95.50 596 LEU A C 1
ATOM 4610 O O . LEU A 1 596 ? -26.452 17.238 9.528 1.00 95.50 596 LEU A O 1
ATOM 4614 N N . ALA A 1 597 ? -25.672 15.304 10.344 1.00 90.94 597 ALA A N 1
ATOM 4615 C CA . ALA A 1 597 ? -26.256 15.499 11.669 1.00 90.94 597 ALA A CA 1
ATOM 4616 C C . ALA A 1 597 ? -25.692 16.737 12.394 1.00 90.94 597 ALA A C 1
ATOM 4618 O O . ALA A 1 597 ? -26.423 17.370 13.157 1.00 90.94 597 ALA A O 1
ATOM 4619 N N . ALA A 1 598 ? -24.447 17.148 12.114 1.00 90.50 598 ALA A N 1
ATOM 4620 C CA . ALA A 1 598 ? -23.875 18.388 12.652 1.00 90.50 598 ALA A CA 1
ATOM 4621 C C . ALA A 1 598 ? -24.638 19.641 12.180 1.00 90.50 598 ALA A C 1
ATOM 4623 O O . ALA A 1 598 ? -24.698 20.642 12.895 1.00 90.50 598 ALA A O 1
ATOM 4624 N N . PHE A 1 599 ? -25.282 19.560 11.013 1.00 92.94 599 PHE A N 1
ATOM 4625 C CA . PHE A 1 599 ? -26.108 20.616 10.430 1.00 92.94 599 PHE A CA 1
ATOM 4626 C C . PHE A 1 599 ? -27.581 20.534 10.871 1.00 92.94 599 PHE A C 1
ATOM 4628 O O . PHE A 1 599 ? -28.387 21.396 10.511 1.00 92.94 599 PHE A O 1
ATOM 4635 N N . GLY A 1 600 ? -27.940 19.553 11.705 1.00 90.25 600 GLY A N 1
ATOM 4636 C CA . GLY A 1 600 ? -29.307 19.328 12.179 1.00 90.25 600 GLY A CA 1
ATOM 4637 C C . GLY A 1 600 ? -30.165 18.478 11.239 1.00 90.25 600 GLY A C 1
ATOM 4638 O O . GLY A 1 600 ? -31.384 18.451 11.393 1.00 90.25 600 GLY A O 1
ATOM 4639 N N . ILE A 1 601 ? -29.556 17.784 10.272 1.00 91.69 601 ILE A N 1
ATOM 4640 C CA . ILE A 1 601 ? -30.262 16.868 9.370 1.00 91.69 601 ILE A CA 1
ATOM 4641 C C . ILE A 1 601 ? -30.364 15.486 10.040 1.00 91.69 601 ILE A C 1
ATOM 4643 O O . ILE A 1 601 ? -29.343 14.924 10.440 1.00 91.69 601 ILE A O 1
ATOM 4647 N N . PRO A 1 602 ? -31.568 14.894 10.175 1.00 89.75 602 PRO A N 1
ATOM 4648 C CA . PRO A 1 602 ? -31.716 13.562 10.758 1.00 89.75 602 PRO A CA 1
ATOM 4649 C C . PRO A 1 602 ? -30.991 12.489 9.936 1.00 89.75 602 PRO A C 1
ATOM 4651 O O . PRO A 1 602 ? -31.083 12.490 8.710 1.00 89.75 602 PRO A O 1
ATOM 4654 N N . ARG A 1 603 ? -30.354 11.512 10.595 1.00 86.00 603 ARG A N 1
ATOM 4655 C CA . ARG A 1 603 ? -29.553 10.466 9.923 1.00 86.00 603 ARG A CA 1
ATOM 4656 C C . ARG A 1 603 ? -30.322 9.666 8.869 1.00 86.00 603 ARG A C 1
ATOM 4658 O O . ARG A 1 603 ? -29.760 9.355 7.830 1.00 86.00 603 ARG A O 1
ATOM 4665 N N . ALA A 1 604 ? -31.606 9.384 9.094 1.00 85.12 604 ALA A N 1
ATOM 4666 C CA . ALA A 1 604 ? -32.450 8.696 8.111 1.00 85.12 604 ALA A CA 1
ATOM 4667 C C . ALA A 1 604 ? -32.676 9.522 6.830 1.00 85.12 604 ALA A C 1
ATOM 4669 O O . ALA A 1 604 ? -32.782 8.964 5.746 1.00 85.12 604 ALA A O 1
ATOM 4670 N N . VAL A 1 605 ? -32.725 10.853 6.944 1.00 89.31 605 VAL A N 1
ATOM 4671 C CA . VAL A 1 605 ? -32.774 11.754 5.782 1.00 89.31 605 VAL A CA 1
ATOM 4672 C C . VAL A 1 605 ? -31.393 11.839 5.142 1.00 89.31 605 VAL A C 1
ATOM 4674 O O . VAL A 1 605 ? -31.278 11.743 3.927 1.00 89.31 605 VAL A O 1
ATOM 4677 N N . GLY A 1 606 ? -30.347 11.937 5.968 1.00 92.62 606 GLY A N 1
ATOM 4678 C CA . GLY A 1 606 ? -28.956 11.888 5.525 1.00 92.62 606 GLY A CA 1
ATOM 4679 C C . GLY A 1 606 ? -28.634 10.641 4.700 1.00 92.62 606 GLY A C 1
ATOM 4680 O O . GLY A 1 606 ? -27.894 10.754 3.735 1.00 92.62 606 GLY A O 1
ATOM 4681 N N . PHE A 1 607 ? -29.228 9.486 5.025 1.00 92.00 607 PHE A N 1
ATOM 4682 C CA . PHE A 1 607 ? -29.095 8.252 4.244 1.00 92.00 607 PHE A CA 1
ATOM 4683 C C . PHE A 1 607 ? -29.562 8.434 2.795 1.00 92.00 607 PHE A C 1
ATOM 4685 O O . PHE A 1 607 ? -28.823 8.114 1.873 1.00 92.00 607 PHE A O 1
ATOM 4692 N N . TRP A 1 608 ? -30.759 8.991 2.588 1.00 91.19 608 TRP A N 1
ATOM 4693 C CA . TRP A 1 608 ? -31.298 9.217 1.244 1.00 91.19 608 TRP A CA 1
ATOM 4694 C C . TRP A 1 608 ? -30.550 10.312 0.486 1.00 91.19 608 TRP A C 1
ATOM 4696 O O . TRP A 1 608 ? -30.345 10.172 -0.715 1.00 91.19 608 TRP A O 1
ATOM 4706 N N . ILE A 1 609 ? -30.104 11.363 1.185 1.00 95.19 609 ILE A N 1
ATOM 4707 C CA . ILE A 1 609 ? -29.229 12.389 0.599 1.00 95.19 609 ILE A CA 1
ATOM 4708 C C . ILE A 1 609 ? -27.947 11.734 0.087 1.00 95.19 609 ILE A C 1
ATOM 4710 O O . ILE A 1 609 ? -27.594 11.934 -1.066 1.00 95.19 609 ILE A O 1
ATOM 4714 N N . ALA A 1 610 ? -27.289 10.925 0.920 1.00 96.19 610 ALA A N 1
ATOM 4715 C CA . ALA A 1 610 ? -26.043 10.256 0.573 1.00 96.19 610 ALA A CA 1
ATOM 4716 C C . ALA A 1 610 ? -26.217 9.275 -0.597 1.00 96.19 610 ALA A C 1
ATOM 4718 O O . ALA A 1 610 ? -25.416 9.305 -1.523 1.00 96.19 610 ALA A O 1
ATOM 4719 N N . LEU A 1 611 ? -27.278 8.460 -0.586 1.00 94.88 611 LEU A N 1
ATOM 4720 C CA . LEU A 1 611 ? -27.541 7.472 -1.634 1.00 94.88 611 LEU A CA 1
ATOM 4721 C C . LEU A 1 611 ? -27.831 8.117 -2.998 1.00 94.88 611 LEU A C 1
ATOM 4723 O O . LEU A 1 611 ? -27.217 7.736 -3.989 1.00 94.88 611 LEU A O 1
ATOM 4727 N N . LEU A 1 612 ? -28.740 9.098 -3.054 1.00 93.62 612 LEU A N 1
ATOM 4728 C CA . LEU A 1 612 ? -29.096 9.768 -4.313 1.00 93.62 612 LEU A CA 1
ATOM 4729 C C . LEU A 1 612 ? -27.943 10.631 -4.838 1.00 93.62 612 LEU A C 1
ATOM 4731 O O . LEU A 1 612 ? -27.667 10.624 -6.033 1.00 93.62 612 LEU A O 1
ATOM 4735 N N . TRP A 1 613 ? -27.227 11.321 -3.946 1.00 96.19 613 TRP A N 1
ATOM 4736 C CA . TRP A 1 613 ? -26.045 12.092 -4.325 1.00 96.19 613 TRP A CA 1
ATOM 4737 C C . TRP A 1 613 ? -24.929 11.196 -4.877 1.00 96.19 613 TRP A C 1
ATOM 4739 O O . TRP A 1 613 ? -24.331 11.537 -5.892 1.00 96.19 613 TRP A O 1
ATOM 4749 N N . ALA A 1 614 ? -24.676 10.036 -4.260 1.00 96.12 614 ALA A N 1
ATOM 4750 C CA . ALA A 1 614 ? -23.653 9.096 -4.723 1.00 96.12 614 ALA A CA 1
ATOM 4751 C C . ALA A 1 614 ? -24.003 8.443 -6.070 1.00 96.12 614 ALA A C 1
ATOM 4753 O O . ALA A 1 614 ? -23.105 8.183 -6.870 1.00 96.12 614 ALA A O 1
ATOM 4754 N N . ALA A 1 615 ? -25.292 8.198 -6.327 1.00 95.38 615 ALA A N 1
ATOM 4755 C CA . ALA A 1 615 ? -25.775 7.638 -7.587 1.00 95.38 615 ALA A CA 1
ATOM 4756 C C . ALA A 1 615 ? -25.779 8.645 -8.747 1.00 95.38 615 ALA A C 1
ATOM 4758 O O . ALA A 1 615 ? -25.832 8.245 -9.909 1.00 95.38 615 ALA A O 1
ATOM 4759 N N . HIS A 1 616 ? -25.720 9.947 -8.459 1.00 94.94 616 HIS A N 1
ATOM 4760 C CA . HIS A 1 616 ? -25.789 10.981 -9.483 1.00 94.94 616 HIS A CA 1
ATOM 4761 C C . HIS A 1 616 ? -24.640 10.856 -10.510 1.00 94.94 616 HIS A C 1
ATOM 4763 O O . HIS A 1 616 ? -23.481 10.731 -10.111 1.00 94.94 616 HIS A O 1
ATOM 4769 N N . PRO A 1 617 ? -24.904 10.927 -11.831 1.00 94.62 617 PRO A N 1
ATOM 4770 C CA . PRO A 1 617 ? -23.896 10.661 -12.867 1.00 94.62 617 PRO A CA 1
ATOM 4771 C C . PRO A 1 617 ? -22.715 11.649 -12.872 1.00 94.62 617 PRO A C 1
ATOM 4773 O O . PRO A 1 617 ? -21.604 11.277 -13.230 1.00 94.62 617 PRO A O 1
ATOM 4776 N N . MET A 1 618 ? -22.891 12.877 -12.370 1.00 93.56 618 MET A N 1
ATOM 4777 C CA . MET A 1 618 ? -21.787 13.848 -12.222 1.00 93.56 618 MET A CA 1
ATOM 4778 C C . MET A 1 618 ? -20.761 13.469 -11.137 1.00 93.56 618 MET A C 1
ATOM 4780 O O . MET A 1 618 ? -19.887 14.264 -10.803 1.00 93.56 618 MET A O 1
ATOM 4784 N N . ARG A 1 619 ? -20.904 12.321 -10.466 1.00 94.94 619 ARG A N 1
ATOM 4785 C CA . ARG A 1 619 ? -19.894 11.789 -9.532 1.00 94.94 619 ARG A CA 1
ATOM 4786 C C . ARG A 1 619 ? -18.881 10.895 -10.225 1.00 94.94 619 ARG A C 1
ATOM 4788 O O . ARG A 1 619 ? -17.806 10.686 -9.674 1.00 94.94 619 ARG A O 1
ATOM 4795 N N . VAL A 1 620 ? -19.208 10.412 -11.423 1.00 95.56 620 VAL A N 1
ATOM 4796 C CA . VAL A 1 620 ? -18.398 9.422 -12.127 1.00 95.56 620 VAL A CA 1
ATOM 4797 C C . VAL A 1 620 ? -16.992 9.936 -12.391 1.00 95.56 620 VAL A C 1
ATOM 4799 O O . VAL A 1 620 ? -16.057 9.210 -12.092 1.00 95.56 620 VAL A O 1
ATOM 4802 N N . GLU A 1 621 ? -16.816 11.189 -12.818 1.00 93.94 621 GLU A N 1
ATOM 4803 C CA . GLU A 1 621 ? -15.477 11.762 -13.017 1.00 93.94 621 GLU A CA 1
ATOM 4804 C C . GLU A 1 621 ? -14.629 11.709 -11.731 1.00 93.94 621 GLU A C 1
ATOM 4806 O O . GLU A 1 621 ? -13.494 11.250 -11.758 1.00 93.94 621 GLU A O 1
ATOM 4811 N N . SER A 1 622 ? -15.166 12.112 -10.575 1.00 94.12 622 SER A N 1
ATOM 4812 C CA . SER A 1 622 ? -14.410 12.093 -9.310 1.00 94.12 622 SER A CA 1
ATOM 4813 C C . SER A 1 622 ? -14.084 10.688 -8.789 1.00 94.12 622 SER A C 1
ATOM 4815 O O . SER A 1 622 ? -13.204 10.560 -7.936 1.00 94.12 622 SER A O 1
ATOM 4817 N N . VAL A 1 623 ? -14.797 9.655 -9.249 1.00 94.88 623 VAL A N 1
ATOM 4818 C CA . VAL A 1 623 ? -14.659 8.274 -8.754 1.00 94.88 623 VAL A CA 1
ATOM 4819 C C . VAL A 1 623 ? -13.956 7.354 -9.756 1.00 94.88 623 VAL A C 1
ATOM 4821 O O . VAL A 1 623 ? -13.265 6.439 -9.328 1.00 94.88 623 VAL A O 1
ATOM 4824 N N . SER A 1 624 ? -14.128 7.587 -11.059 1.00 94.69 624 SER A N 1
ATOM 4825 C CA . SER A 1 624 ? -13.606 6.736 -12.138 1.00 94.69 624 SER A CA 1
ATOM 4826 C C . SER A 1 624 ? -12.344 7.268 -12.793 1.00 94.69 624 SER A C 1
ATOM 4828 O O . SER A 1 624 ? -11.656 6.493 -13.435 1.00 94.69 624 SER A O 1
ATOM 4830 N N . TRP A 1 625 ? -12.005 8.546 -12.624 1.00 94.69 625 TRP A N 1
ATOM 4831 C CA . TRP A 1 625 ? -10.699 9.058 -13.027 1.00 94.69 625 TRP A CA 1
ATOM 4832 C C . TRP A 1 625 ? -9.708 8.911 -11.870 1.00 94.69 625 TRP A C 1
ATOM 4834 O O . TRP A 1 625 ? -9.846 9.608 -10.854 1.00 94.69 625 TRP A O 1
ATOM 4844 N N . VAL A 1 626 ? -8.705 8.037 -12.021 1.00 92.31 626 VAL A N 1
ATOM 4845 C CA . VAL A 1 626 ? -7.744 7.736 -10.948 1.00 92.31 626 VAL A CA 1
ATOM 4846 C C . VAL A 1 626 ? -7.055 8.997 -10.447 1.00 92.31 626 VAL A C 1
ATOM 4848 O O . VAL A 1 626 ? -7.056 9.249 -9.242 1.00 92.31 626 VAL A O 1
ATOM 4851 N N . GLY A 1 627 ? -6.546 9.825 -11.360 1.00 89.81 627 GLY A N 1
ATOM 4852 C CA . GLY A 1 627 ? -5.811 11.061 -11.100 1.00 89.81 627 GLY A CA 1
ATOM 4853 C C . GLY A 1 627 ? -6.566 12.063 -10.227 1.00 89.81 627 GLY A C 1
ATOM 4854 O O . GLY A 1 627 ? -5.959 12.947 -9.608 1.00 89.81 627 GLY A O 1
ATOM 4855 N N . ASN A 1 628 ? -7.885 11.907 -10.098 1.00 90.88 628 ASN A N 1
ATOM 4856 C CA . ASN A 1 628 ? -8.717 12.730 -9.236 1.00 90.88 628 ASN A CA 1
ATOM 4857 C C . ASN A 1 628 ? -8.941 12.162 -7.823 1.00 90.88 628 ASN A C 1
ATOM 4859 O O . ASN A 1 628 ? -9.822 12.648 -7.116 1.00 90.88 628 ASN A O 1
ATOM 4863 N N . LEU A 1 629 ? -8.131 11.210 -7.344 1.00 91.88 629 LEU A N 1
ATOM 4864 C CA . LEU A 1 629 ? -8.194 10.668 -5.973 1.00 91.88 629 LEU A CA 1
ATOM 4865 C C . LEU A 1 629 ? -8.260 11.743 -4.868 1.00 91.88 629 LEU A C 1
ATOM 4867 O O . LEU A 1 629 ? -8.883 11.540 -3.820 1.00 91.88 629 LEU A O 1
ATOM 4871 N N . LYS A 1 630 ? -7.653 12.909 -5.118 1.00 91.69 630 LYS A N 1
ATOM 4872 C CA . LYS A 1 630 ? -7.719 14.104 -4.263 1.00 91.69 630 LYS A CA 1
ATOM 4873 C C . LYS A 1 630 ? -9.145 14.485 -3.858 1.00 91.69 630 LYS A C 1
ATOM 4875 O O . LYS A 1 630 ? -9.357 14.936 -2.734 1.00 91.69 630 LYS A O 1
ATOM 4880 N N . ASP A 1 631 ? -10.122 14.271 -4.737 1.00 93.81 631 ASP A N 1
ATOM 4881 C CA . ASP A 1 631 ? -11.531 14.568 -4.491 1.00 93.81 631 ASP A CA 1
ATOM 4882 C C . ASP A 1 631 ? -12.169 13.611 -3.470 1.00 93.81 631 ASP A C 1
ATOM 4884 O O . ASP A 1 631 ? -12.592 14.090 -2.410 1.00 93.81 631 ASP A O 1
ATOM 4888 N N . PRO A 1 632 ? -12.213 12.280 -3.699 1.00 95.69 632 PRO A N 1
ATOM 4889 C CA . PRO A 1 632 ? -12.699 11.330 -2.698 1.00 95.69 632 PRO A CA 1
ATOM 4890 C C . PRO A 1 632 ? -11.968 11.418 -1.354 1.00 95.69 632 PRO A C 1
ATOM 4892 O O . PRO A 1 632 ? -12.616 11.373 -0.304 1.00 95.69 632 PRO A O 1
ATOM 4895 N N . ALA A 1 633 ? -10.641 11.587 -1.364 1.00 94.44 633 ALA A N 1
ATOM 4896 C CA . ALA A 1 633 ? -9.841 11.690 -0.144 1.00 94.44 633 ALA A CA 1
ATOM 4897 C C . ALA A 1 633 ? -10.202 12.942 0.672 1.00 94.44 633 ALA A C 1
ATOM 4899 O O . ALA A 1 633 ? -10.464 12.852 1.878 1.00 94.44 633 ALA A O 1
ATOM 4900 N N . ALA A 1 634 ? -10.294 14.105 0.019 1.00 96.25 634 ALA A N 1
ATOM 4901 C CA . ALA A 1 634 ? -10.702 15.335 0.684 1.00 96.25 634 ALA A CA 1
ATOM 4902 C C . ALA A 1 634 ? -12.167 15.281 1.149 1.00 96.25 634 ALA A C 1
ATOM 4904 O O . ALA A 1 634 ? -12.473 15.718 2.260 1.00 96.25 634 ALA A O 1
ATOM 4905 N N . PHE A 1 635 ? -13.068 14.689 0.358 1.00 97.25 635 PHE A N 1
ATOM 4906 C CA . PHE A 1 635 ? -14.462 14.468 0.747 1.00 97.25 635 PHE A CA 1
ATOM 4907 C C . PHE A 1 635 ? -14.576 13.627 2.026 1.00 97.25 635 PHE A C 1
ATOM 4909 O O . PHE A 1 635 ? -15.244 14.054 2.973 1.00 97.25 635 PHE A O 1
ATOM 4916 N N . LEU A 1 636 ? -13.888 12.480 2.107 1.00 95.62 636 LEU A N 1
ATOM 4917 C CA . LEU A 1 636 ? -13.868 11.650 3.315 1.00 95.62 636 LEU A CA 1
ATOM 4918 C C . LEU A 1 636 ? -13.318 12.431 4.518 1.00 95.62 636 LEU A C 1
ATOM 4920 O O . LEU A 1 636 ? -13.932 12.428 5.588 1.00 95.62 636 LEU A O 1
ATOM 4924 N N . GLY A 1 637 ? -12.206 13.151 4.342 1.00 92.69 637 GLY A N 1
ATOM 4925 C CA . GLY A 1 637 ? -11.631 13.997 5.388 1.00 92.69 637 GLY A CA 1
ATOM 4926 C C . GLY A 1 637 ? -12.610 15.065 5.897 1.00 92.69 637 GLY A C 1
ATOM 4927 O O . GLY A 1 637 ? -12.758 15.240 7.108 1.00 92.69 637 GLY A O 1
ATOM 4928 N N . LEU A 1 638 ? -13.357 15.725 5.005 1.00 97.62 638 LEU A N 1
ATOM 4929 C CA . LEU A 1 638 ? -14.384 16.710 5.370 1.00 97.62 638 LEU A CA 1
ATOM 4930 C C . LEU A 1 638 ? -15.575 16.075 6.094 1.00 97.62 638 LEU A C 1
ATOM 4932 O O . LEU A 1 638 ? -16.038 16.615 7.101 1.00 97.62 638 LEU A O 1
ATOM 4936 N N . VAL A 1 639 ? -16.057 14.917 5.632 1.00 95.44 639 VAL A N 1
ATOM 4937 C CA . VAL A 1 639 ? -17.112 14.150 6.314 1.00 95.44 639 VAL A CA 1
ATOM 4938 C C . VAL A 1 639 ? -16.678 13.810 7.741 1.00 95.44 639 VAL A C 1
ATOM 4940 O O . VAL A 1 639 ? -17.426 14.049 8.695 1.00 95.44 639 VAL A O 1
ATOM 4943 N N . LEU A 1 640 ? -15.441 13.337 7.916 1.00 92.06 640 LEU A N 1
ATOM 4944 C CA . LEU A 1 640 ? -14.865 13.062 9.230 1.00 92.06 640 LEU A CA 1
ATOM 4945 C C . LEU A 1 640 ? -14.724 14.333 10.076 1.00 92.06 640 LEU A C 1
ATOM 4947 O O . LEU A 1 640 ? -15.057 14.320 11.264 1.00 92.06 640 LEU A O 1
ATOM 4951 N N . ALA A 1 641 ? -14.301 15.447 9.476 1.00 94.81 641 ALA A N 1
ATOM 4952 C CA . ALA A 1 641 ? -14.144 16.726 10.156 1.00 94.81 641 ALA A CA 1
ATOM 4953 C C . ALA A 1 641 ? -15.478 17.263 10.697 1.00 94.81 641 ALA A C 1
ATOM 4955 O O . ALA A 1 641 ? -15.561 17.621 11.878 1.00 94.81 641 ALA A O 1
ATOM 4956 N N . PHE A 1 642 ? -16.532 17.290 9.876 1.00 96.19 642 PHE A N 1
ATOM 4957 C CA . PHE A 1 642 ? -17.859 17.764 10.282 1.00 96.19 642 PHE A CA 1
ATOM 4958 C C . PHE A 1 642 ? -18.561 16.804 11.239 1.00 96.19 642 PHE A C 1
ATOM 4960 O O . PHE A 1 642 ? -19.175 17.248 12.212 1.00 96.19 642 PHE A O 1
ATOM 4967 N N . GLY A 1 643 ? -18.434 15.495 11.029 1.00 89.94 643 GLY A N 1
ATOM 4968 C CA . GLY A 1 643 ? -18.977 14.508 11.954 1.00 89.94 643 GLY A CA 1
ATOM 4969 C C . GLY A 1 643 ? -18.324 14.593 13.336 1.00 89.94 643 GLY A C 1
ATOM 4970 O O . GLY A 1 643 ? -19.023 14.670 14.352 1.00 89.94 643 GLY A O 1
ATOM 4971 N N . ALA A 1 644 ? -16.988 14.672 13.392 1.00 85.06 644 ALA A N 1
ATOM 4972 C CA . ALA A 1 644 ? -16.244 14.827 14.641 1.00 85.06 644 ALA A CA 1
ATOM 4973 C C . ALA A 1 644 ? -16.608 16.144 15.337 1.00 85.06 644 ALA A C 1
ATOM 4975 O O . ALA A 1 644 ? -16.792 16.181 16.555 1.00 85.06 644 ALA A O 1
ATOM 4976 N N . TYR A 1 645 ? -16.788 17.218 14.563 1.00 91.56 645 TYR A N 1
ATOM 4977 C CA . TYR A 1 645 ? -17.271 18.498 15.072 1.00 91.56 645 TYR A CA 1
ATOM 4978 C C . TYR A 1 645 ? -18.660 18.364 15.712 1.00 91.56 645 TYR A C 1
ATOM 4980 O O . TYR A 1 645 ? -18.858 18.824 16.839 1.00 91.56 645 TYR A O 1
ATOM 4988 N N . GLY A 1 646 ? -19.604 17.704 15.033 1.00 86.62 646 GLY A N 1
ATOM 4989 C CA . GLY A 1 646 ? -20.952 17.441 15.541 1.00 86.62 646 GLY A CA 1
ATOM 4990 C C . GLY A 1 646 ? -20.960 16.592 16.815 1.00 86.62 646 GLY A C 1
ATOM 4991 O O . GLY A 1 646 ? -21.760 16.847 17.713 1.00 86.62 646 GLY A O 1
ATOM 4992 N N . ALA A 1 647 ? -20.025 15.645 16.928 1.00 81.81 647 ALA A N 1
ATOM 4993 C CA . ALA A 1 647 ? -19.814 14.804 18.108 1.00 81.81 647 ALA A CA 1
ATOM 4994 C C . ALA A 1 647 ? -19.072 15.508 19.266 1.00 81.81 647 ALA A C 1
ATOM 4996 O O . ALA A 1 647 ? -18.932 14.936 20.346 1.00 81.81 647 ALA A O 1
ATOM 4997 N N . GLY A 1 648 ? -18.585 16.738 19.063 1.00 84.00 648 GLY A N 1
ATOM 4998 C CA . GLY A 1 648 ? -17.827 17.502 20.061 1.00 84.00 648 GLY A CA 1
ATOM 4999 C C . GLY A 1 648 ? -16.324 17.191 20.108 1.00 84.00 648 GLY A C 1
ATOM 5000 O O . GLY A 1 648 ? -15.610 17.736 20.949 1.00 84.00 648 GLY A O 1
ATOM 5001 N N . TRP A 1 649 ? -15.802 16.369 19.197 1.00 86.94 649 TRP A N 1
ATOM 5002 C CA . TRP A 1 649 ? -14.386 15.991 19.115 1.00 86.94 649 TRP A CA 1
ATOM 5003 C C . TRP A 1 649 ? -13.575 17.036 18.345 1.00 86.94 649 TRP A C 1
ATOM 5005 O O . TRP A 1 649 ? -13.112 16.811 17.227 1.00 86.94 649 TRP A O 1
ATOM 5015 N N . ARG A 1 650 ? -13.409 18.220 18.945 1.00 89.56 650 ARG A N 1
ATOM 5016 C CA . ARG A 1 650 ? -12.831 19.394 18.264 1.00 89.56 650 ARG A CA 1
ATOM 5017 C C . ARG A 1 650 ? -11.424 19.157 17.709 1.00 89.56 650 ARG A C 1
ATOM 5019 O O . ARG A 1 650 ? -11.181 19.501 16.563 1.00 89.56 650 ARG A O 1
ATOM 5026 N N . LYS A 1 651 ? -10.526 18.528 18.477 1.00 89.31 651 LYS A N 1
ATOM 5027 C CA . LYS A 1 651 ? -9.148 18.245 18.028 1.00 89.31 651 LYS A CA 1
ATOM 5028 C C . LYS A 1 651 ? -9.122 17.312 16.815 1.00 89.31 651 LYS A C 1
ATOM 5030 O O . LYS A 1 651 ? -8.453 17.604 15.833 1.00 89.31 651 LYS A O 1
ATOM 5035 N N . THR A 1 652 ? -9.907 16.236 16.862 1.00 87.06 652 THR A N 1
ATOM 5036 C CA . THR A 1 652 ? -10.071 15.304 15.739 1.00 87.06 652 THR A CA 1
ATOM 5037 C C . THR A 1 652 ? -10.646 16.014 14.520 1.00 87.06 652 THR A C 1
ATOM 5039 O O . THR A 1 652 ? -10.155 15.820 13.420 1.00 87.06 652 THR A O 1
ATOM 5042 N N . SER A 1 653 ? -11.639 16.884 14.715 1.00 93.06 653 SER A N 1
ATOM 5043 C CA . SER A 1 653 ? -12.224 17.673 13.631 1.00 93.06 653 SER A CA 1
ATOM 5044 C C . SER A 1 653 ? -11.194 18.562 12.925 1.00 93.06 653 SER A C 1
ATOM 5046 O O . SER A 1 653 ? -11.146 18.563 11.700 1.00 93.06 653 SER A O 1
ATOM 5048 N N . VAL A 1 654 ? -10.342 19.263 13.681 1.00 96.44 654 VAL A N 1
ATOM 5049 C CA . VAL A 1 654 ? -9.264 20.097 13.120 1.00 96.44 654 VAL A CA 1
ATOM 5050 C C . VAL A 1 654 ? -8.244 19.244 12.361 1.00 96.44 654 VAL A C 1
ATOM 5052 O O . VAL A 1 654 ? -7.877 19.594 11.246 1.00 96.44 654 VAL A O 1
ATOM 5055 N N . ALA A 1 655 ? -7.829 18.104 12.922 1.00 91.62 655 ALA A N 1
ATOM 5056 C CA . ALA A 1 655 ? -6.884 17.201 12.263 1.00 91.62 655 ALA A CA 1
ATOM 5057 C C . ALA A 1 655 ? -7.442 16.626 10.950 1.00 91.62 655 ALA A C 1
ATOM 5059 O O . ALA A 1 655 ? -6.749 16.608 9.940 1.00 91.62 655 ALA A O 1
ATOM 5060 N N . MET A 1 656 ? -8.709 16.201 10.939 1.00 93.12 656 MET A N 1
ATOM 5061 C CA . MET A 1 656 ? -9.356 15.681 9.728 1.00 93.12 656 MET A CA 1
ATOM 5062 C C . MET A 1 656 ? -9.576 16.775 8.678 1.00 93.12 656 MET A C 1
ATOM 5064 O O . MET A 1 656 ? -9.438 16.500 7.491 1.00 93.12 656 MET A O 1
ATOM 5068 N N . LEU A 1 657 ? -9.854 18.019 9.096 1.00 97.06 657 LEU A N 1
ATOM 5069 C CA . LEU A 1 657 ? -9.887 19.164 8.183 1.00 97.06 657 LEU A CA 1
ATOM 5070 C C . LEU A 1 657 ? -8.509 19.400 7.554 1.00 97.06 657 LEU A C 1
ATOM 5072 O O . LEU A 1 657 ? -8.432 19.597 6.348 1.00 97.06 657 LEU A O 1
ATOM 5076 N N . ALA A 1 658 ? -7.434 19.351 8.347 1.00 94.50 658 ALA A N 1
ATOM 5077 C CA . ALA A 1 658 ? -6.074 19.499 7.832 1.00 94.50 658 ALA A CA 1
ATOM 5078 C C . ALA A 1 658 ? -5.768 18.431 6.776 1.00 94.50 658 ALA A C 1
ATOM 5080 O O . ALA A 1 658 ? -5.378 18.777 5.668 1.00 94.50 658 ALA A O 1
ATOM 5081 N N . LEU A 1 659 ? -6.039 17.155 7.071 1.00 92.31 659 LEU A N 1
ATOM 5082 C CA . LEU A 1 659 ? -5.853 16.067 6.106 1.00 92.31 659 LEU A CA 1
ATOM 5083 C C . LEU A 1 659 ? -6.713 16.243 4.847 1.00 92.31 659 LEU A C 1
ATOM 5085 O O . LEU A 1 659 ? -6.237 15.983 3.749 1.00 92.31 659 LEU A O 1
ATOM 5089 N N . ALA A 1 660 ? -7.951 16.727 4.982 1.00 95.56 660 ALA A N 1
ATOM 5090 C CA . ALA A 1 660 ? -8.811 16.994 3.834 1.00 95.56 660 ALA A CA 1
ATOM 5091 C C . ALA A 1 660 ? -8.235 18.081 2.914 1.00 95.56 660 ALA A C 1
ATOM 5093 O O . ALA A 1 660 ? -8.200 17.913 1.698 1.00 95.56 660 ALA A O 1
ATOM 5094 N N . LEU A 1 661 ? -7.756 19.185 3.492 1.00 94.00 661 LEU A N 1
ATOM 5095 C CA . LEU A 1 661 ? -7.177 20.293 2.730 1.00 94.00 661 LEU A CA 1
ATOM 5096 C C . LEU A 1 661 ? -5.794 19.954 2.160 1.00 94.00 661 LEU A C 1
ATOM 5098 O O . LEU A 1 661 ? -5.433 20.456 1.103 1.00 94.00 661 LEU A O 1
ATOM 5102 N N . LEU A 1 662 ? -5.048 19.071 2.823 1.00 92.06 662 LEU A N 1
ATOM 5103 C CA . LEU A 1 662 ? -3.795 18.507 2.322 1.00 92.06 662 LEU A CA 1
ATOM 5104 C C . LEU A 1 662 ? -4.009 17.430 1.240 1.00 92.06 662 LEU A C 1
ATOM 5106 O O . LEU A 1 662 ? -3.082 17.117 0.499 1.00 92.06 662 LEU A O 1
ATOM 5110 N N . ALA A 1 663 ? -5.214 16.866 1.118 1.00 92.06 663 ALA A N 1
ATOM 5111 C CA . ALA A 1 663 ? -5.600 16.055 -0.037 1.00 92.06 663 ALA A CA 1
ATOM 5112 C C . ALA A 1 663 ? -6.009 16.945 -1.221 1.00 92.06 663 ALA A C 1
ATOM 5114 O O . ALA A 1 663 ? -5.575 16.710 -2.348 1.00 92.06 663 ALA A O 1
ATOM 5115 N N . LYS A 1 664 ? -6.799 18.001 -0.962 1.00 90.88 664 LYS A N 1
ATOM 5116 C CA . LYS A 1 664 ? -7.162 19.022 -1.955 1.00 90.88 664 LYS A CA 1
ATOM 5117 C C . LYS A 1 664 ? -7.349 20.402 -1.316 1.00 90.88 664 LYS A C 1
ATOM 5119 O O . LYS A 1 664 ? -8.346 20.671 -0.643 1.00 90.88 664 LYS A O 1
ATOM 5124 N N . SER A 1 665 ? -6.426 21.317 -1.608 1.00 87.38 665 SER A N 1
ATOM 5125 C CA . SER A 1 665 ? -6.399 22.672 -1.033 1.00 87.38 665 SER A CA 1
ATOM 5126 C C . SER A 1 665 ? -7.571 23.552 -1.481 1.00 87.38 665 SER A C 1
ATOM 5128 O O . SER A 1 665 ? -8.001 24.433 -0.736 1.00 87.38 665 SER A O 1
ATOM 5130 N N . ALA A 1 666 ? -8.162 23.264 -2.648 1.00 86.56 666 ALA A N 1
ATOM 5131 C CA . ALA A 1 666 ? -9.293 24.000 -3.219 1.00 86.56 666 ALA A CA 1
ATOM 5132 C C . ALA A 1 666 ? -10.560 24.007 -2.338 1.00 86.56 666 ALA A C 1
ATOM 5134 O O . ALA A 1 666 ? -11.492 24.749 -2.614 1.00 86.56 666 ALA A O 1
ATOM 5135 N N . PHE A 1 667 ? -10.628 23.216 -1.264 1.00 90.12 667 PHE A N 1
ATOM 5136 C CA . PHE A 1 667 ? -11.777 23.211 -0.355 1.00 90.12 667 PHE A CA 1
ATOM 5137 C C . PHE A 1 667 ? -11.610 24.096 0.886 1.00 90.12 667 PHE A C 1
ATOM 5139 O O . PHE A 1 667 ? -12.487 24.097 1.750 1.00 90.12 667 PHE A O 1
ATOM 5146 N N . PHE A 1 668 ? -10.547 24.903 0.987 1.00 92.00 668 PHE A N 1
ATOM 5147 C CA . PHE A 1 668 ? -10.311 25.762 2.156 1.00 92.00 668 PHE A CA 1
ATOM 5148 C C . PHE A 1 668 ? -11.488 26.690 2.549 1.00 92.00 668 PHE A C 1
ATOM 5150 O O . PHE A 1 668 ? -11.693 26.867 3.757 1.00 92.00 668 PHE A O 1
ATOM 5157 N N . PRO A 1 669 ? -12.331 27.233 1.631 1.00 94.31 669 PRO A N 1
ATOM 5158 C CA . PRO A 1 669 ? -13.424 28.121 2.033 1.00 94.31 669 PRO A CA 1
ATOM 5159 C C . PRO A 1 669 ? -14.496 27.424 2.883 1.00 94.31 669 PRO A C 1
ATOM 5161 O O . PRO A 1 669 ? -15.211 28.084 3.640 1.00 94.31 669 PRO A O 1
ATOM 5164 N N . ILE A 1 670 ? -14.582 26.087 2.831 1.00 94.69 670 ILE A N 1
ATOM 5165 C CA . ILE A 1 670 ? -15.507 25.283 3.647 1.00 94.69 670 ILE A CA 1
ATOM 5166 C C . ILE A 1 670 ? -15.284 25.490 5.149 1.00 94.69 670 ILE A C 1
ATOM 5168 O O . ILE A 1 670 ? -16.224 25.322 5.931 1.00 94.69 670 ILE A O 1
ATOM 5172 N N . ALA A 1 671 ? -14.096 25.929 5.578 1.00 95.81 671 ALA A N 1
ATOM 5173 C CA . ALA A 1 671 ? -13.844 26.241 6.982 1.00 95.81 671 ALA A CA 1
ATOM 5174 C C . ALA A 1 671 ? -14.786 27.330 7.539 1.00 95.81 671 ALA A C 1
ATOM 5176 O O . ALA A 1 671 ? -15.116 27.311 8.728 1.00 95.81 671 ALA A O 1
ATOM 5177 N N . GLY A 1 672 ? -15.313 28.213 6.679 1.00 95.44 672 GLY A N 1
ATOM 5178 C CA . GLY A 1 672 ? -16.336 29.197 7.045 1.00 95.44 672 GLY A CA 1
ATOM 5179 C C . GLY A 1 672 ? -17.627 28.569 7.589 1.00 95.44 672 GLY A C 1
ATOM 5180 O O . GLY A 1 672 ? -18.305 29.170 8.427 1.00 95.44 672 GLY A O 1
ATOM 5181 N N . LEU A 1 673 ? -17.944 27.322 7.216 1.00 96.19 673 LEU A N 1
ATOM 5182 C CA . LEU A 1 673 ? -19.102 26.608 7.761 1.00 96.19 673 LEU A CA 1
ATOM 5183 C C . LEU A 1 673 ? -18.961 26.319 9.258 1.00 96.19 673 LEU A C 1
ATOM 5185 O O . LEU A 1 673 ? -19.971 26.311 9.958 1.00 96.19 673 LEU A O 1
ATOM 5189 N N . PHE A 1 674 ? -17.746 26.147 9.792 1.00 96.69 674 PHE A N 1
ATOM 5190 C CA . PHE A 1 674 ? -17.554 25.970 11.237 1.00 96.69 674 PHE A CA 1
ATOM 5191 C C . PHE A 1 674 ? -17.915 27.236 12.025 1.00 96.69 674 PHE A C 1
ATOM 5193 O O . PHE A 1 674 ? -18.486 27.131 13.113 1.00 96.69 674 PHE A O 1
ATOM 5200 N N . VAL A 1 675 ? -17.671 28.423 11.455 1.00 96.06 675 VAL A N 1
ATOM 5201 C CA . VAL A 1 675 ? -18.118 29.704 12.030 1.00 96.06 675 VAL A CA 1
ATOM 5202 C C . VAL A 1 675 ? -19.641 29.765 12.041 1.00 96.06 675 VAL A C 1
ATOM 5204 O O . VAL A 1 675 ? -20.239 30.080 13.069 1.00 96.06 675 VAL A O 1
ATOM 5207 N N . LEU A 1 676 ? -20.289 29.413 10.926 1.00 94.12 676 LEU A N 1
ATOM 5208 C CA . LEU A 1 676 ? -21.752 29.414 10.829 1.00 94.12 676 LEU A CA 1
ATOM 5209 C C . LEU A 1 676 ? -22.395 28.391 11.776 1.00 94.12 676 LEU A C 1
ATOM 5211 O O . LEU A 1 676 ? -23.408 28.691 12.408 1.00 94.12 676 LEU A O 1
ATOM 5215 N N . LEU A 1 677 ? -21.783 27.218 11.953 1.00 93.25 677 LEU A N 1
ATOM 5216 C CA . LEU A 1 677 ? -22.228 26.214 12.918 1.00 93.25 677 LEU A CA 1
ATOM 5217 C C . LEU A 1 677 ? -22.093 26.698 14.372 1.00 93.25 677 LEU A C 1
ATOM 5219 O O . LEU A 1 677 ? -23.029 26.512 15.154 1.00 93.25 677 LEU A O 1
ATOM 5223 N N . GLU A 1 678 ? -20.995 27.367 14.745 1.00 94.00 678 GLU A N 1
ATOM 5224 C CA . GLU A 1 678 ? -20.876 27.990 16.073 1.00 94.00 678 GLU A CA 1
ATOM 5225 C C . GLU A 1 678 ? -21.844 29.165 16.242 1.00 94.00 678 GLU A C 1
ATOM 5227 O O . GLU A 1 678 ? -22.408 29.349 17.322 1.00 94.00 678 GLU A O 1
ATOM 5232 N N . ARG A 1 679 ? -22.109 29.928 15.175 1.00 92.38 679 ARG A N 1
ATOM 5233 C CA . ARG A 1 679 ? -23.050 31.054 15.194 1.00 92.38 679 ARG A CA 1
ATOM 5234 C C . ARG A 1 679 ? -24.476 30.617 15.528 1.00 92.38 679 ARG A C 1
ATOM 5236 O O . ARG A 1 679 ? -25.251 31.419 16.050 1.00 92.38 679 ARG A O 1
ATOM 5243 N N . ARG A 1 680 ? -24.828 29.348 15.284 1.00 87.56 680 ARG A N 1
ATOM 5244 C CA . ARG A 1 680 ? -26.111 28.760 15.721 1.00 87.56 680 ARG A CA 1
ATOM 5245 C C . ARG A 1 680 ? -26.204 28.587 17.236 1.00 87.56 680 ARG A C 1
ATOM 5247 O O . ARG A 1 680 ? -27.302 28.407 17.747 1.00 87.56 680 ARG A O 1
ATOM 5254 N N . ARG A 1 681 ? -25.072 28.617 17.942 1.00 84.81 681 ARG A N 1
ATOM 5255 C CA . ARG A 1 681 ? -24.963 28.366 19.387 1.00 84.81 681 ARG A CA 1
ATOM 5256 C C . ARG A 1 681 ? -24.483 29.586 20.176 1.00 84.81 681 ARG A C 1
ATOM 5258 O O . ARG A 1 681 ? -24.712 29.648 21.378 1.00 84.81 681 ARG A O 1
ATOM 5265 N N . ALA A 1 682 ? -23.794 30.527 19.533 1.00 89.81 682 ALA A N 1
ATOM 5266 C CA . ALA A 1 682 ? -23.194 31.693 20.172 1.00 89.81 682 ALA A CA 1
ATOM 5267 C C . ALA A 1 682 ? -23.243 32.942 19.269 1.00 89.81 682 ALA A C 1
ATOM 5269 O O . ALA A 1 682 ? -23.567 32.862 18.085 1.00 89.81 682 ALA A O 1
ATOM 5270 N N . GLY A 1 683 ? -22.917 34.110 19.834 1.00 92.00 683 GLY A N 1
ATOM 5271 C CA . GLY A 1 683 ? -22.702 35.342 19.064 1.00 92.00 683 GLY A CA 1
ATOM 5272 C C . GLY A 1 683 ? -21.472 35.260 18.149 1.00 92.00 683 GLY A C 1
ATOM 5273 O O . GLY A 1 683 ? -20.649 34.357 18.292 1.00 92.00 683 GLY A O 1
ATOM 5274 N N . TRP A 1 684 ? -21.345 36.212 17.218 1.00 92.56 684 TRP A N 1
ATOM 5275 C CA . TRP A 1 684 ? -20.299 36.218 16.184 1.00 92.56 684 TRP A CA 1
ATOM 5276 C C . TRP A 1 684 ? -18.878 36.146 16.745 1.00 92.56 684 TRP A C 1
ATOM 5278 O O . TRP A 1 684 ? -18.119 35.280 16.329 1.00 92.56 684 TRP A O 1
ATOM 5288 N N . GLU A 1 685 ? -18.546 36.975 17.733 1.00 93.31 685 GLU A N 1
ATOM 5289 C CA . GLU A 1 685 ? -17.216 37.000 18.357 1.00 93.31 685 GLU A CA 1
ATOM 5290 C C . GLU A 1 685 ? -16.801 35.614 18.883 1.00 93.31 685 GLU A C 1
ATOM 5292 O O . GLU A 1 685 ? -15.783 35.052 18.480 1.00 93.31 685 GLU A O 1
ATOM 5297 N N . ARG A 1 686 ? -17.655 34.987 19.703 1.00 93.31 686 ARG A N 1
ATOM 5298 C CA . ARG A 1 686 ? -17.407 33.636 20.232 1.00 93.31 686 ARG A CA 1
ATOM 5299 C C . ARG A 1 686 ? -17.386 32.572 19.137 1.00 93.31 686 ARG A C 1
ATOM 5301 O O . ARG A 1 686 ? -16.671 31.583 19.286 1.00 93.31 686 ARG A O 1
ATOM 5308 N N . ALA A 1 687 ? -18.171 32.741 18.073 1.00 94.12 687 ALA A N 1
ATOM 5309 C CA . ALA A 1 687 ? -18.188 31.808 16.955 1.00 94.12 687 ALA A CA 1
ATOM 5310 C C . ALA A 1 687 ? -16.856 31.811 16.195 1.00 94.12 687 ALA A C 1
ATOM 5312 O O . ALA A 1 687 ? -16.308 30.739 15.944 1.00 94.12 687 ALA A O 1
ATOM 5313 N N . PHE A 1 688 ? -16.297 32.993 15.924 1.00 95.12 688 PHE A N 1
ATOM 5314 C CA . PHE A 1 688 ? -14.969 33.132 15.327 1.00 95.12 688 PHE A CA 1
ATOM 5315 C C . PHE A 1 688 ? -13.880 32.553 16.227 1.00 95.12 688 PHE A C 1
ATOM 5317 O O . PHE A 1 688 ? -13.109 31.717 15.769 1.00 95.12 688 PHE A O 1
ATOM 5324 N N . VAL A 1 689 ? -13.859 32.906 17.517 1.00 94.94 689 VAL A N 1
ATOM 5325 C CA . VAL A 1 689 ? -12.846 32.397 18.462 1.00 94.94 689 VAL A CA 1
ATOM 5326 C C . VAL A 1 689 ? -12.866 30.868 18.545 1.00 94.94 689 VAL A C 1
ATOM 5328 O O . VAL A 1 689 ? -11.821 30.224 18.548 1.00 94.94 689 VAL A O 1
ATOM 5331 N N . ARG A 1 690 ? -14.053 30.252 18.574 1.00 94.00 690 ARG A N 1
ATOM 5332 C CA . ARG A 1 690 ? -14.187 28.788 18.652 1.00 94.00 690 ARG A CA 1
ATOM 5333 C C . ARG A 1 690 ? -13.858 28.069 17.346 1.00 94.00 690 ARG A C 1
ATOM 5335 O O . ARG A 1 690 ? -13.433 26.917 17.400 1.00 94.00 690 ARG A O 1
ATOM 5342 N N . ALA A 1 691 ? -14.069 28.718 16.204 1.00 95.44 691 ALA A N 1
ATOM 5343 C CA . ALA A 1 691 ? -13.714 28.194 14.887 1.00 95.44 691 ALA A CA 1
ATOM 5344 C C . ALA A 1 691 ? -12.277 28.553 14.468 1.00 95.44 691 ALA A C 1
ATOM 5346 O O . ALA A 1 691 ? -11.802 28.040 13.457 1.00 95.44 691 ALA A O 1
ATOM 5347 N N . LEU A 1 692 ? -11.572 29.390 15.241 1.00 96.06 692 LEU A N 1
ATOM 5348 C CA . LEU A 1 692 ? -10.225 29.867 14.933 1.00 96.06 692 LEU A CA 1
ATOM 5349 C C . LEU A 1 692 ? -9.241 28.736 14.591 1.00 96.06 692 LEU A C 1
ATOM 5351 O O . LEU A 1 692 ? -8.531 28.894 13.605 1.00 96.06 692 LEU A O 1
ATOM 5355 N N . PRO A 1 693 ? -9.212 27.580 15.288 1.00 96.81 693 PRO A N 1
ATOM 5356 C CA . PRO A 1 693 ? -8.325 26.483 14.900 1.00 96.81 693 PRO A CA 1
ATOM 5357 C C . PRO A 1 693 ? -8.602 25.936 13.490 1.00 96.81 693 PRO A C 1
ATOM 5359 O O . PRO A 1 693 ? -7.667 25.632 12.756 1.00 96.81 693 PRO A O 1
ATOM 5362 N N . HIS A 1 694 ? -9.874 25.831 13.087 1.00 97.38 694 HIS A N 1
ATOM 5363 C CA . HIS A 1 694 ? -10.260 25.387 11.743 1.00 97.38 694 HIS A CA 1
ATOM 5364 C C . HIS A 1 694 ? -9.909 26.432 10.684 1.00 97.38 694 HIS A C 1
ATOM 5366 O O . HIS A 1 694 ? -9.402 26.080 9.622 1.00 97.38 694 HIS A O 1
ATOM 5372 N N . LEU A 1 695 ? -10.154 27.710 10.987 1.00 97.06 695 LEU A N 1
ATOM 5373 C CA . LEU A 1 695 ? -9.805 28.826 10.108 1.00 97.06 695 LEU A CA 1
ATOM 5374 C C . LEU A 1 695 ? -8.290 28.962 9.934 1.00 97.06 695 LEU A C 1
ATOM 5376 O O . LEU A 1 695 ? -7.841 29.199 8.822 1.00 97.06 695 LEU A O 1
ATOM 5380 N N . ALA A 1 696 ? -7.512 28.771 11.002 1.00 96.31 696 ALA A N 1
ATOM 5381 C CA . ALA A 1 696 ? -6.055 28.818 10.961 1.00 96.31 696 ALA A CA 1
ATOM 5382 C C . ALA A 1 696 ? -5.495 27.730 10.038 1.00 96.31 696 ALA A C 1
ATOM 5384 O O . ALA A 1 696 ? -4.729 28.044 9.136 1.00 96.31 696 ALA A O 1
ATOM 5385 N N . VAL A 1 697 ? -5.949 26.477 10.187 1.00 95.69 697 VAL A N 1
ATOM 5386 C CA . VAL A 1 697 ? -5.561 25.379 9.281 1.00 95.69 697 VAL A CA 1
ATOM 5387 C C . VAL A 1 697 ? -5.915 25.706 7.830 1.00 95.69 697 VAL A C 1
ATOM 5389 O O . VAL A 1 697 ? -5.081 25.539 6.942 1.00 95.69 697 VAL A O 1
ATOM 5392 N N . ALA A 1 698 ? -7.131 26.200 7.582 1.00 95.00 698 ALA A N 1
ATOM 5393 C CA . ALA A 1 698 ? -7.562 26.554 6.236 1.00 95.00 698 ALA A CA 1
ATOM 5394 C C . ALA A 1 698 ? -6.740 27.696 5.631 1.00 95.00 698 ALA A C 1
ATOM 5396 O O . ALA A 1 698 ? -6.344 27.603 4.474 1.00 95.00 698 ALA A O 1
ATOM 5397 N N . ALA A 1 699 ? -6.437 28.733 6.413 1.00 93.69 699 ALA A N 1
ATOM 5398 C CA . ALA A 1 699 ? -5.607 29.852 5.985 1.00 93.69 699 ALA A CA 1
ATOM 5399 C C . ALA A 1 699 ? -4.165 29.416 5.696 1.00 93.69 699 ALA A C 1
ATOM 5401 O O . ALA A 1 699 ? -3.608 29.826 4.685 1.00 93.69 699 ALA A O 1
ATOM 5402 N N . THR A 1 700 ? -3.575 28.552 6.530 1.00 91.38 700 THR A N 1
ATOM 5403 C CA . THR A 1 700 ? -2.222 28.024 6.306 1.00 91.38 700 THR A CA 1
ATOM 5404 C C . THR A 1 700 ? -2.146 27.215 5.015 1.00 91.38 700 THR A C 1
ATOM 5406 O O . THR A 1 700 ? -1.278 27.478 4.189 1.00 91.38 700 THR A O 1
ATOM 5409 N N . VAL A 1 701 ? -3.068 26.271 4.791 1.00 86.81 701 VAL A N 1
ATOM 5410 C CA . VAL A 1 701 ? -3.062 25.461 3.560 1.00 86.81 701 VAL A CA 1
ATOM 5411 C C . VAL A 1 701 ? -3.380 26.313 2.329 1.00 86.81 701 VAL A C 1
ATOM 5413 O O . VAL A 1 701 ? -2.761 26.124 1.285 1.00 86.81 701 VAL A O 1
ATOM 5416 N N . ALA A 1 702 ? -4.291 27.285 2.445 1.00 85.19 702 ALA A N 1
ATOM 5417 C CA . ALA A 1 702 ? -4.567 28.234 1.370 1.00 85.19 702 ALA A CA 1
ATOM 5418 C C . ALA A 1 702 ? -3.341 29.096 1.035 1.00 85.19 702 ALA A C 1
ATOM 5420 O O . ALA A 1 702 ? -3.075 29.320 -0.139 1.00 85.19 702 ALA A O 1
ATOM 5421 N N . ALA A 1 703 ? -2.574 29.539 2.037 1.00 85.44 703 ALA A N 1
ATOM 5422 C CA . ALA A 1 703 ? -1.345 30.303 1.835 1.00 85.44 703 ALA A CA 1
ATOM 5423 C C . ALA A 1 703 ? -0.246 29.463 1.166 1.00 85.44 703 ALA A C 1
ATOM 5425 O O . ALA A 1 703 ? 0.398 29.955 0.246 1.00 85.44 703 ALA A O 1
ATOM 5426 N N . ILE A 1 704 ? -0.076 28.197 1.569 1.00 82.50 704 ILE A N 1
ATOM 5427 C CA . ILE A 1 704 ? 0.848 27.256 0.910 1.00 82.50 704 ILE A CA 1
ATOM 5428 C C . ILE A 1 704 ? 0.428 27.046 -0.548 1.00 82.50 704 ILE A C 1
ATOM 5430 O O . ILE A 1 704 ? 1.239 27.209 -1.453 1.00 82.50 704 ILE A O 1
ATOM 5434 N N . GLY A 1 705 ? -0.854 26.752 -0.790 1.00 75.81 705 GLY A N 1
ATOM 5435 C CA . GLY A 1 705 ? -1.382 26.577 -2.142 1.00 75.81 705 GLY A CA 1
ATOM 5436 C C . GLY A 1 705 ? -1.229 27.834 -2.999 1.00 75.81 705 GLY A C 1
ATOM 5437 O O . GLY A 1 705 ? -0.829 27.739 -4.151 1.00 75.81 705 GLY A O 1
ATOM 5438 N N . ALA A 1 706 ? -1.487 29.019 -2.441 1.00 74.31 706 ALA A N 1
ATOM 5439 C CA . ALA A 1 706 ? -1.281 30.284 -3.137 1.00 74.31 706 ALA A CA 1
ATOM 5440 C C . ALA A 1 706 ? 0.203 30.530 -3.441 1.00 74.31 706 ALA A C 1
ATOM 5442 O O . ALA A 1 706 ? 0.527 30.893 -4.562 1.00 74.31 706 ALA A O 1
ATOM 5443 N N . TYR A 1 707 ? 1.112 30.290 -2.493 1.00 74.50 707 TYR A N 1
ATOM 5444 C CA . TYR A 1 707 ? 2.553 30.436 -2.718 1.00 74.50 707 TYR A CA 1
ATOM 5445 C C . TYR A 1 707 ? 3.047 29.533 -3.856 1.00 74.50 707 TYR A C 1
ATOM 5447 O O . TYR A 1 707 ? 3.756 29.994 -4.744 1.00 74.50 707 TYR A O 1
ATOM 5455 N N . LEU A 1 708 ? 2.605 28.276 -3.881 1.00 69.94 708 LEU A N 1
ATOM 5456 C CA . LEU A 1 708 ? 3.019 27.315 -4.902 1.00 69.94 708 LEU A CA 1
ATOM 5457 C C . LEU A 1 708 ? 2.351 27.550 -6.268 1.00 69.94 708 LEU A C 1
ATOM 5459 O O . LEU A 1 708 ? 2.930 27.211 -7.289 1.00 69.94 708 LEU A O 1
ATOM 5463 N N . HIS A 1 709 ? 1.156 28.152 -6.318 1.00 65.31 709 HIS A N 1
ATOM 5464 C CA . HIS A 1 709 ? 0.402 28.330 -7.568 1.00 65.31 709 HIS A CA 1
ATOM 5465 C C . HIS A 1 709 ? 0.418 29.748 -8.159 1.00 65.31 709 HIS A C 1
ATOM 5467 O O . HIS A 1 709 ? 0.124 29.897 -9.342 1.00 65.31 709 HIS A O 1
ATOM 5473 N N . VAL A 1 710 ? 0.697 30.791 -7.371 1.00 56.50 710 VAL A N 1
ATOM 5474 C CA . VAL A 1 710 ? 0.636 32.195 -7.827 1.00 56.50 710 VAL A CA 1
ATOM 5475 C C . VAL A 1 710 ? 1.955 32.648 -8.460 1.00 56.50 710 VAL A C 1
ATOM 5477 O O . VAL A 1 710 ? 1.926 33.464 -9.376 1.00 56.50 710 VAL A O 1
ATOM 5480 N N . PHE A 1 711 ? 3.103 32.106 -8.041 1.00 53.03 711 PHE A N 1
ATOM 5481 C CA . PHE A 1 711 ? 4.409 32.496 -8.590 1.00 53.03 711 PHE A CA 1
ATOM 5482 C C . PHE A 1 711 ? 4.746 31.892 -9.976 1.00 53.03 711 PHE A C 1
ATOM 5484 O O . PHE A 1 711 ? 5.387 32.599 -10.752 1.00 53.03 711 PHE A O 1
ATOM 5491 N N . PRO A 1 712 ? 4.271 30.685 -10.361 1.00 55.75 712 PRO A N 1
ATOM 5492 C CA . PRO A 1 712 ? 4.463 30.141 -11.718 1.00 55.75 712 PRO A CA 1
ATOM 5493 C C . PRO A 1 712 ? 3.349 30.487 -12.729 1.00 55.75 712 PRO A C 1
ATOM 5495 O O . PRO A 1 712 ? 3.426 30.090 -13.888 1.00 55.75 712 PRO A O 1
ATOM 5498 N N . ALA A 1 713 ? 2.299 31.218 -12.324 1.00 50.03 713 ALA A N 1
ATOM 5499 C CA . ALA A 1 713 ? 1.012 31.294 -13.035 1.00 50.03 713 ALA A CA 1
ATOM 5500 C C . ALA A 1 713 ? 1.062 31.750 -14.512 1.00 50.03 713 ALA A C 1
ATOM 5502 O O . ALA A 1 713 ? 0.147 31.431 -15.269 1.00 50.03 713 ALA A O 1
ATOM 5503 N N . ALA A 1 714 ? 2.105 32.472 -14.932 1.00 45.75 714 ALA A N 1
ATOM 5504 C CA . ALA A 1 714 ? 2.266 32.921 -16.317 1.00 45.75 714 ALA A CA 1
ATOM 5505 C C . ALA A 1 714 ? 2.771 31.821 -17.275 1.00 45.75 714 ALA A C 1
ATOM 5507 O O . ALA A 1 714 ? 2.579 31.948 -18.481 1.00 45.75 714 ALA A O 1
ATOM 5508 N N . ALA A 1 715 ? 3.395 30.753 -16.764 1.00 47.81 715 ALA A N 1
ATOM 5509 C CA . ALA A 1 715 ? 4.038 29.722 -17.584 1.00 47.81 715 ALA A CA 1
ATOM 5510 C C . ALA A 1 715 ? 3.085 28.607 -18.068 1.00 47.81 715 ALA A C 1
ATOM 5512 O O . ALA A 1 715 ? 3.417 27.903 -19.014 1.00 47.81 715 ALA A O 1
ATOM 5513 N N . GLU A 1 716 ? 1.900 28.456 -17.463 1.00 56.53 716 GLU A N 1
ATOM 5514 C CA . GLU A 1 716 ? 1.011 27.290 -17.667 1.00 56.53 716 GLU A CA 1
ATOM 5515 C C . GLU A 1 716 ? -0.328 27.603 -18.371 1.00 56.53 716 GLU A C 1
ATOM 5517 O O . GLU A 1 716 ? -1.255 26.795 -18.343 1.00 56.53 716 GLU A O 1
ATOM 5522 N N . GLY A 1 717 ? -0.503 28.796 -18.947 1.00 66.69 717 GLY A N 1
ATOM 5523 C CA . GLY A 1 717 ? -1.733 29.127 -19.689 1.00 66.69 717 GLY A CA 1
ATOM 5524 C C . GLY A 1 717 ? -3.016 29.214 -18.840 1.00 66.69 717 GLY A C 1
ATOM 5525 O O . GLY A 1 717 ? -4.123 29.150 -19.377 1.00 66.69 717 GLY A O 1
ATOM 5526 N N . ARG A 1 718 ? -2.910 29.377 -17.513 1.00 76.69 718 ARG A N 1
ATOM 5527 C CA . ARG A 1 718 ? -4.067 29.582 -16.620 1.00 76.69 718 ARG A CA 1
ATOM 5528 C C . ARG A 1 718 ? -4.706 30.943 -16.891 1.00 76.69 718 ARG A C 1
ATOM 5530 O O . ARG A 1 718 ? -4.028 31.967 -16.879 1.00 76.69 718 ARG A O 1
ATOM 5537 N N . THR A 1 719 ? -6.024 30.979 -17.069 1.00 83.44 719 THR A N 1
ATOM 5538 C CA . THR A 1 719 ? -6.752 32.214 -17.406 1.00 83.44 719 THR A CA 1
ATOM 5539 C C . THR A 1 719 ? -7.872 32.500 -16.417 1.00 83.44 719 THR A C 1
ATOM 5541 O O . THR A 1 719 ? -8.264 31.645 -15.631 1.00 83.44 719 THR A O 1
ATOM 5544 N N . HIS A 1 720 ? -8.397 33.722 -16.425 1.00 86.75 720 HIS A N 1
ATOM 5545 C CA . HIS A 1 720 ? -9.715 34.007 -15.859 1.00 86.75 720 HIS A CA 1
ATOM 5546 C C . HIS A 1 720 ? -10.766 33.908 -16.973 1.00 86.75 720 HIS A C 1
ATOM 5548 O O . HIS A 1 720 ? -10.450 34.252 -18.117 1.00 86.75 720 HIS A O 1
ATOM 5554 N N . PRO A 1 721 ? -12.023 33.526 -16.681 1.00 85.31 721 PRO A N 1
ATOM 5555 C CA . PRO A 1 721 ? -13.111 33.681 -17.640 1.00 85.31 721 PRO A CA 1
ATOM 5556 C C . PRO A 1 721 ? -13.177 35.123 -18.164 1.00 85.31 721 PRO A C 1
ATOM 5558 O O . PRO A 1 721 ? -13.260 36.068 -17.383 1.00 85.31 721 PRO A O 1
ATOM 5561 N N . GLY A 1 722 ? -13.096 35.306 -19.483 1.00 83.69 722 GLY A N 1
ATOM 5562 C CA . GLY A 1 722 ? -13.050 36.641 -20.094 1.00 83.69 722 GLY A CA 1
ATOM 5563 C C . GLY A 1 722 ? -11.704 37.372 -19.950 1.00 83.69 722 GLY A C 1
ATOM 5564 O O . GLY A 1 722 ? -11.641 38.580 -20.162 1.00 83.69 722 GLY A O 1
ATOM 5565 N N . GLY A 1 723 ? -10.628 36.672 -19.575 1.00 84.81 723 GLY A N 1
ATOM 5566 C CA . GLY A 1 723 ? -9.241 37.154 -19.609 1.00 84.81 723 GLY A CA 1
ATOM 5567 C C . GLY A 1 723 ? -8.779 37.971 -18.397 1.00 84.81 723 GLY A C 1
ATOM 5568 O O . GLY A 1 723 ? -7.581 38.149 -18.207 1.00 84.81 723 GLY A O 1
ATOM 5569 N N . SER A 1 724 ? -9.688 38.437 -17.536 1.00 88.62 724 SER A N 1
ATOM 5570 C CA . SER A 1 724 ? -9.336 39.188 -16.322 1.00 88.62 724 SER A CA 1
ATOM 5571 C C . SER A 1 724 ? -10.268 38.866 -15.158 1.00 88.62 724 SER A C 1
ATOM 5573 O O . SER A 1 724 ? -11.409 38.453 -15.360 1.00 88.62 724 SER A O 1
ATOM 5575 N N . LEU A 1 725 ? -9.814 39.118 -13.926 1.00 86.88 725 LEU A N 1
ATOM 5576 C CA . LEU A 1 725 ? -10.643 38.935 -12.730 1.00 86.88 725 LEU A CA 1
ATOM 5577 C C . LEU A 1 725 ? -11.951 39.745 -12.802 1.00 86.88 725 LEU A C 1
ATOM 5579 O O . LEU A 1 725 ? -13.004 39.251 -12.408 1.00 86.88 725 LEU A O 1
ATOM 5583 N N . GLY A 1 726 ? -11.901 40.971 -13.338 1.00 90.31 726 GLY A N 1
ATOM 5584 C CA . GLY A 1 726 ? -13.088 41.810 -13.524 1.00 90.31 726 GLY A CA 1
ATOM 5585 C C . GLY A 1 726 ? -14.065 41.230 -14.549 1.00 90.31 726 GLY A C 1
ATOM 5586 O O . GLY A 1 726 ? -15.269 41.213 -14.308 1.00 90.31 726 GLY A O 1
ATOM 5587 N N . ALA A 1 727 ? -13.557 40.699 -15.663 1.00 91.12 727 ALA A N 1
ATOM 5588 C CA . ALA A 1 727 ? -14.379 40.044 -16.682 1.00 91.12 727 ALA A CA 1
ATOM 5589 C C . ALA A 1 727 ? -14.954 38.691 -16.223 1.00 91.12 727 ALA A C 1
ATOM 5591 O O . ALA A 1 727 ? -15.974 38.258 -16.751 1.00 91.12 727 ALA A O 1
ATOM 5592 N N . ALA A 1 728 ? -14.360 38.056 -15.209 1.00 91.69 728 ALA A N 1
ATOM 5593 C CA . ALA A 1 728 ? -14.834 36.781 -14.679 1.00 91.69 728 ALA A CA 1
ATOM 5594 C C . ALA A 1 728 ? -16.074 36.900 -13.784 1.00 91.69 728 ALA A C 1
ATOM 5596 O O . ALA A 1 728 ? -16.800 35.919 -13.627 1.00 91.69 728 ALA A O 1
ATOM 5597 N N . ILE A 1 729 ? -16.347 38.077 -13.205 1.00 93.19 729 ILE A N 1
ATOM 5598 C CA . ILE A 1 729 ? -17.430 38.280 -12.224 1.00 93.19 729 ILE A CA 1
ATOM 5599 C C . ILE A 1 729 ? -18.799 37.778 -12.728 1.00 93.19 729 ILE A C 1
ATOM 5601 O O . ILE A 1 729 ? -19.457 37.042 -11.983 1.00 93.19 729 ILE A O 1
ATOM 5605 N N . PRO A 1 730 ? -19.249 38.095 -13.960 1.00 94.69 730 PRO A N 1
ATOM 5606 C CA . PRO A 1 730 ? -20.533 37.599 -14.449 1.00 94.69 730 PRO A CA 1
ATOM 5607 C C . PRO A 1 730 ? -20.569 36.068 -14.564 1.00 94.69 730 PRO A C 1
ATOM 5609 O O . PRO A 1 730 ? -21.572 35.446 -14.211 1.00 94.69 730 PRO A O 1
ATOM 5612 N N . SER A 1 731 ? -19.456 35.449 -14.973 1.00 93.44 731 SER A N 1
ATOM 5613 C CA . SER A 1 731 ? -19.316 33.988 -15.048 1.00 93.44 731 SER A CA 1
ATOM 5614 C C . SER A 1 731 ? -19.356 33.347 -13.659 1.00 93.44 731 SER A C 1
ATOM 5616 O O . SER A 1 731 ? -20.113 32.402 -13.442 1.00 93.44 731 SER A O 1
ATOM 5618 N N . VAL A 1 732 ? -18.621 33.909 -12.692 1.00 92.62 732 VAL A N 1
ATOM 5619 C CA . VAL A 1 732 ? -18.594 33.457 -11.289 1.00 92.62 732 VAL A CA 1
ATOM 5620 C C . VAL A 1 732 ? -20.001 33.424 -10.687 1.00 92.62 732 VAL A C 1
ATOM 5622 O O . VAL A 1 732 ? -20.349 32.489 -9.966 1.00 92.62 732 VAL A O 1
ATOM 5625 N N . LEU A 1 733 ? -20.831 34.425 -10.990 1.00 93.44 733 LEU A N 1
ATOM 5626 C CA . LEU A 1 733 ? -22.198 34.515 -10.473 1.00 93.44 733 LEU A CA 1
ATOM 5627 C C . LEU A 1 733 ? -23.181 33.585 -11.196 1.00 93.44 733 LEU A C 1
ATOM 5629 O O . LEU A 1 733 ? -24.157 33.152 -10.577 1.00 93.44 733 LEU A O 1
ATOM 5633 N N . TRP A 1 734 ? -22.932 33.265 -12.467 1.00 94.75 734 TRP A N 1
ATOM 5634 C CA . TRP A 1 734 ? -23.759 32.371 -13.280 1.00 94.75 734 TRP A CA 1
ATOM 5635 C C . TRP A 1 734 ? -23.504 30.883 -13.001 1.00 94.75 734 TRP A C 1
ATOM 5637 O O . TRP A 1 734 ? -24.455 30.106 -12.899 1.00 94.75 734 TRP A O 1
ATOM 5647 N N . LEU A 1 735 ? -22.241 30.477 -12.846 1.00 93.25 735 LEU A N 1
ATOM 5648 C CA . LEU A 1 735 ? -21.844 29.066 -12.787 1.00 93.25 735 LEU A CA 1
ATOM 5649 C C . LEU A 1 735 ? -22.585 28.228 -11.727 1.00 93.25 735 LEU A C 1
ATOM 5651 O O . LEU A 1 735 ? -23.022 27.130 -12.076 1.00 93.25 735 LEU A O 1
ATOM 5655 N N . PRO A 1 736 ? -22.828 28.696 -10.483 1.00 94.12 736 PRO A N 1
ATOM 5656 C CA . PRO A 1 736 ? -23.611 27.927 -9.513 1.00 94.12 736 PRO A CA 1
ATOM 5657 C C . PRO A 1 736 ? -25.007 27.544 -10.032 1.00 94.12 736 PRO A C 1
ATOM 5659 O O . PRO A 1 736 ? -25.460 26.419 -9.830 1.00 94.12 736 PRO A O 1
ATOM 5662 N N . TRP A 1 737 ? -25.672 28.444 -10.762 1.00 93.38 737 TRP A N 1
ATOM 5663 C CA . TRP A 1 737 ? -26.986 28.190 -11.361 1.00 93.38 737 TRP A CA 1
ATOM 5664 C C . TRP A 1 737 ? -26.908 27.233 -12.551 1.00 93.38 737 TRP A C 1
ATOM 5666 O O . TRP A 1 737 ? -27.789 26.389 -12.717 1.00 93.38 737 TRP A O 1
ATOM 5676 N N . TRP A 1 738 ? -25.836 27.310 -13.339 1.00 92.75 738 TRP A N 1
ATOM 5677 C CA . TRP A 1 738 ? -25.572 26.354 -14.413 1.00 92.75 738 TRP A CA 1
ATOM 5678 C C . TRP A 1 738 ? -25.390 24.925 -13.870 1.00 92.75 738 TRP A C 1
ATOM 5680 O O . TRP A 1 738 ? -26.044 23.994 -14.348 1.00 92.75 738 TRP A O 1
ATOM 5690 N N . TYR A 1 739 ? -24.596 24.755 -12.806 1.00 93.25 739 TYR A N 1
ATOM 5691 C CA . TYR A 1 739 ? -24.411 23.463 -12.130 1.00 93.25 739 TYR A CA 1
ATOM 5692 C C . TYR A 1 739 ? -25.696 22.950 -11.465 1.00 93.25 739 TYR A C 1
ATOM 5694 O O . TYR A 1 739 ? -25.967 21.745 -11.496 1.00 93.25 739 TYR A O 1
ATOM 5702 N N . LEU A 1 740 ? -26.535 23.844 -10.924 1.00 94.00 740 LEU A N 1
ATOM 5703 C CA . LEU A 1 740 ? -27.872 23.475 -10.450 1.00 94.00 740 LEU A CA 1
ATOM 5704 C C . LEU A 1 740 ? -28.723 22.907 -11.590 1.00 94.00 740 LEU A C 1
ATOM 5706 O O . LEU A 1 740 ? -29.358 21.870 -11.418 1.00 94.00 740 LEU A O 1
ATOM 5710 N N . GLY A 1 741 ? -28.690 23.536 -12.767 1.00 93.19 741 GLY A N 1
ATOM 5711 C CA . GLY A 1 741 ? -29.367 23.034 -13.962 1.00 93.19 741 GLY A CA 1
ATOM 5712 C C . GLY A 1 741 ? -28.928 21.617 -14.342 1.00 93.19 741 GLY A C 1
ATOM 5713 O O . GLY A 1 741 ? -29.774 20.771 -14.634 1.00 93.19 741 GLY A O 1
ATOM 5714 N N . ARG A 1 742 ? -27.628 21.305 -14.275 1.00 90.12 742 ARG A N 1
ATOM 5715 C CA . ARG A 1 742 ? -27.127 19.950 -14.581 1.00 90.12 742 ARG A CA 1
ATOM 5716 C C . ARG A 1 742 ? -27.544 18.904 -13.552 1.00 90.12 742 ARG A C 1
ATOM 5718 O O . ARG A 1 742 ? -27.951 17.815 -13.947 1.00 90.12 742 ARG A O 1
ATOM 5725 N N . ASN A 1 743 ? -27.544 19.258 -12.266 1.00 90.56 743 ASN A N 1
ATOM 5726 C CA . ASN A 1 743 ? -28.045 18.380 -11.202 1.00 90.56 743 ASN A CA 1
ATOM 5727 C C . ASN A 1 743 ? -29.536 18.032 -11.363 1.00 90.56 743 ASN A C 1
ATOM 5729 O O . ASN A 1 743 ? -29.972 16.976 -10.916 1.00 90.56 743 ASN A O 1
ATOM 5733 N N . LEU A 1 744 ? -30.329 18.920 -11.975 1.00 90.00 744 LEU A N 1
ATOM 5734 C CA . LEU A 1 744 ? -31.774 18.729 -12.142 1.00 90.00 744 LEU A CA 1
ATOM 5735 C C . LEU A 1 744 ? -32.165 18.084 -13.479 1.00 90.00 744 LEU A C 1
ATOM 5737 O O . LEU A 1 744 ? -33.220 17.463 -13.563 1.00 90.00 744 LEU A O 1
ATOM 5741 N N . THR A 1 745 ? -31.353 18.252 -14.527 1.00 86.75 745 THR A N 1
ATOM 5742 C CA . THR A 1 745 ? -31.682 17.796 -15.892 1.00 86.75 745 THR A CA 1
ATOM 5743 C C . THR A 1 745 ? -31.097 16.434 -16.252 1.00 86.75 745 THR A C 1
ATOM 5745 O O . THR A 1 745 ? -31.513 15.862 -17.255 1.00 86.75 745 THR A O 1
ATOM 5748 N N . PHE A 1 746 ? -30.138 15.914 -15.476 1.00 82.62 746 PHE A N 1
ATOM 5749 C CA . PHE A 1 746 ? -29.432 14.652 -15.753 1.00 82.62 746 PHE A CA 1
ATOM 5750 C C . PHE A 1 746 ? -28.820 14.574 -17.163 1.00 82.62 746 PHE A C 1
ATOM 5752 O O . PHE A 1 746 ? -28.631 13.484 -17.705 1.00 82.62 746 PHE A O 1
ATOM 5759 N N . ARG A 1 747 ? -28.503 15.728 -17.773 1.00 84.56 747 ARG A N 1
ATOM 5760 C CA . ARG A 1 747 ? -27.814 15.779 -19.069 1.00 84.56 747 ARG A CA 1
ATOM 5761 C C . ARG A 1 747 ? -26.498 15.013 -18.957 1.00 84.56 747 ARG A C 1
ATOM 5763 O O . ARG A 1 747 ? -25.810 15.159 -17.947 1.00 84.56 747 ARG A O 1
ATOM 5770 N N . TYR A 1 748 ? -26.156 14.248 -19.997 1.00 87.38 748 TYR A N 1
ATOM 5771 C CA . TYR A 1 748 ? -24.976 13.384 -19.987 1.00 87.38 748 TYR A CA 1
ATOM 5772 C C . TYR A 1 748 ? -23.728 14.164 -19.508 1.00 87.38 748 TYR A C 1
ATOM 5774 O O . TYR A 1 748 ? -23.459 15.238 -20.068 1.00 87.38 748 TYR A O 1
ATOM 5782 N N . PRO A 1 749 ? -23.051 13.695 -18.443 1.00 90.44 749 PRO A N 1
ATOM 5783 C CA . PRO A 1 749 ? -21.835 14.307 -17.890 1.00 90.44 749 PRO A CA 1
ATOM 5784 C C . PRO A 1 749 ? -20.649 14.255 -18.869 1.00 90.44 749 PRO A C 1
ATOM 5786 O O . PRO A 1 749 ? -20.633 13.417 -19.769 1.00 90.44 749 PRO A O 1
ATOM 5789 N N . GLN A 1 750 ? -19.661 15.131 -18.689 1.00 89.81 750 GLN A N 1
ATOM 5790 C CA . GLN A 1 750 ? -18.440 15.233 -19.506 1.00 89.81 750 GLN A CA 1
ATOM 5791 C C . GLN A 1 750 ? -17.244 15.613 -18.615 1.00 89.81 750 GLN A C 1
ATOM 5793 O O . GLN A 1 750 ? -17.406 16.326 -17.623 1.00 89.81 750 GLN A O 1
ATOM 5798 N N . ALA A 1 751 ? -16.040 15.166 -18.972 1.00 87.88 751 ALA A N 1
ATOM 5799 C CA . ALA A 1 751 ? -14.806 15.520 -18.272 1.00 87.88 751 ALA A CA 1
ATOM 5800 C C . ALA A 1 751 ? -14.352 16.950 -18.607 1.00 87.88 751 ALA A C 1
ATOM 5802 O O . ALA A 1 751 ? -13.846 17.666 -17.736 1.00 87.88 751 ALA A O 1
ATOM 5803 N N . LEU A 1 752 ? -14.551 17.369 -19.861 1.00 87.38 752 LEU A N 1
ATOM 5804 C CA . LEU A 1 752 ? -14.226 18.702 -20.362 1.00 87.38 752 LEU A CA 1
ATOM 5805 C C . LEU A 1 752 ? -15.440 19.333 -21.046 1.00 87.38 752 LEU A C 1
ATOM 5807 O O . LEU A 1 752 ? -16.153 18.673 -21.793 1.00 87.38 752 LEU A O 1
ATOM 5811 N N . TYR A 1 753 ? -15.650 20.625 -20.791 1.00 88.50 753 TYR A N 1
ATOM 5812 C CA . TYR A 1 753 ? -16.734 21.414 -21.372 1.00 88.50 753 TYR A CA 1
ATOM 5813 C C . TYR A 1 753 ? -16.163 22.615 -22.122 1.00 88.50 753 TYR A C 1
ATOM 5815 O O . TYR A 1 753 ? -15.369 23.369 -21.548 1.00 88.50 753 TYR A O 1
ATOM 5823 N N . THR A 1 754 ? -16.647 22.887 -23.337 1.00 84.44 754 THR A N 1
ATOM 5824 C CA . THR A 1 754 ? -16.444 24.201 -23.948 1.00 84.44 754 THR A CA 1
ATOM 5825 C C . THR A 1 754 ? -17.283 25.230 -23.186 1.00 84.44 754 THR A C 1
ATOM 5827 O O . THR A 1 754 ? -18.516 25.216 -23.205 1.00 84.44 754 THR A O 1
ATOM 5830 N N . PHE A 1 755 ? -16.608 26.126 -22.461 1.00 83.56 755 PHE A N 1
ATOM 5831 C CA . PHE A 1 755 ? -17.257 27.191 -21.700 1.00 83.56 755 PHE A CA 1
ATOM 5832 C C . PHE A 1 755 ? -17.048 28.550 -22.359 1.00 83.56 755 PHE A C 1
ATOM 5834 O O . PHE A 1 755 ? -15.935 29.068 -22.398 1.00 83.56 755 PHE A O 1
ATOM 5841 N N . GLU A 1 756 ? -18.147 29.158 -22.796 1.00 87.31 756 GLU A N 1
ATOM 5842 C CA . GLU A 1 756 ? -18.171 30.548 -23.240 1.00 87.31 756 GLU A CA 1
ATOM 5843 C C . GLU A 1 756 ? -18.343 31.490 -22.038 1.00 87.31 756 GLU A C 1
ATOM 5845 O O . GLU A 1 756 ? -19.408 31.459 -21.396 1.00 87.31 756 GLU A O 1
ATOM 5850 N N . PRO A 1 757 ? -17.350 32.355 -21.741 1.00 88.94 757 PRO A N 1
ATOM 5851 C CA . PRO A 1 757 ? -17.440 33.311 -20.648 1.00 88.94 757 PRO A CA 1
ATOM 5852 C C . PRO A 1 757 ? -18.690 34.187 -20.747 1.00 88.94 757 PRO A C 1
ATOM 5854 O O . PRO A 1 757 ? -19.053 34.686 -21.811 1.00 88.94 757 PRO A O 1
ATOM 5857 N N . VAL A 1 758 ? -19.344 34.397 -19.610 1.00 93.38 758 VAL A N 1
ATOM 5858 C CA . VAL A 1 758 ? -20.468 35.325 -19.481 1.00 93.38 758 VAL A CA 1
ATOM 5859 C C . VAL A 1 758 ? -19.908 36.739 -19.371 1.00 93.38 758 VAL A C 1
ATOM 5861 O O . VAL A 1 758 ? -19.110 37.020 -18.475 1.00 93.38 758 VAL A O 1
ATOM 5864 N N . GLY A 1 759 ? -20.326 37.624 -20.275 1.00 92.81 759 GLY A N 1
ATOM 5865 C CA . GLY A 1 759 ? -19.985 39.045 -20.241 1.00 92.81 759 GLY A CA 1
ATOM 5866 C C . GLY A 1 759 ? -20.958 39.879 -19.402 1.00 92.81 759 GLY A C 1
ATOM 5867 O O . GLY A 1 759 ? -22.031 39.425 -19.013 1.00 92.81 759 GLY A O 1
ATOM 5868 N N . TRP A 1 760 ? -20.613 41.145 -19.165 1.00 94.31 760 TRP A N 1
ATOM 5869 C CA . TRP A 1 760 ? -21.450 42.087 -18.405 1.00 94.31 760 TRP A CA 1
ATOM 5870 C C . TRP A 1 760 ? -22.808 42.391 -19.054 1.00 94.31 760 TRP A C 1
ATOM 5872 O O . TRP A 1 760 ? -23.763 42.704 -18.349 1.00 94.31 760 TRP A O 1
ATOM 5882 N N . LEU A 1 761 ? -22.891 42.304 -20.385 1.00 94.62 761 LEU A N 1
ATOM 5883 C CA . LEU A 1 761 ? -24.112 42.549 -21.166 1.00 94.62 761 LEU A CA 1
ATOM 5884 C C . LEU A 1 761 ? -24.849 41.256 -21.548 1.00 94.62 761 LEU A C 1
ATOM 5886 O O . LEU A 1 761 ? -25.852 41.298 -22.255 1.00 94.62 761 LEU A O 1
ATOM 5890 N N . ASP A 1 762 ? -24.352 40.104 -21.104 1.00 95.06 762 ASP A N 1
ATOM 5891 C CA . ASP A 1 762 ? -24.933 38.812 -21.434 1.00 95.06 762 ASP A CA 1
ATOM 5892 C C . ASP A 1 762 ? -26.248 38.585 -20.657 1.00 95.06 762 ASP A C 1
ATOM 5894 O O . ASP A 1 762 ? -26.271 38.762 -19.432 1.00 95.06 762 ASP A O 1
ATOM 5898 N N . PRO A 1 763 ? -27.344 38.141 -21.302 1.00 95.06 763 PRO A N 1
ATOM 5899 C CA . PRO A 1 763 ? -28.601 37.847 -20.613 1.00 95.06 763 PRO A CA 1
ATOM 5900 C C . PRO A 1 763 ? -28.459 36.854 -19.449 1.00 95.06 763 PRO A C 1
ATOM 5902 O O . PRO A 1 763 ? -29.170 36.974 -18.448 1.00 95.06 763 PRO A O 1
ATOM 5905 N N . ARG A 1 764 ? -27.515 35.903 -19.534 1.00 95.75 764 ARG A N 1
ATOM 5906 C CA . ARG A 1 764 ? -27.218 34.927 -18.471 1.00 95.75 764 ARG A CA 1
ATOM 5907 C C . ARG A 1 764 ? -26.816 35.620 -17.168 1.00 95.75 764 ARG A C 1
ATOM 5909 O O . ARG A 1 764 ? -27.197 35.167 -16.087 1.00 95.75 764 ARG A O 1
ATOM 5916 N N . PHE A 1 765 ? -26.111 36.751 -17.251 1.00 95.75 765 PHE A N 1
ATOM 5917 C CA . PHE A 1 765 ? -25.728 37.532 -16.077 1.00 95.75 765 PHE A CA 1
ATOM 5918 C C . PHE A 1 765 ? -26.944 38.149 -15.377 1.00 95.75 765 PHE A C 1
ATOM 5920 O O . PHE A 1 765 ? -27.066 38.057 -14.155 1.00 95.75 765 PHE A O 1
ATOM 5927 N N . LEU A 1 766 ? -27.889 38.707 -16.140 1.00 95.00 766 LEU A N 1
ATOM 5928 C CA . LEU A 1 766 ? -29.130 39.245 -15.580 1.00 95.00 766 LEU A CA 1
ATOM 5929 C C . LEU A 1 766 ? -29.952 38.146 -14.894 1.00 95.00 766 LEU A C 1
ATOM 5931 O O . LEU A 1 766 ? -30.443 38.352 -13.783 1.00 95.00 766 LEU A O 1
ATOM 5935 N N . VAL A 1 767 ? -30.050 36.960 -15.506 1.00 95.62 767 VAL A N 1
ATOM 5936 C CA . VAL A 1 767 ? -30.708 35.799 -14.885 1.00 95.62 767 VAL A CA 1
ATOM 5937 C C . VAL A 1 767 ? -30.022 35.425 -13.571 1.00 95.62 767 VAL A C 1
ATOM 5939 O O . VAL A 1 767 ? -30.709 35.220 -12.570 1.00 95.62 767 VAL A O 1
ATOM 5942 N N . ALA A 1 768 ? -28.686 35.398 -13.534 1.00 95.44 768 ALA A N 1
ATOM 5943 C CA . ALA A 1 768 ? -27.937 35.130 -12.309 1.00 95.44 768 ALA A CA 1
ATOM 5944 C C . ALA A 1 768 ? -28.241 36.161 -11.210 1.00 95.44 768 ALA A C 1
ATOM 5946 O O . ALA A 1 768 ? -28.494 35.774 -10.069 1.00 95.44 768 ALA A O 1
ATOM 5947 N N . LEU A 1 769 ? -28.263 37.460 -11.534 1.00 95.88 769 LEU A N 1
ATOM 5948 C CA . LEU A 1 769 ? -28.576 38.523 -10.571 1.00 95.88 769 LEU A CA 1
ATOM 5949 C C . LEU A 1 769 ? -29.999 38.404 -10.022 1.00 95.88 769 LEU A C 1
ATOM 5951 O O . LEU A 1 769 ? -30.200 38.524 -8.812 1.00 95.88 769 LEU A O 1
ATOM 5955 N N . VAL A 1 770 ? -30.980 38.129 -10.885 1.00 96.44 770 VAL A N 1
ATOM 5956 C CA . VAL A 1 770 ? -32.373 37.918 -10.469 1.00 96.44 770 VAL A CA 1
ATOM 5957 C C . VAL A 1 770 ? -32.489 36.678 -9.582 1.00 96.44 770 VAL A C 1
ATOM 5959 O O . VAL A 1 770 ? -33.143 36.732 -8.540 1.00 96.44 770 VAL A O 1
ATOM 5962 N N . ALA A 1 771 ? -31.819 35.581 -9.938 1.00 95.62 771 ALA A N 1
ATOM 5963 C CA . ALA A 1 771 ? -31.824 34.350 -9.155 1.00 95.62 771 ALA A CA 1
ATOM 5964 C C . ALA A 1 771 ? -31.167 34.545 -7.775 1.00 95.62 771 ALA A C 1
ATOM 5966 O O . ALA A 1 771 ? -31.744 34.158 -6.755 1.00 95.62 771 ALA A O 1
ATOM 5967 N N . TRP A 1 772 ? -30.016 35.224 -7.714 1.00 95.25 772 TRP A N 1
ATOM 5968 C CA . TRP A 1 772 ? -29.348 35.587 -6.460 1.00 95.25 772 TRP A CA 1
ATOM 5969 C C . TRP A 1 772 ? -30.191 36.534 -5.605 1.00 95.25 772 TRP A C 1
ATOM 5971 O O . TRP A 1 772 ? -30.381 36.281 -4.413 1.00 95.25 772 TRP A O 1
ATOM 5981 N N . GLY A 1 773 ? -30.749 37.589 -6.204 1.00 95.81 773 GLY A N 1
ATOM 5982 C CA . GLY A 1 773 ? -31.648 38.525 -5.531 1.00 95.81 773 GLY A CA 1
ATOM 5983 C C . GLY A 1 773 ? -32.889 37.827 -4.973 1.00 95.81 773 GLY A C 1
ATOM 5984 O O . GLY A 1 773 ? -33.261 38.054 -3.822 1.00 95.81 773 GLY A O 1
ATOM 5985 N N . GLY A 1 774 ? -33.474 36.905 -5.741 1.00 95.06 774 GLY A N 1
ATOM 5986 C CA . GLY A 1 774 ? -34.584 36.055 -5.317 1.00 95.06 774 GLY A CA 1
ATOM 5987 C C . GLY A 1 774 ? -34.216 35.147 -4.142 1.00 95.06 774 GLY A C 1
ATOM 5988 O O . GLY A 1 774 ? -34.927 35.129 -3.136 1.00 95.06 774 GLY A O 1
ATOM 5989 N N . ALA A 1 775 ? -33.080 34.448 -4.216 1.00 92.06 775 ALA A N 1
ATOM 5990 C CA . ALA A 1 775 ? -32.593 33.588 -3.136 1.00 92.06 775 ALA A CA 1
ATOM 5991 C C . ALA A 1 775 ? -32.354 34.376 -1.836 1.00 92.06 775 ALA A C 1
ATOM 5993 O O . ALA A 1 775 ? -32.782 33.951 -0.758 1.00 92.06 775 ALA A O 1
ATOM 5994 N N . LEU A 1 776 ? -31.739 35.559 -1.933 1.00 93.94 776 LEU A N 1
ATOM 5995 C CA . LEU A 1 776 ? -31.525 36.453 -0.795 1.00 93.94 776 LEU A CA 1
ATOM 5996 C C . LEU A 1 776 ? -32.843 37.008 -0.247 1.00 93.94 776 LEU A C 1
ATOM 5998 O O . LEU A 1 776 ? -33.019 37.046 0.970 1.00 93.94 776 LEU A O 1
ATOM 6002 N N . ALA A 1 777 ? -33.792 37.390 -1.104 1.00 94.00 777 ALA A N 1
ATOM 6003 C CA . ALA A 1 777 ? -35.106 37.869 -0.682 1.00 94.00 777 ALA A CA 1
ATOM 6004 C C . ALA A 1 777 ? -35.901 36.780 0.059 1.00 94.00 777 ALA A C 1
ATOM 6006 O O . ALA A 1 777 ? -36.481 37.054 1.113 1.00 94.00 777 ALA A O 1
ATOM 6007 N N . VAL A 1 778 ? -35.887 35.534 -0.436 1.00 92.06 778 VAL A N 1
ATOM 6008 C CA . VAL A 1 778 ? -36.487 34.383 0.260 1.00 92.06 778 VAL A CA 1
ATOM 6009 C C . VAL A 1 778 ? -35.814 34.180 1.615 1.00 92.06 778 VAL A C 1
ATOM 6011 O O . VAL A 1 778 ? -36.502 34.084 2.632 1.00 92.06 778 VAL A O 1
ATOM 6014 N N . LEU A 1 779 ? -34.479 34.193 1.663 1.00 92.25 779 LEU A N 1
ATOM 6015 C CA . LEU A 1 779 ? -33.719 34.049 2.904 1.00 92.25 779 LEU A CA 1
ATOM 6016 C C . LEU A 1 779 ? -34.044 35.157 3.923 1.00 92.25 779 LEU A C 1
ATOM 6018 O O . LEU A 1 779 ? -34.213 34.877 5.113 1.00 92.25 779 LEU A O 1
ATOM 6022 N N . TRP A 1 780 ? -34.182 36.405 3.472 1.00 90.50 780 TRP A N 1
ATOM 6023 C CA . TRP A 1 780 ? -34.545 37.550 4.312 1.00 90.50 780 TRP A CA 1
ATOM 6024 C C . TRP A 1 780 ? -35.968 37.455 4.867 1.00 90.50 780 TRP A C 1
ATOM 6026 O O . TRP A 1 780 ? -36.184 37.817 6.028 1.00 90.50 780 TRP A O 1
ATOM 6036 N N . LYS A 1 781 ? -36.916 36.915 4.091 1.00 93.50 781 LYS A N 1
ATOM 6037 C CA . LYS A 1 781 ? -38.302 36.683 4.532 1.00 93.50 781 LYS A CA 1
ATOM 6038 C C . LYS A 1 781 ? -38.443 35.524 5.524 1.00 93.50 781 LYS A C 1
ATOM 6040 O O . LYS A 1 781 ? -39.444 35.462 6.236 1.00 93.50 781 LYS A O 1
ATOM 6045 N N . LEU A 1 782 ? -37.464 34.619 5.618 1.00 91.38 782 LEU A N 1
ATOM 6046 C CA . LEU A 1 782 ? -37.507 33.537 6.603 1.00 91.38 782 LEU A CA 1
ATOM 6047 C C . LEU A 1 782 ? -37.388 34.072 8.047 1.00 91.38 782 LEU A C 1
ATOM 6049 O O . LEU A 1 782 ? -36.608 35.003 8.303 1.00 91.38 782 LEU A O 1
ATOM 6053 N N . PRO A 1 783 ? -38.090 33.444 9.018 1.00 91.25 783 PRO A N 1
ATOM 6054 C CA . PRO A 1 783 ? -37.917 33.729 10.441 1.00 91.25 783 PRO A CA 1
ATOM 6055 C C . PRO A 1 783 ? -36.446 33.644 10.854 1.00 91.25 783 PRO A C 1
ATOM 6057 O O . PRO A 1 783 ? -35.715 32.793 10.342 1.00 91.25 783 PRO A O 1
ATOM 6060 N N . ARG A 1 784 ? -36.017 34.477 11.815 1.00 82.62 784 ARG A N 1
ATOM 6061 C CA . ARG A 1 784 ? -34.607 34.578 12.255 1.00 82.62 784 ARG A CA 1
ATOM 6062 C C . ARG A 1 784 ? -33.965 33.217 12.561 1.00 82.62 784 ARG A C 1
ATOM 6064 O O . ARG A 1 784 ? -32.816 32.992 12.194 1.00 82.62 784 ARG A O 1
ATOM 6071 N N . GLU A 1 785 ? -34.718 32.300 13.164 1.00 77.44 785 GLU A N 1
ATOM 6072 C CA . GLU A 1 785 ? -34.263 30.944 13.504 1.00 77.44 785 GLU A CA 1
ATOM 6073 C C . GLU A 1 785 ? -33.984 30.069 12.271 1.00 77.44 785 GLU A C 1
ATOM 6075 O O . GLU A 1 785 ? -32.985 29.351 12.218 1.00 77.44 785 GLU A O 1
ATOM 6080 N N . LYS A 1 786 ? -34.838 30.158 11.243 1.00 85.81 786 LYS A N 1
ATOM 6081 C CA . LYS A 1 786 ? -34.677 29.423 9.980 1.00 85.81 786 LYS A CA 1
ATOM 6082 C C . LYS A 1 786 ? -33.633 30.083 9.084 1.00 85.81 786 LYS A C 1
ATOM 6084 O O . LYS A 1 786 ? -32.879 29.377 8.420 1.00 85.81 786 LYS A O 1
ATOM 6089 N N . ARG A 1 787 ? -33.537 31.415 9.110 1.00 89.06 787 ARG A N 1
ATOM 6090 C CA . ARG A 1 787 ? -32.600 32.201 8.298 1.00 89.06 787 ARG A CA 1
ATOM 6091 C C . ARG A 1 787 ? -31.159 31.729 8.456 1.00 89.06 787 ARG A C 1
ATOM 6093 O O . ARG A 1 787 ? -30.467 31.564 7.464 1.00 89.06 787 ARG A O 1
ATOM 6100 N N . LEU A 1 788 ? -30.708 31.453 9.679 1.00 87.56 788 LEU A N 1
ATOM 6101 C CA . LEU A 1 788 ? -29.335 30.997 9.899 1.00 87.56 788 LEU A CA 1
ATOM 6102 C C . LEU A 1 788 ? -29.094 29.568 9.381 1.00 87.56 788 LEU A C 1
ATOM 6104 O O . LEU A 1 788 ? -28.032 29.289 8.833 1.00 87.56 788 LEU A O 1
ATOM 6108 N N . ALA A 1 789 ? -30.074 28.669 9.511 1.00 87.25 789 ALA A N 1
ATOM 6109 C CA . ALA A 1 789 ? -29.965 27.301 8.999 1.00 87.25 789 ALA A CA 1
ATOM 6110 C C . ALA A 1 789 ? -29.929 27.273 7.461 1.00 87.25 789 ALA A C 1
ATOM 6112 O O . ALA A 1 789 ? -29.027 26.673 6.881 1.00 87.25 789 ALA A O 1
ATOM 6113 N N . TRP A 1 790 ? -30.854 27.984 6.809 1.00 88.94 790 TRP A N 1
ATOM 6114 C CA . TRP A 1 790 ? -30.892 28.115 5.350 1.00 88.94 790 TRP A CA 1
ATOM 6115 C C . TRP A 1 790 ? -29.700 28.910 4.809 1.00 88.94 790 TRP A C 1
ATOM 6117 O O . TRP A 1 790 ? -29.139 28.530 3.791 1.00 88.94 790 TRP A O 1
ATOM 6127 N N . GLY A 1 791 ? -29.242 29.939 5.528 1.00 91.62 791 GLY A N 1
ATOM 6128 C CA . GLY A 1 791 ? -28.019 30.672 5.199 1.00 91.62 791 GLY A CA 1
ATOM 6129 C C . GLY A 1 791 ? -26.766 29.801 5.298 1.00 91.62 791 GLY A C 1
ATOM 6130 O O . GLY A 1 791 ? -25.876 29.923 4.467 1.00 91.62 791 GLY A O 1
ATOM 6131 N N . THR A 1 792 ? -26.721 28.861 6.251 1.00 91.75 792 THR A N 1
ATOM 6132 C CA . THR A 1 792 ? -25.645 27.855 6.323 1.00 91.75 792 THR A CA 1
ATOM 6133 C C . THR A 1 792 ? -25.705 26.892 5.135 1.00 91.75 792 THR A C 1
ATOM 6135 O O . THR A 1 792 ? -24.663 26.557 4.588 1.00 91.75 792 THR A O 1
ATOM 6138 N N . GLY A 1 793 ? -26.903 26.475 4.705 1.00 92.75 793 GLY A N 1
ATOM 6139 C CA . GLY A 1 793 ? -27.080 25.650 3.503 1.00 92.75 793 GLY A CA 1
ATOM 6140 C C . GLY A 1 793 ? -26.669 26.375 2.217 1.00 92.75 793 GLY A C 1
ATOM 6141 O O . GLY A 1 793 ? -25.947 25.809 1.403 1.00 92.75 793 GLY A O 1
ATOM 6142 N N . LEU A 1 794 ? -27.052 27.648 2.079 1.00 93.62 794 LEU A N 1
ATOM 6143 C CA . LEU A 1 794 ? -26.654 28.508 0.962 1.00 93.62 794 LEU A CA 1
ATOM 6144 C C . LEU A 1 794 ? -25.132 28.719 0.933 1.00 93.62 794 LEU A C 1
ATOM 6146 O O . LEU A 1 794 ? -24.509 28.579 -0.113 1.00 93.62 794 LEU A O 1
ATOM 6150 N N . ALA A 1 795 ? -24.513 28.974 2.089 1.00 94.50 795 ALA A N 1
ATOM 6151 C CA . ALA A 1 795 ? -23.060 29.060 2.199 1.00 94.50 795 ALA A CA 1
ATOM 6152 C C . ALA A 1 795 ? -22.375 27.724 1.866 1.00 94.50 795 ALA A C 1
ATOM 6154 O O . ALA A 1 795 ? -21.356 27.721 1.187 1.00 94.50 795 ALA A O 1
ATOM 6155 N N . ALA A 1 796 ? -22.937 26.589 2.291 1.00 94.50 796 ALA A N 1
ATOM 6156 C CA . ALA A 1 796 ? -22.395 25.268 1.971 1.00 94.50 796 ALA A CA 1
ATOM 6157 C C . ALA A 1 796 ? -22.456 24.951 0.470 1.00 94.50 796 ALA A C 1
ATOM 6159 O O . ALA A 1 796 ? -21.648 24.162 -0.008 1.00 94.50 796 ALA A O 1
ATOM 6160 N N . TRP A 1 797 ? -23.383 25.574 -0.261 1.00 94.19 797 TRP A N 1
ATOM 6161 C CA . TRP A 1 797 ? -23.473 25.469 -1.714 1.00 94.19 797 TRP A CA 1
ATOM 6162 C C . TRP A 1 797 ? -22.446 26.367 -2.423 1.00 94.19 797 TRP A C 1
ATOM 6164 O O . TRP A 1 797 ? -21.801 25.926 -3.365 1.00 94.19 797 TRP A O 1
ATOM 6174 N N . ILE A 1 798 ? -22.246 27.602 -1.946 1.00 92.94 798 ILE A N 1
ATOM 6175 C CA . ILE A 1 798 ? -21.402 28.616 -2.612 1.00 92.94 798 ILE A CA 1
ATOM 6176 C C . ILE A 1 798 ? -19.919 28.479 -2.279 1.00 92.94 798 ILE A C 1
ATOM 6178 O O . ILE A 1 798 ? -19.073 28.616 -3.156 1.00 92.94 798 ILE A O 1
ATOM 6182 N N . LEU A 1 799 ? -19.576 28.263 -1.008 1.00 93.50 799 LEU A N 1
ATOM 6183 C CA . LEU A 1 799 ? -18.183 28.302 -0.556 1.00 93.50 799 LEU A CA 1
ATOM 6184 C C . LEU A 1 799 ? -17.259 27.352 -1.340 1.00 93.50 799 LEU A C 1
ATOM 6186 O O . LEU A 1 799 ? -16.166 27.795 -1.692 1.00 93.50 799 LEU A O 1
ATOM 6190 N N . PRO A 1 800 ? -17.653 26.104 -1.675 1.00 92.06 800 PRO A N 1
ATOM 6191 C CA . PRO A 1 800 ? -16.786 25.225 -2.453 1.00 92.06 800 PRO A CA 1
ATOM 6192 C C . PRO A 1 800 ? -16.622 25.662 -3.920 1.00 92.06 800 PRO A C 1
ATOM 6194 O O . PRO A 1 800 ? -15.670 25.229 -4.557 1.00 92.06 800 PRO A O 1
ATOM 6197 N N . PHE A 1 801 ? -17.500 26.526 -4.449 1.00 90.44 801 PHE A N 1
ATOM 6198 C CA . PHE A 1 801 ? -17.374 27.069 -5.804 1.00 90.44 801 PHE A CA 1
ATOM 6199 C C . PHE A 1 801 ? -16.320 28.174 -5.922 1.00 90.44 801 PHE A C 1
ATOM 6201 O O . PHE A 1 801 ? -15.741 28.330 -6.993 1.00 90.44 801 PHE A O 1
ATOM 6208 N N . LEU A 1 802 ? -16.032 28.919 -4.845 1.00 88.44 802 LEU A N 1
ATOM 6209 C CA . LEU A 1 802 ? -15.158 30.101 -4.911 1.00 88.44 802 LEU A CA 1
ATOM 6210 C C . LEU A 1 802 ? -13.813 29.839 -5.618 1.00 88.44 802 LEU A C 1
ATOM 6212 O O . LEU A 1 802 ? -13.424 30.667 -6.439 1.00 88.44 802 LEU A O 1
ATOM 6216 N N . PRO A 1 803 ? -13.116 28.711 -5.383 1.00 85.69 803 PRO A N 1
ATOM 6217 C CA . PRO A 1 803 ? -11.818 28.469 -6.017 1.00 85.69 803 PRO A CA 1
ATOM 6218 C C . PRO A 1 803 ? -11.914 27.902 -7.439 1.00 85.69 803 PRO A C 1
ATOM 6220 O O . PRO A 1 803 ? -10.890 27.789 -8.101 1.00 85.69 803 PRO A O 1
ATOM 6223 N N . VAL A 1 804 ? -13.115 27.530 -7.902 1.00 83.31 804 VAL A N 1
ATOM 6224 C CA . VAL A 1 804 ? -13.331 26.787 -9.159 1.00 83.31 804 VAL A CA 1
ATOM 6225 C C . VAL A 1 804 ? -14.213 27.517 -10.182 1.00 83.31 804 VAL A C 1
ATOM 6227 O O . VAL A 1 804 ? -14.334 27.059 -11.308 1.00 83.31 804 VAL A O 1
ATOM 6230 N N . THR A 1 805 ? -14.818 28.659 -9.833 1.00 79.56 805 THR A N 1
ATOM 6231 C CA . THR A 1 805 ? -15.702 29.426 -10.738 1.00 79.56 805 THR A CA 1
ATOM 6232 C C . THR A 1 805 ? -15.029 30.606 -11.451 1.00 79.56 805 THR A C 1
ATOM 6234 O O . THR A 1 805 ? -15.722 31.398 -12.084 1.00 79.56 805 THR A O 1
ATOM 6237 N N . GLY A 1 806 ? -13.703 30.761 -11.336 1.00 75.94 806 GLY A N 1
ATOM 6238 C CA . GLY A 1 806 ? -12.931 31.789 -12.057 1.00 75.94 806 GLY A CA 1
ATOM 6239 C C . GLY A 1 806 ? -12.402 32.968 -11.227 1.00 75.94 806 GLY A C 1
ATOM 6240 O O . GLY A 1 806 ? -11.815 33.887 -11.798 1.00 75.94 806 GLY A O 1
ATOM 6241 N N . LEU A 1 807 ? -12.570 32.960 -9.894 1.00 82.31 807 LEU A N 1
ATOM 6242 C CA . LEU A 1 807 ? -11.887 33.920 -9.001 1.00 82.31 807 LEU A CA 1
ATOM 6243 C C . LEU A 1 807 ? -10.381 33.650 -8.913 1.00 82.31 807 LEU A C 1
ATOM 6245 O O . LEU A 1 807 ? -9.590 34.575 -8.758 1.00 82.31 807 LEU A O 1
ATOM 6249 N N . VAL A 1 808 ? -10.005 32.379 -9.014 1.00 81.06 808 VAL A N 1
ATOM 6250 C CA . VAL A 1 808 ? -8.627 31.921 -9.187 1.00 81.06 808 VAL A CA 1
ATOM 6251 C C . VAL A 1 808 ? -8.460 31.580 -10.670 1.00 81.06 808 VAL A C 1
ATOM 6253 O O . VAL A 1 808 ? -9.401 31.021 -11.240 1.00 81.06 808 VAL A O 1
ATOM 6256 N N . PRO A 1 809 ? -7.332 31.926 -11.315 1.00 79.88 809 PRO A N 1
ATOM 6257 C CA . PRO A 1 809 ? -7.102 31.549 -12.702 1.00 79.88 809 PRO A CA 1
ATOM 6258 C C . PRO A 1 809 ? -6.935 30.028 -12.826 1.00 79.88 809 PRO A C 1
ATOM 6260 O O . PRO A 1 809 ? -6.227 29.403 -12.033 1.00 79.88 809 PRO A O 1
ATOM 6263 N N . LEU A 1 810 ? -7.598 29.432 -13.816 1.00 78.69 810 LEU A N 1
ATOM 6264 C CA . LEU A 1 810 ? -7.667 27.983 -14.033 1.00 78.69 810 LEU A CA 1
ATOM 6265 C C . LEU A 1 810 ? -7.355 27.645 -15.491 1.00 78.69 810 LEU A C 1
ATOM 6267 O O . LEU A 1 810 ? -7.542 28.471 -16.383 1.00 78.69 810 LEU A O 1
ATOM 6271 N N . VAL A 1 811 ? -6.920 26.405 -15.720 1.00 78.31 811 VAL A N 1
ATOM 6272 C CA . VAL A 1 811 ? -6.793 25.825 -17.068 1.00 78.31 811 VAL A CA 1
ATOM 6273 C C . VAL A 1 811 ? -8.176 25.472 -17.629 1.00 78.31 811 VAL A C 1
ATOM 6275 O O . VAL A 1 811 ? -8.484 25.772 -18.777 1.00 78.31 811 VAL A O 1
ATOM 6278 N N . HIS A 1 812 ? -9.048 24.897 -16.794 1.00 83.06 812 HIS A N 1
ATOM 6279 C CA . HIS A 1 812 ? -10.424 24.554 -17.154 1.00 83.06 812 HIS A CA 1
ATOM 6280 C C . HIS A 1 812 ? -11.408 25.266 -16.227 1.00 83.06 812 HIS A C 1
ATOM 6282 O O . HIS A 1 812 ? -11.329 25.129 -15.007 1.00 83.06 812 HIS A O 1
ATOM 6288 N N . HIS A 1 813 ? -12.355 26.004 -16.808 1.00 82.50 813 HIS A N 1
ATOM 6289 C CA . HIS A 1 813 ? -13.332 26.804 -16.053 1.00 82.50 813 HIS A CA 1
ATOM 6290 C C . HIS A 1 813 ? -14.568 26.011 -15.619 1.00 82.50 813 HIS A C 1
ATOM 6292 O O . HIS A 1 813 ? -15.277 26.421 -14.700 1.00 82.50 813 HIS A O 1
ATOM 6298 N N . VAL A 1 814 ? -14.845 24.879 -16.273 1.00 88.56 814 VAL A N 1
ATOM 6299 C CA . VAL A 1 814 ? -16.035 24.049 -16.039 1.00 88.56 814 VAL A CA 1
ATOM 6300 C C . VAL A 1 814 ? -15.670 22.568 -16.159 1.00 88.56 814 VAL A C 1
ATOM 6302 O O . VAL A 1 814 ? -15.010 22.181 -17.118 1.00 88.56 814 VAL A O 1
ATOM 6305 N N . ALA A 1 815 ? -16.086 21.756 -15.182 1.00 90.06 815 ALA A N 1
ATOM 6306 C CA . ALA A 1 815 ? -15.887 20.303 -15.133 1.00 90.06 815 ALA A CA 1
ATOM 6307 C C . ALA A 1 815 ? -16.826 19.666 -14.090 1.00 90.06 815 ALA A C 1
ATOM 6309 O O . ALA A 1 815 ? -17.174 20.316 -13.097 1.00 90.06 815 ALA A O 1
ATOM 6310 N N . ASP A 1 816 ? -17.203 18.395 -14.250 1.00 91.00 816 ASP A N 1
ATOM 6311 C CA . ASP A 1 816 ? -18.148 17.736 -13.331 1.00 91.00 816 ASP A CA 1
ATOM 6312 C C . ASP A 1 816 ? -17.582 17.585 -11.916 1.00 91.00 816 ASP A C 1
ATOM 6314 O O . ASP A 1 816 ? -18.302 17.770 -10.928 1.00 91.00 816 ASP A O 1
ATOM 6318 N N . ARG A 1 817 ? -16.270 17.349 -11.806 1.00 90.75 817 ARG A N 1
ATOM 6319 C CA . ARG A 1 817 ? -15.524 17.296 -10.537 1.00 90.75 817 ARG A CA 1
ATOM 6320 C C . ARG A 1 817 ? -15.697 18.538 -9.650 1.00 90.75 817 ARG A C 1
ATOM 6322 O O . ARG A 1 817 ? -15.584 18.442 -8.428 1.00 90.75 817 ARG A O 1
ATOM 6329 N N . TYR A 1 818 ? -16.001 19.709 -10.217 1.00 90.94 818 TYR A N 1
ATOM 6330 C CA . TYR A 1 818 ? -16.229 20.933 -9.434 1.00 90.94 818 TYR A CA 1
ATOM 6331 C C . TYR A 1 818 ? -17.560 20.926 -8.674 1.00 90.94 818 TYR A C 1
ATOM 6333 O O . TYR A 1 818 ? -17.691 21.604 -7.655 1.00 90.94 818 TYR A O 1
ATOM 6341 N N . ASP A 1 819 ? -18.517 20.104 -9.098 1.00 92.44 819 ASP A N 1
ATOM 6342 C CA . ASP A 1 819 ? -19.824 19.970 -8.459 1.00 92.44 819 ASP A CA 1
ATOM 6343 C C . ASP A 1 819 ? -19.841 18.935 -7.314 1.00 92.44 819 ASP A C 1
ATOM 6345 O O . ASP A 1 819 ? -20.884 18.722 -6.683 1.00 92.44 819 ASP A O 1
ATOM 6349 N N . LEU A 1 820 ? -18.700 18.304 -6.989 1.00 94.31 820 LEU A N 1
ATOM 6350 C CA . LEU A 1 820 ? -18.617 17.255 -5.966 1.00 94.31 820 LEU A CA 1
ATOM 6351 C C . LEU A 1 820 ? -19.291 17.674 -4.647 1.00 94.31 820 LEU A C 1
ATOM 6353 O O . LEU A 1 820 ? -20.327 17.137 -4.262 1.00 94.31 820 LEU A O 1
ATOM 6357 N N . LEU A 1 821 ? -18.741 18.680 -3.970 1.00 94.19 821 LEU A N 1
ATOM 6358 C CA . LEU A 1 821 ? -19.265 19.162 -2.689 1.00 94.19 821 LEU A CA 1
ATOM 6359 C C . LEU A 1 821 ? -20.483 20.100 -2.813 1.00 94.19 821 LEU A C 1
ATOM 6361 O O . LEU A 1 821 ? -21.407 19.937 -2.009 1.00 94.19 821 LEU A O 1
ATOM 6365 N N . PRO A 1 822 ? -20.539 21.049 -3.777 1.00 94.44 822 PRO A N 1
ATOM 6366 C CA . PRO A 1 822 ? -21.661 21.984 -3.899 1.00 94.44 822 PRO A CA 1
ATOM 6367 C C . PRO A 1 822 ? -23.040 21.333 -4.042 1.00 94.44 822 PRO A C 1
ATOM 6369 O O . PRO A 1 822 ? -24.029 21.844 -3.518 1.00 94.44 822 PRO A O 1
ATOM 6372 N N . SER A 1 823 ? -23.136 20.186 -4.706 1.00 95.06 823 SER A N 1
ATOM 6373 C CA . SER A 1 823 ? -24.420 19.500 -4.902 1.00 95.06 823 SER A CA 1
ATOM 6374 C C . SER A 1 823 ? -24.965 18.816 -3.643 1.00 95.06 823 SER A C 1
ATOM 6376 O O . SER A 1 823 ? -26.162 18.533 -3.592 1.00 95.06 823 SER A O 1
ATOM 6378 N N . ILE A 1 824 ? -24.171 18.589 -2.586 1.00 96.38 824 ILE A N 1
ATOM 6379 C CA . ILE A 1 824 ? -24.677 17.975 -1.341 1.00 96.38 824 ILE A CA 1
ATOM 6380 C C . ILE A 1 824 ? -25.830 18.813 -0.742 1.00 96.38 824 ILE A C 1
ATOM 6382 O O . ILE A 1 824 ? -26.895 18.249 -0.476 1.00 96.38 824 ILE A O 1
ATOM 6386 N N . PRO A 1 825 ? -25.696 20.145 -0.555 1.00 95.38 825 PRO A N 1
ATOM 6387 C CA . PRO A 1 825 ? -26.810 21.023 -0.188 1.00 95.38 825 PRO A CA 1
ATOM 6388 C C . PRO A 1 825 ? -28.010 20.991 -1.142 1.00 95.38 825 PRO A C 1
ATOM 6390 O O . PRO A 1 825 ? -29.145 21.081 -0.670 1.00 95.38 825 PRO A O 1
ATOM 6393 N N . VAL A 1 826 ? -27.787 20.846 -2.454 1.00 94.31 826 VAL A N 1
ATOM 6394 C CA . VAL A 1 826 ? -28.862 20.756 -3.460 1.00 94.31 826 VAL A CA 1
ATOM 6395 C C . VAL A 1 826 ? -29.692 19.495 -3.222 1.00 94.31 826 VAL A C 1
ATOM 6397 O O . VAL A 1 826 ? -30.907 19.576 -3.027 1.00 94.31 826 VAL A O 1
ATOM 6400 N N . TRP A 1 827 ? -29.034 18.339 -3.115 1.00 94.00 827 TRP A N 1
ATOM 6401 C CA . TRP A 1 827 ? -29.683 17.064 -2.804 1.00 94.00 827 TRP A CA 1
ATOM 6402 C C . TRP A 1 827 ? -30.303 17.050 -1.406 1.00 94.00 827 TRP A C 1
ATOM 6404 O O . TRP A 1 827 ? -31.394 16.511 -1.221 1.00 94.00 827 TRP A O 1
ATOM 6414 N N . ALA A 1 828 ? -29.683 17.714 -0.427 1.00 94.44 828 ALA A N 1
ATOM 6415 C CA . ALA A 1 828 ? -30.292 17.926 0.881 1.00 94.44 828 ALA A CA 1
ATOM 6416 C C . ALA A 1 828 ? -31.608 18.710 0.776 1.00 94.44 828 ALA A C 1
ATOM 6418 O O . ALA A 1 828 ? -32.601 18.306 1.381 1.00 94.44 828 ALA A O 1
ATOM 6419 N N . GLY A 1 829 ? -31.640 19.782 -0.020 1.00 92.12 829 GLY A N 1
ATOM 6420 C CA . GLY A 1 829 ? -32.846 20.558 -0.304 1.00 92.12 829 GLY A CA 1
ATOM 6421 C C . GLY A 1 829 ? -33.942 19.721 -0.967 1.00 92.12 829 GLY A C 1
ATOM 6422 O O . GLY A 1 829 ? -35.070 19.700 -0.471 1.00 92.12 829 GLY A O 1
ATOM 6423 N N . ILE A 1 830 ? -33.599 18.978 -2.025 1.00 91.12 830 ILE A N 1
ATOM 6424 C CA . ILE A 1 830 ? -34.526 18.105 -2.766 1.00 91.12 830 ILE A CA 1
ATOM 6425 C C . ILE A 1 830 ? -35.119 17.034 -1.847 1.00 91.12 830 ILE A C 1
ATOM 6427 O O . ILE A 1 830 ? -36.338 16.898 -1.770 1.00 91.12 830 ILE A O 1
ATOM 6431 N N . VAL A 1 831 ? -34.289 16.301 -1.100 1.00 91.50 831 VAL A N 1
ATOM 6432 C CA . VAL A 1 831 ? -34.760 15.218 -0.221 1.00 91.50 831 VAL A CA 1
ATOM 6433 C C . VAL A 1 831 ? -35.589 15.763 0.945 1.00 91.50 831 VAL A C 1
ATOM 6435 O O . VAL A 1 831 ? -36.593 15.156 1.324 1.00 91.50 831 VAL A O 1
ATOM 6438 N N . LEU A 1 832 ? -35.222 16.916 1.515 1.00 90.00 832 LEU A N 1
ATOM 6439 C CA . LEU A 1 832 ? -36.018 17.561 2.563 1.00 90.00 832 LEU A CA 1
ATOM 6440 C C . LEU A 1 832 ? -37.379 18.041 2.034 1.00 90.00 832 LEU A C 1
ATOM 6442 O O . LEU A 1 832 ? -38.387 17.841 2.714 1.00 90.00 832 LEU A O 1
ATOM 6446 N N . ALA A 1 833 ? -37.426 18.614 0.827 1.00 88.19 833 ALA A N 1
ATOM 6447 C CA . ALA A 1 833 ? -38.671 19.017 0.173 1.00 88.19 833 ALA A CA 1
ATOM 6448 C C . ALA A 1 833 ? -39.548 17.802 -0.171 1.00 88.19 833 ALA A C 1
ATOM 6450 O O . ALA A 1 833 ? -40.738 17.785 0.152 1.00 88.19 833 ALA A O 1
ATOM 6451 N N . ALA A 1 834 ? -38.950 16.749 -0.734 1.00 86.50 834 ALA A N 1
ATOM 6452 C CA . ALA A 1 834 ? -39.625 15.494 -1.048 1.00 86.50 834 ALA A CA 1
ATOM 6453 C C . ALA A 1 834 ? -40.183 14.820 0.210 1.00 86.50 834 ALA A C 1
ATOM 6455 O O . ALA A 1 834 ? -41.303 14.324 0.190 1.00 86.50 834 ALA A O 1
ATOM 6456 N N . ARG A 1 835 ? -39.457 14.853 1.336 1.00 86.25 835 ARG A N 1
ATOM 6457 C CA . ARG A 1 835 ? -39.945 14.340 2.624 1.00 86.25 835 ARG A CA 1
ATOM 6458 C C . ARG A 1 835 ? -41.194 15.077 3.105 1.00 86.25 835 ARG A C 1
ATOM 6460 O O . ARG A 1 835 ? -42.095 14.438 3.646 1.00 86.25 835 ARG A O 1
ATOM 6467 N N . GLU A 1 836 ? -41.242 16.397 2.951 1.00 85.19 836 GLU A N 1
ATOM 6468 C CA . GLU A 1 836 ? -42.416 17.185 3.336 1.00 85.19 836 GLU A CA 1
ATOM 6469 C C . GLU A 1 836 ? -43.597 16.913 2.393 1.00 85.19 836 GLU A C 1
ATOM 6471 O O . GLU A 1 836 ? -44.714 16.691 2.856 1.00 85.19 836 GLU A O 1
ATOM 6476 N N . GLY A 1 837 ? -43.343 16.830 1.083 1.00 82.31 837 GLY A N 1
ATOM 6477 C CA . GLY A 1 837 ? -44.350 16.470 0.080 1.00 82.31 837 GLY A CA 1
ATOM 6478 C C . GLY A 1 837 ? -44.884 15.043 0.240 1.00 82.31 837 GLY A C 1
ATOM 6479 O O . GLY A 1 837 ? -46.085 14.816 0.125 1.00 82.31 837 GLY A O 1
ATOM 6480 N N . ALA A 1 838 ? -44.024 14.092 0.609 1.00 81.50 838 ALA A N 1
ATOM 6481 C CA . ALA A 1 838 ? -44.373 12.690 0.829 1.00 81.50 838 ALA A CA 1
ATOM 6482 C C . ALA A 1 838 ? -45.387 12.491 1.962 1.00 81.50 838 ALA A C 1
ATOM 6484 O O . ALA A 1 838 ? -46.121 11.508 1.950 1.00 81.50 838 ALA A O 1
ATOM 6485 N N . ARG A 1 839 ? -45.491 13.433 2.913 1.00 81.19 839 ARG A N 1
ATOM 6486 C CA . ARG A 1 839 ? -46.550 13.405 3.938 1.00 81.19 839 ARG A CA 1
ATOM 6487 C C . ARG A 1 839 ? -47.954 13.535 3.347 1.00 81.19 839 ARG A C 1
ATOM 6489 O O . ARG A 1 839 ? -48.913 13.162 4.012 1.00 81.19 839 ARG A O 1
ATOM 6496 N N . ARG A 1 840 ? -48.069 14.072 2.128 1.00 83.81 840 ARG A N 1
ATOM 6497 C CA . ARG A 1 840 ? -49.326 14.259 1.390 1.00 83.81 840 ARG A CA 1
ATOM 6498 C C . ARG A 1 840 ? -49.597 13.140 0.377 1.00 83.81 840 ARG A C 1
ATOM 6500 O O . ARG 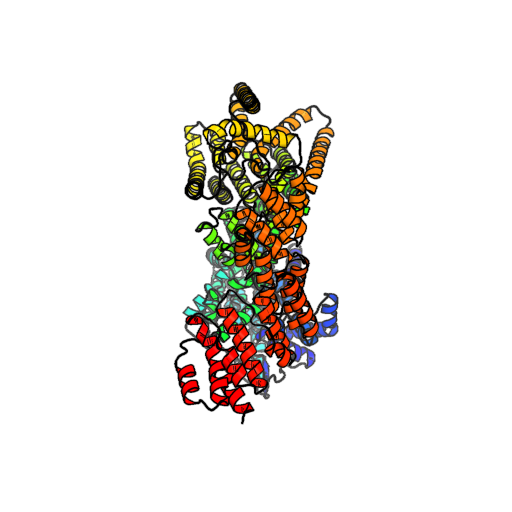A 1 840 ? -50.635 13.166 -0.271 1.00 83.81 840 ARG A O 1
ATOM 6507 N N . LEU A 1 841 ? -48.679 12.183 0.227 1.00 80.38 841 LEU A N 1
ATOM 6508 C CA . LEU A 1 841 ? -48.766 11.083 -0.734 1.00 80.38 841 LEU A CA 1
ATOM 6509 C C . LEU A 1 841 ? -49.025 9.736 -0.028 1.00 80.38 841 LEU A C 1
ATOM 6511 O O . LEU A 1 841 ? -48.736 9.594 1.164 1.00 80.38 841 LEU A O 1
ATOM 6515 N N . PRO A 1 842 ? -49.533 8.713 -0.744 1.00 80.75 842 PRO A N 1
ATOM 6516 C CA . PRO A 1 842 ? -49.628 7.353 -0.219 1.00 80.75 842 PRO A CA 1
ATOM 6517 C C . PRO A 1 842 ? -48.259 6.814 0.226 1.00 80.75 842 PRO A C 1
ATOM 6519 O O . PRO A 1 842 ? -47.241 7.081 -0.412 1.00 80.75 842 PRO A O 1
ATOM 6522 N N . ARG A 1 843 ? -48.219 5.988 1.284 1.00 78.00 843 ARG A N 1
ATOM 6523 C CA . ARG A 1 843 ? -46.964 5.466 1.879 1.00 78.00 843 ARG A CA 1
ATOM 6524 C C . ARG A 1 843 ? -46.061 4.695 0.900 1.00 78.00 843 ARG A C 1
ATOM 6526 O O . ARG A 1 843 ? -44.861 4.614 1.141 1.00 78.00 843 ARG A O 1
ATOM 6533 N N . TRP A 1 844 ? -46.620 4.147 -0.181 1.00 75.44 844 TRP A N 1
ATOM 6534 C CA . TRP A 1 844 ? -45.881 3.442 -1.235 1.00 75.44 844 TRP A CA 1
ATOM 6535 C C . TRP A 1 844 ? -45.266 4.382 -2.285 1.00 75.44 844 TRP A C 1
ATOM 6537 O O . TRP A 1 844 ? -44.284 4.017 -2.923 1.00 75.44 844 TRP A O 1
ATOM 6547 N N . ALA A 1 845 ? -45.791 5.600 -2.444 1.00 79.12 845 ALA A N 1
ATOM 6548 C CA . ALA A 1 845 ? -45.386 6.507 -3.516 1.00 79.12 845 ALA A CA 1
ATOM 6549 C C . ALA A 1 845 ? -43.979 7.082 -3.300 1.00 79.12 845 ALA A C 1
ATOM 6551 O O . ALA A 1 845 ? -43.219 7.220 -4.252 1.00 79.12 845 ALA A O 1
ATOM 6552 N N . ALA A 1 846 ? -43.599 7.381 -2.053 1.00 74.56 846 ALA A N 1
ATOM 6553 C CA . ALA A 1 846 ? -42.284 7.955 -1.764 1.00 74.56 846 ALA A CA 1
ATOM 6554 C C . ALA A 1 846 ? -41.118 6.965 -1.998 1.00 74.56 846 ALA A C 1
ATOM 6556 O O . ALA A 1 846 ? -40.145 7.361 -2.639 1.00 74.56 846 ALA A O 1
ATOM 6557 N N . PRO A 1 847 ? -41.194 5.686 -1.565 1.00 74.25 847 PRO A N 1
ATOM 6558 C CA . PRO A 1 847 ? -40.199 4.677 -1.934 1.00 74.25 847 PRO A CA 1
ATOM 6559 C C . PRO A 1 847 ? -40.127 4.413 -3.440 1.00 74.25 847 PRO A C 1
ATOM 6561 O O . PRO A 1 847 ? -39.027 4.273 -3.962 1.00 74.25 847 PRO A O 1
ATOM 6564 N N . VAL A 1 848 ? -41.269 4.381 -4.142 1.00 82.69 848 VAL A N 1
ATOM 6565 C CA . VAL A 1 848 ? -41.299 4.201 -5.604 1.00 82.69 848 VAL A CA 1
ATOM 6566 C C . VAL A 1 848 ? -40.625 5.377 -6.303 1.00 82.69 848 VAL A C 1
ATOM 6568 O O . VAL A 1 848 ? -39.737 5.155 -7.112 1.00 82.69 848 VAL A O 1
ATOM 6571 N N . ALA A 1 849 ? -40.951 6.619 -5.936 1.00 83.00 849 ALA A N 1
ATOM 6572 C CA . ALA A 1 849 ? -40.311 7.803 -6.507 1.00 83.00 849 ALA A CA 1
ATOM 6573 C C . ALA A 1 849 ? -38.793 7.832 -6.249 1.00 83.00 849 ALA A C 1
ATOM 6575 O O . ALA A 1 849 ? -38.023 8.143 -7.155 1.00 83.00 849 ALA A O 1
ATOM 6576 N N . ALA A 1 850 ? -38.351 7.466 -5.040 1.00 82.56 850 ALA A N 1
ATOM 6577 C CA . ALA A 1 850 ? -36.928 7.356 -4.718 1.00 82.56 850 ALA A CA 1
ATOM 6578 C C . ALA A 1 850 ? -36.238 6.235 -5.516 1.00 82.56 850 ALA A C 1
ATOM 6580 O O . ALA A 1 850 ? -35.131 6.434 -6.008 1.00 82.56 850 ALA A O 1
ATOM 6581 N N . GLY A 1 851 ? -36.899 5.085 -5.680 1.00 86.56 851 GLY A N 1
ATOM 6582 C CA . GLY A 1 851 ? -36.414 3.972 -6.497 1.00 86.56 851 GLY A CA 1
ATOM 6583 C C . GLY A 1 851 ? -36.322 4.325 -7.982 1.00 86.56 851 GLY A C 1
ATOM 6584 O O . GLY A 1 851 ? -35.306 4.043 -8.606 1.00 86.56 851 GLY A O 1
ATOM 6585 N N . SER A 1 852 ? -37.328 5.006 -8.536 1.00 87.38 852 SER A N 1
ATOM 6586 C CA . SER A 1 852 ? -37.319 5.500 -9.917 1.00 87.38 852 SER A CA 1
ATOM 6587 C C . SER A 1 852 ? -36.231 6.547 -10.140 1.00 87.38 852 SER A C 1
ATOM 6589 O O . SER A 1 852 ? -35.515 6.464 -11.131 1.00 87.38 852 SER A O 1
ATOM 6591 N N . ALA A 1 853 ? -36.055 7.495 -9.213 1.00 88.00 853 ALA A N 1
ATOM 6592 C CA . ALA A 1 853 ? -34.974 8.477 -9.291 1.00 88.00 853 ALA A CA 1
ATOM 6593 C C . ALA A 1 853 ? -33.598 7.795 -9.273 1.00 88.00 853 ALA A C 1
ATOM 6595 O O . ALA A 1 853 ? -32.748 8.105 -10.104 1.00 88.00 853 ALA A O 1
ATOM 6596 N N . LEU A 1 854 ? -33.405 6.820 -8.378 1.00 90.50 854 LEU A N 1
ATOM 6597 C CA . LEU A 1 854 ? -32.178 6.033 -8.309 1.00 90.50 854 LEU A CA 1
ATOM 6598 C C . LEU A 1 854 ? -31.936 5.236 -9.600 1.00 90.50 854 LEU A C 1
ATOM 6600 O O . LEU A 1 854 ? -30.811 5.208 -10.085 1.00 90.50 854 LEU A O 1
ATOM 6604 N N . ALA A 1 855 ? -32.979 4.633 -10.178 1.00 89.25 855 ALA A N 1
ATOM 6605 C CA . ALA A 1 855 ? -32.885 3.889 -11.432 1.00 89.25 855 ALA A CA 1
ATOM 6606 C C . ALA A 1 855 ? -32.511 4.794 -12.618 1.00 89.25 855 ALA A C 1
ATOM 6608 O O . ALA A 1 855 ? -31.641 4.430 -13.401 1.00 89.25 855 ALA A O 1
ATOM 6609 N N . VAL A 1 856 ? -33.111 5.987 -12.724 1.00 90.31 856 VAL A N 1
ATOM 6610 C CA . VAL A 1 856 ? -32.771 6.977 -13.764 1.00 90.31 856 VAL A CA 1
ATOM 6611 C C . VAL A 1 856 ? -31.323 7.440 -13.620 1.00 90.31 856 VAL A C 1
ATOM 6613 O O . VAL A 1 856 ? -30.591 7.477 -14.605 1.00 90.31 856 VAL A O 1
ATOM 6616 N N . MET A 1 857 ? -30.881 7.743 -12.397 1.00 91.94 857 MET A N 1
ATOM 6617 C CA . MET A 1 857 ? -29.489 8.121 -12.147 1.00 91.94 857 MET A CA 1
ATOM 6618 C C . MET A 1 857 ? -28.529 6.988 -12.502 1.00 91.94 857 MET A C 1
ATOM 6620 O O . MET A 1 857 ? -27.558 7.230 -13.209 1.00 91.94 857 MET A O 1
ATOM 6624 N N . ALA A 1 858 ? -28.820 5.757 -12.072 1.00 89.12 858 ALA A N 1
ATOM 6625 C CA . ALA A 1 858 ? -28.005 4.585 -12.376 1.00 89.12 858 ALA A CA 1
ATOM 6626 C C . ALA A 1 858 ? -27.927 4.309 -13.888 1.00 89.12 858 ALA A C 1
ATOM 6628 O O . ALA A 1 858 ? -26.855 3.971 -14.383 1.00 89.12 858 ALA A O 1
ATOM 6629 N N . ALA A 1 859 ? -29.021 4.520 -14.631 1.00 90.75 859 ALA A N 1
ATOM 6630 C CA . ALA A 1 859 ? -29.069 4.336 -16.082 1.00 90.75 859 ALA A CA 1
ATOM 6631 C C . ALA A 1 859 ? -28.150 5.301 -16.855 1.00 90.75 859 ALA A C 1
ATOM 6633 O O . ALA A 1 859 ? -27.701 4.957 -17.943 1.00 90.75 859 ALA A O 1
ATOM 6634 N N . VAL A 1 860 ? -27.847 6.480 -16.299 1.00 92.69 860 VAL A N 1
ATOM 6635 C CA . VAL A 1 860 ? -26.875 7.431 -16.877 1.00 92.69 860 VAL A CA 1
ATOM 6636 C C . VAL A 1 860 ? -25.479 7.241 -16.276 1.00 92.69 860 VAL A C 1
ATOM 6638 O O . VAL A 1 860 ? -24.476 7.389 -16.968 1.00 92.69 860 VAL A O 1
ATOM 6641 N N . ASN A 1 861 ? -25.402 6.900 -14.990 1.00 93.62 861 ASN A N 1
ATOM 6642 C CA . ASN A 1 861 ? -24.154 6.735 -14.251 1.00 93.62 861 ASN A CA 1
ATOM 6643 C C . ASN A 1 861 ? -23.344 5.522 -14.751 1.00 93.62 861 ASN A C 1
ATOM 6645 O O . ASN A 1 861 ? -22.147 5.659 -14.978 1.00 93.62 861 ASN A O 1
ATOM 6649 N N . LEU A 1 862 ? -23.989 4.371 -14.985 1.00 91.62 862 LEU A N 1
ATOM 6650 C CA . LEU A 1 862 ? -23.306 3.140 -15.405 1.00 91.62 862 LEU A CA 1
ATOM 6651 C C . LEU A 1 862 ? -22.611 3.268 -16.775 1.00 91.62 862 LEU A C 1
ATOM 6653 O O . LEU A 1 862 ? -21.414 2.988 -16.826 1.00 91.62 862 LEU A O 1
ATOM 6657 N N . PRO A 1 863 ? -23.267 3.729 -17.865 1.00 92.94 863 PRO A N 1
ATOM 6658 C CA . PRO A 1 863 ? -22.571 3.959 -19.132 1.00 92.94 863 PRO A CA 1
ATOM 6659 C C . PRO A 1 863 ? -21.426 4.957 -18.986 1.00 92.94 863 PRO A C 1
ATOM 6661 O O . PRO A 1 863 ? -20.339 4.711 -19.493 1.00 92.94 863 PRO A O 1
ATOM 6664 N N . ARG A 1 864 ? -21.624 6.025 -18.200 1.00 94.12 864 ARG A N 1
ATOM 6665 C CA . ARG A 1 864 ? -20.571 7.018 -17.988 1.00 94.12 864 ARG A CA 1
ATOM 6666 C C . ARG A 1 864 ? -19.324 6.427 -17.331 1.00 94.12 864 ARG A C 1
ATOM 6668 O O . ARG A 1 864 ? -18.230 6.886 -17.627 1.00 94.12 864 ARG A O 1
ATOM 6675 N N . GLN A 1 865 ? -19.452 5.434 -16.449 1.00 94.56 865 GLN A N 1
ATOM 6676 C CA . GLN A 1 865 ? -18.277 4.763 -15.875 1.00 94.56 865 GLN A CA 1
ATOM 6677 C C . GLN A 1 865 ? -17.498 3.981 -16.931 1.00 94.56 865 GLN A C 1
ATOM 6679 O O . GLN A 1 865 ? -16.272 3.952 -16.879 1.00 94.56 865 GLN A O 1
ATOM 6684 N N . LEU A 1 866 ? -18.208 3.372 -17.883 1.00 92.50 866 LEU A N 1
ATOM 6685 C CA . LEU A 1 866 ? -17.609 2.610 -18.975 1.00 92.50 866 LEU A CA 1
ATOM 6686 C C . LEU A 1 866 ? -16.916 3.510 -20.001 1.00 92.50 866 LEU A C 1
ATOM 6688 O O . LEU A 1 866 ? -15.992 3.046 -20.659 1.00 92.50 866 LEU A O 1
ATOM 6692 N N . ASP A 1 867 ? -17.292 4.789 -20.104 1.00 94.38 867 ASP A N 1
ATOM 6693 C CA . ASP A 1 867 ? -16.517 5.761 -20.887 1.00 94.38 867 ASP A CA 1
ATOM 6694 C C . ASP A 1 867 ? -15.082 5.879 -20.347 1.00 94.38 867 ASP A C 1
ATOM 6696 O O . ASP A 1 867 ? -14.152 6.049 -21.120 1.00 94.38 867 ASP A O 1
ATOM 6700 N N . TYR A 1 868 ? -14.881 5.740 -19.031 1.00 94.94 868 TYR A N 1
ATOM 6701 C CA . TYR A 1 868 ? -13.558 5.779 -18.392 1.00 94.94 868 TYR A CA 1
ATOM 6702 C C . TYR A 1 868 ? -12.785 4.456 -18.496 1.00 94.94 868 TYR A C 1
ATOM 6704 O O . TYR A 1 868 ? -11.756 4.325 -17.842 1.00 94.94 868 TYR A O 1
ATOM 6712 N N . ARG A 1 869 ? -13.260 3.462 -19.260 1.00 93.50 869 ARG A N 1
ATOM 6713 C CA . ARG A 1 869 ? -12.584 2.157 -19.356 1.00 93.50 869 ARG A CA 1
ATOM 6714 C C . ARG A 1 869 ? -11.182 2.253 -19.962 1.00 93.50 869 ARG A C 1
ATOM 6716 O O . ARG A 1 869 ? -10.318 1.471 -19.594 1.00 93.50 869 ARG A O 1
ATOM 6723 N N . ASP A 1 870 ? -10.997 3.177 -20.900 1.00 93.88 870 ASP A N 1
ATOM 6724 C CA . ASP A 1 870 ? -9.749 3.452 -21.599 1.00 93.88 870 ASP A CA 1
ATOM 6725 C C . ASP A 1 870 ? -9.807 4.869 -22.197 1.00 93.88 870 ASP A C 1
ATOM 6727 O O . ASP A 1 870 ? -10.871 5.494 -22.276 1.00 93.88 870 ASP A O 1
ATOM 6731 N N . SER A 1 871 ? -8.654 5.394 -22.613 1.00 95.12 871 SER A N 1
ATOM 6732 C CA . SER A 1 871 ? -8.566 6.764 -23.138 1.00 95.12 871 SER A CA 1
ATOM 6733 C C . SER A 1 871 ? -9.378 6.957 -24.423 1.00 95.12 871 SER A C 1
ATOM 6735 O O . SER A 1 871 ? -9.977 8.010 -24.617 1.00 95.12 871 SER A O 1
ATOM 6737 N N . VAL A 1 872 ? -9.407 5.962 -25.312 1.00 95.62 872 VAL A N 1
ATOM 6738 C CA . VAL A 1 872 ? -10.093 6.069 -26.606 1.00 95.62 872 VAL A CA 1
ATOM 6739 C C . VAL A 1 872 ? -11.602 6.159 -26.390 1.00 95.62 872 VAL A C 1
ATOM 6741 O O . VAL A 1 872 ? -12.238 7.070 -26.914 1.00 95.62 872 VAL A O 1
ATOM 6744 N N . ALA A 1 873 ? -12.168 5.277 -25.565 1.00 95.19 873 ALA A N 1
ATOM 6745 C CA . ALA A 1 873 ? -13.594 5.247 -25.254 1.00 95.19 873 ALA A CA 1
ATOM 6746 C C . ALA A 1 873 ? -14.095 6.565 -24.643 1.00 95.19 873 ALA A C 1
ATOM 6748 O O . ALA A 1 873 ? -15.173 7.050 -25.010 1.00 95.19 873 ALA A O 1
ATOM 6749 N N . LEU A 1 874 ? -13.299 7.165 -23.750 1.00 95.38 874 LEU A N 1
ATOM 6750 C CA . LEU A 1 874 ? -13.633 8.435 -23.115 1.00 95.38 874 LEU A CA 1
ATOM 6751 C C . LEU A 1 874 ? -13.764 9.542 -24.163 1.00 95.38 874 LEU A C 1
ATOM 6753 O O . LEU A 1 874 ? -14.787 10.228 -24.229 1.00 95.38 874 LEU A O 1
ATOM 6757 N N . TRP A 1 875 ? -12.748 9.694 -25.012 1.00 95.31 875 TRP A N 1
ATOM 6758 C CA . TRP A 1 875 ? -12.685 10.814 -25.946 1.00 95.31 875 TRP A CA 1
ATOM 6759 C C . TRP A 1 875 ? -13.528 10.616 -27.207 1.00 95.31 875 TRP A C 1
ATOM 6761 O O . TRP A 1 875 ? -14.083 11.596 -27.700 1.00 95.31 875 TRP A O 1
ATOM 6771 N N . GLU A 1 876 ? -13.727 9.382 -27.685 1.00 94.75 876 GLU A N 1
ATOM 6772 C CA . GLU A 1 876 ? -14.706 9.081 -28.745 1.00 94.75 876 GLU A CA 1
ATOM 6773 C C . GLU A 1 876 ? -16.133 9.433 -28.297 1.00 94.75 876 GLU A C 1
ATOM 6775 O O . GLU A 1 876 ? -16.963 9.852 -29.106 1.00 94.75 876 GLU A O 1
ATOM 6780 N N . THR A 1 877 ? -16.417 9.328 -26.996 1.00 94.06 877 THR A N 1
ATOM 6781 C CA . THR A 1 877 ? -17.708 9.732 -26.430 1.00 94.06 877 THR A CA 1
ATOM 6782 C C . THR A 1 877 ? -17.810 11.252 -26.260 1.00 94.06 877 THR A C 1
ATOM 6784 O O . THR A 1 877 ? -18.888 11.825 -26.451 1.00 94.06 877 THR A O 1
ATOM 6787 N N . GLU A 1 878 ? -16.724 11.942 -25.916 1.00 92.38 878 GLU A N 1
ATOM 6788 C CA . GLU A 1 878 ? -16.747 13.393 -25.679 1.00 92.38 878 GLU A CA 1
ATOM 6789 C C . GLU A 1 878 ? -16.667 14.231 -26.963 1.00 92.38 878 GLU A C 1
ATOM 6791 O O . GLU A 1 878 ? -17.391 15.225 -27.071 1.00 92.38 878 GLU A O 1
ATOM 6796 N N . LEU A 1 879 ? -15.897 13.810 -27.972 1.00 93.44 879 LEU A N 1
ATOM 6797 C CA . LEU A 1 879 ? -15.687 14.585 -29.200 1.00 93.44 879 LEU A CA 1
ATOM 6798 C C . LEU A 1 879 ? -16.993 14.954 -29.937 1.00 93.44 879 LEU A C 1
ATOM 6800 O O . LEU A 1 879 ? -17.139 16.119 -30.299 1.00 93.44 879 LEU A O 1
ATOM 6804 N N . PRO A 1 880 ? -17.991 14.062 -30.126 1.00 93.00 880 PRO A N 1
ATOM 6805 C CA . PRO A 1 880 ? -19.247 14.435 -30.784 1.00 93.00 880 PRO A CA 1
ATOM 6806 C C . PRO A 1 880 ? -20.059 15.491 -30.023 1.00 93.00 880 PRO A C 1
ATOM 6808 O O . PRO A 1 880 ? -20.924 16.145 -30.604 1.00 93.00 880 PRO A O 1
ATOM 6811 N N . ARG A 1 881 ? -19.828 15.631 -28.711 1.00 90.44 881 ARG A N 1
ATOM 6812 C CA . ARG A 1 881 ? -20.514 16.613 -27.864 1.00 90.44 881 ARG A CA 1
ATOM 6813 C C . ARG A 1 881 ? -19.771 17.950 -27.848 1.00 90.44 881 ARG A C 1
ATOM 6815 O O . ARG A 1 881 ? -20.429 18.983 -27.799 1.00 90.44 881 ARG A O 1
ATOM 6822 N N . GLU A 1 882 ? -18.443 17.911 -27.945 1.00 88.31 882 GLU A N 1
ATOM 6823 C CA . GLU A 1 882 ? -17.551 19.075 -27.949 1.00 88.31 882 GLU A CA 1
ATOM 6824 C C . GLU A 1 882 ? -16.633 19.068 -29.202 1.00 88.31 882 GLU A C 1
ATOM 6826 O O . GLU A 1 882 ? -15.407 18.985 -29.084 1.00 88.31 882 GLU A O 1
ATOM 6831 N N . PRO A 1 883 ? -17.188 19.155 -30.432 1.00 88.00 883 PRO A N 1
ATOM 6832 C CA . PRO A 1 883 ? -16.441 18.895 -31.673 1.00 88.00 883 PRO A CA 1
ATOM 6833 C C . PRO A 1 883 ? -15.324 19.904 -31.956 1.00 88.00 883 PRO A C 1
ATOM 6835 O O . PRO A 1 883 ? -14.408 19.619 -32.724 1.00 88.00 883 PRO A O 1
ATOM 6838 N N . ASN A 1 884 ? -15.376 21.080 -31.336 1.00 86.19 884 ASN A N 1
ATOM 6839 C CA . ASN A 1 884 ? -14.402 22.151 -31.540 1.00 86.19 884 ASN A CA 1
ATOM 6840 C C . ASN A 1 884 ? -13.442 22.303 -30.349 1.00 86.19 884 ASN A C 1
ATOM 6842 O O . ASN A 1 884 ? -12.762 23.319 -30.239 1.00 86.19 884 ASN A O 1
ATOM 6846 N N . HIS A 1 885 ? -13.384 21.330 -29.433 1.00 88.62 885 HIS A N 1
ATOM 6847 C CA . HIS A 1 885 ? -12.518 21.422 -28.262 1.00 88.62 885 HIS A CA 1
ATOM 6848 C C . HIS A 1 885 ? -11.105 20.901 -28.570 1.00 88.62 885 HIS A C 1
ATOM 6850 O O . HIS A 1 885 ? -10.877 19.692 -28.635 1.00 88.62 885 HIS A O 1
ATOM 6856 N N . ALA A 1 886 ? -10.134 21.815 -28.683 1.00 88.12 886 ALA A N 1
ATOM 6857 C CA . ALA A 1 886 ? -8.737 21.507 -29.014 1.00 88.12 886 ALA A CA 1
ATOM 6858 C C . ALA A 1 886 ? -8.127 20.425 -28.099 1.00 88.12 886 ALA A C 1
ATOM 6860 O O . ALA A 1 886 ? -7.617 19.413 -28.576 1.00 88.12 886 ALA A O 1
ATOM 6861 N N . THR A 1 887 ? -8.279 20.564 -26.774 1.00 88.19 887 THR A N 1
ATOM 6862 C CA . THR A 1 887 ? -7.775 19.571 -25.805 1.00 88.19 887 THR A CA 1
ATOM 6863 C C . THR A 1 887 ? -8.389 18.178 -25.976 1.00 88.19 887 THR A C 1
ATOM 6865 O O . THR A 1 887 ? -7.672 17.194 -25.845 1.00 88.19 887 THR A O 1
ATOM 6868 N N . VAL A 1 888 ? -9.684 18.062 -26.302 1.00 91.81 888 VAL A N 1
ATOM 6869 C CA . VAL A 1 888 ? -10.329 16.754 -26.531 1.00 91.81 888 VAL A CA 1
ATOM 6870 C C . VAL A 1 888 ? -9.750 16.090 -27.781 1.00 91.81 888 VAL A C 1
ATOM 6872 O O . VAL A 1 888 ? -9.455 14.900 -27.750 1.00 91.81 888 VAL A O 1
ATOM 6875 N N . ARG A 1 889 ? -9.508 16.851 -28.859 1.00 93.00 889 ARG A N 1
ATOM 6876 C CA . ARG A 1 889 ? -8.859 16.331 -30.078 1.00 93.00 889 ARG A CA 1
ATOM 6877 C C . ARG A 1 889 ? -7.425 15.887 -29.826 1.00 93.00 889 ARG A C 1
ATOM 6879 O O . ARG A 1 889 ? -7.039 14.809 -30.265 1.00 93.00 889 ARG A O 1
ATOM 6886 N N . TYR A 1 890 ? -6.664 16.680 -29.077 1.00 92.19 890 TYR A N 1
ATOM 6887 C CA . TYR A 1 890 ? -5.315 16.319 -28.647 1.00 92.19 890 TYR A CA 1
ATOM 6888 C C . TYR A 1 890 ? -5.301 15.011 -27.840 1.00 92.19 890 TYR A C 1
ATOM 6890 O O . TYR A 1 890 ? -4.539 14.086 -28.136 1.00 92.19 890 TYR A O 1
ATOM 6898 N N . LEU A 1 891 ? -6.173 14.908 -26.835 1.00 93.56 891 LEU A N 1
ATOM 6899 C CA . LEU A 1 891 ? -6.262 13.732 -25.975 1.00 93.56 891 LEU A CA 1
ATOM 6900 C C . LEU A 1 891 ? -6.779 12.507 -26.742 1.00 93.56 891 LEU A C 1
ATOM 6902 O O . LEU A 1 891 ? -6.275 11.410 -26.525 1.00 93.56 891 LEU A O 1
ATOM 6906 N N . LEU A 1 892 ? -7.695 12.663 -27.700 1.00 95.62 892 LEU A N 1
ATOM 6907 C CA . LEU A 1 892 ? -8.108 11.557 -28.564 1.00 95.62 892 LEU A CA 1
ATOM 6908 C C . LEU A 1 892 ? -6.979 11.112 -29.505 1.00 95.62 892 LEU A C 1
ATOM 6910 O O . LEU A 1 892 ? -6.713 9.921 -29.622 1.00 95.62 892 LEU A O 1
ATOM 6914 N N . GLY A 1 893 ? -6.279 12.057 -30.138 1.00 94.69 893 GLY A N 1
ATOM 6915 C CA . GLY A 1 893 ? -5.165 11.758 -31.037 1.00 94.69 893 GLY A CA 1
ATOM 6916 C C . GLY A 1 893 ? -4.024 11.018 -30.334 1.00 94.69 893 GLY A C 1
ATOM 6917 O O . GLY A 1 893 ? -3.515 10.020 -30.838 1.00 94.69 893 GLY A O 1
ATOM 6918 N N . THR A 1 894 ? -3.667 11.441 -29.119 1.00 92.69 894 THR A N 1
ATOM 6919 C CA . THR A 1 894 ? -2.675 10.726 -28.296 1.00 92.69 894 THR A CA 1
ATOM 6920 C C . THR A 1 894 ? -3.186 9.370 -27.803 1.00 92.69 894 THR A C 1
ATOM 6922 O O . THR A 1 894 ? -2.415 8.413 -27.762 1.00 92.69 894 THR A O 1
ATOM 6925 N N . ALA A 1 895 ? -4.479 9.245 -27.483 1.00 94.75 895 ALA A N 1
ATOM 6926 C CA . ALA A 1 895 ? -5.089 7.965 -27.125 1.00 94.75 895 ALA A CA 1
ATOM 6927 C C . ALA A 1 895 ? -5.044 6.961 -28.287 1.00 94.75 895 ALA A C 1
ATOM 6929 O O . ALA A 1 895 ? -4.658 5.812 -28.085 1.00 94.75 895 ALA A O 1
ATOM 6930 N N . TYR A 1 896 ? -5.369 7.397 -29.508 1.00 96.44 896 TYR A N 1
ATOM 6931 C CA . TYR A 1 896 ? -5.245 6.574 -30.709 1.00 96.44 896 TYR A CA 1
ATOM 6932 C C . TYR A 1 896 ? -3.801 6.152 -30.975 1.00 96.44 896 TYR A C 1
ATOM 6934 O O . TYR A 1 896 ? -3.561 4.981 -31.262 1.00 96.44 896 TYR A O 1
ATOM 6942 N N . ALA A 1 897 ? -2.841 7.066 -30.806 1.00 90.44 897 ALA A N 1
ATOM 6943 C CA . ALA A 1 897 ? -1.422 6.755 -30.936 1.00 90.44 897 ALA A CA 1
ATOM 6944 C C . ALA A 1 897 ? -0.992 5.665 -29.937 1.00 90.44 897 ALA A C 1
ATOM 6946 O O . ALA A 1 897 ? -0.381 4.674 -30.327 1.00 90.44 897 ALA A O 1
ATOM 6947 N N . ASN A 1 898 ? -1.380 5.787 -28.665 1.00 89.06 898 ASN A N 1
ATOM 6948 C CA . ASN A 1 898 ? -1.074 4.782 -27.640 1.00 89.06 898 ASN A CA 1
ATOM 6949 C C . ASN A 1 898 ? -1.752 3.427 -27.906 1.00 89.06 898 ASN A C 1
ATOM 6951 O O . ASN A 1 898 ? -1.203 2.389 -27.550 1.00 89.06 898 ASN A O 1
ATOM 6955 N N . ALA A 1 899 ? -2.921 3.427 -28.552 1.00 90.75 899 ALA A N 1
ATOM 6956 C CA . ALA A 1 899 ? -3.633 2.219 -28.966 1.00 90.75 899 ALA A CA 1
ATOM 6957 C C . ALA A 1 899 ? -3.113 1.612 -30.288 1.00 90.75 899 ALA A C 1
ATOM 6959 O O . ALA A 1 899 ? -3.674 0.626 -30.763 1.00 90.75 899 ALA A O 1
ATOM 6960 N N . GLY A 1 900 ? -2.091 2.206 -30.919 1.00 89.56 900 GLY A N 1
ATOM 6961 C CA . GLY A 1 900 ? -1.563 1.773 -32.218 1.00 89.56 900 GLY A CA 1
ATOM 6962 C C . GLY A 1 900 ? -2.458 2.110 -33.420 1.00 89.56 900 GLY A C 1
ATOM 6963 O O . GLY A 1 900 ? -2.190 1.662 -34.533 1.00 89.56 900 GLY A O 1
ATOM 6964 N N . ARG A 1 901 ? -3.514 2.912 -33.229 1.00 95.06 901 ARG A N 1
ATOM 6965 C CA . ARG A 1 901 ? -4.418 3.402 -34.285 1.00 95.06 901 ARG A CA 1
ATOM 6966 C C . ARG A 1 901 ? -3.834 4.660 -34.927 1.00 95.06 901 ARG A C 1
ATOM 6968 O O . ARG A 1 901 ? -4.355 5.762 -34.774 1.00 95.06 901 ARG A O 1
ATOM 6975 N N . TRP A 1 902 ? -2.699 4.507 -35.599 1.00 92.38 902 TRP A N 1
ATOM 6976 C CA . TRP A 1 902 ? -1.890 5.643 -36.042 1.00 92.38 902 TRP A CA 1
ATOM 6977 C C . TRP A 1 902 ? -2.588 6.551 -37.059 1.00 92.38 902 TRP A C 1
ATOM 6979 O O . TRP A 1 902 ? -2.444 7.766 -36.963 1.00 92.38 902 TRP A O 1
ATOM 6989 N N . ASP A 1 903 ? -3.375 6.000 -37.987 1.00 93.38 903 ASP A N 1
ATOM 6990 C CA . ASP A 1 903 ? -4.092 6.809 -38.982 1.00 93.38 903 ASP A CA 1
ATOM 6991 C C . ASP A 1 903 ? -5.178 7.680 -38.327 1.00 93.38 903 ASP A C 1
ATOM 6993 O O . ASP A 1 903 ? -5.263 8.879 -38.597 1.00 93.38 903 ASP A O 1
ATOM 6997 N N . ASP A 1 904 ? -5.937 7.119 -37.379 1.00 95.56 904 ASP A N 1
ATOM 6998 C CA . ASP A 1 904 ? -6.919 7.878 -36.596 1.00 95.56 904 ASP A CA 1
ATOM 6999 C C . ASP A 1 904 ? -6.237 8.952 -35.730 1.00 95.56 904 ASP A C 1
ATOM 7001 O O . ASP A 1 904 ? -6.734 10.075 -35.607 1.00 95.56 904 ASP A O 1
ATOM 7005 N N . ALA A 1 905 ? -5.074 8.630 -35.147 1.00 95.81 905 ALA A N 1
ATOM 7006 C CA . ALA A 1 905 ? -4.274 9.570 -34.366 1.00 95.81 905 ALA A CA 1
ATOM 7007 C C . ALA A 1 905 ? -3.835 10.773 -35.206 1.00 95.81 905 ALA A C 1
ATOM 7009 O O . ALA A 1 905 ? -4.016 11.919 -34.790 1.00 95.81 905 ALA A O 1
ATOM 7010 N N . ILE A 1 906 ? -3.283 10.508 -36.392 1.00 94.50 906 ILE A N 1
ATOM 7011 C CA . ILE A 1 906 ? -2.827 11.533 -37.330 1.00 94.50 906 ILE A CA 1
ATOM 7012 C C . ILE A 1 906 ? -4.005 12.414 -37.748 1.00 94.50 906 ILE A C 1
ATOM 7014 O O . ILE A 1 906 ? -3.895 13.628 -37.625 1.00 94.50 906 ILE A O 1
ATOM 7018 N N . ALA A 1 907 ? -5.153 11.834 -38.113 1.00 95.06 907 ALA A N 1
ATOM 7019 C CA . ALA A 1 907 ? -6.332 12.598 -38.524 1.00 95.06 907 ALA A CA 1
ATOM 7020 C C . ALA A 1 907 ? -6.810 13.594 -37.447 1.00 95.06 907 ALA A C 1
ATOM 7022 O O . ALA A 1 907 ? -7.107 14.756 -37.744 1.00 95.06 907 ALA A O 1
ATOM 7023 N N . GLN A 1 908 ? -6.857 13.172 -36.175 1.00 95.44 908 GLN A N 1
ATOM 7024 C CA . GLN A 1 908 ? -7.252 14.071 -35.082 1.00 95.44 908 GLN A CA 1
ATOM 7025 C C . GLN A 1 908 ? -6.204 15.155 -34.801 1.00 95.44 908 GLN A C 1
ATOM 7027 O O . GLN A 1 908 ? -6.571 16.301 -34.533 1.00 95.44 908 GLN A O 1
ATOM 7032 N N . LEU A 1 909 ? -4.913 14.814 -34.868 1.00 94.62 909 LEU A N 1
ATOM 7033 C CA . LEU A 1 909 ? -3.817 15.752 -34.614 1.00 94.62 909 LEU A CA 1
ATOM 7034 C C . LEU A 1 909 ? -3.609 16.746 -35.769 1.00 94.62 909 LEU A C 1
ATOM 7036 O O . LEU A 1 909 ? -3.238 17.888 -35.515 1.00 94.62 909 LEU A O 1
ATOM 7040 N N . GLU A 1 910 ? -3.890 16.355 -37.012 1.00 93.62 910 GLU A N 1
ATOM 7041 C CA . GLU A 1 910 ? -3.888 17.250 -38.177 1.00 93.62 910 GLU A CA 1
ATOM 7042 C C . GLU A 1 910 ? -5.049 18.236 -38.112 1.00 93.62 910 GLU A C 1
ATOM 7044 O O . GLU A 1 910 ? -4.830 19.436 -38.244 1.00 93.62 910 GLU A O 1
ATOM 7049 N N . THR A 1 911 ? -6.255 17.763 -37.778 1.00 94.31 911 THR A N 1
ATOM 7050 C CA . THR A 1 911 ? -7.395 18.663 -37.538 1.00 94.31 911 THR A CA 1
ATOM 7051 C C . THR A 1 911 ? -7.075 19.663 -36.419 1.00 94.31 911 THR A C 1
ATOM 7053 O O . THR A 1 911 ? -7.404 20.843 -36.513 1.00 94.31 911 THR A O 1
ATOM 7056 N N . LEU A 1 912 ? -6.404 19.217 -35.350 1.00 94.25 912 LEU A N 1
ATOM 7057 C CA . LEU A 1 912 ? -5.935 20.103 -34.283 1.00 94.25 912 LEU A CA 1
ATOM 7058 C C . LEU A 1 912 ? -4.902 21.124 -34.787 1.00 94.25 912 LEU A C 1
ATOM 7060 O O . LEU A 1 912 ? -4.984 22.289 -34.413 1.00 94.25 912 LEU A O 1
ATOM 7064 N N . TYR A 1 913 ? -3.949 20.708 -35.625 1.00 91.56 913 TYR A N 1
ATOM 7065 C CA . TYR A 1 913 ? -2.963 21.605 -36.232 1.00 91.56 913 TYR A CA 1
ATOM 7066 C C . TYR A 1 913 ? -3.619 22.651 -37.142 1.00 91.56 913 TYR A C 1
ATOM 7068 O O . TYR A 1 913 ? -3.220 23.809 -37.112 1.00 91.56 913 TYR A O 1
ATOM 7076 N N . GLU A 1 914 ? -4.648 22.280 -37.906 1.00 92.19 914 GLU A N 1
ATOM 7077 C CA . GLU A 1 914 ? -5.421 23.220 -38.727 1.00 92.19 914 GLU A CA 1
ATOM 7078 C C . GLU A 1 914 ? -6.178 24.249 -37.878 1.00 92.19 914 GLU A C 1
ATOM 7080 O O . GLU A 1 914 ? -6.257 25.422 -38.246 1.00 92.19 914 GLU A O 1
ATOM 7085 N N . MET A 1 915 ? -6.720 23.825 -36.731 1.00 88.81 915 MET A N 1
ATOM 7086 C CA . MET A 1 915 ? -7.405 24.714 -35.788 1.00 88.81 915 MET A CA 1
ATOM 7087 C C . MET A 1 915 ? -6.432 25.661 -35.073 1.00 88.81 915 MET A C 1
ATOM 7089 O O . MET A 1 915 ? -6.716 26.851 -34.940 1.00 88.81 915 MET A O 1
ATOM 7093 N N . GLU A 1 916 ? -5.300 25.133 -34.600 1.00 87.50 916 GLU A N 1
ATOM 7094 C CA . GLU A 1 916 ? -4.291 25.853 -33.818 1.00 87.50 916 GLU A CA 1
ATOM 7095 C C . GLU A 1 916 ? -2.870 25.527 -34.328 1.00 87.50 916 GLU A C 1
ATOM 7097 O O . GLU A 1 916 ? -2.160 24.690 -33.746 1.00 87.50 916 GLU A O 1
ATOM 7102 N N . PRO A 1 917 ? -2.417 26.195 -35.412 1.00 87.69 917 PRO A N 1
ATOM 7103 C CA . PRO A 1 917 ? -1.093 25.954 -35.974 1.00 87.69 917 PRO A CA 1
ATOM 7104 C C . PRO A 1 917 ? -0.000 26.385 -34.994 1.00 87.69 917 PRO A C 1
ATOM 7106 O O . PRO A 1 917 ? 0.198 27.574 -34.731 1.00 87.69 917 PRO A O 1
ATOM 7109 N N . SER A 1 918 ? 0.738 25.420 -34.452 1.00 85.12 918 SER A N 1
ATOM 7110 C CA . SER A 1 918 ? 1.855 25.673 -33.548 1.00 85.12 918 SER A CA 1
ATOM 7111 C C . SER A 1 918 ? 2.970 24.651 -33.750 1.00 85.12 918 SER A C 1
ATOM 7113 O O . SER A 1 918 ? 2.783 23.578 -34.327 1.00 85.12 918 SER A O 1
ATOM 7115 N N . VAL A 1 919 ? 4.170 24.985 -33.270 1.00 80.38 919 VAL A N 1
ATOM 7116 C CA . VAL A 1 919 ? 5.304 24.047 -33.283 1.00 80.38 919 VAL A CA 1
ATOM 7117 C C . VAL A 1 919 ? 4.980 22.800 -32.453 1.00 80.38 919 VAL A C 1
ATOM 7119 O O . VAL A 1 919 ? 5.396 21.701 -32.805 1.00 80.38 919 VAL A O 1
ATOM 7122 N N . GLU A 1 920 ? 4.213 22.955 -31.376 1.00 81.81 920 GLU A N 1
ATOM 7123 C CA . GLU A 1 920 ? 3.807 21.857 -30.501 1.00 81.81 920 GLU A CA 1
ATOM 7124 C C . GLU A 1 920 ? 2.853 20.891 -31.216 1.00 81.81 920 GLU A C 1
ATOM 7126 O O . GLU A 1 920 ? 3.127 19.690 -31.274 1.00 81.81 920 GLU A O 1
ATOM 7131 N N . THR A 1 921 ? 1.795 21.402 -31.857 1.00 86.81 921 THR A N 1
ATOM 7132 C CA . THR A 1 921 ? 0.842 20.572 -32.615 1.00 86.81 921 THR A CA 1
ATOM 7133 C C . THR A 1 921 ? 1.522 19.871 -33.796 1.00 86.81 921 THR A C 1
ATOM 7135 O O . THR A 1 921 ? 1.293 18.678 -34.010 1.00 86.81 921 THR A O 1
ATOM 7138 N N . ALA A 1 922 ? 2.466 20.536 -34.472 1.00 85.06 922 ALA A N 1
ATOM 7139 C CA . ALA A 1 922 ? 3.295 19.921 -35.514 1.00 85.06 922 ALA A CA 1
ATOM 7140 C C . ALA A 1 922 ? 4.183 18.774 -34.986 1.00 85.06 922 ALA A C 1
ATOM 7142 O O . ALA A 1 922 ? 4.285 17.722 -35.623 1.00 85.06 922 ALA A O 1
ATOM 7143 N N . ILE A 1 923 ? 4.799 18.933 -33.807 1.00 84.88 923 ILE A N 1
ATOM 7144 C CA . ILE A 1 923 ? 5.593 17.869 -33.166 1.00 84.88 923 ILE A CA 1
ATOM 7145 C C . ILE A 1 923 ? 4.713 16.660 -32.824 1.00 84.88 923 ILE A C 1
ATOM 7147 O O . ILE A 1 923 ? 5.161 15.523 -32.981 1.00 84.88 923 ILE A O 1
ATOM 7151 N N . HIS A 1 924 ? 3.472 16.867 -32.376 1.00 88.25 924 HIS A N 1
ATOM 7152 C CA . HIS A 1 924 ? 2.555 15.763 -32.081 1.00 88.25 924 HIS A CA 1
ATOM 7153 C C . HIS A 1 924 ? 2.179 14.965 -33.332 1.00 88.25 924 HIS A C 1
ATOM 7155 O O . HIS A 1 924 ? 2.269 13.735 -33.303 1.00 88.25 924 HIS A O 1
ATOM 7161 N N . VAL A 1 925 ? 1.855 15.641 -34.441 1.00 89.88 925 VAL A N 1
ATOM 7162 C CA . VAL A 1 925 ? 1.624 14.986 -35.741 1.00 89.88 925 VAL A CA 1
ATOM 7163 C C . VAL A 1 925 ? 2.865 14.198 -36.173 1.00 89.88 925 VAL A C 1
ATOM 7165 O O . VAL A 1 925 ? 2.765 13.020 -36.522 1.00 89.88 925 VAL A O 1
ATOM 7168 N N . ALA A 1 926 ? 4.057 14.799 -36.078 1.00 87.88 926 ALA A N 1
ATOM 7169 C CA . ALA A 1 926 ? 5.311 14.134 -36.428 1.00 87.88 926 ALA A CA 1
ATOM 7170 C C . ALA A 1 926 ? 5.573 12.881 -35.572 1.00 87.88 926 ALA A C 1
ATOM 7172 O O . ALA A 1 926 ? 5.958 11.840 -36.101 1.00 87.88 926 ALA A O 1
ATOM 7173 N N . ARG A 1 927 ? 5.325 12.944 -34.257 1.00 88.75 927 ARG A N 1
ATOM 7174 C CA . ARG A 1 927 ? 5.461 11.791 -33.349 1.00 88.75 927 ARG A CA 1
ATOM 7175 C C . ARG A 1 927 ? 4.484 10.667 -33.682 1.00 88.75 927 ARG A C 1
ATOM 7177 O O . ARG A 1 927 ? 4.897 9.511 -33.662 1.00 88.75 927 ARG A O 1
ATOM 7184 N N . ALA A 1 928 ? 3.229 10.987 -33.998 1.00 89.81 928 ALA A N 1
ATOM 7185 C CA . ALA A 1 928 ? 2.241 9.988 -34.404 1.00 89.81 928 ALA A CA 1
ATOM 7186 C C . ALA A 1 928 ? 2.663 9.284 -35.704 1.00 89.81 928 ALA A C 1
ATOM 7188 O O . ALA A 1 928 ? 2.634 8.056 -35.774 1.00 89.81 928 ALA A O 1
ATOM 7189 N N . ARG A 1 929 ? 3.168 10.042 -36.687 1.00 88.88 929 ARG A N 1
ATOM 7190 C CA . ARG A 1 929 ? 3.741 9.479 -37.919 1.00 88.88 929 ARG A CA 1
ATOM 7191 C C . ARG A 1 929 ? 4.963 8.593 -37.639 1.00 88.88 929 ARG A C 1
ATOM 7193 O O . ARG A 1 929 ? 5.054 7.512 -38.195 1.00 88.88 929 ARG A O 1
ATOM 7200 N N . LEU A 1 930 ? 5.873 8.982 -36.740 1.00 88.44 930 LEU A N 1
ATOM 7201 C CA . LEU A 1 930 ? 7.025 8.139 -36.351 1.00 88.44 930 LEU A CA 1
ATOM 7202 C C . LEU A 1 930 ? 6.606 6.851 -35.631 1.00 88.44 930 LEU A C 1
ATOM 7204 O O . LEU A 1 930 ? 7.269 5.826 -35.775 1.00 88.44 930 LEU A O 1
ATOM 7208 N N . GLY A 1 931 ? 5.517 6.897 -34.861 1.00 87.19 931 GLY A N 1
ATOM 7209 C CA . GLY A 1 931 ? 4.913 5.717 -34.248 1.00 87.19 931 GLY A CA 1
ATOM 7210 C C . GLY A 1 931 ? 4.335 4.745 -35.277 1.00 87.19 931 GLY A C 1
ATOM 7211 O O . GLY A 1 931 ? 4.585 3.549 -35.160 1.00 87.19 931 GLY A O 1
ATOM 7212 N N . LYS A 1 932 ? 3.663 5.260 -36.321 1.00 88.88 932 LYS A N 1
ATOM 7213 C CA . LYS A 1 932 ? 3.125 4.462 -37.442 1.00 88.88 932 LYS A CA 1
ATOM 7214 C C . LYS A 1 932 ? 4.169 3.539 -38.062 1.00 88.88 932 LYS A C 1
ATOM 7216 O O . LYS A 1 932 ? 3.874 2.384 -38.348 1.00 88.88 932 LYS A O 1
ATOM 7221 N N . TYR A 1 933 ? 5.385 4.048 -38.230 1.00 86.75 933 TYR A N 1
ATOM 7222 C CA . TYR A 1 933 ? 6.484 3.323 -38.862 1.00 86.75 933 TYR A CA 1
ATOM 7223 C C . TYR A 1 933 ? 7.392 2.567 -37.876 1.00 86.75 933 TYR A C 1
ATOM 7225 O O . TYR A 1 933 ? 8.446 2.079 -38.272 1.00 86.75 933 TYR A O 1
ATOM 7233 N N . ASP A 1 934 ? 7.005 2.473 -36.597 1.00 83.69 934 ASP A N 1
ATOM 7234 C CA . ASP A 1 934 ? 7.712 1.717 -35.552 1.00 83.69 934 ASP A CA 1
ATOM 7235 C C . ASP A 1 934 ? 9.202 2.086 -35.384 1.00 83.69 934 ASP A C 1
ATOM 7237 O O . ASP A 1 934 ? 10.080 1.251 -35.181 1.00 83.69 934 ASP A O 1
ATOM 7241 N N . VAL A 1 935 ? 9.500 3.383 -35.462 1.00 83.12 935 VAL A N 1
ATOM 7242 C CA . VAL A 1 935 ? 10.873 3.908 -35.373 1.00 83.12 935 VAL A CA 1
ATOM 7243 C C . VAL A 1 935 ? 11.457 3.691 -33.965 1.00 83.12 935 VAL A C 1
ATOM 7245 O O . VAL A 1 935 ? 10.723 3.886 -32.996 1.00 83.12 935 VAL A O 1
ATOM 7248 N N . PRO A 1 936 ? 12.749 3.371 -33.769 1.00 81.19 936 PRO A N 1
ATOM 7249 C CA . PRO A 1 936 ? 13.331 3.224 -32.430 1.00 81.19 936 PRO A CA 1
ATOM 7250 C C . PRO A 1 936 ? 13.191 4.474 -31.541 1.00 81.19 936 PRO A C 1
ATOM 7252 O O . PRO A 1 936 ? 13.404 5.606 -31.984 1.00 81.19 936 PRO A O 1
ATOM 7255 N N . LEU A 1 937 ? 12.851 4.278 -30.259 1.00 79.69 937 LEU A N 1
ATOM 7256 C CA . LEU A 1 937 ? 12.552 5.365 -29.308 1.00 79.69 937 LEU A CA 1
ATOM 7257 C C . LEU A 1 937 ? 13.711 6.357 -29.118 1.00 79.69 937 LEU A C 1
ATOM 7259 O O . LEU A 1 937 ? 13.458 7.542 -28.914 1.00 79.69 937 LEU A O 1
ATOM 7263 N N . GLU A 1 938 ? 14.956 5.894 -29.222 1.00 81.69 938 GLU A N 1
ATOM 7264 C CA . GLU A 1 938 ? 16.164 6.704 -29.012 1.00 81.69 938 GLU A CA 1
ATOM 7265 C C . GLU A 1 938 ? 16.314 7.828 -30.050 1.00 81.69 938 GLU A C 1
ATOM 7267 O O . GLU A 1 938 ? 16.767 8.925 -29.722 1.00 81.69 938 GLU A O 1
ATOM 7272 N N . ILE A 1 939 ? 15.875 7.590 -31.291 1.00 80.94 939 ILE A N 1
ATOM 7273 C CA . ILE A 1 939 ? 16.044 8.539 -32.402 1.00 80.94 939 ILE A CA 1
ATOM 7274 C C . ILE A 1 939 ? 14.783 9.362 -32.696 1.00 80.94 939 ILE A C 1
ATOM 7276 O O . ILE A 1 939 ? 14.883 10.456 -33.263 1.00 80.94 939 ILE A O 1
ATOM 7280 N N . ARG A 1 940 ? 13.595 8.911 -32.256 1.00 85.12 940 ARG A N 1
ATOM 7281 C CA . ARG A 1 940 ? 12.318 9.628 -32.463 1.00 85.12 940 ARG A CA 1
ATOM 7282 C C . ARG A 1 940 ? 12.364 11.119 -32.089 1.00 85.12 940 ARG A C 1
ATOM 7284 O O . ARG A 1 940 ? 11.839 11.911 -32.873 1.00 85.12 940 ARG A O 1
ATOM 7291 N N . PRO A 1 941 ? 12.964 11.558 -30.959 1.00 84.06 941 PRO A N 1
ATOM 7292 C CA . PRO A 1 941 ? 12.957 12.974 -30.582 1.00 84.06 941 PRO A CA 1
ATOM 7293 C C . PRO A 1 941 ? 13.672 13.864 -31.601 1.00 84.06 941 PRO A C 1
ATOM 7295 O O . PRO A 1 941 ? 13.178 14.943 -31.934 1.00 84.06 941 PRO A O 1
ATOM 7298 N N . ARG A 1 942 ? 14.804 13.389 -32.135 1.00 86.69 942 ARG A N 1
ATOM 7299 C CA . ARG A 1 942 ? 15.572 14.094 -33.164 1.00 86.69 942 ARG A CA 1
ATOM 7300 C C . ARG A 1 942 ? 14.730 14.237 -34.426 1.00 86.69 942 ARG A C 1
ATOM 7302 O O . ARG A 1 942 ? 14.543 15.355 -34.898 1.00 86.69 942 ARG A O 1
ATOM 7309 N N . TYR A 1 943 ? 14.173 13.140 -34.929 1.00 86.31 943 TYR A N 1
ATOM 7310 C CA . TYR A 1 943 ? 13.394 13.148 -36.167 1.00 86.31 943 TYR A CA 1
ATOM 7311 C C . TYR A 1 943 ? 12.088 13.935 -36.053 1.00 86.31 943 TYR A C 1
ATOM 7313 O O . TYR A 1 943 ? 11.749 14.677 -36.971 1.00 86.31 943 TYR A O 1
ATOM 7321 N N . ALA A 1 944 ? 11.405 13.877 -34.908 1.00 86.19 944 ALA A N 1
ATOM 7322 C CA . ALA A 1 944 ? 10.200 14.669 -34.674 1.00 86.19 944 ALA A CA 1
ATOM 7323 C C . ALA A 1 944 ? 10.483 16.178 -34.770 1.00 86.19 944 ALA A C 1
ATOM 7325 O O . ALA A 1 944 ? 9.718 16.912 -35.390 1.00 86.19 944 ALA A O 1
ATOM 7326 N N . ALA A 1 945 ? 11.605 16.641 -34.205 1.00 84.56 945 ALA A N 1
ATOM 7327 C CA . ALA A 1 945 ? 11.998 18.047 -34.267 1.00 84.56 945 ALA A CA 1
ATOM 7328 C C . ALA A 1 945 ? 12.374 18.503 -35.688 1.00 84.56 945 ALA A C 1
ATOM 7330 O O . ALA A 1 945 ? 12.097 19.645 -36.055 1.00 84.56 945 ALA A O 1
ATOM 7331 N N . HIS A 1 946 ? 12.989 17.621 -36.483 1.00 84.25 946 HIS A N 1
ATOM 7332 C CA . HIS A 1 946 ? 13.327 17.914 -37.878 1.00 84.25 946 HIS A CA 1
ATOM 7333 C C . HIS A 1 946 ? 12.065 17.961 -38.738 1.00 84.25 946 HIS A C 1
ATOM 7335 O O . HIS A 1 946 ? 11.859 18.947 -39.436 1.00 84.25 946 HIS A O 1
ATOM 7341 N N . LEU A 1 947 ? 11.181 16.964 -38.618 1.00 85.62 947 LEU A N 1
ATOM 7342 C CA . LEU A 1 947 ? 9.889 16.932 -39.313 1.00 85.62 947 LEU A CA 1
ATOM 7343 C C . LEU A 1 947 ? 9.047 18.176 -39.013 1.00 85.62 947 LEU A C 1
ATOM 7345 O O . LEU A 1 947 ? 8.472 18.751 -39.928 1.00 85.62 947 LEU A O 1
ATOM 7349 N N . ALA A 1 948 ? 9.026 18.638 -37.759 1.00 82.62 948 ALA A N 1
ATOM 7350 C CA . ALA A 1 948 ? 8.263 19.820 -37.358 1.00 82.62 948 ALA A CA 1
ATOM 7351 C C . ALA A 1 948 ? 8.753 21.139 -37.991 1.00 82.62 948 ALA A C 1
ATOM 7353 O O . ALA A 1 948 ? 8.033 22.134 -37.956 1.00 82.62 948 ALA A O 1
ATOM 7354 N N . ARG A 1 949 ? 9.980 21.178 -38.528 1.00 81.06 949 ARG A N 1
ATOM 7355 C CA . ARG A 1 949 ? 10.594 22.375 -39.135 1.00 81.06 949 ARG A CA 1
ATOM 7356 C C . ARG A 1 949 ? 10.940 22.188 -40.611 1.00 81.06 949 ARG A C 1
ATOM 7358 O O . ARG A 1 949 ? 11.435 23.124 -41.235 1.00 81.06 949 ARG A O 1
ATOM 7365 N N . ALA A 1 950 ? 10.743 20.989 -41.148 1.00 80.06 950 ALA A N 1
ATOM 7366 C CA . ALA A 1 950 ? 11.141 20.648 -42.498 1.00 80.06 950 ALA A CA 1
ATOM 7367 C C . ALA A 1 950 ? 10.200 21.300 -43.509 1.00 80.06 950 ALA A C 1
ATOM 7369 O O . ALA A 1 950 ? 8.985 21.133 -43.444 1.00 80.06 950 AL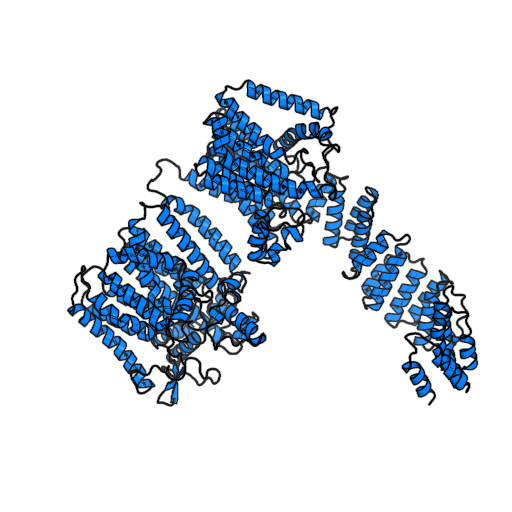A A O 1
ATOM 7370 N N . SER A 1 951 ? 10.785 21.997 -44.479 1.00 76.19 951 SER A N 1
ATOM 7371 C CA . SER A 1 951 ? 10.083 22.418 -45.691 1.00 76.19 951 SER A CA 1
ATOM 7372 C C . SER A 1 951 ? 9.723 21.225 -46.581 1.00 76.19 951 SER A C 1
ATOM 7374 O O . SER A 1 951 ? 8.719 21.276 -47.282 1.00 76.19 951 SER A O 1
ATOM 7376 N N . ASP A 1 952 ? 10.522 20.153 -46.527 1.00 83.88 952 ASP A N 1
ATOM 7377 C CA . ASP A 1 952 ? 10.312 18.906 -47.264 1.00 83.88 952 ASP A CA 1
ATOM 7378 C C . ASP A 1 952 ? 10.397 17.686 -46.322 1.00 83.88 952 ASP A C 1
ATOM 7380 O O . ASP A 1 952 ? 11.492 17.217 -45.987 1.00 83.88 952 ASP A O 1
ATOM 7384 N N . PRO A 1 953 ? 9.248 17.158 -45.865 1.00 82.44 953 PRO A N 1
ATOM 7385 C CA . PRO A 1 953 ? 9.200 16.001 -44.978 1.00 82.44 953 PRO A CA 1
ATOM 7386 C C . PRO A 1 953 ? 9.751 14.710 -45.597 1.00 82.44 953 PRO A C 1
ATOM 7388 O O . PRO A 1 953 ? 10.183 13.834 -44.848 1.00 82.44 953 PRO A O 1
ATOM 7391 N N . VAL A 1 954 ? 9.752 14.569 -46.930 1.00 87.81 954 VAL A N 1
ATOM 7392 C CA . VAL A 1 954 ? 10.166 13.326 -47.608 1.00 87.81 954 VAL A CA 1
ATOM 7393 C C . VAL A 1 954 ? 11.642 13.045 -47.354 1.00 87.81 954 VAL A C 1
ATOM 7395 O O . VAL A 1 954 ? 12.001 11.933 -46.977 1.00 87.81 954 VAL A O 1
ATOM 7398 N N . LEU A 1 955 ? 12.494 14.066 -47.457 1.00 86.25 955 LEU A N 1
ATOM 7399 C CA . LEU A 1 955 ? 13.930 13.928 -47.196 1.00 86.25 955 LEU A CA 1
ATOM 7400 C C . LEU A 1 955 ? 14.221 13.512 -45.748 1.00 86.25 955 LEU A C 1
ATOM 7402 O O . LEU A 1 955 ? 15.168 12.772 -45.485 1.00 86.25 955 LEU A O 1
ATOM 7406 N N . VAL A 1 956 ? 13.392 13.947 -44.796 1.00 88.69 956 VAL A N 1
ATOM 7407 C CA . VAL A 1 956 ? 13.538 13.553 -43.389 1.00 88.69 956 VAL A CA 1
ATOM 7408 C C . VAL A 1 956 ? 13.205 12.072 -43.192 1.00 88.69 956 VAL A C 1
ATOM 7410 O O . VAL A 1 956 ? 13.909 11.392 -42.446 1.00 88.69 956 VAL A O 1
ATOM 7413 N N . TRP A 1 957 ? 12.189 11.555 -43.890 1.00 90.19 957 TRP A N 1
ATOM 7414 C CA . TRP A 1 957 ? 11.860 10.126 -43.883 1.00 90.19 957 TRP A CA 1
ATOM 7415 C C . TRP A 1 957 ? 12.908 9.273 -44.594 1.00 90.19 957 TRP A C 1
ATOM 7417 O O . TRP A 1 957 ? 13.234 8.200 -44.100 1.00 90.19 957 TRP A O 1
ATOM 7427 N N . LEU A 1 958 ? 13.489 9.754 -45.693 1.00 89.88 958 LEU A N 1
ATOM 7428 C CA . LEU A 1 958 ? 14.558 9.038 -46.396 1.00 89.88 958 LEU A CA 1
ATOM 7429 C C . LEU A 1 958 ? 15.832 8.914 -45.555 1.00 89.88 958 LEU A C 1
ATOM 7431 O O . LEU A 1 958 ? 16.421 7.838 -45.480 1.00 89.88 958 LEU A O 1
ATOM 7435 N N . ASN A 1 959 ? 16.201 9.966 -44.822 1.00 88.69 959 ASN A N 1
ATOM 7436 C CA . ASN A 1 959 ? 17.307 9.888 -43.865 1.00 88.69 959 ASN A CA 1
ATOM 7437 C C . ASN A 1 959 ? 17.055 8.833 -42.774 1.00 88.69 959 ASN A C 1
ATOM 7439 O O . ASN A 1 959 ? 17.960 8.078 -42.423 1.00 88.69 959 ASN A O 1
ATOM 7443 N N . LEU A 1 960 ? 15.818 8.737 -42.277 1.00 88.56 960 LEU A N 1
ATOM 7444 C CA . LEU A 1 960 ? 15.438 7.702 -41.318 1.00 88.56 960 LEU A CA 1
ATOM 7445 C C . LEU A 1 960 ? 15.490 6.295 -41.939 1.00 88.56 960 LEU A C 1
ATOM 7447 O O . LEU A 1 960 ? 15.997 5.370 -41.311 1.00 88.56 960 LEU A O 1
ATOM 7451 N N . VAL A 1 961 ? 15.012 6.130 -43.176 1.00 88.94 961 VAL A N 1
ATOM 7452 C CA . VAL A 1 961 ? 15.112 4.868 -43.929 1.00 88.94 961 VAL A CA 1
ATOM 7453 C C . VAL A 1 961 ? 16.566 4.409 -44.019 1.00 88.94 961 VAL A C 1
ATOM 7455 O O . VAL A 1 961 ? 16.858 3.256 -43.713 1.00 88.94 961 VAL A O 1
ATOM 7458 N N . GLN A 1 962 ? 17.491 5.305 -44.370 1.00 86.25 962 GLN A N 1
ATOM 7459 C CA . GLN A 1 962 ? 18.917 4.990 -44.471 1.00 86.25 962 GLN A CA 1
ATOM 7460 C C . GLN A 1 962 ? 19.509 4.498 -43.136 1.00 86.25 962 GLN A C 1
ATOM 7462 O O . GLN A 1 962 ? 20.298 3.545 -43.109 1.00 86.25 962 GLN A O 1
ATOM 7467 N N . GLU A 1 963 ? 19.123 5.120 -42.019 1.00 85.88 963 GLU A N 1
ATOM 7468 C CA . GLU A 1 963 ? 19.533 4.683 -40.678 1.00 85.88 963 GLU A CA 1
ATOM 7469 C C . GLU A 1 963 ? 18.965 3.295 -40.327 1.00 85.88 963 GLU A C 1
ATOM 7471 O O . GLU A 1 963 ? 19.711 2.435 -39.856 1.00 85.88 963 GLU A O 1
ATOM 7476 N N . LEU A 1 964 ? 17.686 3.031 -40.621 1.00 84.00 964 LEU A N 1
ATOM 7477 C CA . LEU A 1 964 ? 17.046 1.729 -40.375 1.00 84.00 964 LEU A CA 1
ATOM 7478 C C . LEU A 1 964 ? 17.673 0.603 -41.206 1.00 84.00 964 LEU A C 1
ATOM 7480 O O . LEU A 1 964 ? 17.920 -0.487 -40.688 1.00 84.00 964 LEU A O 1
ATOM 7484 N N . VAL A 1 965 ? 17.993 0.871 -42.476 1.00 83.94 965 VAL A N 1
ATOM 7485 C CA . VAL A 1 965 ? 18.706 -0.083 -43.341 1.00 83.94 965 VAL A CA 1
ATOM 7486 C C . VAL A 1 965 ? 20.077 -0.422 -42.756 1.00 83.94 965 VAL A C 1
ATOM 7488 O O . VAL A 1 965 ? 20.455 -1.594 -42.713 1.00 83.94 965 VAL A O 1
ATOM 7491 N N . SER A 1 966 ? 20.795 0.582 -42.246 1.00 80.69 966 SER A N 1
ATOM 7492 C CA . SER A 1 966 ? 22.108 0.399 -41.612 1.00 80.69 966 SER A CA 1
ATOM 7493 C C . SER A 1 966 ? 22.027 -0.404 -40.305 1.00 80.69 966 SER A C 1
ATOM 7495 O O . SER A 1 966 ? 22.949 -1.153 -39.989 1.00 80.69 966 SER A O 1
ATOM 7497 N N . ALA A 1 967 ? 20.915 -0.295 -39.571 1.00 80.50 967 ALA A N 1
ATOM 7498 C CA . ALA A 1 967 ? 20.619 -1.082 -38.371 1.00 80.50 967 ALA A CA 1
ATOM 7499 C C . ALA A 1 967 ? 20.103 -2.508 -38.669 1.00 80.50 967 ALA A C 1
ATOM 7501 O O . ALA A 1 967 ? 19.895 -3.295 -37.747 1.00 80.50 967 ALA A O 1
ATOM 7502 N N . GLY A 1 968 ? 19.899 -2.862 -39.944 1.00 82.25 968 GLY A N 1
ATOM 7503 C CA . GLY A 1 968 ? 19.370 -4.164 -40.361 1.00 82.25 968 GLY A CA 1
ATOM 7504 C C . GLY A 1 968 ? 17.842 -4.288 -40.294 1.00 82.25 968 GLY A C 1
ATOM 7505 O O . GLY A 1 968 ? 17.310 -5.370 -40.540 1.00 82.25 968 GLY A O 1
ATOM 7506 N N . GLU A 1 969 ? 17.112 -3.204 -40.023 1.00 85.38 969 GLU A N 1
ATOM 7507 C CA . GLU A 1 969 ? 15.649 -3.181 -39.872 1.00 85.38 969 GLU A CA 1
ATOM 7508 C C . GLU A 1 969 ? 14.918 -2.985 -41.216 1.00 85.38 969 GLU A C 1
ATOM 7510 O O . GLU A 1 969 ? 14.209 -2.005 -41.459 1.00 85.38 969 GLU A O 1
ATOM 7515 N N . ARG A 1 970 ? 15.099 -3.949 -42.121 1.00 84.00 970 ARG A N 1
ATOM 7516 C CA . ARG A 1 970 ? 14.714 -3.856 -43.543 1.00 84.00 970 ARG A CA 1
ATOM 7517 C C . ARG A 1 970 ? 13.216 -3.695 -43.796 1.00 84.00 970 ARG A C 1
ATOM 7519 O O . ARG A 1 970 ? 12.816 -2.852 -44.593 1.00 84.00 970 ARG A O 1
ATOM 7526 N N . GLU A 1 971 ? 12.384 -4.461 -43.098 1.00 84.12 971 GLU A N 1
ATOM 7527 C CA . GLU A 1 971 ? 10.926 -4.412 -43.285 1.00 84.12 971 GLU A CA 1
ATOM 7528 C C . GLU A 1 971 ? 10.330 -3.055 -42.873 1.00 84.12 971 GLU A C 1
ATOM 7530 O O . GLU A 1 971 ? 9.423 -2.548 -43.532 1.00 84.12 971 GLU A O 1
ATOM 7535 N N . ARG A 1 972 ? 10.886 -2.417 -41.831 1.00 85.56 972 ARG A N 1
ATOM 7536 C CA . ARG A 1 972 ? 10.471 -1.072 -41.392 1.00 85.56 972 ARG A CA 1
ATOM 7537 C C . ARG A 1 972 ? 10.871 -0.005 -42.407 1.00 85.56 972 ARG A C 1
ATOM 7539 O O . ARG A 1 972 ? 10.060 0.842 -42.765 1.00 85.56 972 ARG A O 1
ATOM 7546 N N . ALA A 1 973 ? 12.099 -0.078 -42.919 1.00 87.62 973 ALA A N 1
ATOM 7547 C CA . ALA A 1 973 ? 12.566 0.801 -43.989 1.00 87.62 973 ALA A CA 1
ATOM 7548 C C . ALA A 1 973 ? 11.674 0.700 -45.242 1.00 87.62 973 ALA A C 1
ATOM 7550 O O . ALA A 1 973 ? 11.292 1.715 -45.824 1.00 87.62 973 ALA A O 1
ATOM 7551 N N . LYS A 1 974 ? 11.287 -0.524 -45.617 1.00 88.00 974 LYS A N 1
ATOM 7552 C CA . LYS A 1 974 ? 10.416 -0.789 -46.765 1.00 88.00 974 LYS A CA 1
ATOM 7553 C C . LYS A 1 974 ? 9.003 -0.234 -46.585 1.00 88.00 974 LYS A C 1
ATOM 7555 O O . LYS A 1 974 ? 8.447 0.294 -47.544 1.00 88.00 974 LYS A O 1
ATOM 7560 N N . SER A 1 975 ? 8.429 -0.325 -45.383 1.00 87.00 975 SER A N 1
ATOM 7561 C CA . SER A 1 975 ? 7.086 0.214 -45.127 1.00 87.00 975 SER A CA 1
ATOM 7562 C C . SER A 1 975 ? 7.046 1.739 -45.249 1.00 87.00 975 SER A C 1
ATOM 7564 O O . SER A 1 975 ? 6.128 2.267 -45.867 1.00 87.00 975 SER A O 1
ATOM 7566 N N . ILE A 1 976 ? 8.076 2.441 -44.756 1.00 90.00 976 ILE A N 1
ATOM 7567 C CA . ILE A 1 976 ? 8.194 3.899 -44.915 1.00 90.00 976 ILE A CA 1
ATOM 7568 C C . ILE A 1 976 ? 8.280 4.259 -46.395 1.00 90.00 976 ILE A C 1
ATOM 7570 O O . ILE A 1 976 ? 7.563 5.140 -46.858 1.00 90.00 976 ILE A O 1
ATOM 7574 N N . LEU A 1 977 ? 9.148 3.575 -47.146 1.00 89.81 977 LEU A N 1
ATOM 7575 C CA . LEU A 1 977 ? 9.343 3.854 -48.567 1.00 89.81 977 LEU A CA 1
ATOM 7576 C C . LEU A 1 977 ? 8.079 3.631 -49.404 1.00 89.81 977 LEU A C 1
ATOM 7578 O O . LEU A 1 977 ? 7.914 4.313 -50.412 1.00 89.81 977 LEU A O 1
ATOM 7582 N N . ALA A 1 978 ? 7.195 2.711 -49.011 1.00 89.25 978 ALA A N 1
ATOM 7583 C CA . ALA A 1 978 ? 5.941 2.443 -49.718 1.00 89.25 978 ALA A CA 1
ATOM 7584 C C . ALA A 1 978 ? 4.947 3.614 -49.645 1.00 89.25 978 ALA A C 1
ATOM 7586 O O . ALA A 1 978 ? 4.206 3.838 -50.600 1.00 89.25 978 ALA A O 1
ATOM 7587 N N . ASP A 1 979 ? 4.976 4.380 -48.553 1.00 85.94 979 ASP A N 1
ATOM 7588 C CA . ASP A 1 979 ? 4.071 5.509 -48.309 1.00 85.94 979 ASP A CA 1
ATOM 7589 C C . ASP A 1 979 ? 4.625 6.854 -48.838 1.00 85.94 979 ASP A C 1
ATOM 7591 O O . ASP A 1 979 ? 3.932 7.876 -48.797 1.00 85.94 979 ASP A O 1
ATOM 7595 N N . LEU A 1 980 ? 5.870 6.890 -49.334 1.00 90.00 980 LEU A N 1
ATOM 7596 C CA . LEU A 1 980 ? 6.489 8.092 -49.914 1.00 90.00 980 LEU A CA 1
ATOM 7597 C C . LEU A 1 980 ? 6.181 8.239 -51.423 1.00 90.00 980 LEU A C 1
ATOM 7599 O O . LEU A 1 980 ? 5.870 7.249 -52.083 1.00 90.00 980 LEU A O 1
ATOM 7603 N N . PRO A 1 981 ? 6.274 9.454 -52.007 1.00 89.81 981 PRO A N 1
ATOM 7604 C CA . PRO A 1 981 ? 6.027 9.666 -53.438 1.00 89.81 981 PRO A CA 1
ATOM 7605 C C . PRO A 1 981 ? 7.018 8.889 -54.314 1.00 89.81 981 PRO A C 1
ATOM 7607 O O . PRO A 1 981 ? 8.224 9.134 -54.252 1.00 89.81 981 PRO A O 1
ATOM 7610 N N . GLN A 1 982 ? 6.519 7.962 -55.132 1.00 86.62 982 GLN A N 1
ATOM 7611 C CA . GLN A 1 982 ? 7.359 7.044 -55.915 1.00 86.62 982 GLN A CA 1
ATOM 7612 C C . GLN A 1 982 ? 8.012 7.719 -57.129 1.00 86.62 982 GLN A C 1
ATOM 7614 O O . GLN A 1 982 ? 8.976 7.203 -57.678 1.00 86.62 982 GLN A O 1
ATOM 7619 N N . GLU A 1 983 ? 7.534 8.896 -57.531 1.00 87.31 983 GLU A N 1
ATOM 7620 C CA . GLU A 1 983 ? 8.076 9.668 -58.652 1.00 87.31 983 GLU A CA 1
ATOM 7621 C C . GLU A 1 983 ? 9.363 10.431 -58.292 1.00 87.31 983 GLU A C 1
ATOM 7623 O O . GLU A 1 983 ? 9.939 11.119 -59.135 1.00 87.31 983 GLU A O 1
ATOM 7628 N N . ARG A 1 984 ? 9.822 10.344 -57.037 1.00 90.19 984 ARG A N 1
ATOM 7629 C CA 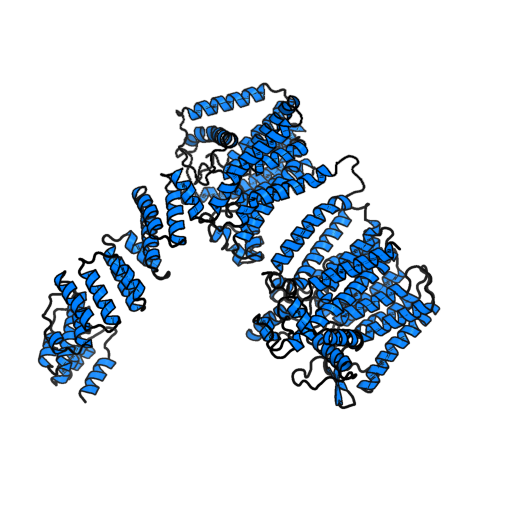. ARG A 1 984 ? 11.046 11.004 -56.574 1.00 90.19 984 ARG A CA 1
ATOM 7630 C C . ARG A 1 984 ? 12.264 10.106 -56.722 1.00 90.19 984 ARG A C 1
ATOM 7632 O O . ARG A 1 984 ? 12.322 9.024 -56.136 1.00 90.19 984 ARG A O 1
ATOM 7639 N N . ALA A 1 985 ? 13.281 10.621 -57.413 1.00 89.75 985 ALA A N 1
ATOM 7640 C CA . ALA A 1 985 ? 14.564 9.950 -57.610 1.00 89.75 985 ALA A CA 1
ATOM 7641 C C . ALA A 1 985 ? 15.188 9.473 -56.288 1.00 89.75 985 ALA A C 1
ATOM 7643 O O . ALA A 1 985 ? 15.735 8.374 -56.213 1.00 89.75 985 ALA A O 1
ATOM 7644 N N . GLU A 1 986 ? 15.063 10.260 -55.215 1.00 91.31 986 GLU A N 1
ATOM 7645 C CA . GLU A 1 986 ? 15.630 9.917 -53.913 1.00 91.31 986 GLU A CA 1
ATOM 7646 C C . GLU A 1 986 ? 14.911 8.726 -53.256 1.00 91.31 986 GLU A C 1
ATOM 7648 O O . GLU A 1 986 ? 15.560 7.923 -52.587 1.00 91.31 986 GLU A O 1
ATOM 7653 N N . VAL A 1 987 ? 13.598 8.563 -53.468 1.00 92.31 987 VAL A N 1
ATOM 7654 C CA . VAL A 1 987 ? 12.817 7.428 -52.937 1.00 92.31 987 VAL A CA 1
ATOM 7655 C C . VAL A 1 987 ? 13.197 6.140 -53.667 1.00 92.31 987 VAL A C 1
ATOM 7657 O O . VAL A 1 987 ? 13.509 5.135 -53.025 1.00 92.31 987 VAL A O 1
ATOM 7660 N N . VAL A 1 988 ? 13.264 6.191 -55.002 1.00 91.81 988 VAL A N 1
ATOM 7661 C CA . VAL A 1 988 ? 13.684 5.056 -55.841 1.00 91.81 988 VAL A CA 1
ATOM 7662 C C . VAL A 1 988 ? 15.119 4.625 -55.512 1.00 91.81 988 VAL A C 1
ATOM 7664 O O . VAL A 1 988 ? 15.396 3.431 -55.378 1.00 91.81 988 VAL A O 1
ATOM 7667 N N . LEU A 1 989 ? 16.025 5.581 -55.274 1.00 91.62 989 LEU A N 1
ATOM 7668 C CA . LEU A 1 989 ? 17.390 5.282 -54.841 1.00 91.62 989 LEU A CA 1
ATOM 7669 C C . LEU A 1 989 ? 17.421 4.500 -53.517 1.00 91.62 989 LEU A C 1
ATOM 7671 O O . LEU A 1 989 ? 18.166 3.532 -53.403 1.00 91.62 989 LEU A O 1
ATOM 7675 N N . HIS A 1 990 ? 16.609 4.859 -52.521 1.00 92.44 990 HIS A N 1
ATOM 7676 C CA . HIS A 1 990 ? 16.600 4.143 -51.237 1.00 92.44 990 HIS A CA 1
ATOM 7677 C C . HIS A 1 990 ? 16.001 2.727 -51.347 1.00 92.44 990 HIS A C 1
ATOM 7679 O O . HIS A 1 990 ? 16.437 1.824 -50.630 1.00 92.44 990 HIS A O 1
ATOM 7685 N N . TYR A 1 991 ? 15.096 2.481 -52.301 1.00 90.75 991 TYR A N 1
ATOM 7686 C CA . TYR A 1 991 ? 14.697 1.118 -52.674 1.00 90.75 991 TYR A CA 1
ATOM 7687 C C . TYR A 1 991 ? 15.840 0.314 -53.304 1.00 90.75 991 TYR A C 1
ATOM 7689 O O . TYR A 1 991 ? 15.942 -0.891 -53.063 1.00 90.75 991 TYR A O 1
ATOM 7697 N N . ALA A 1 992 ? 16.700 0.957 -54.098 1.00 89.38 992 ALA A N 1
ATOM 7698 C CA . ALA A 1 992 ? 17.891 0.324 -54.659 1.00 89.38 992 ALA A CA 1
ATOM 7699 C C . ALA A 1 992 ? 18.906 -0.055 -53.569 1.00 89.38 992 ALA A C 1
ATOM 7701 O O . ALA A 1 992 ? 19.471 -1.149 -53.581 1.00 89.38 992 ALA A O 1
ATOM 7702 N N . ILE A 1 993 ? 19.099 0.834 -52.589 1.00 89.25 993 ILE A N 1
ATOM 7703 C CA . ILE A 1 993 ? 19.945 0.586 -51.416 1.00 89.25 993 ILE A CA 1
ATOM 7704 C C . ILE A 1 993 ? 19.440 -0.640 -50.647 1.00 89.25 993 ILE A C 1
ATOM 7706 O O . ILE A 1 993 ? 20.228 -1.524 -50.306 1.00 89.25 993 ILE A O 1
ATOM 7710 N N . LEU A 1 994 ? 18.128 -0.738 -50.421 1.00 88.38 994 LEU A N 1
ATOM 7711 C CA . LEU A 1 994 ? 17.530 -1.869 -49.718 1.00 88.38 994 LEU A CA 1
ATOM 7712 C C . LEU A 1 994 ? 17.762 -3.202 -50.456 1.00 88.38 994 LEU A C 1
ATOM 7714 O O . LEU A 1 994 ? 18.253 -4.149 -49.839 1.00 88.38 994 LEU A O 1
ATOM 7718 N N . ASP A 1 995 ? 17.505 -3.267 -51.767 1.00 87.06 995 ASP A N 1
ATOM 7719 C CA . ASP A 1 995 ? 17.744 -4.475 -52.579 1.00 87.06 995 ASP A CA 1
ATOM 7720 C C . ASP A 1 995 ? 19.210 -4.929 -52.536 1.00 87.06 995 ASP A C 1
ATOM 7722 O O . ASP A 1 995 ? 19.504 -6.125 -52.439 1.00 87.06 995 ASP A O 1
ATOM 7726 N N . ALA A 1 996 ? 20.144 -3.975 -52.560 1.00 85.00 996 ALA A N 1
ATOM 7727 C CA . ALA A 1 996 ? 21.570 -4.260 -52.491 1.00 85.00 996 ALA A CA 1
ATOM 7728 C C . ALA A 1 996 ? 21.970 -4.910 -51.161 1.00 85.00 996 ALA A C 1
ATOM 7730 O O . ALA A 1 996 ? 22.793 -5.828 -51.144 1.00 85.00 996 ALA A O 1
ATOM 7731 N N . THR A 1 997 ? 21.368 -4.490 -50.042 1.00 81.50 997 THR A N 1
ATOM 7732 C CA . THR A 1 997 ? 21.610 -5.135 -48.737 1.00 81.50 997 THR A CA 1
ATOM 7733 C C . THR A 1 997 ? 21.077 -6.569 -48.661 1.00 81.50 997 THR A C 1
ATOM 7735 O O . THR A 1 997 ? 21.525 -7.357 -47.823 1.00 81.50 997 THR A O 1
ATOM 7738 N N . GLU A 1 998 ? 20.155 -6.935 -49.551 1.00 79.56 998 GLU A N 1
ATOM 7739 C CA . GLU A 1 998 ? 19.607 -8.287 -49.695 1.00 79.56 998 GLU A CA 1
ATOM 7740 C C . GLU A 1 998 ? 20.392 -9.135 -50.709 1.00 79.56 998 GLU A C 1
ATOM 7742 O O . GLU A 1 998 ? 20.006 -10.263 -51.009 1.00 79.56 998 GLU A O 1
ATOM 7747 N N . GLY A 1 999 ? 21.512 -8.613 -51.221 1.00 80.50 999 GLY A N 1
ATOM 7748 C CA . GLY A 1 999 ? 22.366 -9.291 -52.196 1.00 80.50 999 GLY A CA 1
ATOM 7749 C C . GLY A 1 999 ? 21.798 -9.297 -53.616 1.00 80.50 999 GLY A C 1
ATOM 7750 O O . GLY A 1 999 ? 22.401 -9.889 -54.512 1.00 80.50 999 GLY A O 1
ATOM 7751 N N . ARG A 1 1000 ? 20.665 -8.622 -53.859 1.00 87.56 1000 ARG A N 1
ATOM 7752 C CA . ARG A 1 1000 ? 20.055 -8.482 -55.190 1.00 87.56 1000 ARG A CA 1
ATOM 7753 C C . ARG A 1 1000 ? 20.673 -7.307 -55.940 1.00 87.56 1000 ARG A C 1
ATOM 7755 O O . ARG A 1 1000 ? 20.010 -6.336 -56.288 1.00 87.56 1000 ARG A O 1
ATOM 7762 N N . TYR A 1 1001 ? 21.977 -7.395 -56.177 1.00 86.12 1001 TYR A N 1
ATOM 7763 C CA . TYR A 1 1001 ? 22.758 -6.302 -56.754 1.00 86.12 1001 TYR A CA 1
ATOM 7764 C C . TYR A 1 1001 ? 22.330 -5.915 -58.182 1.00 86.12 1001 TYR A C 1
ATOM 7766 O O . TYR A 1 1001 ? 22.432 -4.745 -58.534 1.00 86.12 1001 TYR A O 1
ATOM 7774 N N . GLU A 1 1002 ? 21.820 -6.855 -58.987 1.00 86.00 1002 GLU A N 1
ATOM 7775 C CA . GLU A 1 1002 ? 21.298 -6.570 -60.339 1.00 86.00 1002 GLU A CA 1
ATOM 7776 C C . GLU A 1 1002 ? 19.982 -5.776 -60.301 1.00 86.00 1002 GLU A C 1
ATOM 7778 O O . GLU A 1 1002 ? 19.823 -4.802 -61.033 1.00 86.00 1002 GLU A O 1
ATOM 7783 N N . GLU A 1 1003 ? 19.050 -6.147 -59.415 1.00 88.31 1003 GLU A N 1
ATOM 7784 C CA . GLU A 1 1003 ? 17.789 -5.412 -59.228 1.00 88.31 1003 GLU A CA 1
ATOM 7785 C C . GLU A 1 1003 ? 18.048 -4.018 -58.649 1.00 88.31 1003 GLU A C 1
ATOM 7787 O O . GLU A 1 1003 ? 17.496 -3.028 -59.134 1.00 88.31 1003 GLU A O 1
ATOM 7792 N N . ALA A 1 1004 ? 18.965 -3.931 -57.679 1.00 90.12 1004 ALA A N 1
ATOM 7793 C CA . ALA A 1 1004 ? 19.434 -2.666 -57.134 1.00 90.12 1004 ALA A CA 1
ATOM 7794 C C . ALA A 1 1004 ? 20.025 -1.765 -58.226 1.00 90.12 1004 ALA A C 1
ATOM 7796 O O . ALA A 1 1004 ? 19.702 -0.583 -58.285 1.00 90.12 1004 ALA A O 1
ATOM 7797 N N . LEU A 1 1005 ? 20.857 -2.308 -59.121 1.00 90.25 1005 LEU A N 1
ATOM 7798 C CA . LEU A 1 1005 ? 21.454 -1.535 -60.210 1.00 90.25 1005 LEU A CA 1
ATOM 7799 C C . LEU A 1 1005 ? 20.383 -0.996 -61.171 1.00 90.25 1005 LEU A C 1
ATOM 7801 O O . LEU A 1 1005 ? 20.443 0.174 -61.542 1.00 90.25 1005 LEU A O 1
ATOM 7805 N N . GLY A 1 1006 ? 19.364 -1.804 -61.488 1.00 90.81 1006 GLY A N 1
ATOM 7806 C CA . GLY A 1 1006 ? 18.209 -1.369 -62.278 1.00 90.81 1006 GLY A CA 1
ATOM 7807 C C . GLY A 1 1006 ? 17.434 -0.215 -61.630 1.00 90.81 1006 GLY A C 1
ATOM 7808 O O . GLY A 1 1006 ? 17.117 0.762 -62.306 1.00 90.81 1006 GLY A O 1
ATOM 7809 N N . ARG A 1 1007 ? 17.197 -0.271 -60.312 1.00 91.81 1007 ARG A N 1
ATOM 7810 C CA . ARG A 1 1007 ? 16.559 0.831 -59.566 1.00 91.81 1007 ARG A CA 1
ATOM 7811 C C . ARG A 1 1007 ? 17.436 2.082 -59.471 1.00 91.81 1007 ARG A C 1
ATOM 7813 O O . ARG A 1 1007 ? 16.915 3.192 -59.475 1.00 91.81 1007 ARG A O 1
ATOM 7820 N N . VAL A 1 1008 ? 18.763 1.944 -59.405 1.00 92.25 1008 VAL A N 1
ATOM 7821 C CA . VAL A 1 1008 ? 19.667 3.107 -59.477 1.00 92.25 1008 VAL A CA 1
ATOM 7822 C C . VAL A 1 1008 ? 19.583 3.780 -60.848 1.00 92.25 1008 VAL A C 1
ATOM 7824 O O . VAL A 1 1008 ? 19.535 5.007 -60.913 1.00 92.25 1008 VAL A O 1
ATOM 7827 N N . ASP A 1 1009 ? 19.533 3.006 -61.933 1.00 90.12 1009 ASP A N 1
ATOM 7828 C CA . ASP A 1 1009 ? 19.371 3.554 -63.284 1.00 90.12 1009 ASP A CA 1
ATOM 7829 C C . ASP A 1 1009 ? 18.008 4.253 -63.451 1.00 90.12 1009 ASP A C 1
ATOM 7831 O O . ASP A 1 1009 ? 17.934 5.315 -64.068 1.00 90.12 1009 ASP A O 1
ATOM 7835 N N . GLU A 1 1010 ? 16.945 3.720 -62.840 1.00 92.25 1010 GLU A N 1
ATOM 7836 C CA . GLU A 1 1010 ? 15.632 4.374 -62.764 1.00 92.25 1010 GLU A CA 1
ATOM 7837 C C . GLU A 1 1010 ? 15.692 5.701 -61.989 1.00 92.25 1010 GLU A C 1
ATOM 7839 O O . GLU A 1 1010 ? 15.234 6.729 -62.492 1.00 92.25 1010 GLU A O 1
ATOM 7844 N N . ALA A 1 1011 ? 16.323 5.716 -60.809 1.00 92.12 1011 ALA A N 1
ATOM 7845 C CA . ALA A 1 1011 ? 16.516 6.934 -60.020 1.00 92.12 1011 ALA A CA 1
ATOM 7846 C C . ALA A 1 1011 ? 17.298 8.007 -60.799 1.00 92.12 1011 ALA A C 1
ATOM 7848 O O . ALA A 1 1011 ? 16.936 9.181 -60.766 1.00 92.12 1011 ALA A O 1
ATOM 7849 N N . LEU A 1 1012 ? 18.328 7.609 -61.551 1.00 89.19 1012 LEU A N 1
ATOM 7850 C CA . LEU A 1 1012 ? 19.096 8.502 -62.425 1.00 89.19 1012 LEU A CA 1
ATOM 7851 C C . LEU A 1 1012 ? 18.321 8.951 -63.672 1.00 89.19 1012 LEU A C 1
ATOM 7853 O O . LEU A 1 1012 ? 18.622 10.004 -64.231 1.00 89.19 1012 LEU A O 1
ATOM 7857 N N . GLY A 1 1013 ? 17.326 8.177 -64.110 1.00 88.44 1013 GLY A N 1
ATOM 7858 C CA . GLY A 1 1013 ? 16.373 8.588 -65.139 1.00 88.44 1013 GLY A CA 1
ATOM 7859 C C . GLY A 1 1013 ? 15.416 9.684 -64.658 1.00 88.44 1013 GLY A C 1
ATOM 7860 O O . GLY A 1 1013 ? 15.018 10.533 -65.455 1.00 88.44 1013 GLY A O 1
ATOM 7861 N N . LEU A 1 1014 ? 15.083 9.687 -63.362 1.00 88.75 1014 LEU A N 1
ATOM 7862 C CA . LEU A 1 1014 ? 14.273 10.723 -62.712 1.00 88.75 1014 LEU A CA 1
ATOM 7863 C C . LEU A 1 1014 ? 15.096 11.978 -62.377 1.00 88.75 1014 LEU A C 1
ATOM 7865 O O . LEU A 1 1014 ? 14.630 13.092 -62.607 1.00 88.75 1014 LEU A O 1
ATOM 7869 N N . ASP A 1 1015 ? 16.321 11.806 -61.874 1.00 86.00 1015 ASP A N 1
ATOM 7870 C CA . ASP A 1 1015 ? 17.276 12.891 -61.630 1.00 86.00 1015 ASP A CA 1
ATOM 7871 C C . ASP A 1 1015 ? 18.712 12.455 -61.957 1.00 86.00 1015 ASP A C 1
ATOM 7873 O O . ASP A 1 1015 ? 19.411 11.819 -61.162 1.00 86.00 1015 ASP A O 1
ATOM 7877 N N . ALA A 1 1016 ? 19.188 12.871 -63.130 1.00 83.69 1016 ALA A N 1
ATOM 7878 C CA . ALA A 1 1016 ? 20.535 12.566 -63.599 1.00 83.69 1016 ALA A CA 1
ATOM 7879 C C . ALA A 1 1016 ? 21.644 13.254 -62.778 1.00 83.69 1016 ALA A C 1
ATOM 7881 O O . ALA A 1 1016 ? 22.810 12.864 -62.882 1.00 83.69 1016 ALA A O 1
ATOM 7882 N N . THR A 1 1017 ? 21.309 14.267 -61.973 1.00 81.06 1017 THR A N 1
ATOM 7883 C CA . THR A 1 1017 ? 22.255 15.025 -61.140 1.00 81.06 1017 THR A CA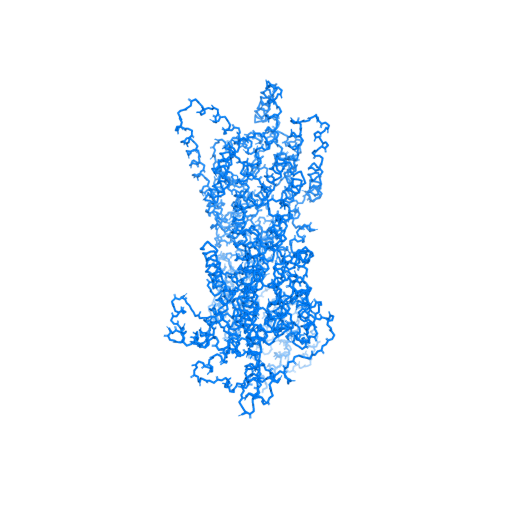 1
ATOM 7884 C C . THR A 1 1017 ? 22.371 14.488 -59.712 1.00 81.06 1017 THR A C 1
ATOM 7886 O O . THR A 1 1017 ? 23.225 14.949 -58.949 1.00 81.06 1017 THR A O 1
ATOM 7889 N N . LEU A 1 1018 ? 21.588 13.459 -59.359 1.00 85.25 1018 LEU A N 1
ATOM 7890 C CA . LEU A 1 1018 ? 21.574 12.866 -58.026 1.00 85.25 1018 LEU A CA 1
ATOM 7891 C C . LEU A 1 1018 ? 22.914 12.191 -57.691 1.00 85.25 1018 LEU A C 1
ATOM 7893 O O . LEU A 1 1018 ? 23.169 11.024 -57.997 1.00 85.25 1018 LEU A O 1
ATOM 7897 N N . ALA A 1 1019 ? 23.786 12.931 -57.005 1.00 82.25 1019 ALA A N 1
ATOM 7898 C CA . ALA A 1 1019 ? 25.152 12.506 -56.701 1.00 82.25 1019 ALA A CA 1
ATOM 7899 C C . ALA A 1 1019 ? 25.230 11.177 -55.935 1.00 82.25 1019 ALA A C 1
ATOM 7901 O O . ALA A 1 1019 ? 26.113 10.357 -56.195 1.00 82.25 1019 ALA A O 1
ATOM 7902 N N . GLN A 1 1020 ? 24.295 10.948 -55.008 1.00 83.12 1020 GLN A N 1
ATOM 7903 C CA . GLN A 1 1020 ? 24.232 9.710 -54.232 1.00 83.12 1020 GLN A CA 1
ATOM 7904 C C . GLN A 1 1020 ? 23.932 8.492 -55.112 1.00 83.12 1020 GLN A C 1
ATOM 7906 O O . GLN A 1 1020 ? 24.514 7.435 -54.880 1.00 83.12 1020 GLN A O 1
ATOM 7911 N N . ALA A 1 1021 ? 23.100 8.636 -56.148 1.00 87.81 1021 ALA A N 1
ATOM 7912 C CA . ALA A 1 1021 ? 22.784 7.542 -57.059 1.00 87.81 1021 ALA A CA 1
ATOM 7913 C C . ALA A 1 1021 ? 24.009 7.125 -57.884 1.00 87.81 1021 ALA A C 1
ATOM 7915 O O . ALA A 1 1021 ? 24.296 5.935 -57.981 1.00 87.81 1021 ALA A O 1
ATOM 7916 N N . HIS A 1 1022 ? 24.808 8.079 -58.373 1.00 86.06 1022 HIS A N 1
ATOM 7917 C CA . HIS A 1 1022 ? 26.065 7.780 -59.080 1.00 86.06 1022 HIS A CA 1
ATOM 7918 C C . HIS A 1 1022 ? 27.097 7.066 -58.199 1.00 86.06 1022 HIS A C 1
ATOM 7920 O O . HIS A 1 1022 ? 27.729 6.103 -58.635 1.00 86.06 1022 HIS A O 1
ATOM 7926 N N . LEU A 1 1023 ? 27.245 7.496 -56.942 1.00 86.12 1023 LEU A N 1
ATOM 7927 C CA . LEU A 1 1023 ? 28.136 6.839 -55.980 1.00 86.12 1023 LEU A CA 1
ATOM 7928 C C . LEU A 1 1023 ? 27.661 5.426 -55.629 1.00 86.12 1023 LEU A C 1
ATOM 7930 O O . LEU A 1 1023 ? 28.471 4.500 -55.553 1.00 86.12 1023 LEU A O 1
ATOM 7934 N N . TYR A 1 1024 ? 26.352 5.240 -55.451 1.00 87.94 1024 TYR A N 1
ATOM 7935 C CA . TYR A 1 1024 ? 25.794 3.926 -55.155 1.00 87.94 1024 TYR A CA 1
ATOM 7936 C C . TYR A 1 1024 ? 25.896 2.986 -56.363 1.00 87.94 1024 TYR A C 1
ATOM 7938 O O . TYR A 1 1024 ? 26.278 1.829 -56.206 1.00 87.94 1024 TYR A O 1
ATOM 7946 N N . ARG A 1 1025 ? 25.695 3.496 -57.586 1.00 89.75 1025 ARG A N 1
ATOM 7947 C CA . ARG A 1 1025 ? 25.961 2.768 -58.838 1.00 89.75 1025 ARG A CA 1
ATOM 7948 C C . ARG A 1 1025 ? 27.388 2.231 -58.883 1.00 89.75 1025 ARG A C 1
ATOM 7950 O O . ARG A 1 1025 ? 27.598 1.054 -59.165 1.00 89.75 1025 ARG A O 1
ATOM 7957 N N . ALA A 1 1026 ? 28.365 3.079 -58.555 1.00 86.81 1026 ALA A N 1
ATOM 7958 C CA . ALA A 1 1026 ? 29.771 2.696 -58.523 1.00 86.81 1026 ALA A CA 1
ATOM 7959 C C . ALA A 1 1026 ? 30.050 1.579 -57.502 1.00 86.81 1026 ALA A C 1
ATOM 7961 O O . ALA A 1 1026 ? 30.751 0.610 -57.804 1.00 86.81 1026 ALA A O 1
ATOM 7962 N N . PHE A 1 1027 ? 29.448 1.678 -56.314 1.00 85.81 1027 PHE A N 1
ATOM 7963 C CA . PHE A 1 1027 ? 29.515 0.641 -55.286 1.00 85.81 1027 PHE A CA 1
ATOM 7964 C C . PHE A 1 1027 ? 28.906 -0.695 -55.750 1.00 85.81 1027 PHE A C 1
ATOM 7966 O O . PHE A 1 1027 ? 29.501 -1.750 -55.518 1.00 85.81 1027 PHE A O 1
ATOM 7973 N N . LEU A 1 1028 ? 27.753 -0.682 -56.425 1.00 88.69 1028 LEU A N 1
ATOM 7974 C CA . LEU A 1 1028 ? 27.103 -1.902 -56.918 1.00 88.69 1028 LEU A CA 1
ATOM 7975 C C . LEU A 1 1028 ? 27.920 -2.583 -58.018 1.00 88.69 1028 LEU A C 1
ATOM 7977 O O . LEU A 1 1028 ? 28.169 -3.785 -57.937 1.00 88.69 1028 LEU A O 1
ATOM 7981 N N . LEU A 1 1029 ? 28.407 -1.817 -58.998 1.00 86.75 1029 LEU A N 1
ATOM 7982 C CA . LEU A 1 1029 ? 29.247 -2.337 -60.083 1.00 86.75 1029 LEU A CA 1
ATOM 7983 C C . LEU A 1 1029 ? 30.528 -2.987 -59.551 1.00 86.75 1029 LEU A C 1
ATOM 7985 O O . LEU A 1 1029 ? 30.917 -4.057 -60.020 1.00 86.75 1029 LEU A O 1
ATOM 7989 N N . LYS A 1 1030 ? 31.142 -2.389 -58.524 1.00 84.25 1030 LYS A N 1
ATOM 7990 C CA . LYS A 1 1030 ? 32.295 -2.964 -57.822 1.00 84.25 1030 LYS A CA 1
ATOM 7991 C C . LYS A 1 1030 ? 31.973 -4.320 -57.189 1.00 84.25 1030 LYS A C 1
ATOM 7993 O O . LYS A 1 1030 ? 32.739 -5.260 -57.370 1.00 84.25 1030 LYS A O 1
ATOM 7998 N N . ASN A 1 1031 ? 30.858 -4.441 -56.464 1.00 81.44 1031 ASN A N 1
ATOM 7999 C CA . ASN A 1 1031 ? 30.476 -5.702 -55.808 1.00 81.44 1031 ASN A CA 1
ATOM 8000 C C . ASN A 1 1031 ? 30.043 -6.789 -56.803 1.00 81.44 1031 ASN A C 1
ATOM 8002 O O . ASN A 1 1031 ? 30.260 -7.970 -56.550 1.00 81.44 1031 ASN A O 1
ATOM 8006 N N . LEU A 1 1032 ? 29.499 -6.400 -57.958 1.00 85.88 1032 LEU A N 1
ATOM 8007 C CA . LEU A 1 1032 ? 29.216 -7.300 -59.080 1.00 85.88 1032 LEU A CA 1
ATOM 8008 C C . LEU A 1 1032 ? 30.479 -7.705 -59.869 1.00 85.88 1032 LEU A C 1
ATOM 8010 O O . LEU A 1 1032 ? 30.384 -8.506 -60.796 1.00 85.88 1032 LEU A O 1
ATOM 8014 N N . GLY A 1 1033 ? 31.654 -7.149 -59.544 1.00 83.56 1033 GLY A N 1
ATOM 8015 C CA . GLY A 1 1033 ? 32.907 -7.401 -60.265 1.00 83.56 1033 GLY A CA 1
ATOM 8016 C C . GLY A 1 1033 ? 32.959 -6.780 -61.666 1.00 83.56 1033 GLY A C 1
ATOM 8017 O O . GLY A 1 1033 ? 33.807 -7.143 -62.480 1.00 83.56 1033 GLY A O 1
ATOM 8018 N N . ARG A 1 1034 ? 32.067 -5.833 -61.970 1.00 87.06 1034 ARG A N 1
ATOM 8019 C CA . ARG A 1 1034 ? 31.963 -5.157 -63.271 1.00 87.06 1034 ARG A CA 1
ATOM 8020 C C . ARG A 1 1034 ? 32.893 -3.945 -63.340 1.00 87.06 1034 ARG A C 1
ATOM 8022 O O . ARG A 1 1034 ? 32.473 -2.826 -63.638 1.00 87.06 1034 ARG A O 1
ATOM 8029 N N . ASP A 1 1035 ? 34.178 -4.169 -63.076 1.00 81.00 1035 ASP A N 1
ATOM 8030 C CA . ASP A 1 1035 ? 35.185 -3.102 -63.015 1.00 81.00 1035 ASP A CA 1
ATOM 8031 C C . ASP A 1 1035 ? 35.319 -2.334 -64.351 1.00 81.00 1035 ASP A C 1
ATOM 8033 O O . ASP A 1 1035 ? 35.608 -1.142 -64.339 1.00 81.00 1035 ASP A O 1
ATOM 8037 N N . GLU A 1 1036 ? 35.039 -2.964 -65.501 1.00 84.12 1036 GLU A N 1
ATOM 8038 C CA . GLU A 1 1036 ? 35.016 -2.293 -66.819 1.00 84.12 1036 GLU A CA 1
ATOM 8039 C C . GLU A 1 1036 ? 33.836 -1.329 -66.997 1.00 84.12 1036 GLU A C 1
ATOM 8041 O O . GLU A 1 1036 ? 33.945 -0.342 -67.722 1.00 84.12 1036 GLU A O 1
ATOM 8046 N N . GLU A 1 1037 ? 32.681 -1.609 -66.393 1.00 85.56 1037 GLU A N 1
ATOM 8047 C CA . GLU A 1 1037 ? 31.540 -0.681 -66.403 1.00 85.56 1037 GLU A CA 1
ATOM 8048 C C . GLU A 1 1037 ? 31.784 0.465 -65.417 1.00 85.56 1037 GLU A C 1
ATOM 8050 O O . GLU A 1 1037 ? 31.528 1.622 -65.742 1.00 85.56 1037 GLU A O 1
ATOM 8055 N N . LEU A 1 1038 ? 32.373 0.159 -64.256 1.00 84.81 1038 LEU A N 1
ATOM 8056 C CA . LEU A 1 1038 ? 32.775 1.142 -63.250 1.00 84.81 1038 LEU A CA 1
ATOM 8057 C C . LEU A 1 1038 ? 33.849 2.110 -63.776 1.00 84.81 1038 LEU A C 1
ATOM 8059 O O . LEU A 1 1038 ? 33.735 3.321 -63.606 1.00 84.81 1038 LEU A O 1
ATOM 8063 N N . ALA A 1 1039 ? 34.861 1.594 -64.474 1.00 82.62 1039 ALA A N 1
ATOM 8064 C CA . ALA A 1 1039 ? 35.904 2.397 -65.110 1.00 82.62 1039 ALA A CA 1
ATOM 8065 C C . ALA A 1 1039 ? 35.353 3.350 -66.189 1.00 82.62 1039 ALA A C 1
ATOM 8067 O O . ALA A 1 1039 ? 35.917 4.427 -66.412 1.00 82.62 1039 ALA A O 1
ATOM 8068 N N . ARG A 1 1040 ? 34.248 2.950 -66.837 1.00 80.56 1040 ARG A N 1
ATOM 8069 C CA . ARG A 1 1040 ? 33.550 3.692 -67.897 1.00 80.56 1040 ARG A CA 1
ATOM 8070 C C . ARG A 1 1040 ? 32.453 4.626 -67.391 1.00 80.56 1040 ARG A C 1
ATOM 8072 O O . ARG A 1 1040 ? 31.828 5.286 -68.223 1.00 80.56 1040 ARG A O 1
ATOM 8079 N N . LEU A 1 1041 ? 32.211 4.712 -66.079 1.00 80.00 1041 LEU A N 1
ATOM 8080 C CA . LEU A 1 1041 ? 31.328 5.747 -65.546 1.00 80.00 1041 LEU A CA 1
ATOM 8081 C C . LEU A 1 1041 ? 31.855 7.113 -65.999 1.00 80.00 1041 LEU A C 1
ATOM 8083 O O . LEU A 1 1041 ? 33.019 7.447 -65.773 1.00 80.00 1041 LEU A O 1
ATOM 8087 N N . ALA A 1 1042 ? 31.002 7.855 -66.709 1.00 66.19 1042 ALA A N 1
ATOM 8088 C CA . ALA A 1 1042 ? 31.338 9.170 -67.233 1.00 66.19 1042 ALA A CA 1
ATOM 8089 C C . ALA A 1 1042 ? 31.701 10.125 -66.090 1.00 66.19 1042 ALA A C 1
ATOM 8091 O O . ALA A 1 1042 ? 31.245 9.946 -64.959 1.00 66.19 1042 ALA A O 1
ATOM 8092 N N . ASP A 1 1043 ? 32.483 11.161 -66.396 1.00 63.28 1043 ASP A N 1
ATOM 8093 C CA . ASP A 1 1043 ? 32.763 12.244 -65.456 1.00 63.28 1043 ASP A CA 1
ATOM 8094 C C . ASP A 1 1043 ? 31.488 13.058 -65.227 1.00 63.28 1043 ASP A C 1
ATOM 8096 O O . ASP A 1 1043 ? 31.202 14.049 -65.900 1.00 63.28 1043 ASP A O 1
ATOM 8100 N N . VAL A 1 1044 ? 30.668 12.579 -64.295 1.00 67.00 1044 VAL A N 1
ATOM 8101 C CA . VAL A 1 1044 ? 29.460 13.271 -63.875 1.00 67.00 1044 VAL A CA 1
ATOM 8102 C C . VAL A 1 1044 ? 29.885 14.507 -63.092 1.00 67.00 1044 VAL A C 1
ATOM 8104 O O . VAL A 1 1044 ? 30.622 14.423 -62.107 1.00 67.00 1044 VAL A O 1
ATOM 8107 N N . GLN A 1 1045 ? 29.407 15.667 -63.534 1.00 66.62 1045 GLN A N 1
ATOM 8108 C CA . GLN A 1 1045 ? 29.586 16.944 -62.849 1.00 66.62 1045 GLN A CA 1
ATOM 8109 C C . GLN A 1 1045 ? 28.767 16.938 -61.549 1.00 66.62 1045 GLN A C 1
ATOM 8111 O O . GLN A 1 1045 ? 27.636 17.408 -61.505 1.00 66.62 1045 GLN A O 1
ATOM 8116 N N . LEU A 1 1046 ? 29.327 16.353 -60.489 1.00 74.88 1046 LEU A N 1
ATOM 8117 C CA . LEU A 1 1046 ? 28.737 16.388 -59.152 1.00 74.88 1046 LEU A CA 1
ATOM 8118 C C . LEU A 1 1046 ? 29.098 17.713 -58.480 1.00 74.88 1046 LEU A C 1
ATOM 8120 O O . LEU A 1 1046 ? 30.264 18.101 -58.482 1.00 74.88 1046 LEU A O 1
ATOM 8124 N N . GLU A 1 1047 ? 28.130 18.400 -57.877 1.00 72.00 1047 GLU A N 1
ATOM 8125 C CA . GLU A 1 1047 ? 28.353 19.729 -57.282 1.00 72.00 1047 GLU A CA 1
ATOM 8126 C C . GLU A 1 1047 ? 29.304 19.695 -56.072 1.00 72.00 1047 GLU A C 1
ATOM 8128 O O . GLU A 1 1047 ? 30.146 20.578 -55.903 1.00 72.00 1047 GLU A O 1
ATOM 8133 N N . SER A 1 1048 ? 29.218 18.645 -55.250 1.00 79.19 1048 SER A N 1
ATOM 8134 C CA . SER A 1 1048 ? 30.053 18.479 -54.056 1.00 79.19 1048 SER A CA 1
ATOM 8135 C C . SER A 1 1048 ? 31.460 18.000 -54.410 1.00 79.19 1048 SER A C 1
ATOM 8137 O O . SER A 1 1048 ? 31.639 16.907 -54.957 1.00 79.19 1048 SER A O 1
ATOM 8139 N N . SER A 1 1049 ? 32.469 18.772 -53.996 1.00 79.69 1049 SER A N 1
ATOM 8140 C CA . SER A 1 1049 ? 33.886 18.408 -54.117 1.00 79.69 1049 SER A CA 1
ATOM 8141 C C . SER A 1 1049 ? 34.203 17.054 -53.464 1.00 79.69 1049 SER A C 1
ATOM 8143 O O . SER A 1 1049 ? 35.009 16.288 -53.986 1.00 79.69 1049 SER A O 1
ATOM 8145 N N . GLN A 1 1050 ? 33.515 16.703 -52.373 1.00 82.25 1050 GLN A N 1
ATOM 8146 C CA . GLN A 1 1050 ? 33.659 15.410 -51.702 1.00 82.25 1050 GLN A CA 1
ATOM 8147 C C . GLN A 1 1050 ? 33.098 14.252 -52.539 1.00 82.25 1050 GLN A C 1
ATOM 8149 O O . GLN A 1 1050 ? 33.732 13.203 -52.645 1.00 82.25 1050 GLN A O 1
ATOM 8154 N N . HIS A 1 1051 ? 31.915 14.423 -53.142 1.00 84.19 1051 HIS A N 1
ATOM 8155 C CA . HIS A 1 1051 ? 31.308 13.379 -53.973 1.00 84.19 1051 HIS A CA 1
ATOM 8156 C C . HIS A 1 1051 ? 32.109 13.151 -55.259 1.00 84.19 1051 HIS A C 1
ATOM 8158 O O . HIS A 1 1051 ? 32.298 11.998 -55.648 1.00 84.19 1051 HIS A O 1
ATOM 8164 N N . ARG A 1 1052 ? 32.656 14.219 -55.864 1.00 83.75 1052 ARG A N 1
ATOM 8165 C CA . ARG A 1 1052 ? 33.611 14.104 -56.980 1.00 83.75 1052 ARG A CA 1
ATOM 8166 C C . ARG A 1 1052 ? 34.835 13.281 -56.580 1.00 83.75 1052 ARG A C 1
ATOM 8168 O O . ARG A 1 1052 ? 35.176 12.335 -57.283 1.00 83.75 1052 ARG A O 1
ATOM 8175 N N . ALA A 1 1053 ? 35.436 13.576 -55.423 1.00 82.69 1053 ALA A N 1
ATOM 8176 C CA . ALA A 1 1053 ? 36.584 12.830 -54.904 1.00 82.69 1053 ALA A CA 1
ATOM 8177 C C . ALA A 1 1053 ? 36.271 11.337 -54.683 1.00 82.69 1053 ALA A C 1
ATOM 8179 O O . ALA A 1 1053 ? 37.068 10.472 -55.040 1.00 82.69 1053 ALA A O 1
ATOM 8180 N N . LEU A 1 1054 ? 35.106 11.013 -54.112 1.00 82.50 1054 LEU A N 1
ATOM 8181 C CA . LEU A 1 1054 ? 34.705 9.628 -53.838 1.00 82.50 1054 LEU A CA 1
ATOM 8182 C C . LEU A 1 1054 ? 34.452 8.822 -55.118 1.00 82.50 1054 LEU A C 1
ATOM 8184 O O . LEU A 1 1054 ? 34.935 7.695 -55.225 1.00 82.50 1054 LEU A O 1
ATOM 8188 N N . LEU A 1 1055 ? 33.743 9.392 -56.098 1.00 84.69 1055 LEU A N 1
ATOM 8189 C CA . LEU A 1 1055 ? 33.473 8.707 -57.366 1.00 84.69 1055 LEU A CA 1
ATOM 8190 C C . LEU A 1 1055 ? 34.770 8.480 -58.155 1.00 84.69 1055 LEU A C 1
ATOM 8192 O O . LEU A 1 1055 ? 35.024 7.374 -58.633 1.00 84.69 1055 LEU A O 1
ATOM 8196 N N . ALA A 1 1056 ? 35.622 9.507 -58.217 1.00 84.19 1056 ALA A N 1
ATOM 8197 C CA . ALA A 1 1056 ? 36.939 9.445 -58.840 1.00 84.19 1056 ALA A CA 1
ATOM 8198 C C . ALA A 1 1056 ? 37.846 8.398 -58.180 1.00 84.19 1056 ALA A C 1
ATOM 8200 O O . ALA A 1 1056 ? 38.502 7.622 -58.875 1.00 84.19 1056 ALA A O 1
ATOM 8201 N N . LYS A 1 1057 ? 37.827 8.299 -56.844 1.00 85.81 1057 LYS A N 1
ATOM 8202 C CA . LYS A 1 1057 ? 38.539 7.248 -56.106 1.00 85.81 1057 LYS A CA 1
ATOM 8203 C C . LYS A 1 1057 ? 38.066 5.854 -56.518 1.00 85.81 1057 LYS A C 1
ATOM 8205 O O . LYS A 1 1057 ? 38.901 5.009 -56.828 1.00 85.81 1057 LYS A O 1
ATOM 8210 N N . GLU A 1 1058 ? 36.761 5.577 -56.500 1.00 85.62 1058 GLU A N 1
ATOM 8211 C CA . GLU A 1 1058 ? 36.254 4.233 -56.825 1.00 85.62 1058 GLU A CA 1
ATOM 8212 C C . GLU A 1 1058 ? 36.525 3.860 -58.290 1.00 85.62 1058 GLU A C 1
ATOM 8214 O O . GLU A 1 1058 ? 36.918 2.723 -58.565 1.00 85.62 1058 GLU A O 1
ATOM 8219 N N . ARG A 1 1059 ? 36.432 4.830 -59.211 1.00 86.44 1059 ARG A N 1
ATOM 8220 C CA . ARG A 1 1059 ? 36.834 4.670 -60.616 1.00 86.44 1059 ARG A CA 1
ATOM 8221 C C . ARG A 1 1059 ? 38.329 4.362 -60.748 1.00 86.44 1059 ARG A C 1
ATOM 8223 O O . ARG A 1 1059 ? 38.694 3.388 -61.404 1.00 86.44 1059 ARG A O 1
ATOM 8230 N N . ALA A 1 1060 ? 39.192 5.129 -60.080 1.00 84.56 1060 ALA A N 1
ATOM 8231 C CA . ALA A 1 1060 ? 40.637 4.899 -60.067 1.00 84.56 1060 ALA A CA 1
ATOM 8232 C C . ALA A 1 1060 ? 40.987 3.517 -59.494 1.00 84.56 1060 ALA A C 1
ATOM 8234 O O . ALA A 1 1060 ? 41.807 2.798 -60.057 1.00 84.56 1060 ALA A O 1
ATOM 8235 N N . MET A 1 1061 ? 40.320 3.087 -58.422 1.00 82.00 1061 MET A N 1
ATOM 8236 C CA . MET A 1 1061 ? 40.531 1.762 -57.831 1.00 82.00 1061 MET A CA 1
ATOM 8237 C C . MET A 1 1061 ? 40.089 0.617 -58.750 1.00 82.00 1061 MET A C 1
ATOM 8239 O O . MET A 1 1061 ? 40.751 -0.420 -58.779 1.00 82.00 1061 MET A O 1
ATOM 8243 N N . ALA A 1 1062 ? 38.999 0.783 -59.505 1.00 83.44 1062 ALA A N 1
ATOM 8244 C CA . ALA A 1 1062 ? 38.589 -0.190 -60.519 1.00 83.44 1062 ALA A CA 1
ATOM 8245 C C . ALA A 1 1062 ? 39.631 -0.300 -61.641 1.00 83.44 1062 ALA A C 1
ATOM 8247 O O . ALA A 1 1062 ? 40.045 -1.399 -62.003 1.00 83.44 1062 ALA A O 1
ATOM 8248 N N . LEU A 1 1063 ? 40.140 0.839 -62.115 1.00 81.69 1063 LEU A N 1
ATOM 8249 C CA . LEU A 1 1063 ? 41.217 0.894 -63.106 1.00 81.69 1063 LEU A CA 1
ATOM 8250 C C . LEU A 1 1063 ? 42.509 0.231 -62.594 1.00 81.69 1063 LEU A C 1
ATOM 8252 O O . LEU A 1 1063 ? 43.154 -0.501 -63.343 1.00 81.69 1063 LEU A O 1
ATOM 8256 N N . LEU A 1 1064 ? 42.852 0.392 -61.310 1.00 78.25 1064 LEU A N 1
ATOM 8257 C CA . LEU A 1 1064 ? 43.991 -0.304 -60.694 1.00 78.25 1064 LEU A CA 1
ATOM 8258 C C . LEU A 1 1064 ? 43.794 -1.824 -60.647 1.00 78.25 1064 LEU A C 1
ATOM 8260 O O . LEU A 1 1064 ? 44.733 -2.559 -60.958 1.00 78.25 1064 LEU A O 1
ATOM 8264 N N . ARG A 1 1065 ? 42.585 -2.311 -60.323 1.00 81.38 1065 ARG A N 1
ATOM 8265 C CA . ARG A 1 1065 ? 42.260 -3.752 -60.371 1.00 81.38 1065 ARG A CA 1
ATOM 8266 C C . ARG A 1 1065 ? 42.347 -4.316 -61.790 1.00 81.38 1065 ARG A C 1
ATOM 8268 O O . ARG A 1 1065 ? 42.851 -5.420 -61.973 1.00 81.38 1065 ARG A O 1
ATOM 8275 N N . LEU A 1 1066 ? 41.965 -3.525 -62.792 1.00 81.38 1066 LEU A N 1
ATOM 8276 C CA . LEU A 1 1066 ? 42.151 -3.835 -64.215 1.00 81.38 1066 LEU A CA 1
ATOM 8277 C C . LEU A 1 1066 ? 43.601 -3.655 -64.704 1.00 81.38 1066 LEU A C 1
ATOM 8279 O O . LEU A 1 1066 ? 43.864 -3.813 -65.894 1.00 81.38 1066 LEU A O 1
ATOM 8283 N N . ARG A 1 1067 ? 44.548 -3.334 -63.807 1.00 80.56 1067 ARG A N 1
ATOM 8284 C CA . ARG A 1 1067 ? 45.975 -3.081 -64.092 1.00 80.56 1067 ARG A CA 1
ATOM 8285 C C . ARG A 1 1067 ? 46.232 -1.889 -65.032 1.00 80.56 1067 ARG A C 1
ATOM 8287 O O . ARG A 1 1067 ? 47.307 -1.786 -65.616 1.00 80.56 1067 ARG A O 1
ATOM 8294 N N . ARG A 1 1068 ? 45.290 -0.950 -65.146 1.00 84.19 1068 ARG A N 1
ATOM 8295 C CA . ARG A 1 1068 ? 45.396 0.282 -65.951 1.00 84.19 1068 ARG A CA 1
ATOM 8296 C C . ARG A 1 1068 ? 45.868 1.452 -65.082 1.00 84.19 1068 ARG A C 1
ATOM 8298 O O . ARG A 1 1068 ? 45.108 2.364 -64.769 1.00 84.19 1068 ARG A O 1
ATOM 8305 N N . ALA A 1 1069 ? 47.124 1.402 -64.637 1.00 79.31 1069 ALA A N 1
ATOM 8306 C CA . ALA A 1 1069 ? 47.651 2.342 -63.641 1.00 79.31 1069 ALA A CA 1
ATOM 8307 C C . ALA A 1 1069 ? 47.759 3.801 -64.140 1.00 79.31 1069 ALA A C 1
ATOM 8309 O O . ALA A 1 1069 ? 47.566 4.720 -63.348 1.00 79.31 1069 ALA A O 1
ATOM 8310 N N . GLU A 1 1070 ? 48.007 4.032 -65.436 1.00 84.31 1070 GLU A N 1
ATOM 8311 C CA . GLU A 1 1070 ? 48.031 5.387 -66.023 1.00 84.31 1070 GLU A CA 1
ATOM 8312 C C . GLU A 1 1070 ? 46.640 6.030 -66.026 1.00 84.31 1070 GLU A C 1
ATOM 8314 O O . GLU A 1 1070 ? 46.469 7.156 -65.561 1.00 84.31 1070 GLU A O 1
ATOM 8319 N N . GLU A 1 1071 ? 45.626 5.286 -66.475 1.00 84.88 1071 GLU A N 1
ATOM 8320 C CA . GLU A 1 1071 ? 44.231 5.735 -66.450 1.00 84.88 1071 GLU A CA 1
ATOM 8321 C C . GLU A 1 1071 ? 43.740 5.938 -65.014 1.00 84.88 1071 GLU A C 1
ATOM 8323 O O . GLU A 1 1071 ? 43.023 6.896 -64.733 1.00 84.88 1071 GLU A O 1
ATOM 8328 N N . ALA A 1 1072 ? 44.154 5.074 -64.082 1.00 82.69 1072 ALA A N 1
ATOM 8329 C CA . ALA A 1 1072 ? 43.833 5.235 -62.671 1.00 82.69 1072 ALA A CA 1
ATOM 8330 C C . ALA A 1 1072 ? 44.428 6.517 -62.080 1.00 82.69 1072 ALA A C 1
ATOM 8332 O O . ALA A 1 1072 ? 43.753 7.204 -61.319 1.00 82.69 1072 ALA A O 1
ATOM 8333 N N . LEU A 1 1073 ? 45.671 6.856 -62.437 1.00 85.25 1073 LEU A N 1
ATOM 8334 C CA . LEU A 1 1073 ? 46.305 8.096 -62.002 1.00 85.25 1073 LEU A CA 1
ATOM 8335 C C . LEU A 1 1073 ? 45.553 9.314 -62.549 1.00 85.25 1073 LEU A C 1
ATOM 8337 O O . LEU A 1 1073 ? 45.231 10.215 -61.774 1.00 85.25 1073 LEU A O 1
ATOM 8341 N N . ALA A 1 1074 ? 45.201 9.301 -63.837 1.00 85.19 1074 ALA A N 1
ATOM 8342 C CA . ALA A 1 1074 ? 44.420 10.362 -64.471 1.00 85.19 1074 ALA A CA 1
ATOM 8343 C C . ALA A 1 1074 ? 43.029 10.511 -63.832 1.00 85.19 1074 ALA A C 1
ATOM 8345 O O . ALA A 1 1074 ? 42.576 11.621 -63.572 1.00 85.19 1074 ALA A O 1
ATOM 8346 N N . ALA A 1 1075 ? 42.377 9.400 -63.479 1.00 83.62 1075 ALA A N 1
ATOM 8347 C CA . ALA A 1 1075 ? 41.081 9.418 -62.804 1.00 83.62 1075 ALA A CA 1
ATOM 8348 C C . ALA A 1 1075 ? 41.120 10.072 -61.407 1.00 83.62 1075 ALA A C 1
ATOM 8350 O O . ALA A 1 1075 ? 40.073 10.455 -60.897 1.00 83.62 1075 ALA A O 1
ATOM 8351 N N . THR A 1 1076 ? 42.297 10.232 -60.785 1.00 81.88 1076 THR A N 1
ATOM 8352 C CA . THR A 1 1076 ? 42.459 10.988 -59.524 1.00 81.88 1076 THR A CA 1
ATOM 8353 C C . THR A 1 1076 ? 42.692 12.489 -59.715 1.00 81.88 1076 THR A C 1
ATOM 8355 O O . THR A 1 1076 ? 42.788 13.213 -58.727 1.00 81.88 1076 THR A O 1
ATOM 8358 N N . GLU A 1 1077 ? 42.784 12.979 -60.952 1.00 82.81 1077 GLU A N 1
ATOM 8359 C CA . GLU A 1 1077 ? 43.017 14.394 -61.286 1.00 82.81 1077 GLU A CA 1
ATOM 8360 C C . GLU A 1 1077 ? 41.702 15.157 -61.441 1.00 82.81 1077 GLU A C 1
ATOM 8362 O O . GLU A 1 1077 ? 41.437 15.809 -62.448 1.00 82.81 1077 GLU A O 1
ATOM 8367 N N . VAL A 1 1078 ? 40.859 15.057 -60.417 1.00 82.00 1078 VAL A N 1
ATOM 8368 C CA . VAL A 1 1078 ? 39.589 15.781 -60.340 1.00 82.00 1078 VAL A CA 1
ATOM 8369 C C . VAL A 1 1078 ? 39.708 17.002 -59.435 1.00 82.00 1078 VAL A C 1
ATOM 8371 O O . VAL A 1 1078 ? 40.432 16.996 -58.440 1.00 82.00 1078 VAL A O 1
ATOM 8374 N N . GLU A 1 1079 ? 38.961 18.054 -59.764 1.00 79.94 1079 GLU A N 1
ATOM 8375 C CA . GLU A 1 1079 ? 38.946 19.290 -58.984 1.00 79.94 1079 GLU A CA 1
ATOM 8376 C C . GLU A 1 1079 ? 38.184 19.097 -57.662 1.00 79.94 1079 GLU A C 1
ATOM 8378 O O . GLU A 1 1079 ? 36.950 18.943 -57.625 1.00 79.94 1079 GLU A O 1
ATOM 8383 N N . VAL A 1 1080 ? 38.940 19.093 -56.562 1.00 78.25 1080 VAL A N 1
ATOM 8384 C CA . VAL A 1 1080 ? 38.442 18.864 -55.203 1.00 78.25 1080 VAL A CA 1
ATOM 8385 C C . VAL A 1 1080 ? 39.040 19.880 -54.236 1.00 78.25 1080 VAL A C 1
ATOM 8387 O O . VAL A 1 1080 ? 40.190 20.287 -54.380 1.00 78.25 1080 VAL A O 1
ATOM 8390 N N . ASP A 1 1081 ? 38.258 20.275 -53.230 1.00 81.12 1081 ASP A N 1
ATOM 8391 C CA . ASP A 1 1081 ? 38.750 21.142 -52.161 1.00 81.12 1081 ASP A CA 1
ATOM 8392 C C . ASP A 1 1081 ? 39.904 20.461 -51.421 1.00 81.12 1081 ASP A C 1
ATOM 8394 O O . ASP A 1 1081 ? 39.894 19.244 -51.211 1.00 81.12 1081 ASP A O 1
ATOM 8398 N N . GLU A 1 1082 ? 40.840 21.263 -50.922 1.00 75.75 1082 GLU A N 1
ATOM 8399 C CA . GLU A 1 1082 ? 42.039 20.798 -50.216 1.00 75.75 1082 GLU A CA 1
ATOM 8400 C C . GLU A 1 1082 ? 41.712 19.844 -49.048 1.00 75.75 1082 GLU A C 1
ATOM 8402 O O . GLU A 1 1082 ? 42.373 18.827 -48.858 1.00 75.75 1082 GLU A O 1
ATOM 8407 N N . ARG A 1 1083 ? 40.597 20.082 -48.340 1.00 75.69 1083 ARG A N 1
ATOM 8408 C CA . ARG A 1 1083 ? 40.104 19.215 -47.250 1.00 75.69 1083 ARG A CA 1
ATOM 8409 C C . ARG A 1 1083 ? 39.650 17.812 -47.685 1.00 75.69 1083 ARG A C 1
ATOM 8411 O O . ARG A 1 1083 ? 39.555 16.923 -46.845 1.00 75.69 1083 ARG A O 1
ATOM 8418 N N . HIS A 1 1084 ? 39.315 17.610 -48.960 1.00 76.31 1084 HIS A N 1
ATOM 8419 C CA . HIS A 1 1084 ? 38.834 16.331 -49.505 1.00 76.31 1084 HIS A CA 1
ATOM 8420 C C . HIS A 1 1084 ? 39.880 15.632 -50.381 1.00 76.31 1084 HIS A C 1
ATOM 8422 O O . HIS A 1 1084 ? 39.709 14.457 -50.707 1.00 76.31 1084 HIS A O 1
ATOM 8428 N N . TRP A 1 1085 ? 40.987 16.309 -50.701 1.00 76.88 1085 TRP A N 1
ATOM 8429 C CA . TRP A 1 1085 ? 42.139 15.729 -51.394 1.00 76.88 1085 TRP A CA 1
ATOM 8430 C C . TRP A 1 1085 ? 42.659 14.417 -50.769 1.00 76.88 1085 TRP A C 1
ATOM 8432 O O . TRP A 1 1085 ? 42.934 13.476 -51.524 1.00 76.88 1085 TRP A O 1
ATOM 8442 N N . PRO A 1 1086 ? 42.705 14.251 -49.427 1.00 76.94 1086 PRO A N 1
ATOM 8443 C CA . PRO A 1 1086 ? 43.153 12.996 -48.819 1.00 76.94 1086 PRO A CA 1
ATOM 8444 C C . PRO A 1 1086 ? 42.345 11.754 -49.238 1.00 76.94 1086 PRO A C 1
ATOM 8446 O O . PRO A 1 1086 ? 42.881 10.648 -49.219 1.00 76.94 1086 PRO A O 1
ATOM 8449 N N . ILE A 1 1087 ? 41.084 11.910 -49.674 1.00 75.38 1087 ILE A N 1
ATOM 8450 C CA . ILE A 1 1087 ? 40.235 10.801 -50.155 1.00 75.38 1087 ILE A CA 1
ATOM 8451 C C . ILE A 1 1087 ? 40.855 10.126 -51.391 1.00 75.38 1087 ILE A C 1
ATOM 8453 O O . ILE A 1 1087 ? 40.757 8.907 -51.549 1.00 75.38 1087 ILE A O 1
ATOM 8457 N N . LEU A 1 1088 ? 41.517 10.907 -52.249 1.00 76.31 1088 LEU A N 1
ATOM 8458 C CA . LEU A 1 1088 ? 42.139 10.450 -53.495 1.00 76.31 1088 LEU A CA 1
ATOM 8459 C C . LEU A 1 1088 ? 43.586 9.990 -53.306 1.00 76.31 1088 LEU A C 1
ATOM 8461 O O . LEU A 1 1088 ? 44.087 9.208 -54.116 1.00 76.31 1088 LEU A O 1
ATOM 8465 N N . ALA A 1 1089 ? 44.248 10.439 -52.236 1.00 77.44 1089 ALA A N 1
ATOM 8466 C CA . ALA A 1 1089 ? 45.677 10.236 -52.008 1.00 77.44 1089 ALA A CA 1
ATOM 8467 C C . ALA A 1 1089 ? 46.087 8.755 -52.042 1.00 77.44 1089 ALA A C 1
ATOM 8469 O O . ALA A 1 1089 ? 47.102 8.420 -52.646 1.00 77.44 1089 ALA A O 1
ATOM 8470 N N . ALA A 1 1090 ? 45.277 7.852 -51.478 1.00 71.00 1090 ALA A N 1
ATOM 8471 C CA . ALA A 1 1090 ? 45.573 6.417 -51.471 1.00 71.00 1090 ALA A CA 1
ATOM 8472 C C . ALA A 1 1090 ? 45.520 5.786 -52.876 1.00 71.00 1090 ALA A C 1
ATOM 8474 O O . ALA A 1 1090 ? 46.436 5.058 -53.258 1.00 71.00 1090 ALA A O 1
ATOM 8475 N N . ALA A 1 1091 ? 44.480 6.089 -53.662 1.00 75.44 1091 ALA A N 1
ATOM 8476 C CA . ALA A 1 1091 ? 44.358 5.597 -55.037 1.00 75.44 1091 ALA A CA 1
ATOM 8477 C C . ALA A 1 1091 ? 45.452 6.198 -55.935 1.00 75.44 1091 ALA A C 1
ATOM 8479 O O . ALA A 1 1091 ? 46.055 5.490 -56.742 1.00 75.44 1091 ALA A O 1
ATOM 8480 N N . ARG A 1 1092 ? 45.776 7.482 -55.730 1.00 82.19 1092 ARG A N 1
ATOM 8481 C CA . ARG A 1 1092 ? 46.843 8.190 -56.446 1.00 82.19 1092 ARG A CA 1
ATOM 8482 C C . ARG A 1 1092 ? 48.221 7.611 -56.128 1.00 82.19 1092 ARG A C 1
ATOM 8484 O O . ARG A 1 1092 ? 48.984 7.320 -57.043 1.00 82.19 1092 ARG A O 1
ATOM 8491 N N . ALA A 1 1093 ? 48.532 7.391 -54.851 1.00 75.88 1093 ALA A N 1
ATOM 8492 C CA . ALA A 1 1093 ? 49.794 6.793 -54.421 1.00 75.88 1093 ALA A CA 1
ATOM 8493 C C . ALA A 1 1093 ? 49.945 5.354 -54.937 1.00 75.88 1093 ALA A C 1
ATOM 8495 O O . ALA A 1 1093 ? 51.006 5.006 -55.448 1.00 75.88 1093 ALA A O 1
ATOM 8496 N N . ALA A 1 1094 ? 48.886 4.538 -54.886 1.00 72.69 1094 ALA A N 1
ATOM 8497 C CA . ALA A 1 1094 ? 48.903 3.178 -55.428 1.00 72.69 1094 ALA A CA 1
ATOM 8498 C C . ALA A 1 1094 ? 49.138 3.158 -56.951 1.00 72.69 1094 ALA A C 1
ATOM 8500 O O . ALA A 1 1094 ? 49.954 2.372 -57.436 1.00 72.69 1094 ALA A O 1
ATOM 8501 N N . ALA A 1 1095 ? 48.487 4.056 -57.699 1.00 76.75 1095 ALA A N 1
ATOM 8502 C CA . ALA A 1 1095 ? 48.728 4.221 -59.131 1.00 76.75 1095 ALA A CA 1
ATOM 8503 C C . ALA A 1 1095 ? 50.179 4.640 -59.423 1.00 76.75 1095 ALA A C 1
ATOM 8505 O O . ALA A 1 1095 ? 50.843 4.023 -60.252 1.00 76.75 1095 ALA A O 1
ATOM 8506 N N . LEU A 1 1096 ? 50.711 5.624 -58.688 1.00 76.50 1096 LEU A N 1
ATOM 8507 C CA . LEU A 1 1096 ? 52.102 6.078 -58.816 1.00 76.50 1096 LEU A CA 1
ATOM 8508 C C . LEU A 1 1096 ? 53.115 4.971 -58.485 1.00 76.50 1096 LEU A C 1
ATOM 8510 O O . LEU A 1 1096 ? 54.112 4.830 -59.192 1.00 76.50 1096 LEU A O 1
ATOM 8514 N N . MET A 1 1097 ? 52.855 4.154 -57.459 1.00 68.44 1097 MET A N 1
ATOM 8515 C CA . MET A 1 1097 ? 53.705 3.009 -57.115 1.00 68.44 1097 MET A CA 1
ATOM 8516 C C . MET A 1 1097 ? 53.727 1.950 -58.220 1.00 68.44 1097 MET A C 1
ATOM 8518 O O . MET A 1 1097 ? 54.805 1.481 -58.579 1.00 68.44 1097 MET A O 1
ATOM 8522 N N . LEU A 1 1098 ? 52.568 1.594 -58.787 1.00 69.69 1098 LEU A N 1
ATOM 8523 C CA . LEU A 1 1098 ? 52.483 0.629 -59.893 1.00 69.69 1098 LEU A CA 1
ATOM 8524 C C . LEU A 1 1098 ? 53.147 1.140 -61.180 1.00 69.69 1098 LEU A C 1
ATOM 8526 O O . LEU A 1 1098 ? 53.621 0.339 -61.980 1.00 69.69 1098 LEU A O 1
ATOM 8530 N N . LEU A 1 1099 ? 53.238 2.460 -61.349 1.00 76.56 1099 LEU A N 1
ATOM 8531 C CA . LEU A 1 1099 ? 53.985 3.117 -62.426 1.00 76.56 1099 LEU A CA 1
ATOM 8532 C C . LEU A 1 1099 ? 55.483 3.299 -62.111 1.00 76.56 1099 LEU A C 1
ATOM 8534 O O . LEU A 1 1099 ? 56.204 3.912 -62.895 1.00 76.56 1099 LEU A O 1
ATOM 8538 N N . GLY A 1 1100 ? 55.971 2.802 -60.967 1.00 66.69 1100 GLY A N 1
ATOM 8539 C CA . GLY A 1 1100 ? 57.379 2.899 -60.558 1.00 66.69 1100 GLY A CA 1
ATOM 8540 C C . GLY A 1 1100 ? 57.819 4.284 -60.063 1.00 66.69 1100 GLY A C 1
ATOM 8541 O O . GLY A 1 1100 ? 59.012 4.522 -59.881 1.00 66.69 1100 GLY A O 1
ATOM 8542 N N . ARG A 1 1101 ? 56.880 5.207 -59.818 1.00 73.88 1101 ARG A N 1
ATOM 8543 C CA . ARG A 1 1101 ? 57.125 6.585 -59.346 1.00 73.88 1101 ARG A CA 1
ATOM 8544 C C . ARG A 1 1101 ? 57.079 6.654 -57.818 1.00 73.88 1101 ARG A C 1
ATOM 8546 O O . ARG A 1 1101 ? 56.277 7.369 -57.218 1.00 73.88 1101 ARG A O 1
ATOM 8553 N N . THR A 1 1102 ? 57.941 5.866 -57.180 1.00 59.88 1102 THR A N 1
ATOM 8554 C CA . THR A 1 1102 ? 57.885 5.557 -55.741 1.00 59.88 1102 THR A CA 1
ATOM 8555 C C . THR A 1 1102 ? 58.083 6.777 -54.839 1.00 59.88 1102 THR A C 1
ATOM 8557 O O . THR A 1 1102 ? 57.439 6.876 -53.799 1.00 59.88 1102 THR A O 1
ATOM 8560 N N . GLU A 1 1103 ? 58.931 7.728 -55.236 1.00 62.47 1103 GLU A N 1
ATOM 8561 C CA . GLU A 1 1103 ? 59.213 8.916 -54.416 1.00 62.47 1103 GLU A CA 1
ATOM 8562 C C . GLU A 1 1103 ? 58.052 9.920 -54.426 1.00 62.47 1103 GLU A C 1
ATOM 8564 O O . GLU A 1 1103 ? 57.712 10.503 -53.399 1.00 62.47 1103 GLU A O 1
ATOM 8569 N N . GLU A 1 1104 ? 57.364 10.052 -55.560 1.00 69.00 1104 GLU A N 1
ATOM 8570 C CA . GLU A 1 1104 ? 56.147 10.863 -55.664 1.00 69.00 1104 GLU A CA 1
ATOM 8571 C C . GLU A 1 1104 ? 54.988 10.227 -54.894 1.00 69.00 1104 GLU A C 1
ATOM 8573 O O . GLU A 1 1104 ? 54.241 10.923 -54.208 1.00 69.00 1104 GLU A O 1
ATOM 8578 N N . ALA A 1 1105 ? 54.874 8.895 -54.937 1.00 63.53 1105 ALA A N 1
ATOM 8579 C CA . ALA A 1 1105 ? 53.903 8.169 -54.127 1.00 63.53 1105 ALA A CA 1
ATOM 8580 C C . ALA A 1 1105 ? 54.144 8.367 -52.620 1.00 63.53 1105 ALA A C 1
ATOM 8582 O O . ALA A 1 1105 ? 53.186 8.533 -51.863 1.00 63.53 1105 ALA A O 1
ATOM 8583 N N . ARG A 1 1106 ? 55.415 8.398 -52.190 1.00 62.62 1106 ARG A N 1
ATOM 8584 C CA . ARG A 1 1106 ? 55.806 8.650 -50.797 1.00 62.62 1106 ARG A CA 1
ATOM 8585 C C . ARG A 1 1106 ? 55.395 10.051 -50.340 1.00 62.62 1106 ARG A C 1
ATOM 8587 O O . ARG A 1 1106 ? 54.771 10.184 -49.293 1.00 62.62 1106 ARG A O 1
ATOM 8594 N N . LEU A 1 1107 ? 55.657 11.073 -51.155 1.00 66.00 1107 LEU A N 1
ATOM 8595 C CA . LEU A 1 1107 ? 55.275 12.462 -50.864 1.00 66.00 1107 LEU A CA 1
ATOM 8596 C C . LEU A 1 1107 ? 53.750 12.659 -50.785 1.00 66.00 1107 LEU A C 1
ATOM 8598 O O . LEU A 1 1107 ? 53.259 13.390 -49.923 1.00 66.00 1107 LEU A O 1
ATOM 8602 N N . VAL A 1 1108 ? 52.985 11.988 -51.653 1.00 67.19 1108 VAL A N 1
ATOM 8603 C CA . VAL A 1 1108 ? 51.510 11.997 -51.611 1.00 67.19 1108 VAL A CA 1
ATOM 8604 C C . VAL A 1 1108 ? 50.974 11.293 -50.356 1.00 67.19 1108 VAL A C 1
ATOM 8606 O O . VAL A 1 1108 ? 49.975 11.732 -49.793 1.00 67.19 1108 VAL A O 1
ATOM 8609 N N . ALA A 1 1109 ? 51.639 10.235 -49.880 1.00 59.12 1109 ALA A N 1
ATOM 8610 C CA . ALA A 1 1109 ? 51.267 9.546 -48.643 1.00 59.12 1109 ALA A CA 1
ATOM 8611 C C . ALA A 1 1109 ? 51.630 10.337 -47.369 1.00 59.12 1109 ALA A C 1
ATOM 8613 O O . ALA A 1 1109 ? 50.939 10.214 -46.360 1.00 59.12 1109 ALA A O 1
ATOM 8614 N N . GLU A 1 1110 ? 52.696 11.143 -47.408 1.00 58.75 1110 GLU A N 1
ATOM 8615 C CA . GLU A 1 1110 ? 53.189 11.941 -46.273 1.00 58.75 1110 GLU A CA 1
ATOM 8616 C C . GLU A 1 1110 ? 52.462 13.288 -46.097 1.00 58.75 1110 GLU A C 1
ATOM 8618 O O . GLU A 1 1110 ? 52.512 13.862 -45.015 1.00 58.75 1110 GLU A O 1
ATOM 8623 N N . SER A 1 1111 ? 51.767 13.788 -47.126 1.00 56.81 1111 SER A N 1
ATOM 8624 C CA . SER A 1 1111 ? 51.103 15.108 -47.121 1.00 56.81 1111 SER A CA 1
ATOM 8625 C C . SER A 1 1111 ? 49.625 15.101 -46.692 1.00 56.81 1111 SER A C 1
ATOM 8627 O O . SER A 1 1111 ? 49.021 16.165 -46.567 1.00 56.81 1111 SER A O 1
ATOM 8629 N N . GLY A 1 1112 ? 49.016 13.934 -46.462 1.00 53.22 1112 GLY A N 1
ATOM 8630 C CA . GLY A 1 1112 ? 47.601 13.821 -46.095 1.00 53.22 1112 GLY A CA 1
ATOM 8631 C C . GLY A 1 1112 ? 47.358 13.867 -44.584 1.00 53.22 1112 GLY A C 1
ATOM 8632 O O . GLY A 1 1112 ? 47.227 12.817 -43.962 1.00 53.22 1112 GLY A O 1
ATOM 8633 N N . ASP A 1 1113 ? 47.230 15.056 -43.993 1.00 45.12 1113 ASP A N 1
ATOM 8634 C CA . ASP A 1 1113 ? 46.743 15.207 -42.612 1.00 45.12 1113 ASP A CA 1
ATOM 8635 C C . ASP A 1 1113 ? 45.213 14.994 -42.558 1.00 45.12 1113 ASP A C 1
ATOM 8637 O O . ASP A 1 1113 ? 44.417 15.915 -42.733 1.00 45.12 1113 ASP A O 1
ATOM 8641 N N . GLY A 1 1114 ? 44.778 13.750 -42.329 1.00 41.38 1114 GLY A N 1
ATOM 8642 C CA . GLY A 1 1114 ? 43.377 13.400 -42.064 1.00 41.38 1114 GLY A CA 1
ATOM 8643 C C . GLY A 1 1114 ? 43.201 11.952 -41.571 1.00 41.38 1114 GLY A C 1
ATOM 8644 O O . GLY A 1 1114 ? 43.948 11.066 -41.994 1.00 41.38 1114 GLY A O 1
ATOM 8645 N N . PRO A 1 1115 ? 42.237 11.661 -40.671 1.00 40.44 1115 PRO A N 1
ATOM 8646 C CA . PRO A 1 1115 ? 42.044 10.321 -40.123 1.00 40.44 1115 PRO A CA 1
ATOM 8647 C C . PRO A 1 1115 ? 41.448 9.404 -41.199 1.00 40.44 1115 PRO A C 1
ATOM 8649 O O . PRO A 1 1115 ? 40.275 9.526 -41.538 1.00 40.44 1115 PRO A O 1
ATOM 8652 N N . GLY A 1 1116 ? 42.252 8.490 -41.748 1.00 43.53 1116 GLY A N 1
ATOM 8653 C CA . GLY A 1 1116 ? 41.762 7.501 -42.717 1.00 43.53 1116 GLY A CA 1
ATOM 8654 C C . GLY A 1 1116 ? 42.680 7.167 -43.891 1.00 43.53 1116 GLY A C 1
ATOM 8655 O O . GLY A 1 1116 ? 42.184 6.684 -44.907 1.00 43.53 1116 GLY A O 1
ATOM 8656 N N . ALA A 1 1117 ? 43.997 7.371 -43.796 1.00 44.31 1117 ALA A N 1
ATOM 8657 C CA . ALA A 1 1117 ? 44.911 6.644 -44.675 1.00 44.31 1117 ALA A CA 1
ATOM 8658 C C . ALA A 1 1117 ? 44.815 5.151 -44.318 1.00 44.31 1117 ALA A C 1
ATOM 8660 O O . ALA A 1 1117 ? 45.434 4.688 -43.359 1.00 44.31 1117 ALA A O 1
ATOM 8661 N N . ASP A 1 1118 ? 43.967 4.420 -45.041 1.00 47.25 1118 ASP A N 1
ATOM 8662 C CA . ASP A 1 1118 ? 43.694 3.005 -44.811 1.00 47.25 1118 ASP A CA 1
ATOM 8663 C C . ASP A 1 1118 ? 44.937 2.173 -45.173 1.00 47.25 1118 ASP A C 1
ATOM 8665 O O . ASP A 1 1118 ? 45.094 1.657 -46.283 1.00 47.25 1118 ASP A O 1
ATOM 8669 N N . ARG A 1 1119 ? 45.887 2.114 -44.228 1.00 47.81 1119 ARG A N 1
ATOM 8670 C CA . ARG A 1 1119 ? 47.148 1.364 -44.327 1.00 47.81 1119 ARG A CA 1
ATOM 8671 C C . ARG A 1 1119 ? 46.901 -0.097 -44.693 1.00 47.81 1119 ARG A C 1
ATOM 8673 O O . ARG A 1 1119 ? 47.709 -0.659 -45.421 1.00 47.81 1119 ARG A O 1
ATOM 8680 N N . ALA A 1 1120 ? 45.787 -0.682 -44.246 1.00 42.06 1120 ALA A N 1
ATOM 8681 C CA . ALA A 1 1120 ? 45.408 -2.055 -44.564 1.00 42.06 1120 ALA A CA 1
ATOM 8682 C C . ALA A 1 1120 ? 45.054 -2.233 -46.052 1.00 42.06 1120 ALA A C 1
ATOM 8684 O O . ALA A 1 1120 ? 45.432 -3.235 -46.651 1.00 42.06 1120 ALA A O 1
ATOM 8685 N N . LEU A 1 1121 ? 44.404 -1.246 -46.679 1.00 43.34 1121 LEU A N 1
ATOM 8686 C CA . LEU A 1 1121 ? 44.064 -1.272 -48.106 1.00 43.34 1121 LEU A CA 1
ATOM 8687 C C . LEU A 1 1121 ? 45.304 -1.093 -48.998 1.00 43.34 1121 LEU A C 1
ATOM 8689 O O . LEU A 1 1121 ? 45.461 -1.809 -49.986 1.00 43.34 1121 LEU A O 1
ATOM 8693 N N . LEU A 1 1122 ? 46.209 -0.175 -48.631 1.00 48.16 1122 LEU A N 1
ATOM 8694 C CA . LEU A 1 1122 ? 47.495 0.006 -49.321 1.00 48.16 1122 LEU A CA 1
ATOM 8695 C C . LEU A 1 1122 ? 48.346 -1.275 -49.226 1.00 48.16 1122 LEU A C 1
ATOM 8697 O O . LEU A 1 1122 ? 48.969 -1.689 -50.199 1.00 48.16 1122 LEU A O 1
ATOM 8701 N N . GLN A 1 1123 ? 48.313 -1.937 -48.068 1.00 45.75 1123 GLN A N 1
ATOM 8702 C CA . GLN A 1 1123 ? 49.019 -3.188 -47.801 1.00 45.75 1123 GLN A CA 1
ATOM 8703 C C . GLN A 1 1123 ? 48.399 -4.393 -48.532 1.00 45.75 1123 GLN A C 1
ATOM 8705 O O . GLN A 1 1123 ? 49.146 -5.191 -49.087 1.00 45.75 1123 GLN A O 1
ATOM 8710 N N . ALA A 1 1124 ? 47.069 -4.472 -48.655 1.00 42.78 1124 ALA A N 1
ATOM 8711 C CA . ALA A 1 1124 ? 46.382 -5.516 -49.424 1.00 42.78 1124 ALA A CA 1
ATOM 8712 C C . ALA A 1 1124 ? 46.657 -5.424 -50.939 1.00 42.78 1124 ALA A C 1
ATOM 8714 O O . ALA A 1 1124 ? 46.884 -6.438 -51.595 1.00 42.78 1124 ALA A O 1
ATOM 8715 N N . VAL A 1 1125 ? 46.701 -4.209 -51.503 1.00 42.06 1125 VAL A N 1
ATOM 8716 C CA . VAL A 1 1125 ? 47.082 -3.993 -52.914 1.00 42.06 1125 VAL A CA 1
ATOM 8717 C C . VAL A 1 1125 ? 48.561 -4.340 -53.144 1.00 42.06 1125 VAL A C 1
ATOM 8719 O O . VAL A 1 1125 ? 48.906 -4.926 -54.172 1.00 42.06 1125 VAL A O 1
ATOM 8722 N N . LEU A 1 1126 ? 49.437 -4.047 -52.175 1.00 45.84 1126 LEU A N 1
ATOM 8723 C CA . LEU A 1 1126 ? 50.851 -4.440 -52.209 1.00 45.84 1126 LEU A CA 1
ATOM 8724 C C . LEU A 1 1126 ? 51.055 -5.958 -52.079 1.00 45.84 1126 LEU A C 1
ATOM 8726 O O . LEU A 1 1126 ? 51.950 -6.497 -52.726 1.00 45.84 1126 LEU A O 1
ATOM 8730 N N . GLU A 1 1127 ? 50.228 -6.654 -51.298 1.00 42.44 1127 GLU A N 1
ATOM 8731 C CA . GLU A 1 1127 ? 50.254 -8.117 -51.150 1.00 42.44 1127 GLU A CA 1
ATOM 8732 C C . GLU A 1 1127 ? 49.698 -8.857 -52.369 1.00 42.44 1127 GLU A C 1
ATOM 8734 O O . GLU A 1 1127 ? 50.226 -9.903 -52.712 1.00 42.44 1127 GLU A O 1
ATOM 8739 N N . GLN A 1 1128 ? 48.686 -8.315 -53.051 1.00 38.00 1128 GLN A N 1
ATOM 8740 C CA . GLN A 1 1128 ? 48.093 -8.921 -54.253 1.00 38.00 1128 GLN A CA 1
ATOM 8741 C C . GLN A 1 1128 ? 48.919 -8.680 -55.536 1.00 38.00 1128 GLN A C 1
ATOM 8743 O O . GLN A 1 1128 ? 48.706 -9.321 -56.568 1.00 38.00 1128 GLN A O 1
ATOM 8748 N N . THR A 1 1129 ? 49.827 -7.701 -55.504 1.00 37.09 1129 THR A N 1
ATOM 8749 C CA . THR A 1 1129 ? 50.789 -7.432 -56.589 1.00 37.09 1129 THR A CA 1
ATOM 8750 C C . THR A 1 1129 ? 52.092 -8.222 -56.406 1.00 37.09 1129 THR A C 1
ATOM 8752 O O . THR A 1 1129 ? 52.815 -8.434 -57.379 1.00 37.09 1129 THR A O 1
ATOM 8755 N N . ARG A 1 1130 ? 52.375 -8.653 -55.172 1.00 35.44 1130 ARG A N 1
ATOM 8756 C CA . ARG A 1 1130 ? 53.370 -9.677 -54.838 1.00 35.44 1130 ARG A CA 1
ATOM 8757 C C . ARG A 1 1130 ? 52.879 -11.058 -55.257 1.00 35.44 1130 ARG A C 1
ATOM 8759 O O . ARG A 1 1130 ? 53.764 -11.889 -55.558 1.00 35.44 1130 ARG A O 1
#

pLDDT: mean 84.72, std 12.91, range [31.48, 97.88]

Radius of gyration: 41.3 Å; chains: 1; bounding box: 109×90×119 Å

Secondary structure (DSSP, 8-state):
-HHHHHHHHHHHHHHHHHHHT---S--SHHHHHHHHHHHHHHHHS-SEEP--GGGTTSSEEE-TTS-EEESS-THHHHHHHHHHHHHHHH-HHHHHHHTTSPPPPPTTSTTHHHHHHHTPPPSSHHHHHHHHHHHHHHHHHHHHHHHHHHHHHHGGG-SSHHHHHHHHHHHHHSSTHHHHHTS--SHHHHHHHHHHHHHHTTSSS---HHHHHHHHHHHHHHHHH-GGGGGGTTTHHHHHTEETTEE-HHHHHHHHHHHHHHHHHHHHHHHHHHS-TT--S-TTTSPPB--HHHHHHHHHH-TTT-HHHH-THHHHHHHHHHHHHHHSHHHHHHHHHHHHHHHHHHHTBTTTT-SSSSS-GGGGGGHHHHHTTHHHHHHTTTTT-HHHHHHHHHHHHHHHHHHHHHHHB-HHHHHHHHHHHHHHTT---SSSGGGGT-STT-HHHHTTTS-B--GGGTTSS-HHHHHHHHHHHHHHHHTTTHHHHS-S---TT--HHHHHHHHHHHHHHHHHTTGGGGPPPPTTS-HHHHTS-HHHHTTTHHHHHHHH--BTTB--HHHHHHHHHHHHHHTT-HHHHHHHHHHHHHHHHHHHHHHHGGGT--HHHHHHHHHHHHHSGGGHHHHH-GGGTHHHHHHHHHHHHHHHHHTT-HHHHHHHHHHHHHH-GGGGGGGHHHHHHHHTTS-HHHHHHHHHHHHHHHHHHHHHHHHHHHSSTTTTT-B-GGGSHHHHHHHHHHHHHHHHHHHHH-PPP-SS---PPPPTT-HHHHHHHHHHHHHHHHHHHS-HHHHHHHHHHHHHHHGGGTTTTTSS-BS-S--GGGGTTTHHHHHHHHHHHHHHHHTTS-TTHHHHHHHHHHHHHHHHHHHHHHHTTSHHHHHHHHTTTSTT-HHHHHHHHHHHHHTT-HHHHHHHHHHHHHHS--HHHHHHHHHHHHHHTT--TTTHHHHHHHHTT-S-HHHHHHHHHHHHHHTT-HHHHHHHHHHS-TT-HHHHHHHHHHHHHTT-HHHHHHHHHHHHHH-TT-HHHHHHHHHHHHHTT-HHHHHT------S-HHHHHHHHHHHHHHHHHTT-HHHHHHHT-----TTTTHHHHHHHHHHHHHTT-HHHHHHHHHS--STT--HHHHHHHHHHH-

Sequence (1130 aa):
MVEGRRTLWLFWGSLAVFLLTAHAAVRSPDAEILFEACDALASRGTFALEPVSAWEGHGVETGRDGRTYSIFGPLVSIACAPLLALIDAIGPLAVFEALGGPPWPSHYVPDGLFQALDGEPPTDLLPHARRALVAWIFNGVVSALAVALFFRVARRFAADERAALSVTVVFALATPTWPYAGTFFAEPLATLLVLAAIERMGLPGAARGLRLAVAGLFAGLAAWAHITAVLFAPFFPFLASLEEGRFRPARALVFGTGLALGLGGLALYHYLLWGDPFETGRYSNYGRFVPPWRGLYGLLLSPGKGLFLHVPVALLGAWAFGEFWRKYRAMGAIFAGALLVRLVFIASRSDWHGGFCVGPRLLLQGMPLLLLPLVPWLDDRIGRRPRAVLAFAFVSLVSFGVQWLFVAGEPFRILHELRLDALAAFRAVFDNDEFYLDFATAPLAHLPFGPVGPYLLRNVRSPLLLWAFGVFSVLLLLGFPVKALLGKGEVPGVPWRERLAPFLLALATAALYVPTLGNDFINLDDPWYVHGSPFATEGWRGILLAFFESHLDAYYPVTHAIYTVVQTLFGTSALAHHAVQVGIFAAGVALLPWALAAFGIPRAVGFWIALLWAAHPMRVESVSWVGNLKDPAAFLGLVLAFGAYGAGWRKTSVAMLALALLAKSAFFPIAGLFVLLERRRAGWERAFVRALPHLAVAATVAAIGAYLHVFPAAAEGRTHPGGSLGAAIPSVLWLPWWYLGRNLTFRYPQALYTFEPVGWLDPRFLVALVAWGGALAVLWKLPREKRLAWGTGLAAWILPFLPVTGLVPLVHHVADRYDLLPSIPVWAGIVLAAREGARRLPRWAAPVAAGSALAVMAAVNLPRQLDYRDSVALWETELPREPNHATVRYLLGTAYANAGRWDDAIAQLETLYEMEPSVETAIHVARARLGKYDVPLEIRPRYAAHLARASDPVLVWLNLVQELVSAGERERAKSILADLPQERAEVVLHYAILDATEGRYEEALGRVDEALGLDATLAQAHLYRAFLLKNLGRDEELARLADVQLESSQHRALLAKERAMALLRLRRAEEALAATEVEVDERHWPILAAARAAALMLLGRTEEARLVAESGDGPGADRALLQAVLEQTR